Protein AF-A0AAX0B0Z8-F1 (afdb_monomer)

Foldseek 3Di:
DDAQDPVLLVVLLVLLVPLAPDPVSSVLLNVLSVVVSGDPVVCPVDDDPLLNVLLSVLSSVLSVLSRVDDLQPDALQSLLVSLVVLVVQCVPDPDPSSVSSSVNNLVSSLVSLVSCLVVPPDDDPRSVQCNVVNVLSVADWPPDPDPPPLDDPQLNQAFLTLRHHPADPVQKDKDKAAFPPPPDRIHIGIAGQAPDDPARSVLVVVLLVPADRYFDDPPRDDPCNDRLNSVLRNCVQVLQFDDPPVPDPDDPPDDDPDDGPDGDPDLQVQAVVSLVSSLVVQVVVQVVSVVSRPDDQDDDPNDGDDPDDGNNLVSLSSLLVSLVVCVVVVPPHDNYPPALDDNLQSLEPCNVVCVVVPAGEDAQDLVDDQDPDQKHFHFYDPVLDDLQDPPNRDTQIGHLVLQPDPVVSVLLSNVLRNCVVPDHSVLSSVLRVLQSVLRNLLVVVCVVCVVVVVPDDQASDDPVSLVVVLCVLCVVCPVPDPVVLLSSLVSNLVSCVSCCVVRVHDPVSNVSSDDPPPPDPPQFQLADDPVLVVLLLVVLVVLCPPALVSVVLSLLLCCLLAALDDSSFSLQFFLPQWDDDDVVVQKTKGWTQDPVPVRDIDMDIDGNVNVVSQVSLQVSCVVVLVVADPVANGTSAWDQDQDCSVSDRDRHIHTDNLVVSQVVSLVSCVVSVHPSVSDGSNSSLVNNLLVLVVVCVVVVHDQVVSCSRNVHDPVSSCRRRDDDDPLLVVLCVLLVDHLPPPDFLEEEDAPVVFVVADADDVRLTGFQDPDQPDDPPPCPQCRQRNHNRTYHYLVSLVVLSVLSVVLVVQLVPDPDPVVNVSSSVVNSSSSNVNSVSSVDVVVDDDD

Secondary structure (DSSP, 8-state):
-----HHHHHHHHHHHHHH---HHHHHHHHHHHHHHHH--GGGGG---TTHHHHHHHHHHHHHHHHTTS-GGG-SHHHHHHHHHHHHHHHHH--SHHHHHHHHHHHHHHHHHHHHHHHS-SS--HHHHHHHHTGGGGGPPP---S---TTS-HHHIIIIISSS-TT--GGGEEEEEEB--STT-S-EEEEEE-TT--HHHHHHHHHHHHTS-SB--STT---GGGSHHHHHHHHHHHHHTS---GGG-SS-TTS---S-------SGGG--HHHHHHHHHHHHHHHHHHHHHH----EEETTEEE-SS--HHHHHHHHHHHHHHHHHHTT-S--TTTTSS--HHHHH-TTHHHHHHTT-EEE---TTSPPPS-SEEEEE--GGG--TT---TT-EEEEEGGG-S-HHHHHHHHHHHHHHGGGS-HHHHHHHHHHHHHHHHHHHHHHHHTHHHHTTS-S-SS-HHHHHHHHHHHHHHHTTS-HHHHHHHHHHHHHHHHHHTTTTT--GGGGGTTSPP----------PPPHHHHHHHHHHHHHHTTS-HHHHHHHHHHHHHHHSS--HHHHHT-BTT-EEEEETTTTEEEEEEE-TTTTT-EEEEEEEHHHHHHHHHHHHHTHHHHHTS-TTTTTBS-EEEEEEEETTEEEEEEEEPPHHHHHHHHHHHHHHTT--TTT--THHHHHHHHHHHHHHHHHTT--HHHHHHHHTS-HHHHHHHH----HHHHHHHHHHSS--TT----SEE--HHHHTTSEEEGGGTEEESSSS--S-TTS-TTSTTTT-TTEEE-GGGHHHHHHHHHHHHHHHHH---HHHHHHHHHHHHHHHHHHHHHHHHHHH-S--

pLDDT: mean 77.38, std 15.91, range [30.08, 96.81]

Mean predicted aligned error: 17.69 Å

InterPro domains:
  IPR011010 DNA breaking-rejoining enzyme, catalytic core [SSF56349] (457-697)
  IPR013762 Integrase-like, catalytic domain superfamily [G3DSA:1.10.443.10] (534-726)

Nearest PDB structures (foldseek):
  5jk0-assembly1_D  TM=6.126E-01  e=3.099E-05  Helicobacter pylori 26695
  5u91-assembly1_F  TM=6.169E-01  e=1.704E-04  synthetic construct
  1pvp-assembly1_A-2  TM=6.146E-01  e=2.121E-04  Punavirus P1
  3crx-assembly1_A  TM=6.281E-01  e=3.430E-04  Punavirus P1

Solvent-accessible surface area (backbone atoms only — not comparable to full-atom values): 48638 Å² total; per-residue (Å²): 142,85,71,70,56,68,70,59,54,51,51,50,52,53,49,44,65,71,62,39,85,53,70,67,48,40,51,52,51,49,53,51,48,56,52,54,55,72,52,55,71,84,52,75,85,60,95,58,90,66,48,64,59,16,44,50,53,15,54,59,48,42,53,59,52,62,44,72,52,57,72,88,61,48,30,64,47,47,52,18,47,46,55,49,50,47,50,50,52,46,72,72,47,87,51,69,54,55,46,53,11,42,58,44,30,54,53,50,52,42,50,49,54,50,51,41,64,76,57,59,92,69,91,46,72,46,42,51,57,40,55,79,45,50,69,67,64,71,52,69,74,70,75,54,98,61,71,64,95,37,62,57,71,63,49,52,44,53,43,60,30,58,46,30,57,87,53,56,75,91,40,49,43,83,48,73,36,35,33,80,52,98,85,45,82,64,47,64,45,51,44,54,41,47,79,53,56,76,50,47,46,51,53,51,51,54,56,58,67,71,50,76,60,66,53,91,56,101,77,50,68,59,69,72,73,36,61,44,44,26,48,39,45,36,42,44,47,62,32,62,45,90,71,83,70,90,79,63,98,70,71,96,78,64,83,84,87,67,86,76,60,76,71,60,75,54,77,75,62,47,31,48,67,50,50,53,46,30,50,54,45,32,53,52,50,45,52,56,51,53,70,52,41,77,66,84,66,51,69,59,93,85,44,79,48,76,95,63,81,46,40,53,57,51,50,44,49,52,53,35,51,46,54,49,52,32,61,76,68,69,48,98,65,59,44,35,66,98,54,61,62,45,57,58,50,56,69,20,88,58,37,63,63,38,56,76,70,64,34,45,54,35,66,86,53,62,88,52,81,81,70,90,69,54,31,40,29,33,46,74,55,84,86,71,56,55,88,77,62,82,69,90,44,62,69,49,67,47,60,43,76,82,34,81,49,68,67,58,29,53,49,51,49,52,46,57,45,55,51,45,79,81,44,54,69,71,56,48,49,54,38,52,53,47,37,44,50,55,56,38,51,49,55,51,51,51,66,74,42,54,84,63,54,82,79,55,75,97,47,80,72,49,70,68,57,43,50,50,52,43,51,51,55,45,63,77,49,46,92,64,51,73,62,60,59,49,50,45,30,48,41,40,51,56,51,49,62,73,47,21,82,84,45,61,58,58,76,69,63,59,55,61,52,48,79,76,78,67,79,71,84,60,73,42,54,64,48,61,50,73,68,61,46,52,50,48,49,56,58,42,55,61,25,59,78,51,56,67,68,37,30,47,51,31,43,52,49,50,50,24,44,73,34,60,52,49,66,56,37,60,44,57,27,36,68,81,18,69,76,50,75,40,76,92,77,44,27,27,33,34,45,38,56,35,85,89,54,84,67,41,76,44,76,45,80,42,49,38,72,57,50,51,46,51,53,50,40,41,61,71,25,48,76,54,38,77,71,28,48,84,84,43,44,53,38,30,44,55,39,79,40,75,48,71,61,92,78,38,83,44,77,42,42,36,63,58,48,70,66,60,56,44,50,55,51,37,53,46,29,52,76,64,75,39,66,55,86,76,63,56,72,68,25,34,29,30,30,32,43,41,49,49,52,58,51,34,56,76,67,71,53,53,68,68,58,50,25,63,62,41,75,45,58,60,75,62,45,48,66,27,64,56,92,69,59,71,39,50,52,48,32,31,67,72,70,71,47,78,45,92,84,59,83,77,45,41,43,78,51,61,59,85,62,49,76,78,36,56,70,38,80,96,60,53,28,16,35,78,55,98,63,81,91,64,56,90,86,58,54,84,84,52,61,49,76,67,21,65,51,21,31,33,36,52,87,34,48,68,50,39,55,51,49,46,52,52,36,51,53,50,45,75,72,45,88,50,67,69,61,32,53,48,38,51,53,53,40,27,50,46,37,41,55,44,16,54,34,45,46,47,61,75,66,53,96,80,132

Sequence (847 aa):
MNKIPTDRINELKVIIANQLSDSISKDILSQFINYKATDLSILKNYKSNSITSSYYIALTYLIKIVGSHSIRELSWKSYCYDINYISDIYNQSITSTIKQATKFMRILTKEYYKFVLSNPPIITLEIIELMENKELLDLKEKVTNRRPKEYSTFVAKNIFTNFPLNSNIKNIYIYKYQSNSIEEKSVDTTIYFKYANTFIRQALINFIKSFPTVEAGQGGKARAAKIHYRQFFYYFSYSLYAFNFETSTANITKNPKEKISTLPECVQDFTFITFNRQYRFYKMLDKKFCLLSKQKIKKKNGEIHLKYDSTLDILKEFYIFLCRHITYNNIEHNPFAGTSISAESLVSPHFRKHYESGYYFIHMSPFEDVPKRNKWAIILRKEDESADSTTTNEITSFDFIEIHSKDFANDLKKFIWNYSKSTSVKTLKRMFYNIKIFLNLKHEYETIHKKVLLLRNNSEFSEDFMLFYRDTIIGEHGKSTNSTTAHMFSHVRIFLKYIQNKYNILQNIFLYLQLRNTVRDKIGGNPISKDDFNLIKKEFIKLKNGNDLDKLYFIIFNLCATTSLRLGSVVNLKRNCVLSVDENKSEGTIKYTSKTMQHKKAERTLTIDKIRLIEQAIELTSELEKNASNEEKKYIFITKIQKFNRGLEQFMVTRFPNKKINKVFTQILENCNIDKDKYTVNHLRHTYKDAIWKEGIKAGISTLVLEYMTDSSFKNDVLNYRARTDASRYAEMFSGVSISEVDIYGNIINDNEVDKLNPVEEGLGACKQIECIKFPSEDKIFRCLKCDSFVTCASRLPLFKRNIINLKQKIENTINEEEQNFYISELKLNTAFYSELLELSEKGVKR

Organism: Clostridium beijerinckii (NCBI:txid1520)

Radius of gyration: 41.39 Å; Cα contacts (8 Å, |Δi|>4): 997; chains: 1; bounding box: 73×148×63 Å

Structure (mmCIF, N/CA/C/O backbone):
data_AF-A0AAX0B0Z8-F1
#
_entry.id   AF-A0AAX0B0Z8-F1
#
loop_
_atom_site.group_PDB
_atom_site.id
_atom_site.type_symbol
_atom_site.label_atom_id
_atom_site.label_alt_id
_atom_site.label_comp_id
_atom_site.label_asym_id
_atom_site.label_entity_id
_atom_site.label_seq_id
_atom_site.pdbx_PDB_ins_code
_atom_site.Cartn_x
_atom_site.Cartn_y
_atom_site.Cartn_z
_atom_site.occupancy
_atom_site.B_iso_or_equiv
_atom_site.auth_seq_id
_atom_site.auth_comp_id
_atom_site.auth_asym_id
_atom_site.auth_atom_id
_atom_site.pdbx_PDB_model_num
ATOM 1 N N . MET A 1 1 ? -9.465 51.787 35.727 1.00 47.28 1 MET A N 1
ATOM 2 C CA . MET A 1 1 ? -8.443 52.676 35.132 1.00 47.28 1 MET A CA 1
ATOM 3 C C . MET A 1 1 ? -7.964 52.063 33.831 1.00 47.28 1 MET A C 1
ATOM 5 O O . MET A 1 1 ? -7.384 50.997 33.903 1.00 47.28 1 MET A O 1
ATOM 9 N N . ASN A 1 2 ? -8.296 52.659 32.685 1.00 54.28 2 ASN A N 1
ATOM 10 C CA . ASN A 1 2 ? -7.657 52.466 31.374 1.00 54.28 2 ASN A CA 1
ATOM 11 C C . ASN A 1 2 ? -8.383 53.433 30.427 1.00 54.28 2 ASN A C 1
ATOM 13 O O . ASN A 1 2 ? -9.453 53.098 29.940 1.00 54.28 2 ASN A O 1
ATOM 17 N N . LYS A 1 3 ? -7.876 54.658 30.266 1.00 61.75 3 LYS A N 1
ATOM 18 C CA . LYS A 1 3 ? -8.200 55.595 29.175 1.00 61.75 3 LYS A CA 1
ATOM 19 C C . LYS A 1 3 ? -6.860 56.089 28.638 1.00 61.75 3 LYS A C 1
ATOM 21 O O . LYS A 1 3 ? -5.930 56.262 29.427 1.00 61.75 3 LYS A O 1
ATOM 26 N N . ILE A 1 4 ? -6.737 56.267 27.324 1.00 68.38 4 ILE A N 1
ATOM 27 C CA . ILE A 1 4 ? -5.558 56.939 26.766 1.00 68.38 4 ILE A CA 1
ATOM 28 C C . ILE A 1 4 ? -5.597 58.393 27.269 1.00 68.38 4 ILE A C 1
ATOM 30 O O . ILE A 1 4 ? -6.662 59.006 27.174 1.00 68.38 4 ILE A O 1
ATOM 34 N N . PRO A 1 5 ? -4.501 58.942 27.826 1.00 74.75 5 PRO A N 1
ATOM 35 C CA . PRO A 1 5 ? -4.474 60.331 28.278 1.00 74.75 5 PRO A CA 1
ATOM 36 C C . PRO A 1 5 ? -4.868 61.296 27.154 1.00 74.75 5 PRO A C 1
ATOM 38 O O . PRO A 1 5 ? -4.445 61.112 26.012 1.00 74.75 5 PRO A O 1
ATOM 41 N N . THR A 1 6 ? -5.643 62.333 27.473 1.00 74.19 6 THR A N 1
ATOM 42 C CA . THR A 1 6 ? -6.130 63.327 26.499 1.00 74.19 6 THR A CA 1
ATOM 43 C C . THR A 1 6 ? -4.989 63.952 25.689 1.00 74.19 6 THR A C 1
ATOM 45 O O . THR A 1 6 ? -5.113 64.115 24.477 1.00 74.19 6 THR A O 1
ATOM 48 N N . ASP A 1 7 ? -3.833 64.182 26.315 1.00 76.00 7 ASP A N 1
ATOM 49 C CA . ASP A 1 7 ? -2.645 64.743 25.657 1.00 76.00 7 ASP A CA 1
ATOM 50 C C . ASP A 1 7 ? -2.111 63.842 24.536 1.00 76.00 7 ASP A C 1
ATOM 52 O O . ASP A 1 7 ? -1.734 64.316 23.466 1.00 76.00 7 ASP A O 1
ATOM 56 N N . ARG A 1 8 ? -2.168 62.518 24.726 1.00 79.56 8 ARG A N 1
ATOM 57 C CA . ARG A 1 8 ? -1.782 61.528 23.708 1.00 79.56 8 ARG A CA 1
ATOM 58 C C . ARG A 1 8 ? -2.787 61.463 22.557 1.00 79.56 8 ARG A C 1
ATOM 60 O O . ARG A 1 8 ? -2.405 61.182 21.426 1.00 79.56 8 ARG A O 1
ATOM 67 N N . ILE A 1 9 ? -4.068 61.728 22.817 1.00 77.62 9 ILE A N 1
ATOM 68 C CA . ILE A 1 9 ? -5.091 61.820 21.763 1.00 77.62 9 ILE A CA 1
ATOM 69 C C . ILE A 1 9 ? -4.848 63.067 20.904 1.00 77.62 9 ILE A C 1
ATOM 71 O O . ILE A 1 9 ? -4.930 62.995 19.678 1.00 77.62 9 ILE A O 1
ATOM 75 N N . ASN A 1 10 ? -4.497 64.192 21.528 1.00 80.38 10 ASN A N 1
ATOM 76 C CA . ASN A 1 10 ? -4.143 65.418 20.813 1.00 80.38 10 ASN A CA 1
ATOM 77 C C . ASN A 1 10 ? -2.868 65.239 19.971 1.00 80.38 10 ASN A C 1
ATOM 79 O O . ASN A 1 10 ? -2.837 65.679 18.824 1.00 80.38 10 ASN A O 1
ATOM 83 N N . GLU A 1 11 ? -1.871 64.506 20.475 1.00 83.00 11 GLU A N 1
ATOM 84 C CA . GLU A 1 11 ? -0.671 64.123 19.714 1.00 83.00 11 GLU A CA 1
ATOM 85 C C . GLU A 1 11 ? -1.030 63.335 18.436 1.00 83.00 11 GLU A C 1
ATOM 87 O O . GLU A 1 11 ? -0.549 63.657 17.350 1.00 83.00 11 GLU A O 1
ATOM 92 N N . LEU A 1 12 ? -1.947 62.360 18.521 1.00 83.56 12 LEU A N 1
ATOM 93 C CA . LEU A 1 12 ? -2.415 61.606 17.348 1.00 83.56 12 LEU A CA 1
ATOM 94 C C . LEU A 1 12 ? -3.120 62.500 16.318 1.00 83.56 12 LEU A C 1
ATOM 96 O O . LEU A 1 12 ? -2.909 62.314 15.121 1.00 83.56 12 LEU A O 1
ATOM 100 N N . LYS A 1 13 ? -3.913 63.488 16.752 1.00 81.31 13 LYS A N 1
ATOM 101 C CA . LYS A 1 13 ? -4.575 64.444 15.842 1.00 81.31 13 LYS A CA 1
ATOM 102 C C . LYS A 1 13 ? -3.569 65.293 15.067 1.00 81.31 13 LYS A C 1
ATOM 104 O O . LYS A 1 13 ? -3.743 65.495 13.867 1.00 81.31 13 LYS A O 1
ATOM 109 N N . VAL A 1 14 ? -2.494 65.728 15.724 1.00 83.00 14 VAL A N 1
ATOM 110 C CA . VAL A 1 14 ? -1.392 66.444 15.062 1.00 83.00 14 VAL A CA 1
ATOM 111 C C . VAL A 1 14 ? -0.709 65.542 14.028 1.00 83.00 14 VAL A C 1
ATOM 113 O O . VAL A 1 14 ? -0.445 65.975 12.908 1.00 83.00 14 VAL A O 1
ATOM 116 N N . ILE A 1 15 ? -0.488 64.264 14.351 1.00 83.12 15 ILE A N 1
ATOM 117 C CA . ILE A 1 15 ? 0.100 63.296 13.410 1.00 83.12 15 ILE A CA 1
ATOM 118 C C . ILE A 1 15 ? -0.810 63.087 12.187 1.00 83.12 15 ILE A C 1
ATOM 120 O O . ILE A 1 15 ? -0.310 63.095 11.065 1.00 83.12 15 ILE A O 1
ATOM 124 N N . ILE A 1 16 ? -2.129 62.959 12.374 1.00 83.12 16 ILE A N 1
ATOM 125 C CA . ILE A 1 16 ? -3.111 62.848 11.276 1.00 83.12 16 ILE A CA 1
ATOM 126 C C . ILE A 1 16 ? -3.054 64.082 10.369 1.00 83.12 16 ILE A C 1
ATOM 128 O O . ILE A 1 16 ? -2.979 63.944 9.147 1.00 83.12 16 ILE A O 1
ATOM 132 N N . ALA A 1 17 ? -3.055 65.282 10.957 1.00 80.12 17 ALA A N 1
ATOM 133 C CA . ALA A 1 17 ? -3.022 66.536 10.211 1.00 80.12 17 ALA A CA 1
ATOM 134 C C . ALA A 1 17 ? -1.759 66.673 9.344 1.00 80.12 17 ALA A C 1
ATOM 136 O O . ALA A 1 17 ? -1.857 67.182 8.224 1.00 80.12 17 ALA A O 1
ATOM 137 N N . ASN A 1 18 ? -0.623 66.173 9.845 1.00 78.75 18 ASN A N 1
ATOM 138 C CA . ASN A 1 18 ? 0.686 66.253 9.196 1.00 78.75 18 ASN A CA 1
ATOM 139 C C . ASN A 1 18 ? 0.953 65.135 8.173 1.00 78.75 18 ASN A C 1
ATOM 141 O O . ASN A 1 18 ? 1.722 65.352 7.242 1.00 78.75 18 ASN A O 1
ATOM 145 N N . GLN A 1 19 ? 0.388 63.935 8.352 1.00 77.25 19 GLN A N 1
ATOM 146 C CA . GLN A 1 19 ? 0.708 62.772 7.507 1.00 77.25 19 GLN A CA 1
ATOM 147 C C . GLN A 1 19 ? -0.247 62.559 6.336 1.00 77.25 19 GLN A C 1
ATOM 149 O O . GLN A 1 19 ? 0.161 62.004 5.320 1.00 77.25 19 GLN A O 1
ATOM 154 N N . LEU A 1 20 ? -1.503 62.978 6.463 1.00 77.56 20 LEU A N 1
ATOM 155 C CA . LEU A 1 20 ? -2.489 62.850 5.395 1.00 77.56 20 LEU A CA 1
ATOM 156 C C . LEU A 1 20 ? -2.563 64.152 4.594 1.00 77.56 20 LEU A C 1
ATOM 158 O O . LEU A 1 20 ? -2.479 65.242 5.157 1.00 77.56 20 LEU A O 1
ATOM 162 N N . SER A 1 21 ? -2.753 64.061 3.281 1.00 67.56 21 SER A N 1
ATOM 163 C CA . SER A 1 21 ? -3.028 65.220 2.417 1.00 67.56 21 SER A CA 1
ATOM 164 C C . SER A 1 21 ? -4.523 65.376 2.117 1.00 67.56 21 SER A C 1
ATOM 166 O O . SER A 1 21 ? -5.014 66.497 2.037 1.00 67.56 21 SER A O 1
ATOM 168 N N . ASP A 1 22 ? -5.258 64.265 2.031 1.00 79.12 22 ASP A N 1
ATOM 169 C CA . ASP A 1 22 ? -6.686 64.220 1.705 1.00 79.12 22 ASP A CA 1
ATOM 170 C C . ASP A 1 22 ? -7.583 64.589 2.902 1.00 79.12 22 ASP A C 1
ATOM 172 O O . ASP A 1 22 ? -7.506 63.973 3.968 1.00 79.12 22 ASP A O 1
ATOM 176 N N . SER A 1 23 ? -8.453 65.591 2.728 1.00 80.31 23 SER A N 1
ATOM 177 C CA . SER A 1 23 ? -9.328 66.114 3.790 1.00 80.31 23 SER A CA 1
ATOM 178 C C . SER A 1 23 ? -10.373 65.098 4.253 1.00 80.31 23 SER A C 1
ATOM 180 O O . SER A 1 23 ? -10.657 65.018 5.447 1.00 80.31 23 SER A O 1
ATOM 182 N N . ILE A 1 24 ? -10.887 64.275 3.336 1.00 82.19 24 ILE A N 1
ATOM 183 C CA . ILE A 1 24 ? -11.880 63.233 3.629 1.00 82.19 24 ILE A CA 1
ATOM 184 C C . ILE A 1 24 ? -11.239 62.124 4.474 1.00 82.19 24 ILE A C 1
ATOM 186 O O . ILE A 1 24 ? -11.770 61.735 5.514 1.00 82.19 24 ILE A O 1
ATOM 190 N N . SER A 1 25 ? -10.047 61.666 4.084 1.00 82.12 25 SER A N 1
ATOM 191 C CA . SER A 1 25 ? -9.262 60.689 4.848 1.00 82.12 25 SER A CA 1
ATOM 192 C C . SER A 1 25 ? -8.901 61.207 6.247 1.00 82.12 25 SER A C 1
ATOM 194 O O . SER A 1 25 ? -8.956 60.443 7.212 1.00 82.12 25 SER A O 1
ATOM 196 N N . LYS A 1 26 ? -8.572 62.505 6.387 1.00 84.81 26 LYS A N 1
ATOM 197 C CA . LYS A 1 26 ? -8.300 63.141 7.692 1.00 84.81 26 LYS A CA 1
ATOM 198 C C . LYS A 1 26 ? -9.502 63.094 8.620 1.00 84.81 26 LYS A C 1
ATOM 200 O O . LYS A 1 26 ? -9.343 62.723 9.785 1.00 84.81 26 LYS A O 1
ATOM 205 N N . ASP A 1 27 ? -10.671 63.487 8.125 1.00 84.94 27 ASP A N 1
ATOM 206 C CA . ASP A 1 27 ? -11.890 63.555 8.929 1.00 84.94 27 ASP A CA 1
ATOM 207 C C . ASP A 1 27 ? -12.288 62.161 9.433 1.00 84.94 27 ASP A C 1
ATOM 209 O O . ASP A 1 27 ? -12.427 61.928 10.633 1.00 84.94 27 ASP A O 1
ATOM 213 N N . ILE A 1 28 ? -12.316 61.175 8.541 1.00 85.81 28 ILE A N 1
ATOM 214 C CA . ILE A 1 28 ? -12.771 59.815 8.863 1.00 85.81 28 ILE A CA 1
ATOM 215 C C . ILE A 1 28 ? -11.799 59.075 9.768 1.00 85.81 28 ILE A C 1
ATOM 217 O O . ILE A 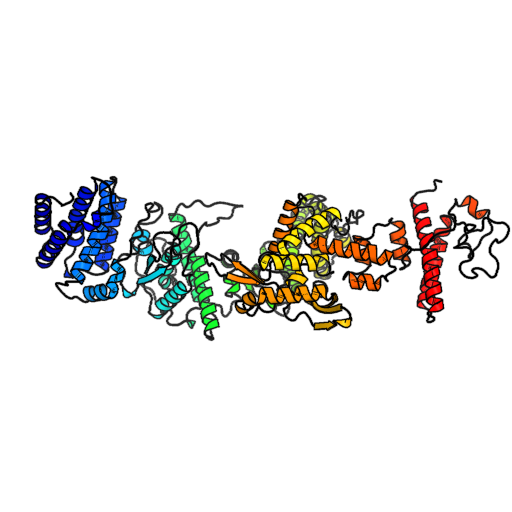1 28 ? -12.222 58.410 10.718 1.00 85.81 28 ILE A O 1
ATOM 221 N N . LEU A 1 29 ? -10.492 59.215 9.536 1.00 86.69 29 LEU A N 1
ATOM 222 C CA . LEU A 1 29 ? -9.506 58.656 10.451 1.00 86.69 29 LEU A CA 1
ATOM 223 C C . LEU A 1 29 ? -9.575 59.341 11.822 1.00 86.69 29 LEU A C 1
ATOM 225 O O . LEU A 1 29 ? -9.474 58.659 12.840 1.00 86.69 29 LEU A O 1
ATOM 229 N N . SER A 1 30 ? -9.812 60.655 11.876 1.00 86.44 30 SER A N 1
ATOM 230 C CA . SER A 1 30 ? -9.997 61.378 13.142 1.00 86.44 30 SER A CA 1
ATOM 231 C C . SER A 1 30 ? -11.230 60.889 13.901 1.00 86.44 30 SER A C 1
ATOM 233 O O . SER A 1 30 ? -11.148 60.643 15.107 1.00 86.44 30 SER A O 1
ATOM 235 N N . GLN A 1 31 ? -12.354 60.684 13.210 1.00 86.44 31 GLN A N 1
ATOM 236 C CA . GLN A 1 31 ? -13.573 60.111 13.785 1.00 86.44 31 GLN A CA 1
ATOM 237 C C . GLN A 1 31 ? -13.326 58.696 14.325 1.00 86.44 31 GLN A C 1
ATOM 239 O O . GLN A 1 31 ? -13.654 58.411 15.480 1.00 86.44 31 GLN A O 1
ATOM 244 N N . PHE A 1 32 ? -12.661 57.834 13.549 1.00 87.88 32 PHE A N 1
ATOM 245 C CA . PHE A 1 32 ? -12.314 56.477 13.973 1.00 87.88 32 PHE A CA 1
ATOM 246 C C . PHE A 1 32 ? -11.386 56.458 15.198 1.00 87.88 32 PHE A C 1
ATOM 248 O O . PHE A 1 32 ? -11.614 55.699 16.143 1.00 87.88 32 PHE A O 1
ATOM 255 N N . ILE A 1 33 ? -10.352 57.305 15.220 1.00 85.50 33 ILE A N 1
ATOM 256 C CA . ILE A 1 33 ? -9.414 57.398 16.347 1.00 85.50 33 ILE A CA 1
ATOM 257 C C . ILE A 1 33 ? -10.121 57.916 17.601 1.00 85.50 33 ILE A C 1
ATOM 259 O O . ILE A 1 33 ? -9.912 57.350 18.671 1.00 85.50 33 ILE A O 1
ATOM 263 N N . ASN A 1 34 ? -11.001 58.917 17.497 1.00 83.00 34 ASN A N 1
ATOM 264 C CA . ASN A 1 34 ? -11.794 59.392 18.638 1.00 83.00 34 ASN A CA 1
ATOM 265 C C . ASN A 1 34 ? -12.701 58.280 19.196 1.00 83.00 34 ASN A C 1
ATOM 267 O O . ASN A 1 34 ? -12.780 58.087 20.413 1.00 83.00 34 ASN A O 1
ATOM 271 N N . TYR A 1 35 ? -13.324 57.498 18.311 1.00 83.00 35 TYR A N 1
ATOM 272 C CA . TYR A 1 35 ? -14.136 56.342 18.687 1.00 83.00 35 TYR A CA 1
ATOM 273 C C . TYR A 1 35 ? -13.307 55.247 19.391 1.00 83.00 35 TYR A C 1
ATOM 275 O O . TYR A 1 35 ? -13.685 54.760 20.454 1.00 83.00 35 TYR A O 1
ATOM 283 N N . LYS A 1 36 ? -12.121 54.895 18.876 1.00 82.81 36 LYS A N 1
ATOM 284 C CA . LYS A 1 36 ? -11.264 53.834 19.455 1.00 82.81 36 LYS A CA 1
ATOM 285 C C . LYS A 1 36 ? -10.366 54.261 20.612 1.00 82.81 36 LYS A C 1
ATOM 287 O O . LYS A 1 36 ? -9.888 53.402 21.355 1.00 82.81 36 LYS A O 1
ATOM 292 N N . ALA A 1 37 ? -10.131 55.556 20.788 1.00 72.25 37 ALA A N 1
ATOM 293 C CA . ALA A 1 37 ? -9.459 56.093 21.968 1.00 72.25 37 ALA A CA 1
ATOM 294 C C . ALA A 1 37 ? -10.379 56.084 23.202 1.00 72.25 37 ALA A C 1
ATOM 296 O O . ALA A 1 37 ? -9.888 56.047 24.333 1.00 72.25 37 ALA A O 1
ATOM 297 N N . THR A 1 38 ? -11.700 56.088 22.986 1.00 67.81 38 THR A N 1
ATOM 298 C CA . THR A 1 38 ? -12.723 56.059 24.041 1.00 67.81 38 THR A CA 1
ATOM 299 C C . THR A 1 38 ? -13.254 54.647 24.324 1.00 67.81 38 THR A C 1
ATOM 301 O O . THR A 1 38 ? -13.530 54.336 25.485 1.00 67.81 38 THR A O 1
ATOM 304 N N . ASP A 1 39 ? -13.302 53.760 23.323 1.00 68.38 39 ASP A N 1
ATOM 305 C CA . ASP A 1 39 ? -13.646 52.339 23.477 1.00 68.38 39 ASP A CA 1
ATOM 306 C C . ASP A 1 39 ? -12.405 51.438 23.655 1.00 68.38 39 ASP A C 1
ATOM 308 O O . ASP A 1 39 ? -11.767 51.001 22.695 1.00 68.38 39 ASP A O 1
ATOM 312 N N . LEU A 1 40 ? -12.084 51.110 24.912 1.00 68.56 40 LEU A N 1
ATOM 313 C CA . LEU A 1 40 ? -10.991 50.195 25.280 1.00 68.56 40 LEU A CA 1
ATOM 314 C C . LEU A 1 40 ? -11.477 48.782 25.630 1.00 68.56 40 LEU A C 1
ATOM 316 O O . LEU A 1 40 ? -10.777 48.029 26.314 1.00 68.56 40 LEU A O 1
ATOM 320 N N . SER A 1 41 ? -12.660 48.387 25.149 1.00 68.69 41 SER A N 1
ATOM 321 C CA . SER A 1 41 ? -13.183 47.019 25.292 1.00 68.69 41 SER A CA 1
ATOM 322 C C . SER A 1 41 ? -12.185 45.952 24.818 1.00 68.69 41 SER A C 1
ATOM 324 O O . SER A 1 41 ? -12.043 44.916 25.467 1.00 68.69 41 SER A O 1
ATOM 326 N N . ILE A 1 42 ? -11.405 46.254 23.773 1.00 66.56 42 ILE A N 1
ATOM 327 C CA . ILE A 1 42 ? -10.342 45.402 23.209 1.00 66.56 42 ILE A CA 1
ATOM 328 C C . ILE A 1 42 ? -9.245 45.075 24.243 1.00 66.56 42 ILE A C 1
ATOM 330 O O . ILE A 1 42 ? -8.613 44.019 24.169 1.00 66.56 42 ILE A O 1
ATOM 334 N N . LEU A 1 43 ? -9.021 45.944 25.236 1.00 67.69 43 LEU A N 1
ATOM 335 C CA . LEU A 1 43 ? -7.986 45.760 26.258 1.00 67.69 43 LEU A CA 1
ATOM 336 C C . LEU A 1 43 ? -8.430 44.871 27.429 1.00 67.69 43 LEU A C 1
ATOM 338 O O . LEU A 1 43 ? -7.571 44.380 28.159 1.00 67.69 43 LEU A O 1
ATOM 342 N N . LYS A 1 44 ? -9.739 44.617 27.598 1.00 64.38 44 LYS A N 1
ATOM 343 C CA . LYS A 1 44 ? -10.298 43.862 28.743 1.00 64.38 44 LYS A CA 1
ATOM 344 C C . LYS A 1 44 ? -9.760 42.428 28.858 1.00 64.38 44 LYS A C 1
ATOM 346 O O . LYS A 1 44 ? -9.734 41.875 29.952 1.00 64.38 44 LYS A O 1
ATOM 351 N N . ASN A 1 45 ? -9.275 41.856 27.756 1.00 59.53 45 ASN A N 1
ATOM 352 C CA . ASN A 1 45 ? -8.766 40.483 27.691 1.00 59.53 45 ASN A CA 1
ATOM 353 C C . ASN A 1 45 ? -7.252 40.352 27.960 1.00 59.53 45 ASN A C 1
ATOM 355 O O . ASN A 1 45 ? -6.699 39.260 27.828 1.00 59.53 45 ASN A O 1
ATOM 359 N N . TYR A 1 46 ? -6.555 41.434 28.326 1.00 63.56 46 TYR A N 1
ATOM 360 C CA . TYR A 1 46 ? -5.097 41.447 28.480 1.00 63.56 46 TYR A CA 1
ATOM 361 C C . TYR A 1 46 ? -4.687 42.016 29.865 1.00 63.56 46 TYR A C 1
ATOM 363 O O . TYR A 1 46 ? -5.168 43.067 30.269 1.00 63.56 46 TYR A O 1
ATOM 371 N N . LYS A 1 47 ? -3.790 41.335 30.609 1.00 52.78 47 LYS A N 1
ATOM 372 C CA . LYS A 1 47 ? -3.506 41.589 32.050 1.00 52.78 47 LYS A CA 1
ATOM 373 C C . LYS A 1 47 ? -2.176 42.328 32.398 1.00 52.78 47 LYS A C 1
ATOM 375 O O . LYS A 1 47 ? -1.622 42.067 33.458 1.00 52.78 47 LYS A O 1
ATOM 380 N N . SER A 1 48 ? -1.610 43.219 31.568 1.00 59.06 48 SER A N 1
ATOM 381 C CA . SER A 1 48 ? -0.312 43.895 31.860 1.00 59.06 48 SER A CA 1
ATOM 382 C C . SER A 1 48 ? -0.260 45.424 31.659 1.00 59.06 48 SER A C 1
ATOM 384 O O . SER A 1 48 ? -0.821 45.978 30.718 1.00 59.06 48 SER A O 1
ATOM 386 N N . ASN A 1 49 ? 0.534 46.124 32.479 1.00 56.28 49 ASN A N 1
ATOM 387 C CA . ASN A 1 49 ? 0.739 47.583 32.381 1.00 56.28 49 ASN A CA 1
ATOM 388 C C . ASN A 1 49 ? 1.397 48.047 31.055 1.00 56.28 49 ASN A C 1
ATOM 390 O O . ASN A 1 49 ? 1.301 49.215 30.694 1.00 56.28 49 ASN A O 1
ATOM 394 N N . SER A 1 50 ? 2.019 47.145 30.283 1.00 65.12 50 SER A N 1
ATOM 395 C CA . SER A 1 50 ? 2.626 47.434 28.967 1.00 65.12 50 SER A CA 1
ATOM 396 C C . SER A 1 50 ? 1.624 47.505 27.800 1.00 65.12 50 SER A C 1
ATOM 398 O O . SER A 1 50 ? 2.001 47.832 26.668 1.00 65.12 50 SER A O 1
ATOM 400 N N . ILE A 1 51 ? 0.350 47.176 28.045 1.00 73.88 51 ILE A N 1
ATOM 401 C CA . ILE A 1 51 ? -0.693 47.088 27.014 1.00 73.88 51 ILE A CA 1
ATOM 402 C C . ILE A 1 51 ? -1.072 48.461 26.477 1.00 73.88 51 ILE A C 1
ATOM 404 O O . ILE A 1 51 ? -1.136 48.626 25.262 1.00 73.88 51 ILE A O 1
ATOM 408 N N . THR A 1 52 ? -1.287 49.443 27.354 1.00 74.44 52 THR A N 1
ATOM 409 C CA . THR A 1 52 ? -1.715 50.793 26.960 1.00 74.44 52 THR A CA 1
ATOM 410 C C . THR A 1 52 ? -0.671 51.455 26.062 1.00 74.44 52 THR A C 1
ATOM 412 O O . THR A 1 52 ? -1.019 52.008 25.021 1.00 74.44 52 THR A O 1
ATOM 415 N N . SER A 1 53 ? 0.618 51.292 26.380 1.00 78.00 53 SER A N 1
ATOM 416 C CA . SER A 1 53 ? 1.721 51.759 25.532 1.00 78.00 53 SER A CA 1
ATOM 417 C C . SER A 1 53 ? 1.772 51.025 24.188 1.00 78.00 53 SER A C 1
ATOM 419 O O . SER A 1 53 ? 1.948 51.655 23.150 1.00 78.00 53 SER A O 1
ATOM 421 N N . SER A 1 54 ? 1.563 49.703 24.172 1.00 82.62 54 SER A N 1
ATOM 422 C CA . SER A 1 54 ? 1.517 48.917 22.926 1.00 82.62 54 SER A CA 1
ATOM 423 C C . SER A 1 54 ? 0.322 49.289 22.039 1.00 82.62 54 SER A C 1
ATOM 425 O O . SER A 1 54 ? 0.440 49.289 20.815 1.00 82.62 54 SER A O 1
ATOM 427 N N . TYR A 1 55 ? -0.824 49.607 22.644 1.00 84.62 55 TYR A N 1
ATOM 428 C CA . TYR A 1 55 ? -2.034 50.046 21.952 1.00 84.62 55 TYR A CA 1
ATOM 429 C C . TYR A 1 55 ? -1.875 51.460 21.382 1.00 84.62 55 TYR A C 1
ATOM 431 O O . TYR A 1 55 ? -2.205 51.685 20.222 1.00 84.62 55 TYR A O 1
ATOM 439 N N . TYR A 1 56 ? -1.275 52.383 22.142 1.00 84.19 56 TYR A N 1
ATOM 440 C CA . TYR A 1 56 ? -0.920 53.714 21.644 1.00 84.19 56 TYR A CA 1
ATOM 441 C C . TYR A 1 56 ? 0.036 53.637 20.444 1.00 84.19 56 TYR A C 1
ATOM 443 O O . TYR A 1 56 ? -0.250 54.206 19.394 1.00 84.19 56 TYR A O 1
ATOM 451 N N . ILE A 1 57 ? 1.109 52.840 20.549 1.00 86.38 57 ILE A N 1
ATOM 452 C CA . ILE A 1 57 ? 2.025 52.576 19.426 1.00 86.38 57 ILE A CA 1
ATOM 453 C C . ILE A 1 57 ? 1.247 52.037 18.217 1.00 86.38 57 ILE A C 1
ATOM 455 O O . ILE A 1 57 ? 1.488 52.459 17.089 1.00 86.38 57 ILE A O 1
ATOM 459 N N . ALA A 1 58 ? 0.296 51.125 18.429 1.00 87.69 58 ALA A N 1
ATOM 460 C CA . ALA A 1 58 ? -0.516 50.584 17.346 1.00 87.69 58 ALA A CA 1
ATOM 461 C C . ALA A 1 58 ? -1.399 51.640 16.660 1.00 87.69 58 ALA A C 1
ATOM 463 O O . ALA A 1 58 ? -1.511 51.596 15.438 1.00 87.69 58 ALA A O 1
ATOM 464 N N . LEU A 1 59 ? -1.965 52.600 17.401 1.00 87.25 59 LEU A N 1
ATOM 465 C CA . LEU A 1 59 ? -2.718 53.729 16.835 1.00 87.25 59 LEU A CA 1
ATOM 466 C C . LEU A 1 59 ? -1.815 54.653 16.005 1.00 87.25 59 LEU A C 1
ATOM 468 O O . LEU A 1 59 ? -2.183 55.025 14.894 1.00 87.25 59 LEU A O 1
ATOM 472 N N . THR A 1 60 ? -0.605 54.962 16.478 1.00 87.00 60 THR A N 1
ATOM 473 C CA . THR A 1 60 ? 0.362 55.763 15.705 1.00 87.00 60 THR A CA 1
ATOM 474 C C . THR A 1 60 ? 0.767 55.073 14.401 1.00 87.00 60 THR A C 1
ATOM 476 O O . THR A 1 60 ? 0.860 55.712 13.355 1.00 87.00 60 THR A O 1
ATOM 479 N N . TYR A 1 61 ? 1.010 53.760 14.441 1.00 88.25 61 TYR A N 1
ATOM 480 C CA . TYR A 1 61 ? 1.331 52.996 13.235 1.00 88.25 61 TYR A CA 1
ATOM 481 C C . TYR A 1 61 ? 0.130 52.831 12.311 1.00 88.25 61 TYR A C 1
ATOM 483 O O . TYR A 1 61 ? 0.332 52.840 11.103 1.00 88.25 61 TYR A O 1
ATOM 491 N N . LEU A 1 62 ? -1.094 52.723 12.840 1.00 89.00 62 LEU A N 1
ATOM 492 C CA . LEU A 1 62 ? -2.299 52.710 12.015 1.00 89.00 62 LEU A CA 1
ATOM 493 C C . LEU A 1 62 ? -2.331 53.945 11.113 1.00 89.00 62 LEU A C 1
ATOM 495 O O . LEU A 1 62 ? -2.480 53.775 9.911 1.00 89.00 62 LEU A O 1
ATOM 499 N N . ILE A 1 63 ? -2.103 55.146 11.663 1.00 87.19 63 ILE A N 1
ATOM 500 C CA . ILE A 1 63 ? -2.093 56.399 10.884 1.00 87.19 63 ILE A CA 1
ATOM 501 C C . ILE A 1 63 ? -1.082 56.326 9.732 1.00 87.19 63 ILE A C 1
ATOM 503 O O . ILE A 1 63 ? -1.415 56.681 8.609 1.00 87.19 63 ILE A O 1
ATOM 507 N N . LYS A 1 64 ? 0.115 55.776 9.973 1.00 85.88 64 LYS A N 1
ATOM 508 C CA . LYS A 1 64 ? 1.125 55.569 8.919 1.00 85.88 64 LYS A CA 1
ATOM 509 C C . LYS A 1 64 ? 0.703 54.539 7.868 1.00 85.88 64 LYS A C 1
ATOM 511 O O . LYS A 1 64 ? 1.038 54.694 6.701 1.00 85.88 64 LYS A O 1
ATOM 516 N N . ILE A 1 65 ? 0.027 53.471 8.291 1.00 86.62 65 ILE A N 1
ATOM 517 C CA . ILE A 1 65 ? -0.411 52.372 7.423 1.00 86.62 65 ILE A CA 1
ATOM 518 C C . ILE A 1 65 ? -1.517 52.862 6.495 1.00 86.62 65 ILE A C 1
ATOM 520 O O . ILE A 1 65 ? -1.347 52.849 5.280 1.00 86.62 65 ILE A O 1
ATOM 524 N N . VAL A 1 66 ? -2.622 53.348 7.062 1.00 82.38 66 VAL A N 1
ATOM 525 C CA . VAL A 1 66 ? -3.773 53.788 6.264 1.00 82.38 66 VAL A CA 1
ATOM 526 C C . VAL A 1 66 ? -3.538 55.141 5.605 1.00 82.38 66 VAL A C 1
ATOM 528 O O . VAL A 1 66 ? -4.174 55.433 4.608 1.00 82.38 66 VAL A O 1
ATOM 531 N N . GLY A 1 67 ? -2.596 55.945 6.108 1.00 77.44 67 GLY A N 1
ATOM 532 C CA . GLY A 1 67 ? -2.191 57.200 5.475 1.00 77.44 67 GLY A CA 1
ATOM 533 C C . GLY A 1 67 ? -1.270 57.042 4.269 1.00 77.44 67 GLY A C 1
ATOM 534 O O . GLY A 1 67 ? -0.899 58.041 3.662 1.00 77.44 67 GLY A O 1
ATOM 535 N N . SER A 1 68 ? -0.897 55.809 3.909 1.00 77.19 68 SER A N 1
ATOM 536 C CA . SER A 1 68 ? -0.095 55.528 2.713 1.00 77.19 68 SER A CA 1
ATOM 537 C C . SER A 1 68 ? -0.904 55.507 1.408 1.00 77.19 68 SER A C 1
ATOM 539 O O . SER A 1 68 ? -0.313 55.453 0.331 1.00 77.19 68 SER A O 1
ATOM 541 N N . HIS A 1 69 ? -2.235 55.561 1.497 1.00 80.19 69 HIS A N 1
ATOM 542 C CA . HIS A 1 69 ? -3.170 55.614 0.373 1.00 80.19 69 HIS A CA 1
ATOM 543 C C . HIS A 1 69 ? -4.359 56.523 0.710 1.00 80.19 69 HIS A C 1
ATOM 545 O O . HIS A 1 69 ? -4.648 56.794 1.875 1.00 80.19 69 HIS A O 1
ATOM 551 N N . SER A 1 70 ? -5.020 57.053 -0.315 1.00 82.12 70 SER A N 1
ATOM 552 C CA . SER A 1 70 ? -6.236 57.856 -0.154 1.00 82.12 70 SER A CA 1
ATOM 553 C C . SER A 1 70 ? -7.459 56.969 0.073 1.00 82.12 70 SER A C 1
ATOM 555 O O . SER A 1 70 ? -7.499 55.815 -0.354 1.00 82.12 70 SER A O 1
ATOM 557 N N . ILE A 1 71 ? -8.527 57.521 0.657 1.00 80.25 71 ILE A N 1
ATOM 558 C CA . ILE A 1 71 ? -9.768 56.764 0.874 1.00 80.25 71 ILE A CA 1
ATOM 559 C C . ILE A 1 71 ? -10.385 56.202 -0.418 1.00 80.25 71 ILE A C 1
ATOM 561 O O . ILE A 1 71 ? -11.077 55.188 -0.382 1.00 80.25 71 ILE A O 1
ATOM 565 N N . ARG A 1 72 ? -10.102 56.833 -1.567 1.00 80.38 72 ARG A N 1
ATOM 566 C CA . ARG A 1 72 ? -10.542 56.387 -2.901 1.00 80.38 72 ARG A CA 1
ATOM 567 C C . ARG A 1 72 ? -9.802 55.141 -3.389 1.00 80.38 72 ARG A C 1
ATOM 569 O O . ARG A 1 72 ? -10.304 54.443 -4.261 1.00 80.38 72 ARG A O 1
ATOM 576 N N . GLU A 1 73 ? -8.624 54.869 -2.840 1.00 83.62 73 GLU A N 1
ATOM 577 C CA . GLU A 1 73 ? -7.779 53.721 -3.182 1.00 83.62 73 GLU A CA 1
ATOM 578 C C . GLU A 1 73 ? -8.039 52.512 -2.266 1.00 83.62 73 GLU A C 1
ATOM 580 O O . GLU A 1 73 ? -7.444 51.441 -2.460 1.00 83.62 73 GLU A O 1
ATOM 585 N N . LEU A 1 74 ? -8.953 52.658 -1.292 1.00 87.00 74 LEU A N 1
ATOM 586 C CA . LEU A 1 74 ? -9.380 51.561 -0.434 1.00 87.00 74 LEU A CA 1
ATOM 587 C C . LEU A 1 74 ? -9.982 50.436 -1.266 1.00 87.00 74 LEU A C 1
ATOM 589 O O . LEU A 1 74 ? -10.994 50.570 -1.947 1.00 87.00 74 LEU A O 1
ATOM 593 N N . SER A 1 75 ? -9.332 49.288 -1.176 1.00 89.69 75 SER A N 1
ATOM 594 C CA . SER A 1 75 ? -9.661 48.093 -1.927 1.00 89.69 75 SER A CA 1
ATOM 595 C C . SER A 1 75 ? -9.175 46.865 -1.167 1.00 89.69 75 SER A C 1
ATOM 597 O O . SER A 1 75 ? -8.400 46.940 -0.210 1.00 89.69 75 SER A O 1
ATOM 599 N N . TRP A 1 76 ? -9.548 45.679 -1.640 1.00 90.88 76 TRP A N 1
ATOM 600 C CA . TRP A 1 76 ? -8.927 44.443 -1.162 1.00 90.88 76 TRP A CA 1
ATOM 601 C C . TRP A 1 76 ? -7.396 44.448 -1.300 1.00 90.88 76 TRP A C 1
ATOM 603 O O . TRP A 1 76 ? -6.675 43.902 -0.459 1.00 90.88 76 TRP A O 1
ATOM 613 N N . LYS A 1 77 ? -6.886 45.080 -2.362 1.00 90.38 77 LYS A N 1
ATOM 614 C CA . LYS A 1 77 ? -5.454 45.159 -2.643 1.00 90.38 77 LYS A CA 1
ATOM 615 C C . LYS A 1 77 ? -4.733 46.039 -1.621 1.00 90.38 77 LYS A C 1
ATOM 617 O O . LYS A 1 77 ? -3.681 45.616 -1.137 1.00 90.38 77 LYS A O 1
ATOM 622 N N . SER A 1 78 ? -5.292 47.204 -1.280 1.00 90.25 78 SER A N 1
ATOM 623 C CA . SER A 1 78 ? -4.738 48.073 -0.231 1.00 90.25 78 SER A CA 1
ATOM 624 C C . SER A 1 78 ? -4.784 47.367 1.128 1.00 90.25 78 SER A C 1
ATOM 626 O O . SER A 1 78 ? -3.767 47.305 1.812 1.00 90.25 78 SER A O 1
ATOM 628 N N . TYR A 1 79 ? -5.887 46.680 1.453 1.00 91.44 79 TYR A N 1
ATOM 629 C CA . TYR A 1 79 ? -6.000 45.909 2.696 1.00 91.44 79 TYR A CA 1
ATOM 630 C C . TYR A 1 79 ? -4.933 44.810 2.799 1.00 91.44 79 TYR A C 1
ATOM 632 O O . TYR A 1 79 ? -4.260 44.664 3.821 1.00 91.44 79 TYR A O 1
ATOM 640 N N . CYS A 1 80 ? -4.717 44.048 1.721 1.00 90.75 80 CYS A N 1
ATOM 641 C CA . CYS A 1 80 ? -3.656 43.045 1.688 1.00 90.75 80 CYS A CA 1
ATOM 642 C C . CYS A 1 80 ? -2.271 43.667 1.879 1.00 90.75 80 CYS A C 1
ATOM 644 O O . CYS A 1 80 ? -1.432 43.075 2.563 1.00 90.75 80 CYS A O 1
ATOM 646 N N . TYR A 1 81 ? -2.012 44.826 1.271 1.00 90.94 81 TYR A N 1
ATOM 647 C CA . TYR A 1 81 ? -0.746 45.539 1.428 1.00 90.94 81 TYR A CA 1
ATOM 648 C C . TYR A 1 81 ? -0.516 45.944 2.887 1.00 90.94 81 TYR A C 1
ATOM 650 O O . TYR A 1 81 ? 0.519 45.588 3.455 1.00 90.94 81 TYR A O 1
ATOM 658 N N . ASP A 1 82 ? -1.519 46.558 3.513 1.00 91.06 82 ASP A N 1
ATOM 659 C CA . ASP A 1 82 ? -1.489 47.009 4.905 1.00 91.06 82 ASP A CA 1
ATOM 660 C C . ASP A 1 82 ? -1.205 45.849 5.870 1.00 91.06 82 ASP A C 1
ATOM 662 O O . ASP A 1 82 ? -0.299 45.918 6.708 1.00 91.06 82 ASP A O 1
ATOM 666 N N . ILE A 1 83 ? -1.907 44.720 5.711 1.00 89.69 83 ILE A N 1
ATOM 667 C CA . ILE A 1 83 ? -1.689 43.533 6.550 1.00 89.69 83 ILE A CA 1
ATOM 668 C C . ILE A 1 83 ? -0.283 42.945 6.347 1.00 89.69 83 ILE A C 1
ATOM 670 O O . ILE A 1 83 ? 0.390 42.602 7.325 1.00 89.69 83 ILE A O 1
ATOM 674 N N . ASN A 1 84 ? 0.211 42.868 5.105 1.00 87.56 84 ASN A N 1
ATOM 675 C CA . ASN A 1 84 ? 1.571 42.383 4.839 1.00 87.56 84 ASN A CA 1
ATOM 676 C C . ASN A 1 84 ? 2.642 43.322 5.415 1.00 87.56 84 ASN A C 1
ATOM 678 O O . ASN A 1 84 ? 3.661 42.836 5.914 1.00 87.56 84 ASN A O 1
ATOM 682 N N . TYR A 1 85 ? 2.414 44.636 5.385 1.00 88.62 85 TYR A N 1
ATOM 683 C CA . TYR A 1 85 ? 3.308 45.632 5.974 1.00 88.62 85 TYR A CA 1
ATOM 684 C C . TYR A 1 85 ? 3.406 45.473 7.498 1.00 88.62 85 TYR A C 1
ATOM 686 O O . TYR A 1 85 ? 4.510 45.391 8.043 1.00 88.62 85 TYR A O 1
ATOM 694 N N . ILE A 1 86 ? 2.274 45.285 8.190 1.00 88.75 86 ILE A N 1
ATOM 695 C CA . ILE A 1 86 ? 2.251 44.960 9.632 1.00 88.75 86 ILE A CA 1
ATOM 696 C C . ILE A 1 86 ? 3.026 43.668 9.912 1.00 88.75 86 ILE A C 1
ATOM 698 O O . ILE A 1 86 ? 3.765 43.553 10.897 1.00 88.75 86 ILE A O 1
ATOM 702 N N . SER A 1 87 ? 2.874 42.679 9.033 1.00 84.25 87 SER A N 1
ATOM 703 C CA . SER A 1 87 ? 3.624 41.432 9.098 1.00 84.25 87 SER A CA 1
ATOM 704 C C . SER A 1 87 ? 5.132 41.656 8.990 1.00 84.25 87 SER A C 1
ATOM 706 O O . SER A 1 87 ? 5.893 41.030 9.726 1.00 84.25 87 SER A O 1
ATOM 708 N N . ASP A 1 88 ? 5.604 42.546 8.125 1.00 84.12 88 ASP A N 1
ATOM 709 C CA . ASP A 1 88 ? 7.033 42.849 8.019 1.00 84.12 88 ASP A CA 1
ATOM 710 C C . ASP A 1 88 ? 7.572 43.563 9.260 1.00 84.12 88 ASP A C 1
ATOM 712 O O . ASP A 1 88 ? 8.608 43.132 9.776 1.00 84.12 88 ASP A O 1
ATOM 716 N N . ILE A 1 89 ? 6.825 44.525 9.817 1.00 84.69 89 ILE A N 1
ATOM 717 C CA . ILE A 1 89 ? 7.155 45.161 11.105 1.00 84.69 89 ILE A CA 1
ATOM 718 C C . ILE A 1 89 ? 7.341 44.091 12.182 1.00 84.69 89 ILE A C 1
ATOM 720 O O . ILE A 1 89 ? 8.368 44.063 12.863 1.00 84.69 89 ILE A O 1
ATOM 724 N N . TYR A 1 90 ? 6.394 43.155 12.308 1.00 83.12 90 TYR A N 1
ATOM 725 C CA . TYR A 1 90 ? 6.472 42.077 13.300 1.00 83.12 90 TYR A CA 1
ATOM 726 C C . TYR A 1 90 ? 7.763 41.259 13.195 1.00 83.12 90 TYR A C 1
ATOM 728 O O . TYR A 1 90 ? 8.356 40.896 14.210 1.00 83.12 90 TYR A O 1
ATOM 736 N N . ASN A 1 91 ? 8.200 40.963 11.971 1.00 75.75 91 ASN A N 1
ATOM 737 C CA . ASN A 1 91 ? 9.361 40.109 11.735 1.00 75.75 91 ASN A CA 1
ATOM 738 C C . ASN A 1 91 ? 10.699 40.840 11.878 1.00 75.75 91 ASN A C 1
ATOM 740 O O . ASN A 1 91 ? 11.698 40.189 12.172 1.00 75.75 91 ASN A O 1
ATOM 744 N N . GLN A 1 92 ? 10.721 42.160 11.699 1.00 79.88 92 GLN A N 1
ATOM 745 C CA . GLN A 1 92 ? 11.900 43.003 11.930 1.00 79.88 92 GLN A CA 1
ATOM 746 C C . GLN A 1 92 ? 12.035 43.438 13.402 1.00 79.88 92 GLN A C 1
ATOM 748 O O . GLN A 1 92 ? 13.105 43.858 13.833 1.00 79.88 92 GLN A O 1
ATOM 753 N N . SER A 1 93 ? 10.966 43.314 14.195 1.00 77.81 93 SER A N 1
ATOM 754 C CA . SER A 1 93 ? 10.918 43.795 15.578 1.00 77.81 93 SER A CA 1
ATOM 755 C C . SER A 1 93 ? 11.720 42.934 16.556 1.00 77.81 93 SER A C 1
ATOM 757 O O . SER A 1 93 ? 11.498 41.725 16.683 1.00 77.81 93 SER A O 1
ATOM 759 N N . ILE A 1 94 ? 12.581 43.583 17.341 1.00 70.94 94 ILE A N 1
ATOM 760 C CA . ILE A 1 94 ? 13.390 42.941 18.390 1.00 70.94 94 ILE A CA 1
ATOM 761 C C . ILE A 1 94 ? 12.664 42.984 19.749 1.00 70.94 94 ILE A C 1
ATOM 763 O O . ILE A 1 94 ? 12.751 42.033 20.525 1.00 70.94 94 ILE A O 1
ATOM 767 N N . THR A 1 95 ? 11.870 44.029 20.013 1.00 79.50 95 THR A N 1
ATOM 768 C CA . THR A 1 95 ? 11.212 44.249 21.313 1.00 79.50 95 THR A CA 1
ATOM 769 C C . THR A 1 95 ? 9.859 43.538 21.435 1.00 79.50 95 THR A C 1
ATOM 771 O O . THR A 1 95 ? 9.092 43.412 20.473 1.00 79.50 95 THR A O 1
ATOM 774 N N . SER A 1 96 ? 9.532 43.081 22.647 1.00 77.81 96 SER A N 1
ATOM 775 C CA . SER A 1 96 ? 8.235 42.467 22.973 1.00 77.81 96 SER A CA 1
ATOM 776 C C . SER A 1 96 ? 7.070 43.451 22.813 1.00 77.81 96 SER A C 1
ATOM 778 O O . SER A 1 96 ? 6.011 43.055 22.329 1.00 77.81 96 SER A O 1
ATOM 780 N N . THR A 1 97 ? 7.286 44.731 23.128 1.00 80.44 97 THR A N 1
ATOM 781 C CA . THR A 1 97 ? 6.292 45.810 23.007 1.00 80.44 97 THR A CA 1
ATOM 782 C C . THR A 1 97 ? 5.844 46.026 21.563 1.00 80.44 97 THR A C 1
ATOM 784 O O . THR A 1 97 ? 4.646 46.069 21.302 1.00 80.44 97 THR A O 1
ATOM 787 N N . ILE A 1 98 ? 6.766 46.085 20.589 1.00 81.25 98 ILE A N 1
ATOM 788 C CA . ILE A 1 98 ? 6.378 46.255 19.175 1.00 81.25 98 ILE A CA 1
ATOM 789 C C . ILE A 1 98 ? 5.688 44.987 18.657 1.00 81.25 98 ILE A C 1
ATOM 791 O O . ILE A 1 98 ? 4.662 45.067 17.981 1.00 81.25 98 ILE A O 1
ATOM 795 N N . LYS A 1 99 ? 6.161 43.795 19.044 1.00 81.81 99 LYS A N 1
ATOM 796 C CA . LYS A 1 99 ? 5.470 42.535 18.719 1.00 81.81 99 LYS A CA 1
ATOM 797 C C . LYS A 1 99 ? 4.040 42.508 19.258 1.00 81.81 99 LYS A C 1
ATOM 799 O O . LYS A 1 99 ? 3.135 42.072 18.548 1.00 81.81 99 LYS A O 1
ATOM 804 N N . GLN A 1 100 ? 3.817 42.995 20.475 1.00 82.12 100 GLN A N 1
ATOM 805 C CA . GLN A 1 100 ? 2.483 43.138 21.056 1.00 82.12 100 GLN A CA 1
ATOM 806 C C . GLN A 1 100 ? 1.655 44.195 20.309 1.00 82.12 100 GLN A C 1
ATOM 808 O O . GLN A 1 100 ? 0.509 43.917 19.960 1.00 82.12 100 GLN A O 1
ATOM 813 N N . ALA A 1 101 ? 2.249 45.341 19.968 1.00 85.25 101 ALA A N 1
ATOM 814 C CA . ALA A 1 101 ? 1.604 46.398 19.193 1.00 85.25 101 ALA A CA 1
ATOM 815 C C . ALA A 1 101 ? 1.108 45.899 17.826 1.00 85.25 101 ALA A C 1
ATOM 817 O O . ALA A 1 101 ? -0.019 46.197 17.453 1.00 85.25 101 ALA A O 1
ATOM 818 N N . THR A 1 102 ? 1.857 45.051 17.109 1.00 86.00 102 THR A N 1
ATOM 819 C CA . THR A 1 102 ? 1.394 44.505 15.810 1.00 86.00 102 THR A CA 1
ATOM 820 C C . THR A 1 102 ? 0.118 43.663 15.908 1.00 86.00 102 THR A C 1
ATOM 822 O O . THR A 1 102 ? -0.615 43.547 14.926 1.00 86.00 102 THR A O 1
ATOM 825 N N . LYS A 1 103 ? -0.191 43.072 17.074 1.00 84.00 103 LYS A N 1
ATOM 826 C CA . LYS A 1 103 ? -1.480 42.391 17.289 1.00 84.00 103 LYS A CA 1
ATOM 827 C C . LYS A 1 103 ? -2.619 43.407 17.280 1.00 84.00 103 LYS A C 1
ATOM 829 O O . LYS A 1 103 ? -3.616 43.185 16.600 1.00 84.00 103 LYS A O 1
ATOM 834 N N . PHE A 1 104 ? -2.434 44.532 17.968 1.00 86.12 104 PHE A N 1
ATOM 835 C CA . PHE A 1 104 ? -3.387 45.638 17.963 1.00 86.12 104 PHE A CA 1
ATOM 836 C C . PHE A 1 104 ? -3.459 46.332 16.600 1.00 86.12 104 PHE A C 1
ATOM 838 O O . PHE A 1 104 ? -4.561 46.613 16.153 1.00 86.12 104 PHE A O 1
ATOM 845 N N . MET A 1 105 ? -2.339 46.514 15.886 1.00 89.50 105 MET A N 1
ATOM 846 C CA . MET A 1 105 ? -2.333 47.100 14.534 1.00 89.50 105 MET A CA 1
ATOM 847 C C . MET A 1 105 ? -3.236 46.313 13.578 1.00 89.50 105 MET A C 1
ATOM 849 O O . MET A 1 105 ? -4.006 46.915 12.839 1.00 89.50 105 MET A O 1
ATOM 853 N N . ARG A 1 106 ? -3.203 44.972 13.621 1.00 87.06 106 ARG A N 1
ATOM 854 C CA . ARG A 1 106 ? -4.091 44.125 12.802 1.00 87.06 106 ARG A CA 1
ATOM 855 C C . ARG A 1 106 ? -5.564 44.334 13.134 1.00 87.06 106 ARG A C 1
ATOM 857 O O . ARG A 1 106 ? -6.375 44.478 12.225 1.00 87.06 106 ARG A O 1
ATOM 864 N N . ILE A 1 107 ? -5.895 44.345 14.428 1.00 86.50 107 ILE A N 1
ATOM 865 C CA . ILE A 1 107 ? -7.268 44.557 14.906 1.00 86.50 107 ILE A CA 1
ATOM 866 C C . ILE A 1 107 ? -7.753 45.939 14.467 1.00 86.50 107 ILE A C 1
ATOM 868 O O . ILE A 1 107 ? -8.801 46.045 13.846 1.00 86.50 107 ILE A O 1
ATOM 872 N N . LEU A 1 108 ? -6.961 46.979 14.722 1.00 88.75 108 LEU A N 1
ATOM 873 C CA . LEU A 1 108 ? -7.298 48.358 14.386 1.00 88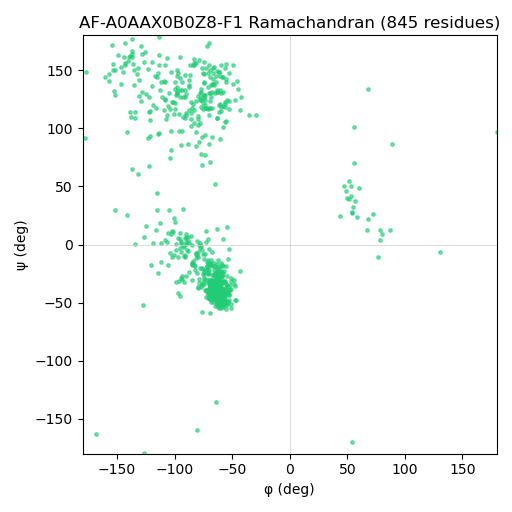.75 108 LEU A CA 1
ATOM 874 C C . LEU A 1 108 ? -7.420 48.582 12.877 1.00 88.75 108 LEU A C 1
ATOM 876 O O . LEU A 1 108 ? -8.348 49.251 12.451 1.00 88.75 108 LEU A O 1
ATOM 880 N N . THR A 1 109 ? -6.542 47.985 12.066 1.00 90.75 109 THR A N 1
ATOM 881 C CA . THR A 1 109 ? -6.623 48.084 10.597 1.00 90.75 109 THR A CA 1
ATOM 882 C C . THR A 1 109 ? -7.909 47.443 10.089 1.00 90.75 109 THR A C 1
ATOM 884 O O . THR A 1 109 ? -8.644 48.047 9.318 1.00 90.75 109 THR A O 1
ATOM 887 N N . LYS A 1 110 ? -8.243 46.245 10.576 1.00 89.94 110 LYS A N 1
ATOM 888 C CA . LYS A 1 110 ? -9.523 45.590 10.281 1.00 89.94 110 LYS A CA 1
ATOM 889 C C . LYS A 1 110 ? -10.722 46.459 10.685 1.00 89.94 110 LYS A C 1
ATOM 891 O O . LYS A 1 110 ? -11.639 46.638 9.890 1.00 89.94 110 LYS A O 1
ATOM 896 N N . GLU A 1 111 ? -10.728 46.962 11.917 1.00 88.88 111 GLU A N 1
ATOM 897 C CA . GLU A 1 111 ? -11.808 47.795 12.462 1.00 88.88 111 GLU A CA 1
ATOM 898 C C . GLU A 1 111 ? -11.963 49.102 11.676 1.00 88.88 111 GLU A C 1
ATOM 900 O O . GLU A 1 111 ? -13.087 49.513 11.414 1.00 88.88 111 GLU A O 1
ATOM 905 N N . TYR A 1 112 ? -10.858 49.714 11.242 1.00 90.19 112 TYR A N 1
ATOM 906 C CA . TYR A 1 112 ? -10.870 50.913 10.405 1.00 90.19 112 TYR A CA 1
ATOM 907 C C . TYR A 1 112 ? -11.523 50.641 9.049 1.00 90.19 112 TYR A C 1
ATOM 909 O O . TYR A 1 112 ? -12.465 51.332 8.678 1.00 90.19 112 TYR A O 1
ATOM 917 N N . TYR A 1 113 ? -11.099 49.588 8.340 1.00 91.19 113 TYR A N 1
ATOM 918 C CA . TYR A 1 113 ? -11.729 49.218 7.069 1.00 91.19 113 TYR A CA 1
ATOM 919 C C . TYR A 1 113 ? -13.228 48.938 7.257 1.00 91.19 113 TYR A C 1
ATOM 921 O O . TYR A 1 113 ? -14.040 49.416 6.475 1.00 91.19 113 TYR A O 1
ATOM 929 N N . LYS A 1 114 ? -13.632 48.246 8.332 1.00 89.25 114 LYS A N 1
ATOM 930 C CA . LYS A 1 114 ? -15.057 48.034 8.648 1.00 89.25 114 LYS A CA 1
ATOM 931 C C . LYS A 1 114 ? -15.810 49.329 8.950 1.00 89.25 114 LYS A C 1
ATOM 933 O O . LYS A 1 114 ? -16.965 49.453 8.548 1.00 89.25 114 LYS A O 1
ATOM 938 N N . PHE A 1 115 ? -15.179 50.268 9.649 1.00 88.94 115 PHE A N 1
ATOM 939 C CA . PHE A 1 115 ? -15.753 51.575 9.955 1.00 88.94 115 PHE A CA 1
ATOM 940 C C . PHE A 1 115 ? -16.026 52.369 8.677 1.00 88.94 115 PHE A C 1
ATOM 942 O O . PHE A 1 115 ? -17.144 52.851 8.499 1.00 88.94 115 PHE A O 1
ATOM 949 N N . VAL A 1 116 ? -15.054 52.409 7.758 1.00 87.88 116 VAL A N 1
ATOM 950 C CA . VAL A 1 116 ? -15.214 53.052 6.447 1.00 87.88 116 VAL A CA 1
ATOM 951 C C . VAL A 1 116 ? -16.289 52.352 5.616 1.00 87.88 116 VAL A C 1
ATOM 953 O O . VAL A 1 116 ? -17.135 53.018 5.044 1.00 87.88 116 VAL A O 1
ATOM 956 N N . LEU A 1 117 ? -16.328 51.018 5.586 1.00 88.25 117 LEU A N 1
ATOM 957 C CA . LEU A 1 117 ? -17.349 50.280 4.825 1.00 88.25 117 LEU A CA 1
ATOM 958 C C . LEU A 1 117 ? -18.767 50.432 5.396 1.00 88.25 117 LEU A C 1
ATOM 960 O O . LEU A 1 117 ? -19.737 50.280 4.660 1.00 88.25 117 LEU A O 1
ATOM 964 N N . SER A 1 118 ? -18.895 50.706 6.697 1.00 86.44 118 SER A N 1
ATOM 965 C CA . SER A 1 118 ? -20.193 50.950 7.344 1.00 86.44 118 SER A CA 1
ATOM 966 C C . SER A 1 118 ? -20.676 52.388 7.153 1.00 86.44 118 SER A C 1
ATOM 968 O O . SER A 1 118 ? -21.870 52.642 7.256 1.00 86.44 118 SER A O 1
ATOM 970 N N . ASN A 1 119 ? -19.755 53.311 6.869 1.00 82.12 119 ASN A N 1
ATOM 971 C CA . ASN A 1 119 ? -20.021 54.728 6.644 1.00 82.12 119 ASN A CA 1
ATOM 972 C C . ASN A 1 119 ? -19.189 55.214 5.442 1.00 82.12 119 ASN A C 1
ATOM 974 O O . ASN A 1 119 ? -18.250 55.994 5.630 1.00 82.12 119 ASN A O 1
ATOM 978 N N . PRO A 1 120 ? -19.451 54.703 4.222 1.00 80.75 120 PRO A N 1
ATOM 979 C CA . PRO A 1 120 ? -18.595 54.974 3.077 1.00 80.75 120 PRO A CA 1
ATOM 980 C C . PRO A 1 120 ? -18.706 56.454 2.702 1.00 80.75 120 PRO A C 1
ATOM 982 O O . PRO A 1 120 ? -19.784 56.905 2.319 1.00 80.75 120 PRO A O 1
ATOM 985 N N . PRO A 1 121 ? -17.614 57.229 2.771 1.00 76.12 121 PRO A N 1
ATOM 986 C CA . PRO A 1 121 ? -17.662 58.647 2.413 1.00 76.12 121 PRO A CA 1
ATOM 987 C C . PRO A 1 121 ? -17.781 58.870 0.907 1.00 76.12 121 PRO A C 1
ATOM 989 O O . PRO A 1 121 ? -18.176 59.941 0.459 1.00 76.12 121 PRO A O 1
ATOM 992 N N . ILE A 1 122 ? -17.375 57.864 0.131 1.00 82.69 122 ILE A N 1
ATOM 993 C CA . ILE A 1 122 ? -17.387 57.804 -1.324 1.00 82.69 122 ILE A CA 1
ATOM 994 C C . ILE A 1 122 ? -17.666 56.344 -1.686 1.00 82.69 122 ILE A C 1
ATOM 996 O O . ILE A 1 122 ? -17.105 55.436 -1.072 1.00 82.69 122 ILE A O 1
ATOM 1000 N N . ILE A 1 123 ? -18.515 56.116 -2.687 1.00 82.31 123 ILE A N 1
ATOM 1001 C CA . ILE A 1 123 ? -18.822 54.780 -3.199 1.00 82.31 123 ILE A CA 1
ATOM 1002 C C . ILE A 1 123 ? -18.017 54.558 -4.483 1.00 82.31 123 ILE A C 1
ATOM 1004 O O . ILE A 1 123 ? -18.260 55.213 -5.495 1.00 82.31 123 ILE A O 1
ATOM 1008 N N . THR A 1 124 ? -17.054 53.638 -4.440 1.00 85.94 124 THR A N 1
ATOM 1009 C CA . THR A 1 124 ? -16.304 53.151 -5.611 1.00 85.94 124 THR A CA 1
ATOM 1010 C C . THR A 1 124 ? -16.623 51.677 -5.867 1.00 85.94 124 THR A C 1
ATOM 1012 O O . THR A 1 124 ? -17.134 50.988 -4.980 1.00 85.94 124 THR A O 1
ATOM 1015 N N . LEU A 1 125 ? -16.318 51.166 -7.065 1.00 85.19 125 LEU A N 1
ATOM 1016 C CA . LEU A 1 125 ? -16.523 49.748 -7.394 1.00 85.19 125 LEU A CA 1
ATOM 1017 C C . LEU A 1 125 ? -15.717 48.829 -6.464 1.00 85.19 125 LEU A C 1
ATOM 1019 O O . LEU A 1 125 ? -16.210 47.786 -6.043 1.00 85.19 125 LEU A O 1
ATOM 1023 N N . GLU A 1 126 ? -14.503 49.235 -6.103 1.00 86.06 126 GLU A N 1
ATOM 1024 C CA . GLU A 1 126 ? -13.620 48.518 -5.185 1.00 86.06 126 GLU A CA 1
ATOM 1025 C C . GLU A 1 126 ? -14.173 48.485 -3.755 1.00 86.06 126 GLU A C 1
ATOM 1027 O O . GLU A 1 126 ? -14.044 47.470 -3.067 1.00 86.06 126 GLU A O 1
ATOM 1032 N N . ILE A 1 127 ? -14.811 49.575 -3.314 1.00 86.56 127 ILE A N 1
ATOM 1033 C CA . ILE A 1 127 ? -15.490 49.649 -2.017 1.00 86.56 127 ILE A CA 1
ATOM 1034 C C . ILE A 1 127 ? -16.724 48.747 -2.022 1.00 86.56 127 ILE A C 1
ATOM 1036 O O . ILE A 1 127 ? -16.883 47.970 -1.085 1.00 86.56 127 ILE A O 1
ATOM 1040 N N . ILE A 1 128 ? -17.546 48.777 -3.078 1.00 87.31 128 ILE A N 1
ATOM 1041 C CA . ILE A 1 128 ? -18.706 47.879 -3.225 1.00 87.31 128 ILE A CA 1
ATOM 1042 C C . ILE A 1 128 ? -18.254 46.412 -3.175 1.00 87.31 128 ILE A C 1
ATOM 1044 O O . ILE A 1 128 ? -18.783 45.638 -2.379 1.00 87.31 128 ILE A O 1
ATOM 1048 N N . GLU A 1 129 ? -17.224 46.039 -3.946 1.00 87.88 129 GLU A N 1
ATOM 1049 C CA . GLU A 1 129 ? -16.682 44.671 -3.956 1.00 87.88 129 GLU A CA 1
ATOM 1050 C C . GLU A 1 129 ? -16.214 44.244 -2.551 1.00 87.88 129 GLU A C 1
ATOM 1052 O O . GLU A 1 129 ? -16.439 43.107 -2.126 1.00 87.88 129 GLU A O 1
ATOM 1057 N N . LEU A 1 130 ? -15.604 45.158 -1.788 1.00 87.94 130 LEU A N 1
ATOM 1058 C CA . LEU A 1 130 ? -15.168 44.892 -0.417 1.00 87.94 130 LEU A CA 1
ATOM 1059 C C . LEU A 1 130 ? -16.336 44.845 0.587 1.00 87.94 130 LEU A C 1
ATOM 1061 O O . LEU A 1 130 ? -16.284 44.048 1.524 1.00 87.94 130 LEU A O 1
ATOM 1065 N N . MET A 1 131 ? -17.393 45.644 0.393 1.00 87.88 131 MET A N 1
ATOM 1066 C CA . MET A 1 131 ? -18.624 45.614 1.199 1.00 87.88 131 MET A CA 1
ATOM 1067 C C . MET A 1 131 ? -19.342 44.268 1.059 1.00 87.88 131 MET A C 1
ATOM 1069 O O . MET A 1 131 ? -19.707 43.656 2.067 1.00 87.88 131 MET A O 1
ATOM 1073 N N . GLU A 1 132 ? -19.487 43.776 -0.174 1.00 88.44 132 GLU A N 1
ATOM 1074 C CA . GLU A 1 132 ? -20.086 42.470 -0.483 1.00 88.44 132 GLU A CA 1
ATOM 1075 C C . GLU A 1 132 ? -19.284 41.308 0.121 1.00 88.44 132 GLU A C 1
ATOM 1077 O O . GLU A 1 132 ? -19.846 40.273 0.471 1.00 88.44 132 GLU A O 1
ATOM 1082 N N . ASN A 1 133 ? -17.975 41.496 0.312 1.00 87.62 133 ASN A N 1
ATOM 1083 C CA . ASN A 1 133 ? -17.052 40.474 0.806 1.00 87.62 133 ASN A CA 1
ATOM 1084 C C . ASN A 1 133 ? -16.446 40.829 2.175 1.00 87.62 133 ASN A C 1
ATOM 1086 O O . ASN A 1 133 ? -15.330 40.412 2.502 1.00 87.62 133 ASN A O 1
ATOM 1090 N N . LYS A 1 134 ? -17.185 41.577 3.008 1.00 85.94 134 LYS A N 1
ATOM 1091 C CA . LYS A 1 134 ? -16.728 42.078 4.322 1.00 85.94 134 LYS A CA 1
ATOM 1092 C C . LYS A 1 134 ? -16.201 40.993 5.268 1.00 85.94 134 LYS A C 1
ATOM 1094 O O . LYS A 1 134 ? -15.346 41.270 6.107 1.00 85.94 134 LYS A O 1
ATOM 1099 N N . GLU A 1 135 ? -16.677 39.758 5.119 1.00 85.62 135 GLU A N 1
ATOM 1100 C CA . GLU A 1 135 ? -16.227 38.592 5.889 1.00 85.62 135 GLU A CA 1
ATOM 1101 C C . GLU A 1 135 ? -14.745 38.245 5.659 1.00 85.62 135 GLU A C 1
ATOM 1103 O O . GLU A 1 135 ? -14.093 37.694 6.546 1.00 85.62 135 GLU A O 1
ATOM 1108 N N . LEU A 1 136 ? -14.152 38.635 4.522 1.00 86.75 136 LEU A N 1
ATOM 1109 C CA . LEU A 1 136 ? -12.716 38.454 4.274 1.00 86.75 136 LEU A CA 1
ATOM 1110 C C . LEU A 1 136 ? -11.846 39.267 5.242 1.00 86.75 136 LEU A C 1
ATOM 1112 O O . LEU A 1 136 ? -10.728 38.855 5.558 1.00 86.75 136 LEU A O 1
ATOM 1116 N N . LEU A 1 137 ? -12.358 40.392 5.748 1.00 86.94 137 LEU A N 1
ATOM 1117 C CA . LEU A 1 137 ? -11.674 41.214 6.750 1.00 86.94 137 LEU A CA 1
ATOM 1118 C C . LEU A 1 137 ? -11.660 40.543 8.132 1.00 86.94 137 LEU A C 1
ATOM 1120 O O . LEU A 1 137 ? -10.875 40.921 9.001 1.00 86.94 137 LEU A O 1
ATOM 1124 N N . ASP A 1 138 ? -12.530 39.556 8.371 1.00 82.31 138 ASP A N 1
ATOM 1125 C CA . ASP A 1 138 ? -12.611 38.835 9.643 1.00 82.31 138 ASP A CA 1
ATOM 1126 C C . ASP A 1 138 ? -11.569 37.725 9.795 1.00 82.31 138 ASP A C 1
ATOM 1128 O O . ASP A 1 138 ? -11.343 37.233 10.905 1.00 82.31 138 ASP A O 1
ATOM 1132 N N . LEU A 1 139 ? -10.879 37.378 8.711 1.00 81.06 139 LEU A N 1
ATOM 1133 C CA . LEU A 1 139 ? -9.894 36.310 8.695 1.00 81.06 139 LEU A CA 1
ATOM 1134 C C . LEU A 1 139 ? -8.664 36.653 9.540 1.00 81.06 139 LEU A C 1
ATOM 1136 O O . LEU A 1 139 ? -8.099 37.743 9.479 1.00 81.06 139 LEU A O 1
ATOM 1140 N N . LYS A 1 140 ? -8.170 35.676 10.302 1.00 75.12 140 LYS A N 1
ATOM 1141 C CA . LYS A 1 140 ? -6.910 35.834 11.040 1.00 75.12 140 LYS A CA 1
ATOM 1142 C C . LYS A 1 140 ? -5.721 35.689 10.092 1.00 75.12 140 LYS A C 1
ATOM 1144 O O . LYS A 1 140 ? -5.647 34.734 9.319 1.00 75.12 140 LYS A O 1
ATOM 1149 N N . GLU A 1 141 ? -4.735 36.580 10.176 1.00 67.62 141 GLU A N 1
ATOM 1150 C CA . GLU A 1 141 ? -3.468 36.387 9.465 1.00 67.62 141 GLU A CA 1
ATOM 1151 C C . GLU A 1 141 ? -2.687 35.215 10.084 1.00 67.62 141 GLU A C 1
ATOM 1153 O O . GLU A 1 141 ? -2.468 35.160 11.296 1.00 67.62 141 GLU A O 1
ATOM 1158 N N . LYS A 1 142 ? -2.218 34.277 9.254 1.00 58.44 142 LYS A N 1
ATOM 1159 C CA . LYS A 1 142 ? -1.371 33.160 9.693 1.00 58.44 142 LYS A CA 1
ATOM 1160 C C . LYS A 1 142 ? 0.067 33.609 9.951 1.00 58.44 142 LYS A C 1
ATOM 1162 O O . LYS A 1 142 ? 0.991 33.190 9.258 1.00 58.44 142 LYS A O 1
ATOM 1167 N N . VAL A 1 143 ? 0.289 34.413 10.982 1.00 47.03 143 VAL A N 1
ATOM 1168 C CA . VAL A 1 143 ? 1.646 34.643 11.488 1.00 47.03 143 VAL A CA 1
ATOM 1169 C C . VAL A 1 143 ? 1.952 33.574 12.516 1.00 47.03 143 VAL A C 1
ATOM 1171 O O . VAL A 1 143 ? 1.738 33.731 13.714 1.00 47.03 143 VAL A O 1
ATOM 1174 N N . THR A 1 144 ? 2.441 32.427 12.051 1.00 44.28 144 THR A N 1
ATOM 1175 C CA . THR A 1 144 ? 3.103 31.512 12.975 1.00 44.28 144 THR A CA 1
ATOM 1176 C C . THR A 1 144 ? 4.326 32.231 13.543 1.00 44.28 144 THR A C 1
ATOM 1178 O O . THR A 1 144 ? 5.146 32.733 12.779 1.00 44.28 144 THR A O 1
ATOM 1181 N N . ASN A 1 145 ? 4.504 32.209 14.873 1.00 38.09 145 ASN A N 1
ATOM 1182 C CA . ASN A 1 145 ? 5.702 32.685 15.604 1.00 38.09 145 ASN A CA 1
ATOM 1183 C C . ASN A 1 145 ? 7.035 32.092 15.108 1.00 38.09 145 ASN A C 1
ATOM 1185 O O . ASN A 1 145 ? 8.113 32.437 15.579 1.00 38.09 145 ASN A O 1
ATOM 1189 N N . ARG A 1 146 ? 6.955 31.182 14.145 1.00 42.72 146 ARG A N 1
ATOM 1190 C CA . ARG A 1 146 ? 8.036 30.718 13.306 1.00 42.72 146 ARG A CA 1
ATOM 1191 C C . ARG A 1 146 ? 7.599 31.019 11.872 1.00 42.72 146 ARG A C 1
ATOM 1193 O O . ARG A 1 146 ? 6.903 30.195 11.282 1.00 42.72 146 ARG A O 1
ATOM 1200 N N . ARG A 1 147 ? 7.974 32.171 11.294 1.00 48.62 147 ARG A N 1
ATOM 1201 C CA . ARG A 1 147 ? 8.330 32.149 9.865 1.00 48.62 147 ARG A CA 1
ATOM 1202 C C . ARG A 1 147 ? 9.430 31.091 9.810 1.00 48.62 147 ARG A C 1
ATOM 1204 O O . ARG A 1 147 ? 10.429 31.265 10.514 1.00 48.62 147 ARG A O 1
ATOM 1211 N N . PRO A 1 148 ? 9.286 29.968 9.094 1.00 49.25 148 PRO A N 1
ATOM 1212 C CA . PRO A 1 148 ? 10.466 29.179 8.808 1.00 49.25 148 PRO A CA 1
ATOM 1213 C C . PRO A 1 148 ? 11.413 30.153 8.113 1.00 49.25 148 PRO A C 1
ATOM 1215 O O . PRO A 1 148 ? 11.027 30.746 7.105 1.00 49.25 148 PRO A O 1
ATOM 1218 N N . LYS A 1 149 ? 12.628 30.356 8.637 1.00 52.19 149 LYS A N 1
ATOM 1219 C CA . LYS A 1 149 ? 13.691 31.159 7.986 1.00 52.19 149 LYS A CA 1
ATOM 1220 C C . LYS A 1 149 ? 14.065 30.626 6.579 1.00 52.19 149 LYS A C 1
ATOM 1222 O O . LYS A 1 149 ? 14.999 31.099 5.953 1.00 52.19 149 LYS A O 1
ATOM 1227 N N . GLU A 1 150 ? 13.332 29.619 6.123 1.00 54.91 150 GLU A N 1
ATOM 1228 C CA . GLU A 1 150 ? 13.521 28.696 5.020 1.00 54.91 150 GLU A CA 1
ATOM 1229 C C . GLU A 1 150 ? 12.660 29.056 3.788 1.00 54.91 150 GLU A C 1
ATOM 1231 O O . GLU A 1 150 ? 12.850 28.481 2.721 1.00 54.91 150 GLU A O 1
ATOM 1236 N N . TYR A 1 151 ? 11.698 29.988 3.890 1.00 64.12 151 TYR A N 1
ATOM 1237 C CA . TYR A 1 151 ? 10.842 30.374 2.755 1.00 64.12 151 TYR A CA 1
ATOM 1238 C C . TYR A 1 151 ? 11.167 31.765 2.204 1.00 64.12 151 TYR A C 1
ATOM 1240 O O . TYR A 1 151 ? 11.360 32.717 2.954 1.00 64.12 151 TYR A O 1
ATOM 1248 N N . SER A 1 152 ? 11.147 31.896 0.872 1.00 72.31 152 SER A N 1
ATOM 1249 C CA . SER A 1 152 ? 11.311 33.191 0.193 1.00 72.31 152 SER A CA 1
ATOM 1250 C C . SER A 1 152 ? 10.202 34.188 0.563 1.00 72.31 152 SER A C 1
ATOM 1252 O O . SER A 1 152 ? 9.042 33.795 0.739 1.00 72.31 152 SER A O 1
ATOM 1254 N N . THR A 1 153 ? 10.531 35.483 0.578 1.00 77.62 153 THR A N 1
ATOM 1255 C CA . THR A 1 153 ? 9.589 36.595 0.816 1.00 77.62 153 THR A CA 1
ATOM 1256 C C . THR A 1 153 ? 8.352 36.510 -0.078 1.00 77.62 153 THR A C 1
ATOM 1258 O O . THR A 1 153 ? 7.234 36.746 0.375 1.00 77.62 153 THR A O 1
ATOM 1261 N N . PHE A 1 154 ? 8.533 36.092 -1.333 1.00 83.19 154 PHE A N 1
ATOM 1262 C CA . PHE A 1 154 ? 7.438 35.893 -2.275 1.00 83.19 154 PHE A CA 1
ATOM 1263 C C . PHE A 1 154 ? 6.400 34.882 -1.765 1.00 83.19 154 PHE A C 1
ATOM 1265 O O . PHE A 1 154 ? 5.211 35.191 -1.736 1.00 83.19 154 PHE A O 1
ATOM 1272 N N . VAL A 1 155 ? 6.835 33.695 -1.324 1.00 81.06 155 VAL A N 1
ATOM 1273 C CA . VAL A 1 155 ? 5.937 32.630 -0.838 1.00 81.06 155 VAL A CA 1
ATOM 1274 C C . VAL A 1 155 ? 5.160 33.085 0.391 1.00 81.06 155 VAL A C 1
ATOM 1276 O O . VAL A 1 155 ? 3.955 32.844 0.479 1.00 81.06 155 VAL A O 1
ATOM 1279 N N . ALA A 1 156 ? 5.833 33.763 1.321 1.00 78.62 156 ALA A N 1
ATOM 1280 C CA . ALA A 1 156 ? 5.198 34.267 2.532 1.00 78.62 156 ALA A CA 1
ATOM 1281 C C . ALA A 1 156 ? 4.073 35.265 2.207 1.00 78.62 156 ALA A C 1
ATOM 1283 O O . ALA A 1 156 ? 2.966 35.113 2.719 1.00 78.62 156 ALA A O 1
ATOM 1284 N N . LYS A 1 157 ? 4.340 36.220 1.306 1.00 85.00 157 LYS A N 1
ATOM 1285 C CA . LYS A 1 157 ? 3.425 37.327 0.982 1.00 85.00 157 LYS A CA 1
ATOM 1286 C C . LYS A 1 157 ? 2.354 37.008 -0.068 1.00 85.00 157 LYS A C 1
ATOM 1288 O O . LYS A 1 157 ? 1.382 37.742 -0.181 1.00 85.00 157 LYS A O 1
ATOM 1293 N N . ASN A 1 158 ? 2.517 35.943 -0.857 1.00 85.81 158 ASN A N 1
ATOM 1294 C CA . ASN A 1 158 ? 1.611 35.639 -1.979 1.00 85.81 158 ASN A CA 1
ATOM 1295 C C . ASN A 1 158 ? 0.916 34.275 -1.886 1.00 85.81 158 ASN A C 1
ATOM 1297 O O . ASN A 1 158 ? -0.045 34.048 -2.614 1.00 85.81 158 ASN A O 1
ATOM 1301 N N . ILE A 1 159 ? 1.404 33.347 -1.054 1.00 86.31 159 ILE A N 1
ATOM 1302 C CA . ILE A 1 159 ? 0.910 31.957 -1.037 1.00 86.31 159 ILE A CA 1
ATOM 1303 C C . ILE A 1 159 ? 0.505 31.529 0.374 1.00 86.31 159 ILE A C 1
ATOM 1305 O O . ILE A 1 159 ? -0.597 31.022 0.589 1.00 86.31 159 ILE A O 1
ATOM 1309 N N . PHE A 1 160 ? 1.390 31.711 1.356 1.00 81.88 160 PHE A N 1
ATOM 1310 C CA . PHE A 1 160 ? 1.166 31.204 2.714 1.00 81.88 160 PHE A CA 1
ATOM 1311 C C . PHE A 1 160 ? 0.194 32.056 3.546 1.00 81.88 160 PHE A C 1
ATOM 1313 O O . PHE A 1 160 ? -0.367 31.570 4.528 1.00 81.88 160 PHE A O 1
ATOM 1320 N N . THR A 1 161 ? -0.005 33.312 3.154 1.00 84.44 161 THR A N 1
ATOM 1321 C CA . THR A 1 161 ? -0.873 34.278 3.836 1.00 84.44 161 THR A CA 1
ATOM 1322 C C . THR A 1 161 ? -2.346 34.134 3.437 1.00 84.44 161 THR A C 1
ATOM 1324 O O . THR A 1 161 ? -2.666 33.669 2.342 1.00 84.44 161 THR A O 1
ATOM 1327 N N . ASN A 1 162 ? -3.256 34.554 4.322 1.00 88.19 162 ASN A N 1
ATOM 1328 C CA . ASN A 1 162 ? -4.669 34.734 3.972 1.00 88.19 162 ASN A CA 1
ATOM 1329 C C . ASN A 1 162 ? -4.909 36.001 3.119 1.00 88.19 162 ASN A C 1
ATOM 1331 O O . ASN A 1 162 ? -5.971 36.139 2.517 1.00 88.19 162 ASN A O 1
ATOM 1335 N N . PHE A 1 163 ? -3.906 36.881 3.032 1.00 90.50 163 PHE A N 1
ATOM 1336 C CA . PHE A 1 163 ? -3.965 38.185 2.369 1.00 90.50 163 PHE A CA 1
ATOM 1337 C C . PHE A 1 163 ? -2.892 38.287 1.276 1.00 90.50 163 PHE A C 1
ATOM 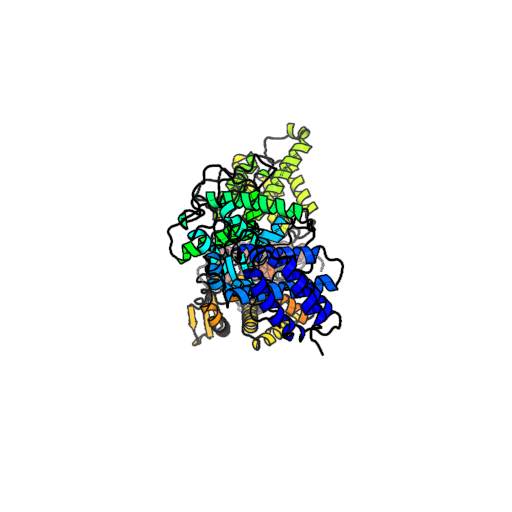1339 O O . PHE A 1 163 ? -1.882 38.972 1.455 1.00 90.50 163 PHE A O 1
ATOM 1346 N N . PRO A 1 164 ? -3.011 37.514 0.182 1.00 89.69 164 PRO A N 1
ATOM 1347 C CA . PRO A 1 164 ? -1.984 37.473 -0.847 1.00 89.69 164 PRO A CA 1
ATOM 1348 C C . PRO A 1 164 ? -1.891 38.806 -1.593 1.00 89.69 164 PRO A C 1
ATOM 1350 O O . PRO A 1 164 ? -2.898 39.339 -2.060 1.00 89.69 164 PRO A O 1
ATOM 1353 N N . LEU A 1 165 ? -0.674 39.332 -1.744 1.00 88.56 165 LEU A N 1
ATOM 1354 C CA . LEU A 1 165 ? -0.448 40.563 -2.504 1.00 88.56 165 LEU A CA 1
ATOM 1355 C C . LEU A 1 165 ? -0.935 40.431 -3.955 1.00 88.56 165 LEU A C 1
ATOM 1357 O O . LEU A 1 165 ? -0.805 39.375 -4.577 1.00 88.56 165 LEU A O 1
ATOM 1361 N N . ASN A 1 166 ? -1.468 41.530 -4.500 1.00 83.81 166 ASN A N 1
ATOM 1362 C CA . ASN A 1 166 ? -2.006 41.610 -5.866 1.00 83.81 166 ASN A CA 1
ATOM 1363 C C . ASN A 1 166 ? -3.070 40.542 -6.187 1.00 83.81 166 ASN A C 1
ATOM 1365 O O . ASN A 1 166 ? -3.210 40.130 -7.340 1.00 83.81 166 ASN A O 1
ATOM 1369 N N . SER A 1 167 ? -3.790 40.053 -5.177 1.00 88.62 167 SER A N 1
ATOM 1370 C CA . SER A 1 167 ? -4.941 39.179 -5.389 1.00 88.62 167 SER A CA 1
ATOM 1371 C C . SER A 1 167 ? -6.201 39.989 -5.688 1.00 88.62 167 SER A C 1
ATOM 1373 O O . SER A 1 167 ? -6.300 41.162 -5.338 1.00 88.62 167 SER A O 1
ATOM 1375 N N . ASN A 1 168 ? -7.152 39.346 -6.361 1.00 86.62 168 ASN A N 1
ATOM 1376 C CA . ASN A 1 168 ? -8.493 39.866 -6.612 1.00 86.62 168 ASN A CA 1
ATOM 1377 C C . ASN A 1 168 ? -9.491 39.010 -5.815 1.00 86.62 168 ASN A C 1
ATOM 1379 O O . ASN A 1 168 ? -9.322 37.785 -5.770 1.00 86.62 168 ASN A O 1
ATOM 1383 N N . ILE A 1 169 ? -10.508 39.637 -5.215 1.00 88.25 169 ILE A N 1
ATOM 1384 C CA . ILE A 1 169 ? -11.536 38.972 -4.398 1.00 88.25 169 ILE A CA 1
ATOM 1385 C C . ILE A 1 169 ? -12.181 37.801 -5.147 1.00 88.25 169 ILE A C 1
ATOM 1387 O O . ILE A 1 169 ? -12.302 36.708 -4.593 1.00 88.25 169 ILE A O 1
ATOM 1391 N N . LYS A 1 170 ? -12.490 37.961 -6.439 1.00 85.75 170 LYS A N 1
ATOM 1392 C CA . LYS A 1 170 ? -13.118 36.924 -7.282 1.00 85.75 170 LYS A CA 1
ATOM 1393 C C . LYS A 1 170 ? -12.295 35.637 -7.376 1.00 85.75 170 LYS A C 1
ATOM 1395 O O . LYS A 1 170 ? -12.838 34.558 -7.606 1.00 85.75 170 LYS A O 1
ATOM 1400 N N . ASN A 1 171 ? -10.984 35.722 -7.153 1.00 88.06 171 ASN A N 1
ATOM 1401 C CA . ASN A 1 171 ? -10.059 34.589 -7.192 1.00 88.06 171 ASN A CA 1
ATOM 1402 C C . ASN A 1 171 ? -9.805 33.956 -5.816 1.00 88.06 171 ASN A C 1
ATOM 1404 O O . ASN A 1 171 ? -9.028 33.003 -5.708 1.00 88.06 171 ASN A O 1
ATOM 1408 N N . ILE A 1 172 ? -10.464 34.449 -4.770 1.00 90.00 172 ILE A N 1
ATOM 1409 C CA . ILE A 1 172 ? -10.333 33.963 -3.399 1.00 90.00 172 ILE A CA 1
ATOM 1410 C C . ILE A 1 172 ? -11.500 33.038 -3.069 1.00 90.00 172 ILE A C 1
ATOM 1412 O O . ILE A 1 172 ? -12.631 33.247 -3.495 1.00 90.00 172 ILE A O 1
ATOM 1416 N N . TYR A 1 173 ? -11.216 31.958 -2.354 1.00 90.06 173 TYR A N 1
ATOM 1417 C CA . TYR A 1 173 ? -12.224 31.062 -1.799 1.00 90.06 173 TYR A CA 1
ATOM 1418 C C . TYR A 1 173 ? -12.010 30.922 -0.296 1.00 90.06 173 TYR A C 1
ATOM 1420 O O . TYR A 1 173 ? -10.888 30.649 0.139 1.00 90.06 173 TYR A O 1
ATOM 1428 N N . ILE A 1 174 ? -13.073 31.104 0.488 1.00 88.31 174 ILE A N 1
ATOM 1429 C CA . ILE A 1 174 ? -13.053 30.912 1.939 1.00 88.31 174 ILE A CA 1
ATOM 1430 C C . ILE A 1 174 ? -13.350 29.443 2.234 1.00 88.31 174 ILE A C 1
ATOM 1432 O O . ILE A 1 174 ? -14.430 28.932 1.947 1.00 88.31 174 ILE A O 1
ATOM 1436 N N . TYR A 1 175 ? -12.372 28.759 2.817 1.00 85.31 175 TYR A N 1
ATOM 1437 C CA . TYR A 1 175 ? -12.506 27.400 3.316 1.00 85.31 175 TYR A CA 1
ATOM 1438 C C . TYR A 1 175 ? -12.725 27.432 4.828 1.00 85.31 175 TYR A C 1
ATOM 1440 O O . TYR A 1 175 ? -11.848 27.875 5.576 1.00 85.31 175 TYR A O 1
ATOM 1448 N N . LYS A 1 176 ? -13.892 26.948 5.256 1.00 83.00 176 LYS A N 1
ATOM 1449 C CA . LYS A 1 176 ? -14.283 26.827 6.663 1.00 83.00 176 LYS A CA 1
ATOM 1450 C C . LYS A 1 176 ? -14.023 25.400 7.135 1.00 83.00 176 LYS A C 1
ATOM 1452 O O . LYS A 1 176 ? -14.402 24.455 6.445 1.00 83.00 176 LYS A O 1
ATOM 1457 N N . TYR A 1 177 ? -13.374 25.235 8.284 1.00 74.62 177 TYR A N 1
ATOM 1458 C CA . TYR A 1 177 ? -13.060 23.917 8.845 1.00 74.62 177 TYR A CA 1
ATOM 1459 C C . TYR A 1 177 ? -13.176 23.895 10.367 1.00 74.62 177 TYR A C 1
ATOM 1461 O O . TYR A 1 177 ? -13.016 24.922 11.026 1.00 74.62 177 TYR A O 1
ATOM 1469 N N . GLN A 1 178 ? -13.426 22.718 10.940 1.00 69.38 178 GLN A N 1
ATOM 1470 C CA . GLN A 1 178 ? -13.466 22.544 12.392 1.00 69.38 178 GLN A CA 1
ATOM 1471 C C . GLN A 1 178 ? -12.078 22.160 12.916 1.00 69.38 178 GLN A C 1
ATOM 1473 O O . GLN A 1 178 ? -11.447 21.223 12.421 1.00 69.38 178 GLN A O 1
ATOM 1478 N N . SER A 1 179 ? -11.583 22.908 13.905 1.00 62.44 179 SER A N 1
ATOM 1479 C CA . SER A 1 179 ? -10.339 22.592 14.611 1.00 62.44 179 SER A CA 1
ATOM 1480 C C . SER A 1 179 ? -10.662 21.821 15.888 1.00 62.44 179 SER A C 1
ATOM 1482 O O . SER A 1 179 ? -11.495 22.260 16.672 1.00 62.44 179 SER A O 1
ATOM 1484 N N . ASN A 1 180 ? -9.951 20.722 16.158 1.00 55.72 180 ASN A N 1
ATOM 1485 C CA . ASN A 1 180 ? -10.090 19.959 17.410 1.00 55.72 180 ASN A CA 1
ATOM 1486 C C . ASN A 1 180 ? -9.515 20.688 18.649 1.00 55.72 180 ASN A C 1
ATOM 1488 O O . ASN A 1 180 ? -9.439 20.110 19.731 1.00 55.72 180 ASN A O 1
ATOM 1492 N N . SER A 1 181 ? -9.054 21.935 18.510 1.00 55.34 181 SER A N 1
ATOM 1493 C CA . SER A 1 181 ? -8.635 22.767 19.642 1.00 55.34 181 SER A CA 1
ATOM 1494 C C . SER A 1 181 ? -9.855 23.267 20.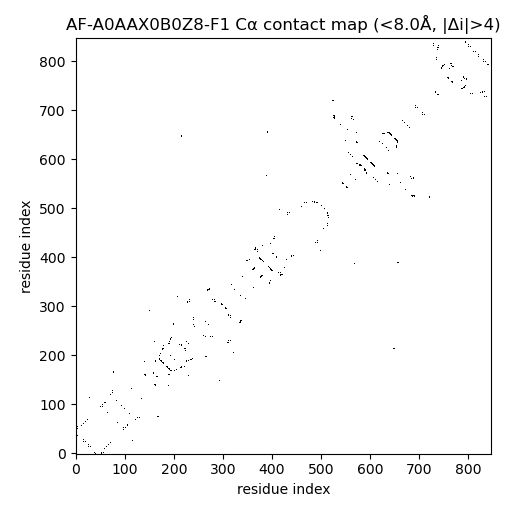418 1.00 55.34 181 SER A C 1
ATOM 1496 O O . SER A 1 181 ? -10.736 23.881 19.826 1.00 55.34 181 SER A O 1
ATOM 1498 N N . ILE A 1 182 ? -9.842 23.064 21.738 1.00 47.69 182 ILE A N 1
ATOM 1499 C CA . ILE A 1 182 ? -10.945 23.227 22.708 1.00 47.69 182 ILE A CA 1
ATOM 1500 C C . ILE A 1 182 ? -11.644 24.613 22.690 1.00 47.69 182 ILE A C 1
ATOM 1502 O O . ILE A 1 182 ? -12.736 24.744 23.232 1.00 47.69 182 ILE A O 1
ATOM 1506 N N . GLU A 1 183 ? -11.089 25.633 22.024 1.00 49.81 183 GLU A N 1
ATOM 1507 C CA . GLU A 1 183 ? -11.567 27.023 22.118 1.00 49.81 183 GLU A CA 1
ATOM 1508 C C . GLU A 1 183 ? -12.220 27.618 20.846 1.00 49.81 183 GLU A C 1
ATOM 1510 O O . GLU A 1 183 ? -12.918 28.621 20.965 1.00 49.81 183 GLU A O 1
ATOM 1515 N N . GLU A 1 184 ? -12.087 27.034 19.641 1.00 52.72 184 GLU A N 1
ATOM 1516 C CA . GLU A 1 184 ? -12.718 27.586 18.413 1.00 52.72 184 GLU A CA 1
ATOM 1517 C C . GLU A 1 184 ? -13.413 26.502 17.569 1.00 52.72 184 GLU A C 1
ATOM 1519 O O . GLU A 1 184 ? -12.759 25.690 16.915 1.00 52.72 184 GLU A O 1
ATOM 1524 N N . LYS A 1 185 ? -14.759 26.522 17.547 1.00 56.69 185 LYS A N 1
ATOM 1525 C CA . LYS A 1 185 ? -15.613 25.548 16.829 1.00 56.69 185 LYS A CA 1
ATOM 1526 C C . LYS A 1 185 ? -15.517 25.628 15.294 1.00 56.69 185 LYS A C 1
ATOM 1528 O O . LYS A 1 185 ? -15.873 24.664 14.623 1.00 56.69 185 LYS A O 1
ATOM 1533 N N . SER A 1 186 ? -15.029 26.731 14.725 1.00 65.62 186 SER A N 1
ATOM 1534 C CA . SER A 1 186 ? -14.841 26.901 13.277 1.00 65.62 186 SER A CA 1
ATOM 1535 C C . SER A 1 186 ? -13.719 27.891 12.981 1.00 65.62 186 SER A C 1
ATOM 1537 O O . SER A 1 186 ? -13.696 28.985 13.544 1.00 65.62 186 SER A O 1
ATOM 1539 N N . VAL A 1 187 ? -12.805 27.522 12.086 1.00 72.12 187 VAL A N 1
ATOM 1540 C CA . VAL A 1 187 ? -11.696 28.361 11.627 1.00 72.12 187 VAL A CA 1
ATOM 1541 C C . VAL A 1 187 ? -11.814 28.570 10.121 1.00 72.12 187 VAL A C 1
ATOM 1543 O O . VAL A 1 187 ? -12.014 27.618 9.365 1.00 72.12 187 VAL A O 1
ATOM 1546 N N . ASP A 1 188 ? -11.603 29.812 9.688 1.00 80.06 188 ASP A N 1
ATOM 1547 C CA . ASP A 1 188 ? -11.697 30.204 8.285 1.00 80.06 188 ASP A CA 1
ATOM 1548 C C . ASP A 1 188 ? -10.308 30.508 7.705 1.00 80.06 188 ASP A C 1
ATOM 1550 O O . ASP A 1 188 ? -9.422 31.087 8.347 1.00 80.06 188 ASP A O 1
ATOM 1554 N N . THR A 1 189 ? -10.082 30.099 6.458 1.00 83.75 189 THR A N 1
ATOM 1555 C CA . THR A 1 189 ? -8.835 30.362 5.732 1.00 83.75 189 THR A CA 1
ATOM 1556 C C . THR A 1 189 ? -9.113 30.599 4.257 1.00 83.75 189 THR A C 1
ATOM 1558 O O . THR A 1 189 ? -10.028 30.008 3.695 1.00 83.75 189 THR A O 1
ATOM 1561 N N . THR A 1 190 ? -8.305 31.429 3.601 1.00 87.75 190 THR A N 1
ATOM 1562 C CA . THR A 1 190 ? -8.466 31.696 2.167 1.00 87.75 190 THR A CA 1
ATOM 1563 C C . THR A 1 190 ? -7.551 30.851 1.312 1.00 87.75 190 THR A C 1
ATOM 1565 O O . THR A 1 190 ? -6.419 30.528 1.679 1.00 87.75 190 THR A O 1
ATOM 1568 N N . ILE A 1 191 ? -8.042 30.525 0.126 1.00 88.88 191 ILE A N 1
ATOM 1569 C CA . ILE A 1 191 ? -7.295 29.857 -0.928 1.00 88.88 191 ILE A CA 1
ATOM 1570 C C . ILE A 1 191 ? -7.346 30.765 -2.149 1.00 88.88 191 ILE A C 1
ATOM 1572 O O . ILE A 1 191 ? -8.422 31.193 -2.561 1.00 88.88 191 ILE A O 1
ATOM 1576 N N . TYR A 1 192 ? -6.176 31.080 -2.698 1.00 90.94 192 TYR A N 1
ATOM 1577 C CA . TYR A 1 192 ? -6.047 31.959 -3.852 1.00 90.94 192 TYR A CA 1
ATOM 1578 C C . TYR A 1 192 ? -5.763 31.142 -5.114 1.00 90.94 192 TYR A C 1
ATOM 1580 O O . TYR A 1 192 ? -4.719 30.492 -5.209 1.00 90.94 192 TYR A O 1
ATOM 1588 N N . PHE A 1 193 ? -6.682 31.192 -6.080 1.00 90.56 193 PHE A N 1
ATOM 1589 C CA . PHE A 1 193 ? -6.521 30.569 -7.395 1.00 90.56 193 PHE A CA 1
ATOM 1590 C C . PHE A 1 193 ? -6.011 31.607 -8.393 1.00 90.56 193 PHE A C 1
ATOM 1592 O O . PHE A 1 193 ? -6.770 32.415 -8.927 1.00 90.56 193 PHE A O 1
ATOM 1599 N N . LYS A 1 194 ? -4.701 31.621 -8.634 1.00 85.62 194 LYS A N 1
ATOM 1600 C CA . LYS A 1 194 ? -4.093 32.615 -9.519 1.00 85.62 194 LYS A CA 1
ATOM 1601 C C . LYS A 1 194 ? -4.345 32.249 -10.992 1.00 85.62 194 LYS A C 1
ATOM 1603 O O . LYS A 1 194 ? -3.879 31.212 -11.453 1.00 85.62 194 LYS A O 1
ATOM 1608 N N . TYR A 1 195 ? -5.049 33.126 -11.717 1.00 78.50 195 TYR A N 1
ATOM 1609 C CA . TYR A 1 195 ? -5.440 32.977 -13.134 1.00 78.50 195 TYR A CA 1
ATOM 1610 C C . TYR A 1 195 ? -6.316 31.749 -13.440 1.00 78.50 195 TYR A C 1
ATOM 1612 O O . TYR A 1 195 ? -6.021 30.984 -14.355 1.00 78.50 195 TYR A O 1
ATOM 1620 N N . ALA A 1 196 ? -7.379 31.516 -12.671 1.00 79.25 196 ALA A N 1
ATOM 1621 C CA . ALA A 1 196 ? -8.362 30.477 -12.984 1.00 79.25 196 ALA A CA 1
ATOM 1622 C C . ALA A 1 196 ? -9.534 31.058 -13.791 1.00 79.25 196 ALA A C 1
ATOM 1624 O O . ALA A 1 196 ? -10.087 32.085 -13.404 1.00 79.25 196 ALA A O 1
ATOM 1625 N N . ASN A 1 197 ? -9.927 30.390 -14.881 1.00 88.38 197 ASN A N 1
ATOM 1626 C CA . ASN A 1 197 ? -11.238 30.625 -15.487 1.00 88.38 197 ASN A CA 1
ATOM 1627 C C . ASN A 1 197 ? -12.342 30.038 -14.580 1.00 88.38 197 ASN A C 1
ATOM 1629 O O . ASN A 1 197 ? -12.058 29.334 -13.602 1.00 88.38 197 ASN A O 1
ATOM 1633 N N . THR A 1 198 ? -13.604 30.326 -14.900 1.00 90.50 198 THR A N 1
ATOM 1634 C CA . THR A 1 198 ? -14.762 29.891 -14.103 1.00 90.50 198 THR A CA 1
ATOM 1635 C C . THR A 1 198 ? -14.778 28.377 -13.887 1.00 90.50 198 THR A C 1
ATOM 1637 O O . THR A 1 198 ? -14.975 27.918 -12.761 1.00 90.50 198 THR A O 1
ATOM 1640 N N . PHE A 1 199 ? -14.490 27.602 -14.936 1.00 91.75 199 PHE A N 1
ATOM 1641 C CA . PHE A 1 199 ? -14.479 26.144 -14.874 1.00 91.75 199 PHE A CA 1
ATOM 1642 C C . PHE A 1 199 ? -13.386 25.598 -13.940 1.00 91.75 199 PHE A C 1
ATOM 1644 O O . PHE A 1 199 ? -13.690 24.860 -13.000 1.00 91.75 199 PHE A O 1
ATOM 1651 N N . ILE A 1 200 ? -12.124 26.004 -14.127 1.00 91.31 200 ILE A N 1
ATOM 1652 C CA . ILE A 1 200 ? -10.998 25.575 -13.279 1.00 91.31 200 ILE A CA 1
ATOM 1653 C C . ILE A 1 200 ? -11.251 25.955 -11.825 1.00 91.31 200 ILE A C 1
ATOM 1655 O O . ILE A 1 200 ? -11.023 25.145 -10.924 1.00 91.31 200 ILE A O 1
ATOM 1659 N N . ARG A 1 201 ? -11.741 27.175 -11.582 1.00 91.75 201 ARG A N 1
ATOM 1660 C CA . ARG A 1 201 ? -12.082 27.630 -10.233 1.00 91.75 201 ARG A CA 1
ATOM 1661 C C . ARG A 1 201 ? -13.107 26.695 -9.595 1.00 91.75 201 ARG A C 1
ATOM 1663 O O . ARG A 1 201 ? -12.888 26.250 -8.469 1.00 91.75 201 ARG A O 1
ATOM 1670 N N . GLN A 1 202 ? -14.178 26.354 -10.308 1.00 91.94 202 GLN A N 1
ATOM 1671 C CA . GLN A 1 202 ? -15.206 25.460 -9.785 1.00 91.94 202 GLN A CA 1
ATOM 1672 C C . GLN A 1 202 ? -14.675 24.040 -9.542 1.00 91.94 202 GLN A C 1
ATOM 1674 O O . GLN A 1 202 ? -14.961 23.451 -8.499 1.00 91.94 202 GLN A O 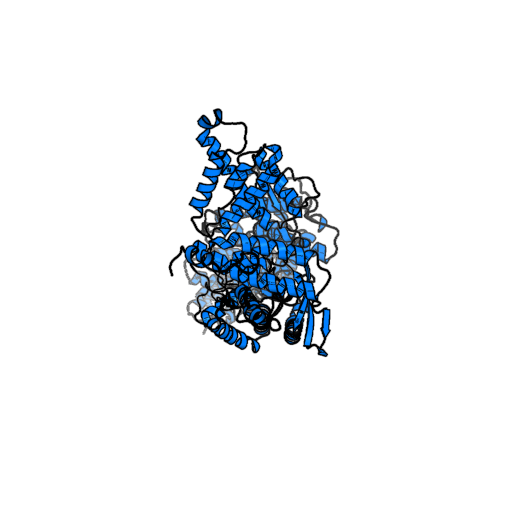1
ATOM 1679 N N . ALA A 1 203 ? -13.848 23.509 -10.446 1.00 90.94 203 ALA A N 1
ATOM 1680 C CA . ALA A 1 203 ? -13.218 22.200 -10.286 1.00 90.94 203 ALA A CA 1
ATOM 1681 C C . ALA A 1 203 ? -12.318 22.144 -9.038 1.00 90.94 203 ALA A C 1
ATOM 1683 O O . ALA A 1 203 ? -12.391 21.190 -8.261 1.00 90.94 203 ALA A O 1
ATOM 1684 N N . LEU A 1 204 ? -11.514 23.185 -8.795 1.00 93.50 204 LEU A N 1
ATOM 1685 C CA . LEU A 1 204 ? -10.667 23.287 -7.602 1.00 93.50 204 LEU A CA 1
ATOM 1686 C C . LEU A 1 204 ? -11.487 23.450 -6.319 1.00 93.50 204 LEU A C 1
ATOM 1688 O O . LEU A 1 204 ? 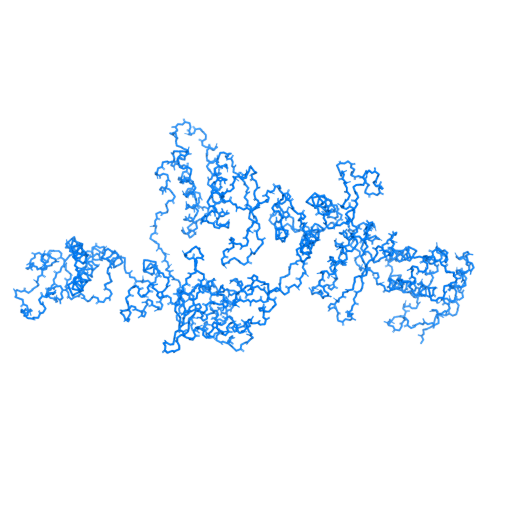-11.157 22.826 -5.312 1.00 93.50 204 LEU A O 1
ATOM 1692 N N . ILE A 1 205 ? -12.569 24.234 -6.347 1.00 91.00 205 ILE A N 1
ATOM 1693 C CA . ILE A 1 205 ? -13.493 24.363 -5.209 1.00 91.00 205 ILE A CA 1
ATOM 1694 C C . ILE A 1 205 ? -14.132 23.011 -4.886 1.00 91.00 205 ILE A C 1
ATOM 1696 O O . ILE A 1 205 ? -14.140 22.611 -3.723 1.00 91.00 205 ILE A O 1
ATOM 1700 N N . ASN A 1 206 ? -14.621 22.281 -5.889 1.00 88.00 206 ASN A N 1
ATOM 1701 C CA . ASN A 1 206 ? -15.203 20.953 -5.691 1.00 88.00 206 ASN A CA 1
ATOM 1702 C C . ASN A 1 206 ? -14.162 19.965 -5.142 1.00 88.00 206 ASN A C 1
ATOM 1704 O O . ASN A 1 206 ? -14.470 19.182 -4.243 1.00 88.00 206 ASN A O 1
ATOM 1708 N N . PHE A 1 207 ? -12.913 20.053 -5.607 1.00 90.75 207 PHE A N 1
ATOM 1709 C CA . PHE A 1 207 ? -11.811 19.273 -5.053 1.00 90.75 207 PHE A CA 1
ATOM 1710 C C . PHE A 1 207 ? -11.555 19.610 -3.575 1.00 90.75 207 PHE A C 1
ATOM 1712 O O . PHE A 1 207 ? -11.451 18.701 -2.756 1.00 90.75 207 PHE A O 1
ATOM 1719 N N . ILE A 1 208 ? -11.538 20.889 -3.192 1.00 87.62 208 ILE A N 1
ATOM 1720 C CA . ILE A 1 208 ? -11.390 21.309 -1.786 1.00 87.62 208 ILE A CA 1
ATOM 1721 C C . ILE A 1 208 ? -12.572 20.846 -0.931 1.00 87.62 208 ILE A C 1
ATOM 1723 O O . ILE A 1 208 ? -12.371 20.393 0.190 1.00 87.62 208 ILE A O 1
ATOM 1727 N N . LYS A 1 209 ? -13.801 20.919 -1.452 1.00 83.81 209 LYS A N 1
ATOM 1728 C CA . LYS A 1 209 ? -15.010 20.438 -0.760 1.00 83.81 209 LYS A CA 1
ATOM 1729 C C . LYS A 1 209 ? -15.007 18.925 -0.533 1.00 83.81 209 LYS A C 1
ATOM 1731 O O . LYS A 1 209 ? -15.729 18.453 0.335 1.00 83.81 209 LYS A O 1
ATOM 1736 N N . SER A 1 210 ? -14.190 18.171 -1.272 1.00 80.50 210 SER A N 1
ATOM 1737 C CA . SER A 1 210 ? -13.982 16.740 -1.017 1.00 80.50 210 SER A CA 1
ATOM 1738 C C . SER A 1 210 ? -13.094 16.458 0.207 1.00 80.50 210 SER A C 1
ATOM 1740 O O . SER A 1 210 ? -12.952 15.301 0.611 1.00 80.50 210 SER A O 1
ATOM 1742 N N . PHE A 1 211 ? -12.476 17.487 0.798 1.00 79.00 211 PHE A N 1
ATOM 1743 C CA . PHE A 1 211 ? -11.682 17.350 2.017 1.00 79.00 211 PHE A CA 1
ATOM 1744 C C . PHE A 1 211 ? -12.594 17.179 3.244 1.00 79.00 211 PHE A C 1
ATOM 1746 O O . PHE A 1 211 ? -13.694 17.729 3.276 1.00 79.00 211 PHE A O 1
ATOM 1753 N N . PRO A 1 212 ? -12.161 16.418 4.265 1.00 63.81 212 PRO A N 1
ATOM 1754 C CA . PRO A 1 212 ? -12.954 16.212 5.470 1.00 63.81 212 PRO A CA 1
ATOM 1755 C C . PRO A 1 212 ? -13.150 17.531 6.226 1.00 63.81 212 PRO A C 1
ATOM 1757 O O . PRO A 1 212 ? -12.226 18.332 6.362 1.00 63.81 212 PRO A O 1
ATOM 1760 N N . THR A 1 213 ? -14.359 17.733 6.747 1.00 57.72 213 THR A N 1
ATOM 1761 C CA . THR A 1 213 ? -14.754 18.928 7.509 1.00 57.72 213 THR A CA 1
ATOM 1762 C C . THR A 1 213 ? -14.191 18.950 8.936 1.00 57.72 213 THR A C 1
ATOM 1764 O O . THR A 1 213 ? -14.060 20.028 9.521 1.00 57.72 213 THR A O 1
ATOM 1767 N N . VAL A 1 214 ? -13.810 17.780 9.467 1.00 56.72 214 VAL A N 1
ATOM 1768 C CA . VAL A 1 214 ? -13.170 17.579 10.777 1.00 56.72 214 VAL A CA 1
ATOM 1769 C C . VAL A 1 214 ? -11.771 17.007 10.556 1.00 56.72 214 VAL A C 1
ATOM 1771 O O . VAL A 1 214 ? -11.621 15.912 10.013 1.00 56.72 214 VAL A O 1
ATOM 1774 N N . GLU A 1 215 ? -10.729 17.735 10.959 1.00 56.19 215 GLU A N 1
ATOM 1775 C CA . GLU A 1 215 ? -9.345 17.285 10.782 1.00 56.19 215 GLU A CA 1
ATOM 1776 C C . GLU A 1 215 ? -8.747 16.762 12.090 1.00 56.19 215 GLU A C 1
ATOM 1778 O O . GLU A 1 215 ? -8.242 17.513 12.928 1.00 56.19 215 GLU A O 1
ATOM 1783 N N . ALA A 1 216 ? -8.768 15.440 12.249 1.00 43.00 216 ALA A N 1
ATOM 1784 C CA . ALA A 1 216 ? -8.110 14.747 13.346 1.00 43.00 216 ALA A CA 1
ATOM 1785 C C . ALA A 1 216 ? -6.599 14.604 13.073 1.00 43.00 216 ALA A C 1
ATOM 1787 O O . ALA A 1 216 ? -6.151 13.837 12.220 1.00 43.00 216 ALA A O 1
ATOM 1788 N N . GLY A 1 217 ? -5.778 15.366 13.798 1.00 43.72 217 GLY A N 1
ATOM 1789 C CA . GLY A 1 217 ? -4.322 15.227 13.765 1.00 43.72 217 GLY A CA 1
ATOM 1790 C C . GLY A 1 217 ? -3.608 16.162 14.740 1.00 43.72 217 GLY A C 1
ATOM 1791 O O . GLY A 1 217 ? -4.073 17.272 15.006 1.00 43.72 217 GLY A O 1
ATOM 1792 N N . GLN A 1 218 ? -2.454 15.727 15.266 1.00 36.94 218 GLN A N 1
ATOM 1793 C CA . GLN A 1 218 ? -1.601 16.538 16.144 1.00 36.94 218 GLN A CA 1
ATOM 1794 C C . GLN A 1 218 ? -1.176 17.834 15.427 1.00 36.94 218 GLN A C 1
ATOM 1796 O O . GLN A 1 218 ? -0.282 17.831 14.581 1.00 36.94 218 GLN A O 1
ATOM 1801 N N . GLY A 1 219 ? -1.840 18.948 15.755 1.00 47.53 219 GLY A N 1
ATOM 1802 C CA . GLY A 1 219 ? -1.513 20.288 15.258 1.00 47.53 219 GLY A CA 1
ATOM 1803 C C . GLY A 1 219 ? -2.675 21.114 14.693 1.00 47.53 219 GLY A C 1
ATOM 1804 O O . GLY A 1 219 ? -2.437 22.280 14.385 1.00 47.53 219 GLY A O 1
ATOM 1805 N N . GLY A 1 220 ? -3.889 20.557 14.552 1.00 48.16 220 GLY A N 1
ATOM 1806 C CA . GLY A 1 220 ? -5.140 21.316 14.328 1.00 48.16 220 GLY A CA 1
ATOM 1807 C C . GLY A 1 220 ? -5.204 22.228 13.086 1.00 48.16 220 GLY A C 1
ATOM 1808 O O . GLY A 1 220 ? -5.938 23.214 13.084 1.00 48.16 220 GLY A O 1
ATOM 1809 N N . LYS A 1 221 ? -4.411 21.977 12.033 1.00 57.25 221 LYS A N 1
ATOM 1810 C CA . LYS A 1 221 ? -4.361 22.841 10.836 1.00 57.25 221 LYS A CA 1
ATOM 1811 C C . LYS A 1 221 ? -5.004 22.183 9.624 1.00 57.25 221 LYS A C 1
ATOM 1813 O O . LYS A 1 221 ? -4.456 21.186 9.161 1.00 57.25 221 LYS A O 1
ATOM 1818 N N . ALA A 1 222 ? -5.988 22.877 9.041 1.00 68.38 222 ALA A N 1
ATOM 1819 C CA . ALA A 1 222 ? -6.617 22.515 7.775 1.00 68.38 222 ALA A CA 1
ATOM 1820 C C . ALA A 1 222 ? -5.621 22.116 6.672 1.00 68.38 222 ALA A C 1
ATOM 1822 O O . ALA A 1 222 ? -4.668 22.854 6.390 1.00 68.38 222 ALA A O 1
ATOM 1823 N N . ARG A 1 223 ? -5.904 21.018 5.970 1.00 72.56 223 ARG A N 1
ATOM 1824 C CA . ARG A 1 223 ? -5.216 20.472 4.796 1.00 72.56 223 ARG A CA 1
ATOM 1825 C C . ARG A 1 223 ? -5.036 21.528 3.724 1.00 72.56 223 ARG A C 1
ATOM 1827 O O . ARG A 1 223 ? -3.903 21.840 3.365 1.00 72.56 223 ARG A O 1
ATOM 1834 N N . ALA A 1 224 ? -6.131 22.161 3.303 1.00 76.44 224 ALA A N 1
ATOM 1835 C CA . ALA A 1 224 ? -6.107 23.238 2.314 1.00 76.44 224 ALA A CA 1
ATOM 1836 C C . ALA A 1 224 ? -5.281 24.455 2.772 1.00 76.44 224 ALA A C 1
ATOM 1838 O O . ALA A 1 224 ? -4.823 25.271 1.977 1.00 76.44 224 ALA A O 1
ATOM 1839 N N . ALA A 1 225 ? -5.055 24.554 4.078 1.00 76.25 225 ALA A N 1
ATOM 1840 C CA . ALA A 1 225 ? -4.362 25.642 4.726 1.00 76.25 225 ALA A CA 1
ATOM 1841 C C . ALA A 1 225 ? -2.865 25.354 4.961 1.00 76.25 225 ALA A C 1
ATOM 1843 O O . ALA A 1 225 ? -2.156 26.238 5.461 1.00 76.25 225 ALA A O 1
ATOM 1844 N N . LYS A 1 226 ? -2.386 24.150 4.611 1.00 79.62 226 LYS A N 1
ATOM 1845 C CA . LYS A 1 226 ? -0.966 23.778 4.556 1.00 79.62 226 LYS A CA 1
ATOM 1846 C C . LYS A 1 226 ? -0.290 24.433 3.346 1.00 79.62 226 LYS A C 1
ATOM 1848 O O . LYS A 1 226 ? -0.913 24.667 2.312 1.00 79.62 226 LYS A O 1
ATOM 1853 N N . ILE A 1 227 ? 1.015 24.692 3.457 1.00 79.88 227 ILE A N 1
ATOM 1854 C CA . ILE A 1 227 ? 1.777 25.402 2.419 1.00 79.88 227 ILE A CA 1
ATOM 1855 C C . ILE A 1 227 ? 1.742 24.696 1.058 1.00 79.88 227 ILE A C 1
ATOM 1857 O O . ILE A 1 227 ? 1.519 25.360 0.053 1.00 79.88 227 ILE A O 1
ATOM 1861 N N . HIS A 1 228 ? 1.892 23.371 1.015 1.00 82.50 228 HIS A N 1
ATOM 1862 C CA . HIS A 1 228 ? 1.925 22.622 -0.244 1.00 82.50 228 HIS A CA 1
ATOM 1863 C C . HIS A 1 228 ? 0.582 22.660 -0.984 1.00 82.50 228 HIS A C 1
ATOM 1865 O O . HIS A 1 228 ? 0.565 22.809 -2.199 1.00 82.50 228 HIS A O 1
ATOM 1871 N N . TYR A 1 229 ? -0.547 22.642 -0.266 1.00 86.69 229 TYR A N 1
ATOM 1872 C CA . TYR A 1 229 ? -1.874 22.824 -0.868 1.00 86.69 229 TYR A CA 1
ATOM 1873 C C . TYR A 1 229 ? -2.036 24.228 -1.431 1.00 86.69 229 TYR A C 1
ATOM 1875 O O . TYR A 1 229 ? -2.440 24.394 -2.576 1.00 86.69 229 TYR A O 1
ATOM 1883 N N . ARG A 1 230 ? -1.627 25.249 -0.678 1.00 87.62 230 ARG A N 1
ATOM 1884 C CA . ARG A 1 230 ? -1.653 26.635 -1.163 1.00 87.62 230 ARG A CA 1
ATOM 1885 C C . ARG A 1 230 ? -0.755 26.840 -2.379 1.00 87.62 230 ARG A C 1
ATOM 1887 O O . ARG A 1 230 ? -1.158 27.520 -3.313 1.00 87.62 230 ARG A O 1
ATOM 1894 N N . GLN A 1 231 ? 0.429 26.229 -2.399 1.00 87.94 231 GLN A N 1
ATOM 1895 C CA . GLN A 1 231 ? 1.314 26.224 -3.566 1.00 87.94 231 GLN A CA 1
ATOM 1896 C C . GLN A 1 231 ? 0.662 25.514 -4.753 1.00 87.94 231 GLN A C 1
ATOM 1898 O O . GLN A 1 231 ? 0.693 26.046 -5.860 1.00 87.94 231 GLN A O 1
ATOM 1903 N N . PHE A 1 232 ? 0.050 24.351 -4.524 1.00 91.94 232 PHE A N 1
ATOM 1904 C CA . PHE A 1 232 ? -0.685 23.618 -5.547 1.00 91.94 232 PHE A CA 1
ATOM 1905 C C . PHE A 1 232 ? -1.772 24.497 -6.174 1.00 91.94 232 PHE A C 1
ATOM 1907 O O . PHE A 1 232 ? -1.720 24.731 -7.378 1.00 91.94 232 PHE A O 1
ATOM 1914 N N . PHE A 1 233 ? -2.671 25.068 -5.367 1.00 92.44 233 PHE A N 1
ATOM 1915 C CA . PHE A 1 233 ? -3.761 25.927 -5.839 1.00 92.44 233 PHE A CA 1
ATOM 1916 C C . PHE A 1 233 ? -3.270 27.203 -6.530 1.00 92.44 233 PHE A C 1
ATOM 1918 O O . PHE A 1 233 ? -3.791 27.565 -7.583 1.00 92.44 233 PHE A O 1
ATOM 1925 N N . TYR A 1 234 ? -2.236 27.853 -5.988 1.00 91.50 234 TYR A N 1
ATOM 1926 C CA . TYR A 1 234 ? -1.661 29.065 -6.573 1.00 91.50 234 TYR A CA 1
ATOM 1927 C C . TYR A 1 234 ? -1.080 28.813 -7.968 1.00 91.50 234 TYR A C 1
ATOM 1929 O O . TYR A 1 234 ? -1.231 29.638 -8.862 1.00 91.50 234 TYR A O 1
ATOM 1937 N N . TYR A 1 235 ? -0.399 27.682 -8.166 1.00 91.25 235 TYR A N 1
ATOM 1938 C CA . TYR A 1 235 ? 0.253 27.362 -9.436 1.00 91.25 235 TYR A CA 1
ATOM 1939 C C . TYR A 1 235 ? -0.574 26.452 -10.354 1.00 91.25 235 TYR A C 1
ATOM 1941 O O . TYR A 1 235 ? -0.074 26.060 -11.405 1.00 91.25 235 TYR A O 1
ATOM 1949 N N . PHE A 1 236 ? -1.823 26.129 -10.007 1.00 93.06 236 PHE A N 1
ATOM 1950 C CA . PHE A 1 236 ? -2.620 25.167 -10.770 1.00 93.06 236 PHE A CA 1
ATOM 1951 C C . PHE A 1 236 ? -2.822 25.597 -12.220 1.00 93.06 236 PHE A C 1
ATOM 1953 O O . PHE A 1 236 ? -2.407 24.880 -13.128 1.00 93.06 236 PHE A O 1
ATOM 1960 N N . SER A 1 237 ? -3.349 26.798 -12.456 1.00 89.88 237 SER A N 1
ATOM 1961 C CA . SER A 1 237 ? -3.511 27.308 -13.820 1.00 89.88 237 SER A CA 1
ATOM 1962 C C . SER A 1 237 ? -2.175 27.449 -14.544 1.00 89.88 237 SER A C 1
ATOM 1964 O O . SER A 1 237 ? -2.077 27.127 -15.719 1.00 89.88 237 SER A O 1
ATOM 1966 N N . TYR A 1 238 ? -1.111 27.841 -13.836 1.00 86.94 238 TYR A N 1
ATOM 1967 C CA . TYR A 1 238 ? 0.236 27.901 -14.411 1.00 86.94 238 TYR A CA 1
ATOM 1968 C C . TYR A 1 238 ? 0.736 26.546 -14.914 1.00 86.94 238 TYR A C 1
ATOM 1970 O O . TYR A 1 238 ? 1.327 26.468 -15.987 1.00 86.94 238 TYR A O 1
ATOM 1978 N N . SER A 1 239 ? 0.465 25.477 -14.164 1.00 89.94 239 SER A N 1
ATOM 1979 C CA . SER A 1 239 ? 0.843 24.112 -14.538 1.00 89.94 239 SER A CA 1
ATOM 1980 C C . SER A 1 239 ? 0.122 23.606 -15.798 1.00 89.94 239 SER A C 1
ATOM 1982 O O . SER A 1 239 ? 0.553 22.623 -16.401 1.00 89.94 239 SER A O 1
ATOM 1984 N N . LEU A 1 240 ? -0.961 24.282 -16.203 1.00 86.75 240 LEU A N 1
ATOM 1985 C CA . LEU A 1 240 ? -1.754 23.994 -17.396 1.00 86.75 240 LEU A CA 1
ATOM 1986 C C . LEU A 1 240 ? -1.295 24.769 -18.640 1.00 86.75 240 LEU A C 1
ATOM 1988 O O . LEU A 1 240 ? -1.848 24.539 -19.707 1.00 86.75 240 LEU A O 1
ATOM 1992 N N . TYR A 1 241 ? -0.294 25.646 -18.561 1.00 76.69 241 TYR A N 1
ATOM 1993 C CA . TYR A 1 241 ? 0.282 26.263 -19.761 1.00 76.69 241 TYR A CA 1
ATOM 1994 C C . TYR A 1 241 ? 1.461 25.440 -20.288 1.00 76.69 241 TYR A C 1
ATOM 1996 O O . TYR A 1 241 ? 2.197 24.819 -19.517 1.00 76.69 241 TYR A O 1
ATOM 2004 N N . ALA A 1 242 ? 1.642 25.412 -21.614 1.00 56.09 242 ALA A N 1
ATOM 2005 C CA . ALA A 1 242 ? 2.829 24.831 -22.233 1.00 56.09 242 ALA A CA 1
ATOM 2006 C C . ALA A 1 242 ? 4.070 25.606 -21.763 1.00 56.09 242 ALA A C 1
ATOM 2008 O O . ALA A 1 242 ? 4.206 26.794 -22.031 1.00 56.09 242 ALA A O 1
ATOM 2009 N N . PHE A 1 243 ? 4.949 24.944 -21.015 1.00 52.19 243 PHE A N 1
ATOM 2010 C CA . PHE A 1 243 ? 6.175 25.542 -20.503 1.00 52.19 243 PHE A CA 1
ATOM 2011 C C . PHE A 1 243 ? 7.359 24.726 -21.026 1.00 52.19 243 PHE A C 1
ATOM 2013 O O . PHE A 1 243 ? 7.602 23.613 -20.553 1.00 52.19 243 PHE A O 1
ATOM 2020 N N . ASN A 1 244 ? 8.105 25.276 -21.986 1.00 42.50 244 ASN A N 1
ATOM 2021 C CA . ASN A 1 244 ? 9.440 24.786 -22.325 1.00 42.50 244 ASN A CA 1
ATOM 2022 C C . ASN A 1 244 ? 10.415 25.330 -21.275 1.00 42.50 244 ASN A C 1
ATOM 2024 O O . ASN A 1 244 ? 10.964 26.418 -21.396 1.00 42.50 244 ASN A O 1
ATOM 2028 N N . PHE A 1 245 ? 10.584 24.588 -20.183 1.00 45.81 245 PHE A N 1
ATOM 2029 C CA . PHE A 1 245 ? 11.472 24.967 -19.078 1.00 45.81 245 PHE A CA 1
ATOM 2030 C C . PHE A 1 245 ? 12.967 24.715 -19.361 1.00 45.81 245 PHE A C 1
ATOM 2032 O O . PHE A 1 245 ? 13.791 24.963 -18.482 1.00 45.81 245 PHE A O 1
ATOM 2039 N N . GLU A 1 246 ? 13.336 24.214 -20.545 1.00 40.09 246 GLU A N 1
ATOM 2040 C CA . GLU A 1 246 ? 14.730 23.867 -20.869 1.00 40.09 246 GLU A CA 1
ATOM 2041 C C . GLU A 1 246 ? 15.638 25.094 -21.064 1.00 40.09 246 GLU A C 1
ATOM 2043 O O . GLU A 1 246 ? 16.854 24.975 -20.944 1.00 40.09 246 GLU A O 1
ATOM 2048 N N . THR A 1 247 ? 15.081 26.297 -21.232 1.00 34.53 247 THR A N 1
ATOM 2049 C CA . THR A 1 247 ? 15.859 27.520 -21.485 1.00 34.53 247 THR A CA 1
ATOM 2050 C C . THR A 1 247 ? 15.438 28.686 -20.589 1.00 34.53 247 THR A C 1
ATOM 2052 O O . THR A 1 247 ? 14.975 29.704 -21.083 1.00 34.53 247 THR A O 1
ATOM 2055 N N . SER A 1 248 ? 15.548 28.562 -19.260 1.00 35.19 248 SER A N 1
ATOM 2056 C CA . SER A 1 248 ? 15.654 29.723 -18.348 1.00 35.19 248 SER A CA 1
ATOM 2057 C C . SER A 1 248 ? 15.766 29.268 -16.888 1.00 35.19 248 SER A C 1
ATOM 2059 O O . SER A 1 248 ? 14.782 29.003 -16.195 1.00 35.19 248 SER A O 1
ATOM 2061 N N . THR A 1 249 ? 16.992 29.200 -16.380 1.00 37.62 249 THR A N 1
ATOM 2062 C CA . THR A 1 249 ? 17.289 29.036 -14.947 1.00 37.62 249 THR A CA 1
ATOM 2063 C C . THR A 1 249 ? 17.203 30.354 -14.166 1.00 37.62 249 THR A C 1
ATOM 2065 O O . THR A 1 249 ? 17.406 30.358 -12.951 1.00 37.62 249 THR A O 1
ATOM 2068 N N . ALA A 1 250 ? 16.824 31.465 -14.805 1.00 36.44 250 ALA A N 1
ATOM 2069 C CA . ALA A 1 250 ? 16.734 32.776 -14.176 1.00 36.44 250 ALA A CA 1
ATOM 2070 C C . ALA A 1 250 ? 15.422 33.478 -14.562 1.00 36.44 250 ALA A C 1
ATOM 2072 O O . ALA A 1 250 ? 15.239 33.896 -15.697 1.00 36.44 250 ALA A O 1
ATOM 2073 N N . ASN A 1 251 ? 14.547 33.681 -13.570 1.00 37.34 251 ASN A N 1
ATOM 2074 C CA . ASN A 1 251 ? 13.308 34.480 -13.617 1.00 37.34 251 ASN A CA 1
ATOM 2075 C C . ASN A 1 251 ? 12.022 33.758 -14.068 1.00 37.34 251 ASN A C 1
ATOM 2077 O O . ASN A 1 251 ? 11.537 33.922 -15.178 1.00 37.34 251 ASN A O 1
ATOM 2081 N N . ILE A 1 252 ? 11.347 33.120 -13.100 1.00 44.72 252 ILE A N 1
ATOM 2082 C CA . ILE A 1 252 ? 9.913 32.740 -13.170 1.00 44.72 252 ILE A CA 1
ATOM 2083 C C . ILE A 1 252 ? 8.992 33.990 -13.028 1.00 44.72 252 ILE A C 1
ATOM 2085 O O . ILE A 1 252 ? 7.790 33.887 -12.817 1.00 44.72 252 ILE A O 1
ATOM 2089 N N . THR A 1 253 ? 9.541 35.206 -13.103 1.00 39.66 253 THR A N 1
ATOM 2090 C CA . THR A 1 253 ? 8.832 36.468 -12.823 1.00 39.66 253 THR A CA 1
ATOM 2091 C C . THR A 1 253 ? 8.452 37.277 -14.062 1.00 39.66 253 THR A C 1
ATOM 2093 O O . THR A 1 253 ? 7.720 38.252 -13.915 1.00 39.66 253 THR A O 1
ATOM 2096 N N . LYS A 1 254 ? 8.891 36.904 -15.272 1.00 38.81 254 LYS A N 1
ATOM 2097 C CA . LYS A 1 254 ? 8.470 37.592 -16.502 1.00 38.81 254 LYS A CA 1
ATOM 2098 C C . LYS A 1 254 ? 7.289 36.864 -17.144 1.00 38.81 254 LYS A C 1
ATOM 2100 O O . LYS A 1 254 ? 7.341 35.655 -17.346 1.00 38.81 254 LYS A O 1
ATOM 2105 N N . ASN A 1 255 ? 6.220 37.621 -17.411 1.00 38.62 255 ASN A N 1
ATOM 2106 C CA . ASN A 1 255 ? 5.008 37.159 -18.088 1.00 38.62 255 ASN A CA 1
ATOM 2107 C C . ASN A 1 255 ? 5.370 36.359 -19.352 1.00 38.62 255 ASN A C 1
ATOM 2109 O O . ASN A 1 255 ? 6.077 36.901 -20.206 1.00 38.62 255 ASN A O 1
ATOM 2113 N N . PRO A 1 256 ? 4.899 35.108 -19.494 1.00 41.66 256 PRO A N 1
ATOM 2114 C CA . PRO A 1 256 ? 5.173 34.313 -20.680 1.00 41.66 256 PRO A CA 1
ATOM 2115 C C . PRO A 1 256 ? 4.407 34.906 -21.868 1.00 41.66 256 PRO A C 1
ATOM 2117 O O . PRO A 1 256 ? 3.180 34.876 -21.907 1.00 41.66 256 PRO A O 1
ATOM 2120 N N . LYS A 1 257 ? 5.137 35.473 -22.832 1.00 40.75 257 LYS A N 1
ATOM 2121 C CA . LYS A 1 257 ? 4.637 35.716 -24.188 1.00 40.75 257 LYS A CA 1
ATOM 2122 C C . LYS A 1 257 ? 5.056 34.527 -25.050 1.00 40.75 257 LYS A C 1
ATOM 2124 O O . LYS A 1 257 ? 6.103 34.583 -25.673 1.00 40.75 257 LYS A O 1
ATOM 2129 N N . GLU A 1 258 ? 4.263 33.461 -25.051 1.00 39.59 258 GLU A N 1
ATOM 2130 C CA . GLU A 1 258 ? 4.265 32.436 -26.104 1.00 39.59 258 GLU A CA 1
ATOM 2131 C C . GLU A 1 258 ? 2.947 31.643 -26.051 1.00 39.59 258 GLU A C 1
ATOM 2133 O O . GLU A 1 258 ? 2.367 31.480 -24.977 1.00 39.59 258 GLU A O 1
ATOM 2138 N N . LYS A 1 259 ? 2.437 31.257 -27.233 1.00 41.81 259 LYS A N 1
ATOM 2139 C CA . LYS A 1 259 ? 1.057 30.814 -27.527 1.00 41.81 259 LYS A CA 1
ATOM 2140 C C . LYS A 1 259 ? 0.393 30.011 -26.398 1.00 41.81 259 LYS A C 1
ATOM 2142 O O . LYS A 1 259 ? 0.721 28.855 -26.143 1.00 41.81 259 LYS A O 1
ATOM 2147 N N . ILE A 1 260 ? -0.614 30.630 -25.784 1.00 43.91 260 ILE A N 1
ATOM 2148 C CA . ILE A 1 260 ? -1.546 29.999 -24.851 1.00 43.91 260 ILE A CA 1
ATOM 2149 C C . ILE A 1 260 ? -2.319 28.913 -25.612 1.00 43.91 260 ILE A C 1
ATOM 2151 O O . ILE A 1 260 ? -3.174 29.226 -26.435 1.00 43.91 260 ILE A O 1
ATOM 2155 N N . SER A 1 261 ? -2.049 27.634 -25.328 1.00 54.94 261 SER A N 1
ATOM 2156 C CA . SER A 1 261 ? -3.121 26.637 -25.412 1.00 54.94 261 SER A CA 1
ATOM 2157 C C . SER A 1 261 ? -4.161 27.070 -24.384 1.00 54.94 261 SER A C 1
ATOM 2159 O O . SER A 1 261 ? -3.792 27.224 -23.216 1.00 54.94 261 SER A O 1
ATOM 2161 N N . THR A 1 262 ? -5.392 27.342 -24.805 1.00 67.75 262 THR A N 1
ATOM 2162 C CA . THR A 1 262 ? -6.481 27.789 -23.928 1.00 67.75 262 THR A CA 1
ATOM 2163 C C . THR A 1 262 ? -6.546 26.945 -22.652 1.00 67.75 262 THR A C 1
ATOM 2165 O O . THR A 1 262 ? -6.267 25.743 -22.653 1.00 67.75 262 THR A O 1
ATOM 2168 N N . LEU A 1 263 ? -6.815 27.605 -21.521 1.00 81.81 263 LEU A N 1
ATOM 2169 C CA . LEU A 1 263 ? -7.039 26.900 -20.262 1.00 81.81 263 LEU A CA 1
ATOM 2170 C C . LEU A 1 263 ? -8.216 25.925 -20.439 1.00 81.81 263 LEU A C 1
ATOM 2172 O O . LEU A 1 263 ? -9.168 26.308 -21.109 1.00 81.81 263 LEU A O 1
ATOM 2176 N N . PRO A 1 264 ? -8.189 24.734 -19.809 1.00 87.62 264 PRO A N 1
ATOM 2177 C CA . PRO A 1 264 ? -9.336 23.832 -19.757 1.00 87.62 264 PRO A CA 1
ATOM 2178 C C . PRO A 1 264 ? -10.649 24.569 -19.481 1.00 87.62 264 PRO A C 1
ATOM 2180 O O . PRO A 1 264 ? -10.745 25.307 -18.496 1.00 87.62 264 PRO A O 1
ATOM 2183 N N . GLU A 1 265 ? -11.645 24.362 -20.330 1.00 89.00 265 GLU A N 1
ATOM 2184 C CA . GLU A 1 265 ? -13.001 24.910 -20.207 1.00 89.00 265 GLU A CA 1
ATOM 2185 C C . GLU A 1 265 ? -14.001 23.832 -19.781 1.00 89.00 265 GLU A C 1
ATOM 2187 O O . GLU A 1 265 ? -15.065 24.150 -19.251 1.00 89.00 265 GLU A O 1
ATOM 2192 N N . CYS A 1 266 ? -13.634 22.558 -19.939 1.00 89.75 266 CYS A N 1
ATOM 2193 C CA . CYS A 1 266 ? -14.433 21.413 -19.532 1.00 89.75 266 CYS A CA 1
ATOM 2194 C C . CYS A 1 266 ? -13.579 20.260 -18.975 1.00 89.75 266 CYS A C 1
ATOM 2196 O O . CYS A 1 266 ? -12.345 20.284 -18.960 1.00 89.75 266 CYS A O 1
ATOM 2198 N N . VAL A 1 267 ? -14.250 19.227 -18.455 1.00 88.81 267 VAL A N 1
ATOM 2199 C CA . VAL A 1 267 ? -13.592 18.063 -17.834 1.00 88.81 267 VAL A CA 1
ATOM 2200 C C . VAL A 1 267 ? -12.801 17.253 -18.869 1.00 88.81 267 VAL A C 1
ATOM 2202 O O . VAL A 1 267 ? -11.758 16.688 -18.538 1.00 88.81 267 VAL A O 1
ATOM 2205 N N . GLN A 1 268 ? -13.263 17.241 -20.117 1.00 90.31 268 GLN A N 1
ATOM 2206 C CA . GLN A 1 268 ? -12.679 16.515 -21.241 1.00 90.31 268 GLN A CA 1
ATOM 2207 C C . GLN A 1 268 ? -11.285 17.042 -21.627 1.00 90.31 268 GLN A C 1
ATOM 2209 O O . GLN A 1 268 ? -10.436 16.271 -22.074 1.00 90.31 268 GLN A O 1
ATOM 2214 N N . ASP A 1 269 ? -10.989 18.314 -21.344 1.00 90.00 269 ASP A N 1
ATOM 2215 C CA . ASP A 1 269 ? -9.676 18.928 -21.603 1.00 90.00 269 ASP A CA 1
ATOM 2216 C C . ASP A 1 269 ? -8.558 18.371 -20.698 1.00 90.00 269 ASP A C 1
ATOM 2218 O O . ASP A 1 269 ? -7.353 18.525 -20.955 1.00 90.00 269 ASP A O 1
ATOM 2222 N N . PHE A 1 270 ? -8.928 17.695 -19.608 1.00 91.81 270 PHE A N 1
ATOM 2223 C CA . PHE A 1 270 ? -7.980 16.974 -18.770 1.00 91.81 270 PHE A CA 1
ATOM 2224 C C . PHE A 1 270 ? -7.662 15.613 -19.383 1.00 91.81 270 PHE A C 1
ATOM 2226 O O . PHE A 1 270 ? -8.369 14.635 -19.164 1.00 91.81 270 PHE A O 1
ATOM 2233 N N . THR A 1 271 ? -6.551 15.548 -20.111 1.00 92.12 271 THR A N 1
ATOM 2234 C CA . THR A 1 271 ? -6.024 14.331 -20.743 1.00 92.12 271 THR A CA 1
ATOM 2235 C C . THR A 1 271 ? -4.698 13.899 -20.113 1.00 92.12 271 THR A C 1
ATOM 2237 O O . THR A 1 271 ? -4.133 14.585 -19.253 1.00 92.12 271 THR A O 1
ATOM 2240 N N . PHE A 1 272 ? -4.134 12.789 -20.594 1.00 91.12 272 PHE A N 1
ATOM 2241 C CA . PHE A 1 272 ? -2.847 12.291 -20.115 1.00 91.12 272 PHE A CA 1
ATOM 2242 C C . PHE A 1 272 ? -1.717 13.274 -20.441 1.00 91.12 272 PHE A C 1
ATOM 2244 O O . PHE A 1 272 ? -0.757 13.406 -19.681 1.00 91.12 272 PHE A O 1
ATOM 2251 N N . ILE A 1 273 ? -1.855 14.021 -21.540 1.00 88.75 273 ILE A N 1
ATOM 2252 C CA . ILE A 1 273 ? -0.938 15.099 -21.921 1.00 88.75 273 ILE A CA 1
ATOM 2253 C C . ILE A 1 273 ? -0.979 16.206 -20.863 1.00 88.75 273 ILE A C 1
ATOM 2255 O O . ILE A 1 273 ? 0.071 16.621 -20.360 1.00 88.75 273 ILE A O 1
ATOM 2259 N N . THR A 1 274 ? -2.184 16.630 -20.469 1.00 90.50 274 THR A N 1
ATOM 2260 C CA . THR A 1 274 ? -2.392 17.621 -19.407 1.00 90.50 274 THR A CA 1
ATOM 2261 C C . THR A 1 274 ? -1.791 17.137 -18.085 1.00 90.50 274 THR A C 1
ATOM 2263 O O . THR A 1 274 ? -1.009 17.870 -17.474 1.00 90.50 274 THR A O 1
ATOM 2266 N N . PHE A 1 275 ? -2.041 15.883 -17.694 1.00 92.81 275 PHE A N 1
ATOM 2267 C CA . PHE A 1 275 ? -1.447 15.274 -16.498 1.00 92.81 275 PHE A CA 1
ATOM 2268 C C . PHE A 1 275 ? 0.083 15.293 -16.540 1.00 92.81 275 PHE A C 1
ATOM 2270 O O . PHE A 1 275 ? 0.715 15.781 -15.605 1.00 92.81 275 PHE A O 1
ATOM 2277 N N . ASN A 1 276 ? 0.691 14.805 -17.624 1.00 89.81 276 ASN A N 1
ATOM 2278 C CA . ASN A 1 276 ? 2.146 14.726 -17.774 1.00 89.81 276 ASN A CA 1
ATOM 2279 C C . ASN A 1 276 ? 2.806 16.104 -17.683 1.00 89.81 276 ASN A C 1
ATOM 2281 O O . ASN A 1 276 ? 3.859 16.256 -17.057 1.00 89.81 276 ASN A O 1
ATOM 2285 N N . ARG A 1 277 ? 2.181 17.118 -18.286 1.00 88.44 277 ARG A N 1
ATOM 2286 C CA . ARG A 1 277 ? 2.638 18.509 -18.225 1.00 88.44 277 ARG A CA 1
ATOM 2287 C C . ARG A 1 277 ? 2.608 19.041 -16.796 1.00 88.44 277 ARG A C 1
ATOM 2289 O O . ARG A 1 277 ? 3.636 19.503 -16.297 1.00 88.44 277 ARG A O 1
ATOM 2296 N N . GLN A 1 278 ? 1.473 18.904 -16.113 1.00 92.81 278 GLN A N 1
ATOM 2297 C CA . GLN A 1 278 ? 1.345 19.322 -14.717 1.00 92.81 278 GLN A CA 1
ATOM 2298 C C . GLN A 1 278 ? 2.317 18.554 -13.815 1.00 92.81 278 GLN A C 1
ATOM 2300 O O . GLN A 1 278 ? 2.948 19.143 -12.939 1.00 92.81 278 GLN A O 1
ATOM 2305 N N . TYR A 1 279 ? 2.507 17.256 -14.060 1.00 91.94 279 TYR A N 1
ATOM 2306 C CA . TYR A 1 279 ? 3.445 16.419 -13.319 1.00 91.94 279 TYR A CA 1
ATOM 2307 C C . TYR A 1 279 ? 4.876 16.951 -13.433 1.00 91.94 279 TYR A C 1
ATOM 2309 O O . TYR A 1 279 ? 5.553 17.140 -12.422 1.00 91.94 279 TYR A O 1
ATOM 2317 N N . ARG A 1 280 ? 5.349 17.248 -14.650 1.00 88.69 280 ARG A N 1
ATOM 2318 C CA . ARG A 1 280 ? 6.683 17.838 -14.864 1.00 88.69 280 ARG A CA 1
ATOM 2319 C C . ARG A 1 280 ? 6.820 19.179 -14.146 1.00 88.69 280 ARG A C 1
ATOM 2321 O O . ARG A 1 280 ? 7.807 19.386 -13.438 1.00 88.69 280 ARG A O 1
ATOM 2328 N N . PHE A 1 281 ? 5.810 20.040 -14.263 1.00 90.56 281 PHE A N 1
ATOM 2329 C CA . PHE A 1 281 ? 5.778 21.340 -13.597 1.00 90.56 281 PHE A CA 1
ATOM 2330 C C . PHE A 1 281 ? 5.905 21.206 -12.071 1.00 90.56 281 PHE A C 1
ATOM 2332 O O . PHE A 1 281 ? 6.810 21.784 -11.467 1.00 90.56 281 PHE A O 1
ATOM 2339 N N . TYR A 1 282 ? 5.054 20.396 -11.437 1.00 89.25 282 TYR A N 1
ATOM 2340 C CA . TYR A 1 282 ? 5.059 20.232 -9.981 1.00 89.25 282 TYR A CA 1
ATOM 2341 C C . TYR A 1 282 ? 6.298 19.487 -9.472 1.00 89.25 282 TYR A C 1
ATOM 2343 O O . TYR A 1 282 ? 6.806 19.817 -8.403 1.00 89.25 282 TYR A O 1
ATOM 2351 N N . LYS A 1 283 ? 6.879 18.573 -10.260 1.00 86.81 283 LYS A N 1
ATOM 2352 C CA . LYS A 1 283 ? 8.180 17.958 -9.942 1.00 86.81 283 LYS A CA 1
ATOM 2353 C C . LYS A 1 283 ? 9.291 19.004 -9.851 1.00 86.81 283 LYS A C 1
ATOM 2355 O O . LYS A 1 283 ? 10.102 18.966 -8.922 1.00 86.81 283 LYS A O 1
ATOM 2360 N N . MET A 1 284 ? 9.333 19.942 -10.795 1.00 84.25 284 MET A N 1
ATOM 2361 C CA . MET A 1 284 ? 10.293 21.049 -10.762 1.00 84.25 284 MET A CA 1
ATOM 2362 C C . MET A 1 284 ? 10.010 22.012 -9.607 1.00 84.25 284 MET A C 1
ATOM 2364 O O . MET A 1 284 ? 10.944 22.433 -8.919 1.00 84.25 284 MET A O 1
ATOM 2368 N N . LEU A 1 285 ? 8.734 22.319 -9.360 1.00 83.88 285 LEU A N 1
ATOM 2369 C CA . LEU A 1 285 ? 8.295 23.177 -8.261 1.00 83.88 285 LEU A CA 1
ATOM 2370 C C . LEU A 1 285 ? 8.731 22.613 -6.901 1.00 83.88 285 LEU A C 1
ATOM 2372 O O . LEU A 1 285 ? 9.359 23.321 -6.111 1.00 83.88 285 LEU A O 1
ATOM 2376 N N . ASP A 1 286 ? 8.466 21.327 -6.663 1.00 81.12 286 ASP A N 1
ATOM 2377 C CA . ASP A 1 286 ? 8.867 20.616 -5.450 1.00 81.12 286 ASP A CA 1
ATOM 2378 C C . ASP A 1 286 ? 10.391 20.630 -5.286 1.00 81.12 286 ASP A C 1
ATOM 2380 O O . ASP A 1 286 ? 10.877 20.934 -4.198 1.00 81.12 286 ASP A O 1
ATOM 2384 N N . LYS A 1 287 ? 11.166 20.378 -6.354 1.00 77.56 287 LYS A N 1
ATOM 2385 C CA . LYS A 1 287 ? 12.641 20.439 -6.307 1.00 77.56 287 LYS A CA 1
ATOM 2386 C C . LYS A 1 287 ? 13.128 21.833 -5.903 1.00 77.56 287 LYS A C 1
ATOM 2388 O O . LYS A 1 287 ? 13.981 21.948 -5.023 1.00 77.56 287 LYS A O 1
ATOM 2393 N N . LYS A 1 288 ? 12.561 22.890 -6.494 1.00 73.94 288 LYS A N 1
ATOM 2394 C CA . LYS A 1 288 ? 12.917 24.284 -6.192 1.00 73.94 288 LYS A CA 1
ATOM 2395 C C . LYS A 1 288 ? 12.625 24.642 -4.734 1.00 73.94 288 LYS A C 1
ATOM 2397 O O . LYS A 1 288 ? 13.478 25.224 -4.071 1.00 73.94 288 LYS A O 1
ATOM 2402 N N . PHE A 1 289 ? 11.457 24.273 -4.208 1.00 70.19 289 PHE A N 1
ATOM 2403 C CA . PHE A 1 289 ? 11.109 24.572 -2.815 1.00 70.19 289 PHE A CA 1
ATOM 2404 C C . PHE A 1 289 ? 11.819 23.673 -1.799 1.00 70.19 289 PHE A C 1
ATOM 2406 O O . PHE A 1 289 ? 12.176 24.159 -0.727 1.00 70.19 289 PHE A O 1
ATOM 2413 N N . CYS A 1 290 ? 12.106 22.412 -2.134 1.00 63.16 290 CYS A N 1
ATOM 2414 C CA . CYS A 1 290 ? 12.914 21.533 -1.286 1.00 63.16 290 CYS A CA 1
ATOM 2415 C C . CYS A 1 290 ? 14.325 22.100 -1.085 1.00 63.16 290 CYS A C 1
ATOM 2417 O O . CYS A 1 290 ? 14.778 22.178 0.057 1.00 63.16 290 CYS A O 1
ATOM 2419 N N . LEU A 1 291 ? 14.975 22.567 -2.161 1.00 49.47 291 LEU A N 1
ATOM 2420 C CA . LEU A 1 291 ? 16.295 23.214 -2.107 1.00 49.47 291 LEU A CA 1
ATOM 2421 C C . LEU A 1 291 ? 16.297 24.478 -1.233 1.00 49.47 291 LEU A C 1
ATOM 2423 O O . LEU A 1 291 ? 17.254 24.718 -0.503 1.00 49.47 291 LEU A O 1
ATOM 2427 N N . LEU A 1 292 ? 15.211 25.255 -1.263 1.00 47.78 292 LEU A N 1
ATOM 2428 C CA . LEU A 1 292 ? 15.059 26.456 -0.435 1.00 47.78 292 LEU A CA 1
ATOM 2429 C C . LEU A 1 292 ? 14.825 26.124 1.048 1.00 47.78 292 LEU A C 1
ATOM 2431 O O . LEU A 1 292 ? 15.250 26.876 1.920 1.00 47.78 292 LEU A O 1
ATOM 2435 N N . SER A 1 293 ? 14.191 24.985 1.342 1.00 49.56 293 SER A N 1
ATOM 2436 C CA . SER A 1 293 ? 13.688 24.698 2.686 1.00 49.56 293 SER A CA 1
ATOM 2437 C C . SER A 1 293 ? 14.725 24.203 3.714 1.00 49.56 293 SER A C 1
ATOM 2439 O O . SER A 1 293 ? 14.391 24.129 4.888 1.00 49.56 293 SER A O 1
ATOM 2441 N N . LYS A 1 294 ? 15.967 23.843 3.335 1.00 43.06 294 LYS A N 1
ATOM 2442 C CA . LYS A 1 294 ? 16.994 23.234 4.234 1.00 43.06 294 LYS A CA 1
ATOM 2443 C C . LYS A 1 294 ? 16.460 22.118 5.171 1.00 43.06 294 LYS A C 1
ATOM 2445 O O . LYS A 1 294 ? 17.037 21.856 6.227 1.00 43.06 294 LYS A O 1
ATOM 2450 N N . GLN A 1 295 ? 15.364 21.438 4.824 1.00 46.19 295 GLN A N 1
ATOM 2451 C CA . GLN A 1 295 ? 14.736 20.467 5.722 1.00 46.19 295 GLN A CA 1
ATOM 2452 C C . GLN A 1 295 ? 15.541 19.164 5.798 1.00 46.19 295 GLN A C 1
ATOM 2454 O O . GLN A 1 295 ? 16.031 18.652 4.792 1.00 46.19 295 GLN A O 1
ATOM 2459 N N . LYS A 1 296 ? 15.662 18.613 7.017 1.00 40.81 296 LYS A N 1
ATOM 2460 C CA . LYS A 1 296 ? 16.383 17.364 7.310 1.00 40.81 296 LYS A CA 1
ATOM 2461 C C . LYS A 1 296 ? 15.840 16.205 6.468 1.00 40.81 296 LYS A C 1
ATOM 2463 O O . LYS A 1 296 ? 14.798 15.629 6.782 1.00 40.81 296 LYS A O 1
ATOM 2468 N N . ILE A 1 297 ? 16.607 15.826 5.453 1.00 45.34 297 ILE A N 1
ATOM 2469 C CA . ILE A 1 297 ? 16.497 14.550 4.753 1.00 45.34 297 ILE A CA 1
ATOM 2470 C C . ILE A 1 297 ? 16.816 13.453 5.773 1.00 45.34 297 ILE A C 1
ATOM 2472 O O . ILE A 1 297 ? 17.966 13.303 6.185 1.00 45.34 297 ILE A O 1
ATOM 2476 N N . LYS A 1 298 ? 15.821 12.672 6.207 1.00 39.53 298 LYS A N 1
ATOM 2477 C CA . LYS A 1 298 ? 16.121 11.390 6.854 1.00 39.53 298 LYS A CA 1
ATOM 2478 C C . LYS A 1 298 ? 16.476 10.407 5.745 1.00 39.53 298 LYS A C 1
ATOM 2480 O O . LYS A 1 298 ? 15.589 9.933 5.041 1.00 39.53 298 LYS A O 1
ATOM 2485 N N . LYS A 1 299 ? 17.768 10.113 5.595 1.00 36.03 299 LYS A N 1
ATOM 2486 C CA . LYS A 1 299 ? 18.211 8.939 4.843 1.00 36.03 299 LYS A CA 1
ATOM 2487 C C . LYS A 1 299 ? 17.857 7.712 5.677 1.00 36.03 299 LYS A C 1
ATOM 2489 O O . LYS A 1 299 ? 18.368 7.552 6.782 1.00 36.03 299 LYS A O 1
ATOM 2494 N N . LYS A 1 300 ? 16.977 6.860 5.164 1.00 36.53 300 LYS A N 1
ATOM 2495 C CA . LYS A 1 300 ? 16.853 5.475 5.622 1.00 36.53 300 LYS A CA 1
ATOM 2496 C C . LYS A 1 300 ? 17.163 4.628 4.392 1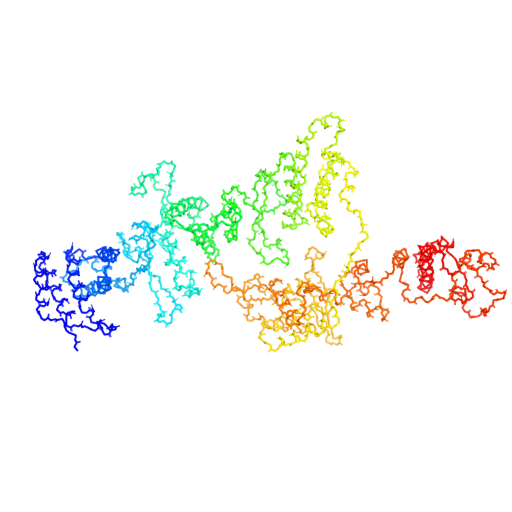.00 36.53 300 LYS A C 1
ATOM 2498 O O . LYS A 1 300 ? 16.529 4.819 3.363 1.00 36.53 300 LYS A O 1
ATOM 2503 N N . ASN A 1 301 ? 18.194 3.789 4.463 1.00 37.38 301 ASN A N 1
ATOM 2504 C CA . ASN A 1 301 ? 18.632 2.921 3.359 1.00 37.38 301 ASN A CA 1
ATOM 2505 C C . ASN A 1 301 ? 18.982 3.665 2.049 1.00 37.38 301 ASN A C 1
ATOM 2507 O O . ASN A 1 301 ? 18.665 3.197 0.963 1.00 37.38 301 ASN A O 1
ATOM 2511 N N . GLY A 1 302 ? 19.594 4.852 2.132 1.00 37.72 302 GLY A N 1
ATOM 2512 C CA . GLY A 1 302 ? 20.017 5.618 0.948 1.00 37.72 302 GLY A CA 1
ATOM 2513 C C . GLY A 1 302 ? 18.902 6.355 0.187 1.00 37.72 302 GLY A C 1
ATOM 2514 O O . GLY A 1 302 ? 19.218 7.223 -0.623 1.00 37.72 302 GLY A O 1
ATOM 2515 N N . GLU A 1 303 ? 17.620 6.108 0.483 1.00 35.59 303 GLU A N 1
ATOM 2516 C CA . GLU A 1 303 ? 16.493 6.824 -0.132 1.00 35.59 303 GLU A CA 1
ATOM 2517 C C . GLU A 1 303 ? 16.151 8.125 0.635 1.00 35.59 303 GLU A C 1
ATOM 2519 O O . GLU A 1 303 ? 16.137 8.184 1.871 1.00 35.59 303 GLU A O 1
ATOM 2524 N N . ILE A 1 304 ? 15.892 9.205 -0.117 1.00 41.66 304 ILE A N 1
ATOM 2525 C CA . ILE A 1 304 ? 15.446 10.508 0.401 1.00 41.66 304 ILE A CA 1
ATOM 2526 C C . ILE A 1 304 ? 13.943 10.416 0.679 1.00 41.66 304 ILE A C 1
ATOM 2528 O O . ILE A 1 304 ? 13.131 10.502 -0.241 1.00 41.66 304 ILE A O 1
ATOM 2532 N N . HIS A 1 305 ? 13.554 10.284 1.946 1.00 37.53 305 HIS A N 1
ATOM 2533 C CA . HIS A 1 305 ? 12.150 10.401 2.338 1.00 37.53 305 HIS A CA 1
ATOM 2534 C C . HIS A 1 305 ? 11.818 11.858 2.680 1.00 37.53 305 HIS A C 1
ATOM 2536 O O . HIS A 1 305 ? 12.279 12.393 3.692 1.00 37.53 305 HIS A O 1
ATOM 2542 N N . LEU A 1 306 ? 10.998 12.506 1.846 1.00 42.50 306 LEU A N 1
ATOM 2543 C CA . LEU A 1 306 ? 10.358 13.772 2.207 1.00 42.50 306 LEU A CA 1
ATOM 2544 C C . LEU A 1 306 ? 9.329 13.494 3.313 1.00 42.50 306 LEU A C 1
ATOM 2546 O O . LEU A 1 306 ? 8.485 12.613 3.183 1.00 42.50 306 LEU A O 1
ATOM 2550 N N . LYS A 1 307 ? 9.418 14.229 4.426 1.00 39.69 307 LYS A N 1
ATOM 2551 C CA . LYS A 1 307 ? 8.561 14.049 5.612 1.00 39.69 307 LYS A CA 1
ATOM 2552 C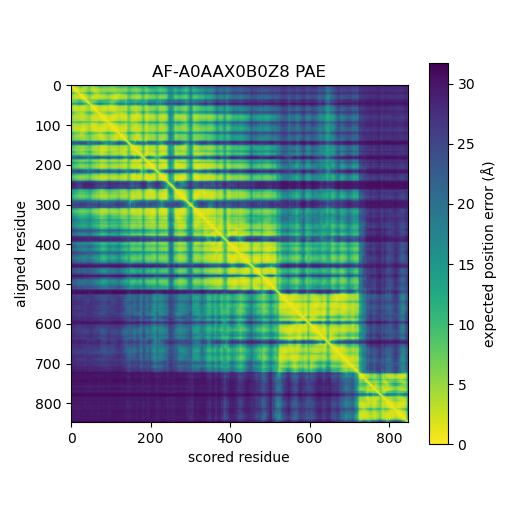 C . LYS A 1 307 ? 7.136 14.617 5.422 1.00 39.69 307 LYS A C 1
ATOM 2554 O O . LYS A 1 307 ? 6.309 14.461 6.314 1.00 39.69 307 LYS A O 1
ATOM 2559 N N . TYR A 1 308 ? 6.848 15.282 4.299 1.00 48.09 308 TYR A N 1
ATOM 2560 C CA . TYR A 1 308 ? 5.629 16.075 4.094 1.00 48.09 308 TYR A CA 1
ATOM 2561 C C . TYR A 1 308 ? 4.987 15.839 2.718 1.00 48.09 308 TYR A C 1
ATOM 2563 O O . TYR A 1 308 ? 5.681 15.470 1.771 1.00 48.09 308 TYR A O 1
ATOM 2571 N N . ASP A 1 309 ? 3.669 16.081 2.639 1.00 59.66 309 ASP A N 1
ATOM 2572 C CA . ASP A 1 309 ? 2.845 16.012 1.421 1.00 59.66 309 ASP A CA 1
ATOM 2573 C C . ASP A 1 309 ? 3.466 16.870 0.300 1.00 59.66 309 ASP A C 1
ATOM 2575 O O . ASP A 1 309 ? 3.571 18.088 0.447 1.00 59.66 309 ASP A O 1
ATOM 2579 N N . SER A 1 310 ? 3.883 16.262 -0.814 1.00 78.31 310 SER A N 1
ATOM 2580 C CA . SER A 1 310 ? 4.460 16.992 -1.956 1.00 78.31 310 SER A CA 1
ATOM 2581 C C . SER A 1 310 ? 3.372 17.598 -2.851 1.00 78.31 310 SER A C 1
ATOM 2583 O O . SER A 1 310 ? 2.247 17.095 -2.872 1.00 78.31 310 SER A O 1
ATOM 2585 N N . THR A 1 311 ? 3.658 18.655 -3.626 1.00 86.31 311 THR A N 1
ATOM 2586 C CA . THR A 1 311 ? 2.641 19.192 -4.561 1.00 86.31 311 THR A CA 1
ATOM 2587 C C . THR A 1 311 ? 2.265 18.172 -5.637 1.00 86.31 311 THR A C 1
ATOM 2589 O O . THR A 1 311 ? 1.115 18.132 -6.076 1.00 86.31 311 THR A O 1
ATOM 2592 N N . LEU A 1 312 ? 3.183 17.263 -5.977 1.00 86.75 312 LEU A N 1
ATOM 2593 C CA . LEU A 1 312 ? 2.902 16.086 -6.801 1.00 86.75 312 LEU A CA 1
ATOM 2594 C C . LEU A 1 312 ? 1.889 15.123 -6.175 1.00 86.75 312 LEU A C 1
ATOM 2596 O O . LEU A 1 312 ? 1.060 14.556 -6.887 1.00 86.75 312 LEU A O 1
ATOM 2600 N N . ASP A 1 313 ? 1.934 14.910 -4.860 1.00 82.88 313 ASP A N 1
ATOM 2601 C CA . ASP A 1 313 ? 0.952 14.051 -4.198 1.00 82.88 313 ASP A CA 1
ATOM 2602 C C . ASP A 1 313 ? -0.453 14.634 -4.311 1.00 82.88 313 ASP A C 1
ATOM 2604 O O . ASP A 1 313 ? -1.389 13.879 -4.576 1.00 82.88 313 ASP A O 1
ATOM 2608 N N . ILE A 1 314 ? -0.565 15.959 -4.202 1.00 89.06 314 ILE A N 1
ATOM 2609 C CA . ILE A 1 314 ? -1.813 16.717 -4.342 1.00 89.06 314 ILE A CA 1
ATOM 2610 C C . ILE A 1 314 ? -2.303 16.691 -5.794 1.00 89.06 314 ILE A C 1
ATOM 2612 O O . ILE A 1 314 ? -3.490 16.487 -6.029 1.00 89.06 314 ILE A O 1
ATOM 2616 N N . LEU A 1 315 ? -1.404 16.784 -6.782 1.00 92.75 315 LEU A N 1
ATOM 2617 C CA . LEU A 1 315 ? -1.759 16.582 -8.191 1.00 92.75 315 LEU A CA 1
ATOM 2618 C C . LEU A 1 315 ? -2.388 15.203 -8.416 1.00 92.75 315 LEU A C 1
ATOM 2620 O O . LEU A 1 315 ? -3.437 15.097 -9.048 1.00 92.75 315 LEU A O 1
ATOM 2624 N N . LYS A 1 316 ? -1.787 14.141 -7.865 1.00 90.19 316 LYS A N 1
ATOM 2625 C CA . LYS A 1 316 ? -2.363 12.790 -7.953 1.00 90.19 316 LYS A CA 1
ATOM 2626 C C . LYS A 1 316 ? -3.761 12.740 -7.327 1.00 90.19 316 LYS A C 1
ATOM 2628 O O . LYS A 1 316 ? -4.640 12.095 -7.882 1.00 90.19 316 LYS A O 1
ATOM 2633 N N . GLU A 1 317 ? -3.978 13.413 -6.196 1.00 87.56 317 GLU A N 1
ATOM 2634 C CA . GLU A 1 317 ? -5.300 13.479 -5.547 1.00 87.56 317 GLU A CA 1
ATOM 2635 C C . GLU A 1 317 ? -6.326 14.194 -6.398 1.00 87.56 317 GLU A C 1
ATOM 2637 O O . GLU A 1 317 ? -7.449 13.713 -6.502 1.00 87.56 317 GLU A O 1
ATOM 2642 N N . PHE A 1 318 ? -5.933 15.302 -7.021 1.00 93.06 318 PHE A N 1
ATOM 2643 C CA . PHE A 1 318 ? -6.797 16.035 -7.929 1.00 93.06 318 PHE A CA 1
ATOM 2644 C C . PHE A 1 318 ? -7.246 15.148 -9.098 1.00 93.06 318 PHE A C 1
ATOM 2646 O O . PHE A 1 318 ? -8.436 15.083 -9.387 1.00 93.06 318 PHE A O 1
ATOM 2653 N N . TYR A 1 319 ? -6.336 14.384 -9.713 1.00 93.81 319 TYR A N 1
ATOM 2654 C CA . TYR A 1 319 ? -6.698 13.460 -10.798 1.00 93.81 319 TYR A CA 1
ATOM 2655 C C . TYR A 1 319 ? -7.507 12.246 -10.324 1.00 93.81 319 TYR A C 1
ATOM 2657 O O . TYR A 1 319 ? -8.390 11.791 -11.046 1.00 93.81 319 TYR A O 1
ATOM 2665 N N . ILE A 1 320 ? -7.273 11.742 -9.107 1.00 88.62 320 ILE A N 1
ATOM 2666 C CA . ILE A 1 320 ? -8.131 10.710 -8.497 1.00 88.62 320 ILE A CA 1
ATOM 2667 C C . ILE A 1 320 ? -9.547 11.258 -8.280 1.00 88.62 320 ILE A C 1
ATOM 2669 O O . ILE A 1 320 ? -10.523 10.584 -8.606 1.00 88.62 320 ILE A O 1
ATOM 2673 N N . PHE A 1 321 ? -9.660 12.472 -7.738 1.00 89.88 321 PHE A N 1
ATOM 2674 C CA . PHE A 1 321 ? -10.927 13.178 -7.577 1.00 89.88 321 PHE A CA 1
ATOM 2675 C C . PHE A 1 321 ? -11.629 13.349 -8.927 1.00 89.88 321 PHE A C 1
ATOM 2677 O O . PHE A 1 321 ? -12.804 13.011 -9.039 1.00 89.88 321 PHE A O 1
ATOM 2684 N N . LEU A 1 322 ? -10.899 13.776 -9.958 1.00 89.75 322 LEU A N 1
ATOM 2685 C CA . LEU A 1 322 ? -11.436 13.974 -11.299 1.00 89.75 322 LEU A CA 1
ATOM 2686 C C . LEU A 1 322 ? -11.968 12.669 -11.906 1.00 89.75 322 LEU A C 1
ATOM 2688 O O . LEU A 1 322 ? -13.100 12.640 -12.374 1.00 89.75 322 LEU A O 1
ATOM 2692 N N . CYS A 1 323 ? -11.206 11.573 -11.831 1.00 86.50 323 CYS A N 1
ATOM 2693 C CA . CYS A 1 323 ? -11.649 10.264 -12.330 1.00 86.50 323 CYS A CA 1
ATOM 2694 C C . CYS A 1 323 ? -12.924 9.784 -11.621 1.00 86.50 323 CYS A C 1
ATOM 2696 O O . CYS A 1 323 ? -13.845 9.272 -12.256 1.00 86.50 323 CYS A O 1
ATOM 2698 N N . ARG A 1 324 ? -13.006 9.982 -10.299 1.00 82.88 324 ARG A N 1
ATOM 2699 C CA . ARG A 1 324 ? -14.204 9.646 -9.517 1.00 82.88 324 ARG A CA 1
ATOM 2700 C C . ARG A 1 324 ? -15.391 10.525 -9.885 1.00 82.88 324 ARG A C 1
ATOM 2702 O O . ARG A 1 324 ? -16.496 10.012 -9.981 1.00 82.88 324 ARG A O 1
ATOM 2709 N N . HIS A 1 325 ? -15.165 11.818 -10.097 1.00 80.88 325 HIS A N 1
ATOM 2710 C CA . HIS A 1 325 ? -16.201 12.753 -10.522 1.00 80.88 325 HIS A CA 1
ATOM 2711 C C . HIS A 1 325 ? -16.757 12.382 -11.901 1.00 80.88 325 HIS A C 1
ATOM 2713 O O . HIS A 1 325 ? -17.970 12.350 -12.073 1.00 80.88 325 HIS A O 1
ATOM 2719 N N . ILE A 1 326 ? -15.887 12.032 -12.849 1.00 82.69 326 ILE A N 1
ATOM 2720 C CA . ILE A 1 326 ? -16.267 11.538 -14.179 1.00 82.69 326 ILE A CA 1
ATOM 2721 C C . ILE A 1 326 ? -17.131 10.279 -14.069 1.00 82.69 326 ILE A C 1
ATOM 2723 O O . ILE A 1 326 ? -18.214 10.228 -14.643 1.00 82.69 326 ILE A O 1
ATOM 2727 N N . THR A 1 327 ? -16.686 9.307 -13.266 1.00 77.75 327 THR A N 1
ATOM 2728 C CA . THR A 1 327 ? -17.407 8.040 -13.061 1.00 77.75 327 THR A CA 1
ATOM 2729 C C . THR A 1 327 ? -18.767 8.266 -12.399 1.00 77.75 327 THR A C 1
ATOM 2731 O O . THR A 1 327 ? -19.769 7.735 -12.853 1.00 77.75 327 THR A O 1
ATOM 2734 N N . TYR A 1 328 ? -18.821 9.071 -11.333 1.00 76.06 328 TYR A N 1
ATOM 2735 C CA . TYR A 1 328 ? -20.052 9.334 -10.582 1.00 76.06 328 TYR A CA 1
ATOM 2736 C C . TYR A 1 328 ? -21.120 10.041 -11.424 1.00 76.06 328 TYR A C 1
ATOM 2738 O O . TYR A 1 328 ? -22.306 9.786 -11.248 1.00 76.06 328 TYR A O 1
ATOM 2746 N N . ASN A 1 329 ? -20.701 10.921 -12.336 1.00 77.88 329 ASN A N 1
ATOM 2747 C CA . ASN A 1 329 ? -21.608 11.667 -13.207 1.00 77.88 329 ASN A CA 1
ATOM 2748 C C . ASN A 1 329 ? -21.803 11.009 -14.583 1.00 77.88 329 ASN A C 1
ATOM 2750 O O . ASN A 1 329 ? -22.372 11.646 -15.462 1.00 77.88 329 ASN A O 1
ATOM 2754 N N . ASN A 1 330 ? -21.333 9.770 -14.786 1.00 81.56 330 ASN A N 1
ATOM 2755 C CA . ASN A 1 330 ? -21.426 9.040 -16.058 1.00 81.56 330 ASN A CA 1
ATOM 2756 C C . ASN A 1 330 ? -20.937 9.849 -17.278 1.00 81.56 330 ASN A C 1
ATOM 2758 O O . ASN A 1 330 ? -21.541 9.806 -18.347 1.00 81.56 330 ASN A O 1
ATOM 2762 N N . ILE A 1 331 ? -19.850 10.610 -17.122 1.00 86.12 331 ILE A N 1
ATOM 2763 C CA . ILE A 1 331 ? -19.268 11.392 -18.220 1.00 86.12 331 ILE A CA 1
ATOM 2764 C C . ILE A 1 331 ? -18.428 10.453 -19.092 1.00 86.12 331 ILE A C 1
ATOM 2766 O O . ILE A 1 331 ? -17.539 9.770 -18.583 1.00 86.12 331 ILE A O 1
ATOM 2770 N N . GLU A 1 332 ? -18.662 10.451 -20.405 1.00 90.75 332 GLU A N 1
ATOM 2771 C CA . GLU A 1 332 ? -17.871 9.680 -21.371 1.00 90.75 332 GLU A CA 1
ATOM 2772 C C . GLU A 1 332 ? -16.493 10.326 -21.586 1.00 90.75 332 GLU A C 1
ATOM 2774 O O . GLU A 1 332 ? -16.237 11.052 -22.544 1.00 90.75 332 GLU A O 1
ATOM 2779 N N . HIS A 1 333 ? -15.598 10.123 -20.622 1.00 90.56 333 HIS A N 1
ATOM 2780 C CA . HIS A 1 333 ? -14.226 10.609 -20.673 1.00 90.56 333 HIS A CA 1
ATOM 2781 C C . HIS A 1 333 ? -13.312 9.732 -19.824 1.00 90.56 333 HIS A C 1
ATOM 2783 O O . HIS A 1 333 ? -13.711 9.196 -18.794 1.00 90.56 333 HIS A O 1
ATOM 2789 N N . ASN A 1 334 ? -12.044 9.633 -20.206 1.00 88.88 334 ASN A N 1
ATOM 2790 C CA . ASN A 1 334 ? -11.008 9.083 -19.343 1.00 88.88 334 ASN A CA 1
ATOM 2791 C C . ASN A 1 334 ? -9.742 9.938 -19.479 1.00 88.88 334 ASN A C 1
ATOM 2793 O O . ASN A 1 334 ? -9.099 9.897 -20.532 1.00 88.88 334 ASN A O 1
ATOM 2797 N N . PRO A 1 335 ? -9.312 10.649 -18.415 1.00 90.19 335 PRO A N 1
ATOM 2798 C CA . PRO A 1 335 ? -8.095 11.452 -18.451 1.00 90.19 335 PRO A CA 1
ATOM 2799 C C . PRO A 1 335 ? -6.841 10.650 -18.794 1.00 90.19 335 PRO A C 1
ATOM 2801 O O . PRO A 1 335 ? -5.838 11.227 -19.188 1.00 90.19 335 PRO A O 1
ATOM 2804 N N . PHE A 1 336 ? -6.874 9.329 -18.652 1.00 91.25 336 PHE A N 1
ATOM 2805 C CA . PHE A 1 336 ? -5.757 8.429 -18.912 1.00 91.25 336 PHE A CA 1
ATOM 2806 C C . PHE A 1 336 ? -5.992 7.512 -20.119 1.00 91.25 336 PHE A C 1
ATOM 2808 O O . PHE A 1 336 ? -5.289 6.507 -20.258 1.00 91.25 336 PHE A O 1
ATOM 2815 N N . ALA A 1 337 ? -6.943 7.852 -20.999 1.00 87.06 337 ALA A N 1
ATOM 2816 C CA . ALA A 1 337 ? -7.190 7.130 -22.246 1.00 87.06 337 ALA A CA 1
ATOM 2817 C C . ALA A 1 337 ? -5.888 6.908 -23.042 1.00 87.06 337 ALA A C 1
ATOM 2819 O O . ALA A 1 337 ? -5.026 7.786 -23.116 1.00 87.06 337 ALA A O 1
ATOM 2820 N N . GLY A 1 338 ? -5.727 5.708 -23.606 1.00 82.44 338 GLY A N 1
ATOM 2821 C CA . GLY A 1 338 ? -4.497 5.297 -24.296 1.00 82.44 338 GLY A CA 1
ATOM 2822 C C . GLY A 1 338 ? -3.344 4.889 -23.367 1.00 82.44 338 GLY A C 1
ATOM 2823 O O . GLY A 1 338 ? -2.251 4.577 -23.838 1.00 82.44 338 GLY A O 1
ATOM 2824 N N . THR A 1 339 ? -3.564 4.861 -22.050 1.00 85.81 339 THR A N 1
ATOM 2825 C CA . THR A 1 339 ? -2.611 4.345 -21.060 1.00 85.81 339 THR A CA 1
ATOM 2826 C C . THR A 1 339 ? -3.288 3.323 -20.151 1.00 85.81 339 THR A C 1
ATOM 2828 O O . THR A 1 339 ? -4.511 3.281 -20.062 1.00 85.81 339 THR A O 1
ATOM 2831 N N . SER A 1 340 ? -2.504 2.528 -19.421 1.00 83.38 340 SER A N 1
ATOM 2832 C CA . SER A 1 340 ? -3.046 1.682 -18.347 1.00 83.38 340 SER A CA 1
ATOM 2833 C C . SER A 1 340 ? -3.104 2.396 -16.993 1.00 83.38 340 SER A C 1
ATOM 2835 O O . SER A 1 340 ? -3.393 1.760 -15.988 1.00 83.38 340 SER A O 1
ATOM 2837 N N . ILE A 1 341 ? -2.799 3.698 -16.918 1.00 87.00 341 ILE A N 1
ATOM 2838 C CA . ILE A 1 341 ? -2.875 4.446 -15.658 1.00 87.00 341 ILE A CA 1
ATOM 2839 C C . ILE A 1 341 ? -4.346 4.616 -15.277 1.00 87.00 341 ILE A C 1
ATOM 2841 O O . ILE A 1 341 ? -5.164 5.060 -16.072 1.00 87.00 341 ILE A O 1
ATOM 2845 N N . SER A 1 342 ? -4.669 4.288 -14.030 1.00 81.25 342 SER A N 1
ATOM 2846 C CA . SER A 1 342 ? -6.005 4.438 -13.453 1.00 81.25 342 SER A CA 1
ATOM 2847 C C . SER A 1 342 ? -5.965 5.176 -12.112 1.00 81.25 342 SER A C 1
ATOM 2849 O O . SER A 1 342 ? -4.893 5.370 -11.521 1.00 81.25 342 SER A O 1
ATOM 2851 N N . ALA A 1 343 ? -7.135 5.540 -11.579 1.00 78.19 343 ALA A N 1
ATOM 2852 C CA . ALA A 1 343 ? -7.249 6.120 -10.242 1.00 78.19 343 ALA A CA 1
ATOM 2853 C C . ALA A 1 343 ? -6.632 5.208 -9.160 1.00 78.19 343 ALA A C 1
ATOM 2855 O O . ALA A 1 343 ? -5.950 5.695 -8.258 1.00 78.19 343 ALA A O 1
ATOM 2856 N N . GLU A 1 344 ? -6.792 3.889 -9.277 1.00 74.00 344 GLU A N 1
ATOM 2857 C CA . GLU A 1 344 ? -6.212 2.879 -8.378 1.00 74.00 344 GLU A CA 1
ATOM 2858 C C . GLU A 1 344 ? -4.682 2.906 -8.437 1.00 74.00 344 GLU A C 1
ATOM 2860 O O . GLU A 1 344 ? -4.009 2.919 -7.401 1.00 74.00 344 GLU A O 1
ATOM 2865 N N . SER A 1 345 ? -4.120 3.005 -9.647 1.00 79.56 345 SER A N 1
ATOM 2866 C CA . SER A 1 345 ? -2.670 3.102 -9.833 1.00 79.56 345 SER A CA 1
ATOM 2867 C C . SER A 1 345 ? -2.094 4.379 -9.205 1.00 79.56 345 SER A C 1
ATOM 2869 O O . SER A 1 345 ? -1.033 4.332 -8.578 1.00 79.56 345 SER A O 1
ATOM 2871 N N . LEU A 1 346 ? -2.818 5.505 -9.272 1.00 82.81 346 LEU A N 1
ATOM 2872 C CA . LEU A 1 346 ? -2.418 6.772 -8.656 1.00 82.81 346 LEU A CA 1
ATOM 2873 C C . LEU A 1 346 ? -2.454 6.709 -7.124 1.00 82.81 346 LEU A C 1
ATOM 2875 O O . LEU A 1 346 ? -1.644 7.365 -6.469 1.00 82.81 346 LEU A O 1
ATOM 2879 N N . VAL A 1 347 ? -3.335 5.911 -6.518 1.00 77.19 347 VAL A N 1
ATOM 2880 C CA . VAL A 1 347 ? -3.354 5.730 -5.053 1.00 77.19 347 VAL A CA 1
ATOM 2881 C C . VAL A 1 347 ? -2.083 5.033 -4.560 1.00 77.19 347 VAL A C 1
ATOM 2883 O O . VAL A 1 347 ? -1.672 5.238 -3.417 1.00 77.19 347 VAL A O 1
ATOM 2886 N N . SER A 1 348 ? -1.420 4.250 -5.413 1.00 76.06 348 SER A N 1
ATOM 2887 C CA . SER A 1 348 ? -0.238 3.492 -5.021 1.00 76.06 348 SER A CA 1
ATOM 2888 C C . SER A 1 348 ? 0.905 4.401 -4.528 1.00 76.06 348 SER A C 1
ATOM 2890 O O . SER A 1 348 ? 1.263 5.381 -5.204 1.00 76.06 348 SER A O 1
ATOM 2892 N N . PRO A 1 349 ? 1.548 4.072 -3.387 1.00 71.44 349 PRO A N 1
ATOM 2893 C CA . PRO A 1 349 ? 2.717 4.808 -2.905 1.00 71.44 349 PRO A CA 1
ATOM 2894 C C . PRO A 1 349 ? 3.915 4.676 -3.859 1.00 71.44 349 PRO A C 1
ATOM 2896 O O . PRO A 1 349 ? 4.747 5.578 -3.936 1.00 71.44 349 PRO A O 1
ATOM 2899 N N . HIS A 1 350 ? 3.982 3.594 -4.641 1.00 79.31 350 HIS A N 1
ATOM 2900 C CA . HIS A 1 350 ? 5.079 3.333 -5.575 1.00 79.31 350 HIS A CA 1
ATOM 2901 C C . HIS A 1 350 ? 4.873 3.942 -6.967 1.00 79.31 350 HIS A C 1
ATOM 2903 O O . HIS A 1 350 ? 5.808 3.929 -7.768 1.00 79.31 350 HIS A O 1
ATOM 2909 N N . PHE A 1 351 ? 3.703 4.536 -7.248 1.00 85.44 351 PHE A N 1
ATOM 2910 C CA . PHE A 1 351 ? 3.405 5.150 -8.548 1.00 85.44 351 PHE A CA 1
ATOM 2911 C C . PHE A 1 351 ? 4.506 6.116 -8.989 1.00 85.44 351 PHE A C 1
ATOM 2913 O O . PHE A 1 351 ? 5.047 5.978 -10.078 1.00 85.44 351 PHE A O 1
ATOM 2920 N N . ARG A 1 352 ? 4.888 7.053 -8.109 1.00 83.88 352 ARG A N 1
ATOM 2921 C CA . ARG A 1 352 ? 5.893 8.083 -8.404 1.00 83.88 352 ARG A CA 1
ATOM 2922 C C . ARG A 1 352 ? 7.238 7.471 -8.787 1.00 83.88 352 ARG A C 1
ATOM 2924 O O . ARG A 1 352 ? 7.822 7.863 -9.790 1.00 83.88 352 ARG A O 1
ATOM 2931 N N . LYS A 1 353 ? 7.707 6.489 -8.009 1.00 84.81 353 LYS A N 1
ATOM 2932 C CA . LYS A 1 353 ? 8.977 5.795 -8.259 1.00 84.81 353 LYS A CA 1
ATOM 2933 C C . LYS A 1 353 ? 8.972 5.138 -9.639 1.00 84.81 353 LYS A C 1
ATOM 2935 O O . LYS A 1 353 ? 9.910 5.335 -10.405 1.00 84.81 353 LYS A O 1
ATOM 2940 N N . HIS A 1 354 ? 7.910 4.404 -9.964 1.00 88.62 354 HIS A N 1
ATOM 2941 C CA . HIS A 1 354 ? 7.789 3.697 -11.239 1.00 88.62 354 HIS A CA 1
ATOM 2942 C C . HIS A 1 354 ? 7.611 4.647 -12.424 1.00 88.62 354 HIS A C 1
ATOM 2944 O O . HIS A 1 354 ? 8.339 4.531 -13.407 1.00 88.62 354 HIS A O 1
ATOM 2950 N N . TYR A 1 355 ? 6.720 5.628 -12.302 1.00 89.25 355 TYR A N 1
ATOM 2951 C CA . TYR A 1 355 ? 6.463 6.616 -13.342 1.00 89.25 355 TYR A CA 1
ATOM 2952 C C . TYR A 1 355 ? 7.721 7.425 -13.685 1.00 89.25 355 TYR A C 1
ATOM 2954 O O . TYR A 1 355 ? 8.095 7.527 -14.850 1.00 89.25 355 TYR A O 1
ATOM 2962 N N . GLU A 1 356 ? 8.453 7.919 -12.681 1.00 87.06 356 GLU A N 1
ATOM 2963 C CA . GLU A 1 356 ? 9.688 8.679 -12.915 1.00 87.06 356 GLU A CA 1
ATOM 2964 C C . GLU A 1 356 ? 10.855 7.823 -13.419 1.00 87.06 356 GLU A C 1
ATOM 2966 O O . GLU A 1 356 ? 11.738 8.344 -14.093 1.00 87.06 356 GLU A O 1
ATOM 2971 N N . SER A 1 357 ? 10.857 6.523 -13.115 1.00 87.00 357 SER A N 1
ATOM 2972 C CA . SER A 1 357 ? 11.886 5.579 -13.572 1.00 87.00 357 SER A CA 1
ATOM 2973 C C . SER A 1 357 ? 11.591 4.992 -14.962 1.00 87.00 357 SER A C 1
ATOM 2975 O O . SER A 1 357 ? 12.290 4.070 -15.393 1.00 87.00 357 SER A O 1
ATOM 2977 N N . GLY A 1 358 ? 10.559 5.499 -15.651 1.00 89.50 358 GLY A N 1
ATOM 2978 C CA . GLY A 1 358 ? 10.192 5.103 -17.012 1.00 89.50 358 GLY A CA 1
ATOM 2979 C C . GLY A 1 358 ? 9.565 3.713 -17.116 1.00 89.50 358 GLY A C 1
ATOM 2980 O O . GLY A 1 358 ? 9.679 3.068 -18.158 1.00 89.50 358 GLY A O 1
ATOM 2981 N N . TYR A 1 359 ? 8.934 3.222 -16.045 1.00 92.69 359 TYR A N 1
ATOM 2982 C CA . TYR A 1 359 ? 8.193 1.964 -16.102 1.00 92.69 359 TYR A CA 1
ATOM 2983 C C . TYR A 1 359 ? 6.949 2.113 -16.976 1.00 92.69 359 TYR A C 1
ATOM 2985 O O . TYR A 1 359 ? 6.209 3.092 -16.881 1.00 92.69 359 TYR A O 1
ATOM 2993 N N . TYR A 1 360 ? 6.706 1.102 -17.801 1.00 91.06 360 TYR A N 1
ATOM 2994 C CA . TYR A 1 360 ? 5.517 1.003 -18.624 1.00 91.06 360 TYR A CA 1
ATOM 2995 C C . TYR A 1 360 ? 4.390 0.367 -17.810 1.00 91.06 360 TYR A C 1
ATOM 2997 O O . TYR A 1 360 ? 4.492 -0.792 -17.402 1.00 91.06 360 TYR A O 1
ATOM 3005 N N . PHE A 1 361 ? 3.354 1.151 -17.521 1.00 89.62 361 PHE A N 1
ATOM 3006 C CA . PHE A 1 361 ? 2.172 0.692 -16.798 1.00 89.62 361 PHE A CA 1
ATOM 3007 C C . PHE A 1 361 ? 1.317 -0.157 -17.722 1.00 89.62 361 PHE A C 1
ATOM 3009 O O . PHE A 1 361 ? 0.977 0.307 -18.807 1.00 89.62 361 PHE A O 1
ATOM 3016 N N . ILE A 1 362 ? 0.991 -1.372 -17.286 1.00 87.38 362 ILE A N 1
ATOM 3017 C CA . ILE A 1 362 ? 0.239 -2.345 -18.078 1.00 87.38 362 ILE A CA 1
ATOM 3018 C C . ILE A 1 362 ? -0.656 -3.203 -17.191 1.00 87.38 362 ILE A C 1
ATOM 3020 O O . ILE A 1 362 ? -0.339 -3.465 -16.027 1.00 87.38 362 ILE A O 1
ATOM 3024 N N . HIS A 1 363 ? -1.745 -3.690 -17.772 1.00 81.81 363 HIS A N 1
ATOM 3025 C CA . HIS A 1 363 ? -2.452 -4.852 -17.249 1.00 81.81 363 HIS A CA 1
ATOM 3026 C C . HIS A 1 363 ? -1.824 -6.102 -17.854 1.00 81.81 363 HIS A C 1
ATOM 3028 O O . HIS A 1 363 ? -1.512 -6.129 -19.040 1.00 81.81 363 HIS A O 1
ATOM 3034 N N . MET A 1 364 ? -1.585 -7.121 -17.036 1.00 78.69 364 MET A N 1
ATOM 3035 C CA . MET A 1 364 ? -0.989 -8.352 -17.538 1.00 78.69 364 MET A CA 1
ATOM 3036 C C . MET A 1 364 ? -2.081 -9.214 -18.174 1.00 78.69 364 MET A C 1
ATOM 3038 O O . MET A 1 364 ? -3.066 -9.532 -17.514 1.00 78.69 364 MET A O 1
ATOM 3042 N N . SER A 1 365 ? -1.900 -9.576 -19.443 1.00 81.31 365 SER A N 1
ATOM 3043 C CA . SER A 1 365 ? -2.811 -10.442 -20.191 1.00 81.31 365 SER A CA 1
ATOM 3044 C C . SER A 1 365 ? -1.984 -11.431 -21.015 1.00 81.31 365 SER A C 1
ATOM 3046 O O . SER A 1 365 ? -1.351 -11.018 -21.983 1.00 81.31 365 SER A O 1
ATOM 3048 N N . PRO A 1 366 ? -1.964 -12.735 -20.678 1.00 77.25 366 PRO A N 1
ATOM 3049 C CA . PRO A 1 366 ? -1.175 -13.724 -21.419 1.00 77.25 366 PRO A CA 1
ATOM 3050 C C . PRO A 1 366 ? -1.695 -13.974 -22.846 1.00 77.25 366 PRO A C 1
ATOM 3052 O O . PRO A 1 366 ? -1.070 -14.720 -23.591 1.00 77.25 366 PRO A O 1
ATOM 3055 N N . PHE A 1 367 ? -2.845 -13.397 -23.209 1.00 80.88 367 PHE A N 1
ATOM 3056 C CA . PHE A 1 367 ? -3.439 -13.484 -24.546 1.00 80.88 367 PHE A CA 1
ATOM 3057 C C . PHE A 1 367 ? -2.997 -12.346 -25.474 1.00 80.88 367 PHE A C 1
ATOM 3059 O O . PHE A 1 367 ? -3.273 -12.394 -26.667 1.00 80.88 367 PHE A O 1
ATOM 3066 N N . GLU A 1 368 ? -2.338 -11.324 -24.929 1.00 85.12 368 GLU A N 1
ATOM 3067 C CA . GLU A 1 368 ? -1.758 -10.224 -25.695 1.00 85.12 368 GLU A CA 1
ATOM 3068 C C . GLU A 1 368 ? -0.275 -10.489 -25.979 1.00 85.12 368 GLU A C 1
ATOM 3070 O O . GLU A 1 368 ? 0.383 -11.277 -25.291 1.00 85.12 368 GLU A O 1
ATOM 3075 N N . ASP A 1 369 ? 0.273 -9.787 -26.969 1.00 89.50 369 ASP A N 1
ATOM 3076 C CA . ASP A 1 369 ? 1.698 -9.845 -27.274 1.00 89.50 369 ASP A CA 1
ATOM 3077 C C . ASP A 1 369 ? 2.562 -9.390 -26.091 1.00 89.50 369 ASP A C 1
ATOM 3079 O O . ASP A 1 369 ? 2.247 -8.441 -25.369 1.00 89.50 369 ASP A O 1
ATOM 3083 N N . VAL A 1 370 ? 3.727 -10.028 -25.939 1.00 91.56 370 VAL A N 1
ATOM 3084 C CA . VAL A 1 370 ? 4.693 -9.683 -24.889 1.00 91.56 370 VAL A CA 1
ATOM 3085 C C . VAL A 1 370 ? 5.153 -8.221 -25.062 1.00 91.56 370 VAL A C 1
ATOM 3087 O O . VAL A 1 370 ? 5.768 -7.887 -26.082 1.00 91.56 370 VAL A O 1
ATOM 3090 N N . PRO A 1 371 ? 4.958 -7.335 -24.064 1.00 90.88 371 PRO A N 1
ATOM 3091 C CA . PRO A 1 371 ? 5.245 -5.910 -24.215 1.00 90.88 371 PRO A CA 1
ATOM 3092 C C . PRO A 1 371 ? 6.710 -5.636 -24.554 1.00 90.88 371 PRO A C 1
ATOM 3094 O O . PRO A 1 371 ? 7.605 -6.067 -23.837 1.00 90.88 371 PRO A O 1
ATOM 3097 N N . LYS A 1 372 ? 7.009 -4.832 -25.581 1.00 90.75 372 LYS A N 1
ATOM 3098 C CA . LYS A 1 372 ? 8.402 -4.580 -26.022 1.00 90.75 372 LYS A CA 1
ATOM 3099 C C . LYS A 1 372 ? 9.282 -3.862 -24.986 1.00 90.75 372 LYS A C 1
ATOM 3101 O O . LYS A 1 372 ? 10.492 -4.054 -24.986 1.00 90.75 372 LYS A O 1
ATOM 3106 N N . ARG A 1 373 ? 8.709 -3.098 -24.051 1.00 92.00 373 ARG A N 1
ATOM 3107 C CA . ARG A 1 373 ? 9.454 -2.372 -22.996 1.00 92.00 373 ARG A CA 1
ATOM 3108 C C . ARG A 1 373 ? 10.130 -3.328 -21.997 1.00 92.00 373 ARG A C 1
ATOM 3110 O O . ARG A 1 373 ? 9.623 -4.418 -21.770 1.00 92.00 373 ARG A O 1
ATOM 3117 N N . ASN A 1 374 ? 11.239 -2.908 -21.377 1.00 93.88 374 ASN A N 1
ATOM 3118 C CA . ASN A 1 374 ? 12.000 -3.716 -20.399 1.00 93.88 374 ASN A CA 1
ATOM 3119 C C . ASN A 1 374 ? 11.688 -3.386 -18.933 1.00 93.88 374 ASN A C 1
ATOM 3121 O O . ASN A 1 374 ? 12.190 -4.050 -18.034 1.00 93.88 374 ASN A O 1
ATOM 3125 N N . LYS A 1 375 ? 10.864 -2.368 -18.683 1.00 94.75 375 LYS A N 1
ATOM 3126 C CA . LYS A 1 375 ? 10.408 -1.996 -17.344 1.00 94.75 375 LYS A CA 1
ATOM 3127 C C . LYS A 1 375 ? 8.896 -2.046 -17.314 1.00 94.75 375 LYS A C 1
ATOM 3129 O O . LYS A 1 375 ? 8.260 -1.260 -18.012 1.00 94.75 375 LYS A O 1
ATOM 3134 N N . TRP A 1 376 ? 8.325 -2.961 -16.545 1.00 93.38 376 TRP A N 1
ATOM 3135 C CA . TRP A 1 376 ? 6.879 -3.159 -16.443 1.00 93.38 376 TRP A CA 1
ATOM 3136 C C . TRP A 1 376 ? 6.384 -2.785 -15.058 1.00 93.38 376 TRP A C 1
ATOM 3138 O O . TRP A 1 376 ? 6.973 -3.199 -14.062 1.00 93.38 376 TRP A O 1
ATOM 3148 N N . ALA A 1 377 ? 5.303 -2.022 -14.992 1.00 91.44 377 ALA A N 1
ATOM 3149 C CA . ALA A 1 377 ? 4.545 -1.744 -13.783 1.00 91.44 377 ALA A CA 1
ATOM 3150 C C . ALA A 1 377 ? 3.162 -2.384 -13.945 1.00 91.44 377 ALA A C 1
ATOM 3152 O O . ALA A 1 377 ? 2.275 -1.811 -14.572 1.00 91.44 377 ALA A O 1
ATOM 3153 N N . ILE A 1 378 ? 3.001 -3.595 -13.411 1.00 87.75 378 ILE A N 1
ATOM 3154 C CA . ILE A 1 378 ? 1.749 -4.341 -13.505 1.00 87.75 378 ILE A CA 1
ATOM 3155 C C . ILE A 1 378 ? 0.735 -3.740 -12.539 1.00 87.75 378 ILE A C 1
ATOM 3157 O O . ILE A 1 378 ? 0.968 -3.702 -11.324 1.00 87.75 378 ILE A O 1
ATOM 3161 N N . ILE A 1 379 ? -0.392 -3.302 -13.092 1.00 78.56 379 ILE A N 1
ATOM 3162 C CA . ILE A 1 379 ? -1.575 -2.891 -12.342 1.00 78.56 379 ILE A CA 1
ATOM 3163 C C . ILE A 1 379 ? -2.513 -4.095 -12.291 1.00 78.56 379 ILE A C 1
ATOM 3165 O O . ILE A 1 379 ? -3.030 -4.538 -13.319 1.00 78.56 379 ILE A O 1
ATOM 3169 N N . LEU A 1 380 ? -2.693 -4.640 -11.089 1.00 69.94 380 LEU A N 1
ATOM 3170 C CA . LEU A 1 380 ? -3.571 -5.783 -10.854 1.00 69.94 380 LEU A CA 1
ATOM 3171 C C . LEU A 1 380 ? -5.015 -5.407 -11.190 1.00 69.94 380 LEU A C 1
ATOM 3173 O O . LEU A 1 380 ? -5.501 -4.370 -10.734 1.00 69.94 380 LEU A O 1
ATOM 3177 N N . ARG A 1 381 ? -5.699 -6.250 -11.971 1.00 59.25 381 ARG A N 1
ATOM 3178 C CA . ARG A 1 381 ? -7.156 -6.170 -12.091 1.00 59.25 381 ARG A CA 1
ATOM 3179 C C . ARG A 1 381 ? -7.764 -6.727 -10.806 1.00 59.25 381 ARG A C 1
ATOM 3181 O O . ARG A 1 381 ? -7.220 -7.653 -10.207 1.00 59.25 381 ARG A O 1
ATOM 3188 N N . LYS A 1 382 ? -8.905 -6.181 -10.384 1.00 51.91 382 LYS A N 1
ATOM 3189 C CA . LYS A 1 382 ? -9.587 -6.610 -9.149 1.00 51.91 382 LYS A CA 1
ATOM 3190 C C . LYS A 1 382 ? -10.039 -8.078 -9.190 1.00 51.91 382 LYS A C 1
ATOM 3192 O O . LYS A 1 382 ? -10.218 -8.695 -8.146 1.00 51.91 382 LYS A O 1
ATOM 3197 N N . GLU A 1 383 ? -10.203 -8.640 -10.386 1.00 46.91 383 GLU A N 1
ATOM 3198 C CA . GLU A 1 383 ? -10.551 -10.049 -10.626 1.00 46.91 383 GLU A CA 1
ATOM 3199 C C . GLU A 1 383 ? -9.377 -11.014 -10.383 1.00 46.91 383 GLU A C 1
ATOM 3201 O O . GLU A 1 383 ? -9.605 -12.168 -10.027 1.00 46.91 383 GLU A O 1
ATOM 3206 N N . ASP A 1 384 ? -8.133 -10.531 -10.492 1.00 45.38 384 ASP A N 1
ATOM 3207 C CA . ASP A 1 384 ? -6.901 -11.307 -10.273 1.00 45.38 384 ASP A CA 1
ATOM 3208 C C . ASP A 1 384 ? -6.456 -11.310 -8.796 1.00 45.38 384 ASP A C 1
ATOM 3210 O O . ASP A 1 384 ? -5.414 -11.871 -8.428 1.00 45.38 384 ASP A O 1
ATOM 3214 N N . GLU A 1 385 ? -7.219 -10.652 -7.918 1.00 48.62 385 GLU A N 1
ATOM 3215 C CA . GLU A 1 385 ? -6.933 -10.596 -6.491 1.00 48.62 385 GLU A CA 1
ATOM 3216 C C . GLU A 1 385 ? -7.256 -11.934 -5.820 1.00 48.62 385 GLU A C 1
ATOM 3218 O O . GLU A 1 385 ? -8.400 -12.382 -5.733 1.00 48.62 385 GLU A O 1
ATOM 3223 N N . SER A 1 386 ? -6.224 -12.575 -5.268 1.00 43.50 386 SER A N 1
ATOM 3224 C CA . SER A 1 386 ? -6.409 -13.744 -4.413 1.00 43.50 386 SER A CA 1
ATOM 3225 C C . SER A 1 386 ? -7.353 -13.412 -3.250 1.00 43.50 386 SER A C 1
ATOM 3227 O O . SER A 1 386 ? -7.239 -12.344 -2.653 1.00 43.50 386 SER A O 1
ATOM 3229 N N . ALA A 1 387 ? -8.211 -14.355 -2.845 1.00 37.66 387 ALA A N 1
ATOM 3230 C CA . ALA A 1 387 ? -9.082 -14.193 -1.674 1.00 37.66 387 ALA A CA 1
ATOM 3231 C C . ALA A 1 387 ? -8.322 -13.683 -0.418 1.00 37.66 387 ALA A C 1
ATOM 3233 O O . ALA A 1 387 ? -8.867 -12.916 0.367 1.00 37.66 387 ALA A O 1
ATOM 3234 N N . ASP A 1 388 ? -7.037 -14.027 -0.272 1.00 36.00 388 ASP A N 1
ATOM 3235 C CA . ASP A 1 388 ? -6.173 -13.638 0.852 1.00 36.00 388 ASP A CA 1
ATOM 3236 C C . ASP A 1 388 ? -5.555 -12.214 0.759 1.00 36.00 388 ASP A C 1
ATOM 3238 O O . ASP A 1 388 ? -4.915 -11.773 1.721 1.00 36.00 388 ASP A O 1
ATOM 3242 N N . SER A 1 389 ? -5.674 -11.477 -0.358 1.00 41.16 389 SER A N 1
ATOM 3243 C CA . SER A 1 389 ? -4.999 -10.177 -0.521 1.00 41.16 389 SER A CA 1
ATOM 3244 C C . SER A 1 389 ? -5.858 -8.998 -0.068 1.00 41.16 389 SER A C 1
ATOM 3246 O O . SER A 1 389 ? -6.794 -8.593 -0.742 1.00 41.16 389 SER A O 1
ATOM 3248 N N . THR A 1 390 ? -5.476 -8.387 1.053 1.00 37.88 390 THR A N 1
ATOM 3249 C CA . THR A 1 390 ? -6.050 -7.129 1.569 1.00 37.88 390 THR A CA 1
ATOM 3250 C C . THR A 1 390 ? -5.368 -5.863 1.028 1.00 37.88 390 THR A C 1
ATOM 3252 O O . THR A 1 390 ? -5.707 -4.751 1.436 1.00 37.88 390 THR A O 1
ATOM 3255 N N . THR A 1 391 ? -4.390 -5.999 0.123 1.00 42.75 391 THR A N 1
ATOM 3256 C CA . THR A 1 391 ? -3.665 -4.876 -0.492 1.00 42.75 391 THR A CA 1
ATOM 3257 C C . THR A 1 391 ? -4.146 -4.621 -1.918 1.00 42.75 391 THR A C 1
ATOM 3259 O O . THR A 1 391 ? -3.516 -5.023 -2.887 1.00 42.75 391 THR A O 1
ATOM 3262 N N . THR A 1 392 ? -5.266 -3.911 -2.027 1.00 47.22 392 THR A N 1
ATOM 3263 C CA . THR A 1 392 ? -6.024 -3.683 -3.270 1.00 47.22 392 THR A CA 1
ATOM 3264 C C . THR A 1 392 ? -5.380 -2.707 -4.277 1.00 47.22 392 THR A C 1
ATOM 3266 O O . THR A 1 392 ? -5.985 -2.413 -5.293 1.00 47.22 392 THR A O 1
ATOM 3269 N N . ASN A 1 393 ? -4.181 -2.152 -4.017 1.00 52.44 393 ASN A N 1
ATOM 3270 C CA . ASN A 1 393 ? -3.576 -1.075 -4.839 1.00 52.44 393 ASN A CA 1
ATOM 3271 C C . ASN A 1 393 ? -2.041 -1.216 -5.042 1.00 52.44 393 ASN A C 1
ATOM 3273 O O . ASN A 1 393 ? -1.321 -0.218 -5.189 1.00 52.44 393 ASN A O 1
ATOM 3277 N N . GLU A 1 394 ? -1.489 -2.432 -4.969 1.00 65.44 394 GLU A N 1
ATOM 3278 C CA . GLU A 1 394 ? -0.043 -2.657 -5.144 1.00 65.44 394 GLU A CA 1
ATOM 3279 C C . GLU A 1 394 ? 0.338 -2.754 -6.629 1.00 65.44 394 GLU A C 1
ATOM 3281 O O . GLU A 1 394 ? -0.046 -3.693 -7.322 1.00 65.44 394 GLU A O 1
ATOM 3286 N N . ILE A 1 395 ? 1.148 -1.801 -7.106 1.00 79.19 395 ILE A N 1
ATOM 3287 C CA . ILE A 1 395 ? 1.838 -1.918 -8.395 1.00 79.19 395 ILE A CA 1
ATOM 3288 C C . ILE A 1 395 ? 2.974 -2.925 -8.218 1.00 79.19 395 ILE A C 1
ATOM 3290 O O . ILE A 1 395 ? 3.841 -2.734 -7.362 1.00 79.19 395 ILE A O 1
ATOM 3294 N N . THR A 1 396 ? 2.995 -3.973 -9.040 1.00 86.00 396 THR A N 1
ATOM 3295 C CA . THR A 1 396 ? 4.098 -4.942 -9.052 1.00 86.00 396 THR A CA 1
ATOM 3296 C C . THR A 1 396 ? 5.017 -4.663 -10.229 1.00 86.00 396 THR A C 1
ATOM 3298 O O . THR A 1 396 ? 4.572 -4.668 -11.372 1.00 86.00 396 THR A O 1
ATOM 3301 N N . SER A 1 397 ? 6.303 -4.420 -9.971 1.00 90.12 397 SER A N 1
ATOM 3302 C CA . SER A 1 397 ? 7.242 -4.035 -11.025 1.00 90.12 397 SER A CA 1
ATOM 3303 C C . SER A 1 397 ? 8.168 -5.162 -11.479 1.00 90.12 397 SER A C 1
ATOM 3305 O O . SER A 1 397 ? 8.586 -5.987 -10.669 1.00 90.12 397 SER A O 1
ATOM 3307 N N . PHE A 1 398 ? 8.569 -5.157 -12.747 1.00 93.75 398 PHE A N 1
ATOM 3308 C CA . PHE A 1 398 ? 9.599 -6.033 -13.315 1.00 93.75 398 PHE A CA 1
ATOM 3309 C C . PHE A 1 398 ? 10.591 -5.173 -14.100 1.00 93.75 398 PHE A C 1
ATOM 3311 O O . PHE A 1 398 ? 10.167 -4.359 -14.919 1.00 93.75 398 PHE A O 1
ATOM 3318 N N . ASP A 1 399 ? 11.888 -5.310 -13.826 1.00 95.25 399 ASP A N 1
ATOM 3319 C CA . ASP A 1 399 ? 12.947 -4.535 -14.485 1.00 95.25 399 ASP A CA 1
ATOM 3320 C C . ASP A 1 399 ? 13.946 -5.489 -15.133 1.00 95.25 399 ASP A C 1
ATOM 3322 O O . ASP A 1 399 ? 14.882 -5.974 -14.502 1.00 95.25 399 ASP A O 1
ATOM 3326 N N . PHE A 1 400 ? 13.708 -5.808 -16.401 1.00 96.06 400 PHE A N 1
ATOM 3327 C CA . PHE A 1 400 ? 14.529 -6.747 -17.161 1.00 96.06 400 PHE A CA 1
ATOM 3328 C C . PHE A 1 400 ? 15.892 -6.155 -17.549 1.00 96.06 400 PHE A C 1
ATOM 3330 O O . PHE A 1 400 ? 16.742 -6.893 -18.031 1.00 96.06 400 PHE A O 1
ATOM 3337 N N . ILE A 1 401 ? 16.123 -4.851 -17.325 1.00 94.81 401 ILE A N 1
ATOM 3338 C CA . ILE A 1 401 ? 17.445 -4.228 -17.514 1.00 94.81 401 ILE A CA 1
ATOM 3339 C C . ILE A 1 401 ? 18.429 -4.713 -16.443 1.00 94.81 401 ILE A C 1
ATOM 3341 O O . ILE A 1 401 ? 19.631 -4.731 -16.676 1.00 94.81 401 ILE A O 1
ATOM 3345 N N . GLU A 1 402 ? 17.932 -5.155 -15.285 1.00 92.88 402 GLU A N 1
ATOM 3346 C CA . GLU A 1 402 ? 18.768 -5.691 -14.206 1.00 92.88 402 GLU A CA 1
ATOM 3347 C C . GLU A 1 402 ? 19.389 -7.064 -14.533 1.00 92.88 402 GLU A C 1
ATOM 3349 O O . GLU A 1 402 ? 20.129 -7.595 -13.709 1.00 92.88 402 GLU A O 1
ATOM 3354 N N . ILE A 1 403 ? 19.072 -7.664 -15.686 1.00 95.75 403 ILE A N 1
ATOM 3355 C CA . ILE A 1 403 ? 19.598 -8.962 -16.121 1.00 95.75 403 ILE A CA 1
ATOM 3356 C C . ILE A 1 403 ? 20.740 -8.716 -17.104 1.00 95.75 403 ILE A C 1
ATOM 3358 O O . ILE A 1 403 ? 20.537 -8.086 -18.141 1.00 95.75 403 ILE A O 1
ATOM 3362 N N . HIS A 1 404 ? 21.933 -9.229 -16.798 1.00 93.94 404 HIS A N 1
ATOM 3363 C CA . HIS A 1 404 ? 23.136 -8.928 -17.585 1.00 93.94 404 HIS A CA 1
ATOM 3364 C C . HIS A 1 404 ? 23.076 -9.480 -19.023 1.00 93.94 404 HIS A C 1
ATOM 3366 O O . HIS A 1 404 ? 23.495 -8.812 -19.968 1.00 93.94 404 HIS A O 1
ATOM 3372 N N . SER A 1 405 ? 22.516 -10.680 -19.213 1.00 91.69 405 SER A N 1
ATOM 3373 C CA . SER A 1 405 ? 22.336 -11.283 -20.541 1.00 91.69 405 SER A CA 1
ATOM 3374 C C . SER A 1 405 ? 21.033 -10.824 -21.199 1.00 91.69 405 SER A C 1
ATOM 3376 O O . SER A 1 405 ? 19.942 -11.059 -20.673 1.00 91.69 405 SER A O 1
ATOM 3378 N N . LYS A 1 406 ? 21.136 -10.224 -22.393 1.00 92.44 406 LYS A N 1
ATOM 3379 C CA . LYS A 1 406 ? 19.976 -9.765 -23.178 1.00 92.44 406 LYS A CA 1
ATOM 3380 C C . LYS A 1 406 ? 19.063 -10.917 -23.606 1.00 92.44 406 LYS A C 1
ATOM 3382 O O . LYS A 1 406 ? 17.842 -10.754 -23.589 1.00 92.44 406 LYS A O 1
ATOM 3387 N N . ASP A 1 407 ? 19.630 -12.069 -23.954 1.00 92.81 407 ASP A N 1
ATOM 3388 C CA . ASP A 1 407 ? 18.845 -13.224 -24.394 1.00 92.81 407 ASP A CA 1
ATOM 3389 C C . ASP A 1 407 ? 18.041 -13.812 -23.239 1.00 92.81 407 ASP A C 1
ATOM 3391 O O . ASP A 1 407 ? 16.824 -13.973 -23.355 1.00 92.81 407 ASP A O 1
ATOM 3395 N N . PHE A 1 408 ? 18.675 -13.994 -22.076 1.00 95.06 408 PHE A N 1
ATOM 3396 C CA . PHE A 1 408 ? 17.961 -14.447 -20.884 1.00 95.06 408 PHE A CA 1
ATOM 3397 C C . PHE A 1 408 ? 16.956 -13.418 -20.368 1.00 95.06 408 PHE A C 1
ATOM 3399 O O . PHE A 1 408 ? 15.899 -13.804 -19.868 1.00 95.06 408 PHE A O 1
ATOM 3406 N N . ALA A 1 409 ? 17.227 -12.119 -20.520 1.00 95.88 409 ALA A N 1
ATOM 3407 C CA . ALA A 1 409 ? 16.251 -11.080 -20.207 1.00 95.88 409 ALA A CA 1
ATOM 3408 C C . ALA A 1 409 ? 14.984 -11.233 -21.063 1.00 95.88 409 ALA A C 1
ATOM 3410 O O . ALA A 1 409 ? 13.871 -11.190 -20.533 1.00 95.88 409 ALA A O 1
ATOM 3411 N N . ASN A 1 410 ? 15.141 -11.472 -22.369 1.00 95.50 410 ASN A N 1
ATOM 3412 C CA . ASN A 1 410 ? 14.028 -11.704 -23.291 1.00 95.50 410 ASN A CA 1
ATOM 3413 C C . ASN A 1 410 ? 13.276 -13.008 -22.991 1.00 95.50 410 ASN A C 1
ATOM 3415 O O . ASN A 1 410 ? 12.045 -13.032 -23.060 1.00 95.50 410 ASN A O 1
ATOM 3419 N N . ASP A 1 411 ? 13.976 -14.078 -22.622 1.00 95.94 411 ASP A N 1
ATOM 3420 C CA . ASP A 1 411 ? 13.323 -15.342 -22.276 1.00 95.94 411 ASP A CA 1
ATOM 3421 C C . ASP A 1 411 ? 12.581 -15.266 -20.948 1.00 95.94 411 ASP A C 1
ATOM 3423 O O . ASP A 1 411 ? 11.442 -15.727 -20.862 1.00 95.94 411 ASP A O 1
ATOM 3427 N N . LEU A 1 412 ? 13.167 -14.625 -19.931 1.00 96.50 412 LEU A N 1
ATOM 3428 C CA . LEU A 1 412 ? 12.493 -14.402 -18.653 1.00 96.50 412 LEU A CA 1
ATOM 3429 C C . LEU A 1 412 ? 11.252 -13.529 -18.834 1.00 96.50 412 LEU A C 1
ATOM 3431 O O . LEU A 1 412 ? 10.224 -13.763 -18.205 1.00 96.50 412 LEU A O 1
ATOM 3435 N N . LYS A 1 413 ? 11.315 -12.550 -19.731 1.00 95.19 413 LYS A N 1
ATOM 3436 C CA . LYS A 1 413 ? 10.184 -11.697 -20.083 1.00 95.19 413 LYS A CA 1
ATOM 3437 C C . LYS A 1 413 ? 9.028 -12.484 -20.698 1.00 95.19 413 LYS A C 1
ATOM 3439 O O . LYS A 1 413 ? 7.897 -12.356 -20.230 1.00 95.19 413 LYS A O 1
ATOM 3444 N N . LYS A 1 414 ? 9.310 -13.346 -21.682 1.00 94.50 414 LYS A N 1
ATOM 3445 C CA . LYS A 1 414 ? 8.314 -14.260 -22.274 1.00 94.50 414 LYS A CA 1
ATOM 3446 C C . LYS A 1 414 ? 7.765 -15.238 -21.234 1.00 94.50 414 LYS A C 1
ATOM 3448 O O . LYS A 1 414 ? 6.558 -15.443 -21.160 1.00 94.50 414 LYS A O 1
ATOM 3453 N N . PHE A 1 415 ? 8.640 -15.790 -20.394 1.00 94.62 415 PHE A N 1
ATOM 3454 C CA . PHE A 1 415 ? 8.259 -16.697 -19.317 1.00 94.62 415 PHE A CA 1
ATOM 3455 C C . PHE A 1 415 ? 7.285 -16.041 -18.334 1.00 94.62 415 PHE A C 1
ATOM 3457 O O . PHE A 1 415 ? 6.212 -16.583 -18.096 1.00 94.62 415 PHE A O 1
ATOM 3464 N N . ILE A 1 416 ? 7.621 -14.865 -17.789 1.00 93.25 416 ILE A N 1
ATOM 3465 C CA . ILE A 1 416 ? 6.766 -14.155 -16.826 1.00 93.25 416 ILE A CA 1
ATOM 3466 C C . ILE A 1 416 ? 5.416 -13.793 -17.453 1.00 93.25 416 ILE A C 1
ATOM 3468 O O . ILE A 1 416 ? 4.389 -13.966 -16.798 1.00 93.25 416 ILE A O 1
ATOM 3472 N N . TRP A 1 417 ? 5.408 -13.338 -18.710 1.00 91.12 417 TRP A N 1
ATOM 3473 C CA . TRP A 1 417 ? 4.176 -12.997 -19.423 1.00 91.12 417 TRP A CA 1
ATOM 3474 C C . TRP A 1 417 ? 3.254 -14.209 -19.589 1.00 91.12 417 TRP A C 1
ATOM 3476 O O . TRP A 1 417 ? 2.091 -14.153 -19.199 1.00 91.12 417 TRP A O 1
ATOM 3486 N N . ASN A 1 418 ? 3.784 -15.338 -20.064 1.00 87.62 418 ASN A N 1
ATOM 3487 C CA . ASN A 1 418 ? 2.989 -16.531 -20.370 1.00 87.62 418 ASN A CA 1
ATOM 3488 C C . ASN A 1 418 ? 2.590 -17.324 -19.115 1.00 87.62 418 ASN A C 1
ATOM 3490 O O . ASN A 1 418 ? 1.480 -17.850 -19.025 1.00 87.62 418 ASN A O 1
ATOM 3494 N N . TYR A 1 419 ? 3.472 -17.392 -18.114 1.00 85.00 419 TYR A N 1
ATOM 3495 C CA . TYR A 1 419 ? 3.222 -18.135 -16.874 1.00 85.00 419 TYR A CA 1
ATOM 3496 C C . TYR A 1 419 ? 2.167 -17.464 -15.979 1.00 85.00 419 TYR A C 1
ATOM 3498 O O . TYR A 1 419 ? 1.626 -18.089 -15.063 1.00 85.00 419 TYR A O 1
ATOM 3506 N N . SER A 1 420 ? 1.824 -16.207 -16.267 1.00 73.69 420 SER A N 1
ATOM 3507 C CA . SER A 1 420 ? 0.787 -15.465 -15.553 1.00 73.69 420 SER A CA 1
ATOM 3508 C C . SER A 1 420 ? -0.597 -16.103 -15.581 1.00 73.69 420 SER A C 1
ATOM 3510 O O . SER A 1 420 ? -1.340 -15.963 -14.613 1.00 73.69 420 SER A O 1
ATOM 3512 N N . LYS A 1 421 ? -0.911 -16.889 -16.617 1.00 72.00 421 LYS A N 1
ATOM 3513 C CA . LYS A 1 421 ? -2.169 -17.644 -16.715 1.00 72.00 421 LYS A CA 1
ATOM 3514 C C . LYS A 1 421 ? -2.403 -18.570 -15.517 1.00 72.00 421 LYS A C 1
ATOM 3516 O O . LYS A 1 421 ? -3.539 -18.816 -15.128 1.00 72.00 421 LYS A O 1
ATOM 3521 N N . SER A 1 422 ? -1.325 -19.099 -14.947 1.00 66.75 422 SER A N 1
ATOM 3522 C CA . SER A 1 422 ? -1.383 -20.174 -13.956 1.00 66.75 422 SER A CA 1
ATOM 3523 C C . SER A 1 422 ? -0.957 -19.719 -12.563 1.00 66.75 422 SER A C 1
ATOM 3525 O O . SER A 1 422 ? -0.847 -20.546 -11.656 1.00 66.75 422 SER A O 1
ATOM 3527 N N . THR A 1 423 ? -0.611 -18.442 -12.366 1.00 72.31 423 THR A N 1
ATOM 3528 C CA . THR A 1 423 ? 0.056 -17.987 -11.138 1.00 72.31 423 THR A CA 1
ATOM 3529 C C . THR A 1 423 ? -0.142 -16.496 -10.872 1.00 72.31 423 THR A C 1
ATOM 3531 O O . THR A 1 423 ? -0.036 -15.664 -11.763 1.00 72.31 423 THR A O 1
ATOM 3534 N N . SER A 1 424 ? -0.346 -16.146 -9.596 1.00 76.81 424 SER A N 1
ATOM 3535 C CA . SER A 1 424 ? -0.501 -14.749 -9.173 1.00 76.81 424 SER A CA 1
ATOM 3536 C C . SER A 1 424 ? 0.749 -13.897 -9.430 1.00 76.81 424 SER A C 1
ATOM 3538 O O . SER A 1 424 ? 1.885 -14.355 -9.275 1.00 76.81 424 SER A O 1
ATOM 3540 N N . VAL A 1 425 ? 0.549 -12.606 -9.694 1.00 80.31 425 VAL A N 1
ATOM 3541 C CA . VAL A 1 425 ? 1.630 -11.641 -9.974 1.00 80.31 425 VAL A CA 1
ATOM 3542 C C . VAL A 1 425 ? 2.626 -11.508 -8.817 1.00 80.31 425 VAL A C 1
ATOM 3544 O O . VAL A 1 425 ? 3.822 -11.328 -9.038 1.00 80.31 425 VAL A O 1
ATOM 3547 N N . LYS A 1 426 ? 2.170 -11.663 -7.567 1.00 78.62 426 LYS A N 1
ATOM 3548 C CA . LYS A 1 426 ? 3.050 -11.654 -6.385 1.00 78.62 426 LYS A CA 1
ATOM 3549 C C . LYS A 1 426 ? 4.022 -12.831 -6.398 1.00 78.62 426 LYS A C 1
ATOM 3551 O O . LYS A 1 426 ? 5.210 -12.660 -6.121 1.00 78.62 426 LYS A O 1
ATOM 3556 N N . THR A 1 427 ? 3.534 -14.017 -6.757 1.00 82.19 427 THR A N 1
ATOM 3557 C CA . THR A 1 427 ? 4.386 -15.196 -6.938 1.00 82.19 427 THR A CA 1
ATOM 3558 C C . THR A 1 427 ? 5.341 -14.987 -8.110 1.00 82.19 427 THR A C 1
ATOM 3560 O O . THR A 1 427 ? 6.536 -15.220 -7.944 1.00 82.19 427 THR A O 1
ATOM 3563 N N . LEU A 1 428 ? 4.865 -14.453 -9.243 1.00 87.56 428 LEU A N 1
ATOM 3564 C CA . LEU A 1 428 ? 5.723 -14.119 -10.389 1.00 87.56 428 LEU A CA 1
ATOM 3565 C C . LEU A 1 428 ? 6.840 -13.146 -10.011 1.00 87.56 428 LEU A C 1
ATOM 3567 O O . LEU A 1 428 ? 7.975 -13.334 -10.432 1.00 87.56 428 LEU A O 1
ATOM 3571 N N . LYS A 1 429 ? 6.566 -12.135 -9.179 1.00 90.12 429 LYS A N 1
ATOM 3572 C CA . LYS A 1 429 ? 7.594 -11.197 -8.704 1.00 90.12 429 LYS A CA 1
ATOM 3573 C C . LYS A 1 429 ? 8.693 -11.901 -7.912 1.00 90.12 429 LYS A C 1
ATOM 3575 O O . LYS A 1 429 ? 9.871 -11.593 -8.097 1.00 90.12 429 LYS A O 1
ATOM 3580 N N . ARG A 1 430 ? 8.325 -12.856 -7.053 1.00 89.00 430 ARG A N 1
ATOM 3581 C CA . ARG A 1 430 ? 9.293 -13.676 -6.311 1.00 89.00 430 ARG A CA 1
ATOM 3582 C C . ARG A 1 430 ? 10.062 -14.619 -7.241 1.00 89.00 430 ARG A C 1
ATOM 3584 O O . ARG A 1 430 ? 11.267 -14.770 -7.071 1.00 89.00 430 ARG A O 1
ATOM 3591 N N . MET A 1 431 ? 9.398 -15.217 -8.231 1.00 92.25 431 MET A N 1
ATOM 3592 C CA . MET A 1 431 ? 10.058 -16.032 -9.259 1.00 92.25 431 MET A CA 1
ATOM 3593 C C . MET A 1 431 ? 11.071 -15.206 -10.050 1.00 92.25 431 MET A C 1
ATOM 3595 O O . MET A 1 431 ? 12.229 -15.596 -10.130 1.00 92.25 431 MET A O 1
ATOM 3599 N N . PHE A 1 432 ? 10.664 -14.037 -10.549 1.00 95.12 432 PHE A N 1
ATOM 3600 C CA . PHE A 1 432 ? 11.525 -13.097 -11.262 1.00 95.12 432 PHE A CA 1
ATOM 3601 C C . PHE A 1 432 ? 12.778 -12.753 -10.457 1.00 95.12 432 PHE A C 1
ATOM 3603 O O . PHE A 1 432 ? 13.876 -12.821 -10.993 1.00 95.12 432 PHE A O 1
ATOM 3610 N N . TYR A 1 433 ? 12.632 -12.428 -9.168 1.00 94.06 433 TYR A N 1
ATOM 3611 C CA . TYR A 1 433 ? 13.775 -12.106 -8.314 1.00 94.06 433 TYR A CA 1
ATOM 3612 C C . TYR A 1 433 ? 14.755 -13.283 -8.183 1.00 94.06 433 TYR A C 1
ATOM 3614 O O . TYR A 1 433 ? 15.950 -13.103 -8.403 1.00 94.06 433 TYR A O 1
ATOM 3622 N N . ASN A 1 434 ? 14.251 -14.487 -7.899 1.00 93.88 434 ASN A N 1
ATOM 3623 C CA . ASN A 1 434 ? 15.094 -15.675 -7.735 1.00 93.88 434 ASN A CA 1
ATOM 3624 C C . ASN A 1 434 ? 15.793 -16.075 -9.045 1.00 93.88 434 ASN A C 1
ATOM 3626 O O . ASN A 1 434 ? 16.967 -16.431 -9.034 1.00 93.88 434 ASN A O 1
ATOM 3630 N N . ILE A 1 435 ? 15.083 -15.995 -10.175 1.00 96.81 435 ILE A N 1
ATOM 3631 C CA . ILE A 1 435 ? 15.644 -16.311 -11.494 1.00 96.81 435 ILE A CA 1
ATOM 3632 C C . ILE A 1 435 ? 16.668 -15.249 -11.908 1.00 96.81 435 ILE A C 1
ATOM 3634 O O . ILE A 1 435 ? 17.721 -15.602 -12.423 1.00 96.81 435 ILE A O 1
ATOM 3638 N N . LYS A 1 436 ? 16.412 -13.964 -11.634 1.00 96.38 436 LYS A N 1
ATOM 3639 C CA . LYS A 1 436 ? 17.379 -12.885 -11.876 1.00 96.38 436 LYS A CA 1
ATOM 3640 C C . LYS A 1 436 ? 18.699 -13.143 -11.148 1.00 96.38 436 LYS A C 1
ATOM 3642 O O . LYS A 1 436 ? 19.746 -13.015 -11.768 1.00 96.38 436 LYS A O 1
ATOM 3647 N N . ILE A 1 437 ? 18.649 -13.520 -9.864 1.00 94.62 437 ILE A N 1
ATOM 3648 C CA . ILE A 1 437 ? 19.855 -13.871 -9.093 1.00 94.62 437 ILE A CA 1
ATOM 3649 C C . ILE A 1 437 ? 20.626 -14.986 -9.802 1.00 94.62 437 ILE A C 1
ATOM 3651 O O . ILE A 1 437 ? 21.806 -14.824 -10.082 1.00 94.62 437 ILE A O 1
ATOM 3655 N N . PHE A 1 438 ? 19.949 -16.080 -10.155 1.00 95.94 438 PHE A N 1
ATOM 3656 C CA . PHE A 1 438 ? 20.568 -17.206 -10.855 1.00 95.94 438 PHE A CA 1
ATOM 3657 C C . PHE A 1 438 ? 21.218 -16.799 -12.191 1.00 95.94 438 PHE A C 1
ATOM 3659 O O . PHE A 1 438 ? 22.365 -17.149 -12.454 1.00 95.94 438 PHE A O 1
ATOM 3666 N N . LEU A 1 439 ? 20.513 -16.021 -13.018 1.00 96.31 439 LEU A N 1
ATOM 3667 C CA . LEU A 1 439 ? 21.008 -15.566 -14.321 1.00 96.31 439 LEU A CA 1
ATOM 3668 C C . LEU A 1 439 ? 22.197 -14.603 -14.206 1.00 96.31 439 LEU A C 1
ATOM 3670 O O . LEU A 1 439 ? 23.123 -14.673 -15.013 1.00 96.31 439 LEU A O 1
ATOM 3674 N N . ASN A 1 440 ? 22.187 -13.707 -13.218 1.00 95.44 440 ASN A N 1
ATOM 3675 C CA . ASN A 1 440 ? 23.293 -12.777 -13.006 1.00 95.44 440 ASN A CA 1
ATOM 3676 C C . ASN A 1 440 ? 24.515 -13.484 -12.412 1.00 95.44 440 ASN A C 1
ATOM 3678 O O . ASN A 1 440 ? 25.619 -13.232 -12.884 1.00 95.44 440 ASN A O 1
ATOM 3682 N N . LEU A 1 441 ? 24.317 -14.432 -11.487 1.00 93.88 441 LEU A N 1
ATOM 3683 C CA . LEU A 1 441 ? 25.394 -15.291 -10.982 1.00 93.88 441 LEU A CA 1
ATOM 3684 C C . LEU A 1 441 ? 26.039 -16.108 -12.103 1.00 93.88 441 LEU A C 1
ATOM 3686 O O . LEU A 1 441 ? 27.256 -16.254 -12.116 1.00 93.88 441 LEU A O 1
ATOM 3690 N N . LYS A 1 442 ? 25.256 -16.593 -13.079 1.00 92.06 442 LYS A N 1
ATOM 3691 C CA . LYS A 1 442 ? 25.812 -17.234 -14.283 1.00 92.06 442 LYS A CA 1
ATOM 3692 C C . LYS A 1 442 ? 26.745 -16.293 -15.027 1.00 92.06 442 LYS A C 1
ATOM 3694 O O . LYS A 1 442 ? 27.878 -16.654 -15.317 1.00 92.06 442 LYS A O 1
ATOM 3699 N N . HIS A 1 443 ? 26.278 -15.082 -15.314 1.00 90.56 443 HIS A N 1
ATOM 3700 C CA . HIS A 1 443 ? 27.073 -14.102 -16.045 1.00 90.56 443 HIS A CA 1
ATOM 3701 C C . HIS A 1 443 ? 28.367 -13.726 -15.306 1.00 90.56 443 HIS A C 1
ATOM 3703 O O . HIS A 1 443 ? 29.424 -13.586 -15.923 1.00 90.56 443 HIS A O 1
ATOM 3709 N N . GLU A 1 444 ? 28.293 -13.571 -13.985 1.00 90.38 444 GLU A N 1
ATOM 3710 C CA . GLU A 1 444 ? 29.448 -13.296 -13.127 1.00 90.38 444 GLU A CA 1
ATOM 3711 C C . GLU A 1 444 ? 30.438 -14.465 -13.138 1.00 90.38 444 GLU A C 1
ATOM 3713 O O . GLU A 1 444 ? 31.623 -14.257 -13.404 1.00 90.38 444 GLU A O 1
ATOM 3718 N N . TYR A 1 445 ? 29.946 -15.694 -12.957 1.00 89.00 445 TYR A N 1
ATOM 3719 C CA . TYR A 1 445 ? 30.745 -16.915 -13.043 1.00 89.00 445 TYR A CA 1
ATOM 3720 C C . TYR A 1 445 ? 31.459 -17.021 -14.396 1.00 89.00 445 TYR A C 1
ATOM 3722 O O . TYR A 1 445 ? 32.674 -17.204 -14.456 1.00 89.00 445 TYR A O 1
ATOM 3730 N N . GLU A 1 446 ? 30.739 -16.824 -15.500 1.00 86.50 446 GLU A N 1
ATOM 3731 C CA . GLU A 1 446 ? 31.320 -16.876 -16.844 1.00 86.50 446 GLU A CA 1
ATOM 3732 C C . GLU A 1 446 ? 32.366 -15.791 -17.071 1.00 86.50 446 GLU A C 1
ATOM 3734 O O . GLU A 1 446 ? 33.376 -16.037 -17.726 1.00 86.50 446 GLU A O 1
ATOM 3739 N N . THR A 1 447 ? 32.160 -14.604 -16.497 1.00 85.06 447 THR A N 1
ATOM 3740 C CA . THR A 1 447 ? 33.109 -13.491 -16.595 1.00 85.06 447 THR A CA 1
ATOM 3741 C C . THR A 1 447 ? 34.405 -13.776 -15.840 1.00 85.06 447 THR A C 1
ATOM 3743 O O . THR A 1 447 ? 35.482 -13.466 -16.354 1.00 85.06 447 THR A O 1
ATOM 3746 N N . ILE A 1 448 ? 34.318 -14.399 -14.664 1.00 83.31 448 ILE A N 1
ATOM 3747 C CA . ILE A 1 448 ? 35.473 -14.779 -13.839 1.00 83.31 448 ILE A CA 1
ATOM 3748 C C . ILE A 1 448 ? 36.225 -15.963 -14.466 1.00 83.31 448 ILE A C 1
ATOM 3750 O O . ILE A 1 448 ? 37.455 -15.971 -14.509 1.00 83.31 448 ILE A O 1
ATOM 3754 N N . HIS A 1 449 ? 35.501 -16.937 -15.020 1.00 77.81 449 HIS A N 1
ATOM 3755 C CA . HIS A 1 449 ? 36.059 -18.195 -15.525 1.00 77.81 449 HIS A CA 1
ATOM 3756 C C . HIS A 1 449 ? 36.263 -18.232 -17.053 1.00 77.81 449 HIS A C 1
ATOM 3758 O O . HIS A 1 449 ? 36.449 -19.312 -17.621 1.00 77.81 449 HIS A O 1
ATOM 3764 N N . LYS A 1 450 ? 36.311 -17.069 -17.728 1.00 67.75 450 LYS A N 1
ATOM 3765 C CA . LYS A 1 450 ? 36.450 -16.942 -19.201 1.00 67.75 450 LYS A CA 1
ATOM 3766 C C . LYS A 1 450 ? 37.555 -17.806 -19.821 1.00 67.75 450 LYS A C 1
ATOM 3768 O O . LYS A 1 450 ? 37.373 -18.311 -20.923 1.00 67.75 450 LYS A O 1
ATOM 3773 N N . LYS A 1 451 ? 38.691 -17.990 -19.135 1.00 59.50 451 LYS A N 1
ATOM 3774 C CA . LYS A 1 451 ? 39.823 -18.798 -19.635 1.00 59.50 451 LYS A CA 1
ATOM 3775 C C . LYS A 1 451 ? 39.592 -20.315 -19.551 1.00 59.50 451 LYS A C 1
ATOM 3777 O O . LYS A 1 451 ? 40.182 -21.048 -20.332 1.00 59.50 451 LYS A O 1
ATOM 3782 N N . VAL A 1 452 ? 38.743 -20.783 -18.632 1.00 55.69 452 VAL A N 1
ATOM 3783 C CA . VAL A 1 452 ? 38.462 -22.215 -18.393 1.00 55.69 452 VAL A CA 1
ATOM 3784 C C . VAL A 1 452 ? 37.298 -22.714 -19.263 1.00 55.69 452 VAL A C 1
ATOM 3786 O O . VAL A 1 452 ? 37.246 -23.886 -19.625 1.00 55.69 452 VAL A O 1
ATOM 3789 N N . LEU A 1 453 ? 36.382 -21.819 -19.651 1.00 54.81 453 LEU A N 1
ATOM 3790 C CA . LEU A 1 453 ? 35.201 -22.142 -20.464 1.00 54.81 453 LEU A CA 1
ATOM 3791 C C . LEU A 1 453 ? 35.512 -22.460 -21.934 1.00 54.81 453 LEU A C 1
ATOM 3793 O O . LEU A 1 453 ? 34.764 -23.213 -22.545 1.00 54.81 453 LEU A O 1
ATOM 3797 N N . LEU A 1 454 ? 36.632 -21.970 -22.480 1.00 54.00 454 LEU A N 1
ATOM 3798 C CA . LEU A 1 454 ? 37.069 -22.265 -23.857 1.00 54.00 454 LEU A CA 1
ATOM 3799 C C . LEU A 1 454 ? 37.370 -23.758 -24.106 1.00 54.00 454 LEU A C 1
ATOM 3801 O O . LEU A 1 454 ? 37.495 -24.167 -25.255 1.00 54.00 454 LEU A O 1
ATOM 3805 N N . LEU A 1 455 ? 37.481 -24.566 -23.043 1.00 52.66 455 LEU A N 1
ATOM 3806 C CA . LEU A 1 455 ? 37.827 -25.991 -23.093 1.00 52.66 455 LEU A CA 1
ATOM 3807 C C . LEU A 1 455 ? 36.644 -26.924 -22.763 1.00 52.66 455 LEU A C 1
ATOM 3809 O O . LEU A 1 455 ? 36.843 -28.134 -22.663 1.00 52.66 455 LEU A O 1
ATOM 3813 N N . ARG A 1 456 ? 35.427 -26.401 -22.543 1.00 55.09 456 ARG A N 1
ATOM 3814 C CA . ARG A 1 456 ? 34.274 -27.191 -22.068 1.00 55.09 456 ARG A CA 1
ATOM 3815 C C . ARG A 1 456 ? 33.114 -27.236 -23.063 1.00 55.09 456 ARG A C 1
ATOM 3817 O O . ARG A 1 456 ? 32.841 -26.274 -23.765 1.00 55.09 456 ARG A O 1
ATOM 3824 N N . ASN A 1 457 ? 32.448 -28.393 -23.078 1.00 55.34 457 ASN A N 1
ATOM 3825 C CA . ASN A 1 457 ? 31.353 -28.785 -23.970 1.00 55.34 457 ASN A CA 1
ATOM 3826 C C . ASN A 1 457 ? 30.200 -27.766 -24.099 1.00 55.34 457 ASN A C 1
ATOM 3828 O O . ASN A 1 457 ? 29.879 -27.043 -23.160 1.00 55.34 457 ASN A O 1
ATOM 3832 N N . ASN A 1 458 ? 29.517 -27.848 -25.251 1.00 59.19 458 ASN A N 1
ATOM 3833 C CA . ASN A 1 458 ? 28.435 -27.012 -25.812 1.00 59.19 458 ASN A CA 1
ATOM 3834 C C . ASN A 1 458 ? 27.153 -26.778 -24.963 1.00 59.19 458 ASN A C 1
ATOM 3836 O O . ASN A 1 458 ? 26.134 -26.368 -25.520 1.00 59.19 458 ASN A O 1
ATOM 3840 N N . SER A 1 459 ? 27.123 -27.058 -23.657 1.00 69.38 459 SER A N 1
ATOM 3841 C CA . SER A 1 459 ? 25.922 -26.848 -22.829 1.00 69.38 459 SER A CA 1
ATOM 3842 C C . SER A 1 459 ? 25.891 -25.448 -22.215 1.00 69.38 459 SER A C 1
ATOM 3844 O O . SER A 1 459 ? 26.832 -25.066 -21.523 1.00 69.38 459 SER A O 1
ATOM 3846 N N . GLU A 1 460 ? 24.773 -24.731 -22.362 1.00 82.38 460 GLU A N 1
ATOM 3847 C CA . GLU A 1 460 ? 24.596 -23.372 -21.817 1.00 82.38 460 GLU A CA 1
ATOM 3848 C C . GLU A 1 460 ? 24.778 -23.298 -20.287 1.00 82.38 460 GLU A C 1
ATOM 3850 O O . GLU A 1 460 ? 25.228 -22.285 -19.759 1.00 82.38 460 GLU A O 1
ATOM 3855 N N . PHE A 1 461 ? 24.441 -24.366 -19.558 1.00 85.75 461 PHE A N 1
ATOM 3856 C CA . PHE A 1 461 ? 24.619 -24.467 -18.108 1.00 85.75 461 PHE A CA 1
ATOM 3857 C C . PHE A 1 461 ? 25.518 -25.660 -17.788 1.00 85.75 461 PHE A C 1
ATOM 3859 O O . PHE A 1 461 ? 25.130 -26.798 -18.039 1.00 85.75 461 PHE A O 1
ATOM 3866 N N . SER A 1 462 ? 26.703 -25.402 -17.231 1.00 82.62 462 SER A N 1
ATOM 3867 C CA . SER A 1 462 ? 27.666 -26.439 -16.844 1.00 82.62 462 SER A CA 1
ATOM 3868 C C . SER A 1 462 ? 27.402 -26.974 -15.435 1.00 82.62 462 SER A C 1
ATOM 3870 O O . SER A 1 462 ? 26.863 -26.269 -14.581 1.00 82.62 462 SER A O 1
ATOM 3872 N N . GLU A 1 463 ? 27.822 -28.211 -15.167 1.00 82.88 463 GLU A N 1
ATOM 3873 C CA . GLU A 1 463 ? 27.730 -28.811 -13.829 1.00 82.88 463 GLU A CA 1
ATOM 3874 C C . GLU A 1 463 ? 28.459 -27.976 -12.766 1.00 82.88 463 GLU A C 1
ATOM 3876 O O . GLU A 1 463 ? 27.909 -27.734 -11.693 1.00 82.88 463 GLU A O 1
ATOM 3881 N N . ASP A 1 464 ? 29.643 -27.452 -13.085 1.00 83.19 464 ASP A N 1
ATOM 3882 C CA . ASP A 1 464 ? 30.413 -26.605 -12.170 1.00 83.19 464 ASP A CA 1
ATOM 3883 C C . ASP A 1 464 ? 29.697 -25.304 -11.820 1.00 83.19 464 ASP A C 1
ATOM 3885 O O . ASP A 1 464 ? 29.698 -24.901 -10.657 1.00 83.19 464 ASP A O 1
ATOM 3889 N N . PHE A 1 465 ? 29.052 -24.654 -12.794 1.00 88.44 465 PHE A N 1
ATOM 3890 C CA . PHE A 1 465 ? 28.237 -23.482 -12.492 1.00 88.44 465 PHE A CA 1
ATOM 3891 C C . PHE A 1 465 ? 27.056 -23.859 -11.588 1.00 88.44 465 PHE A C 1
ATOM 3893 O O . PHE A 1 465 ? 26.727 -23.126 -10.657 1.00 88.44 465 PHE A O 1
ATOM 3900 N N . MET A 1 466 ? 26.421 -25.008 -11.824 1.00 88.44 466 MET A N 1
ATOM 3901 C CA . MET A 1 466 ? 25.302 -25.459 -10.997 1.00 88.44 466 MET A CA 1
ATOM 3902 C C . MET A 1 466 ? 25.723 -25.784 -9.561 1.00 88.44 466 MET A C 1
ATOM 3904 O O . MET A 1 466 ? 24.968 -25.487 -8.632 1.00 88.44 466 MET A O 1
ATOM 3908 N N . LEU A 1 467 ? 26.914 -26.359 -9.370 1.00 84.75 467 LEU A N 1
ATOM 3909 C CA . LEU A 1 467 ? 27.530 -26.555 -8.056 1.00 84.75 467 LEU A CA 1
ATOM 3910 C C . LEU A 1 467 ? 27.827 -25.216 -7.386 1.00 84.75 467 LEU A C 1
ATOM 3912 O O . LEU A 1 467 ? 27.373 -24.992 -6.268 1.00 84.75 467 LEU A O 1
ATOM 3916 N N . PHE A 1 468 ? 28.478 -24.303 -8.108 1.00 87.31 468 PHE A N 1
ATOM 3917 C CA . PHE A 1 468 ? 28.761 -22.954 -7.627 1.00 87.31 468 PHE A CA 1
ATOM 3918 C C . PHE A 1 468 ? 27.483 -22.246 -7.167 1.00 87.31 468 PHE A C 1
ATOM 3920 O O . PHE A 1 468 ? 27.396 -21.815 -6.022 1.00 87.31 468 PHE A O 1
ATOM 3927 N N . TYR A 1 469 ? 26.448 -22.207 -8.011 1.00 90.38 469 TYR A N 1
ATOM 3928 C CA . TYR A 1 469 ? 25.159 -21.606 -7.671 1.00 90.38 469 TYR A CA 1
ATOM 3929 C C . TYR A 1 469 ? 24.546 -22.237 -6.418 1.00 90.38 469 TYR A C 1
ATOM 3931 O O . TYR A 1 469 ? 24.061 -21.531 -5.531 1.00 90.38 469 TYR A O 1
ATOM 3939 N N . ARG A 1 470 ? 24.555 -23.570 -6.335 1.00 85.38 470 ARG A N 1
ATOM 3940 C CA . ARG A 1 470 ? 24.018 -24.295 -5.184 1.00 85.38 470 ARG A CA 1
ATOM 3941 C C . ARG A 1 470 ? 24.747 -23.907 -3.899 1.00 85.38 470 ARG A C 1
ATOM 3943 O O . ARG A 1 470 ? 24.076 -23.617 -2.907 1.00 85.38 470 ARG A O 1
ATOM 3950 N N . ASP A 1 471 ? 26.073 -23.877 -3.927 1.00 84.00 471 ASP A N 1
ATOM 3951 C CA . ASP A 1 471 ? 26.901 -23.537 -2.772 1.00 84.00 471 ASP A CA 1
ATOM 3952 C C . ASP A 1 471 ? 26.730 -22.070 -2.369 1.00 84.00 471 ASP A C 1
ATOM 3954 O O . ASP A 1 471 ? 26.593 -21.786 -1.181 1.00 84.00 471 ASP A O 1
ATOM 3958 N N . THR A 1 472 ? 26.616 -21.147 -3.332 1.00 88.19 472 THR A N 1
ATOM 3959 C CA . THR A 1 472 ? 26.311 -19.732 -3.064 1.00 88.19 472 THR A CA 1
ATOM 3960 C C . THR A 1 472 ? 24.983 -19.580 -2.326 1.00 88.19 472 THR A C 1
ATOM 3962 O O . THR A 1 472 ? 24.936 -18.965 -1.264 1.00 88.19 472 THR A O 1
ATOM 3965 N N . ILE A 1 473 ? 23.901 -20.186 -2.829 1.00 85.69 473 ILE A N 1
ATOM 3966 C CA . ILE A 1 473 ? 22.574 -20.059 -2.204 1.00 85.69 473 ILE A CA 1
ATOM 3967 C C . ILE A 1 473 ? 22.536 -20.716 -0.817 1.00 85.69 473 ILE A C 1
ATOM 3969 O O . ILE A 1 473 ? 21.909 -20.180 0.099 1.00 85.69 473 ILE A O 1
ATOM 3973 N N . ILE A 1 474 ? 23.194 -21.866 -0.638 1.00 79.94 474 ILE A N 1
ATOM 3974 C CA . ILE A 1 474 ? 23.279 -22.536 0.669 1.00 79.94 474 ILE A CA 1
ATOM 3975 C C . ILE A 1 474 ? 24.137 -21.722 1.649 1.00 79.94 474 ILE A C 1
ATOM 3977 O O . ILE A 1 474 ? 23.780 -21.624 2.823 1.00 79.94 474 ILE A O 1
ATOM 3981 N N . GLY A 1 475 ? 25.233 -21.123 1.184 1.00 78.44 475 GLY A N 1
ATOM 3982 C CA . GLY A 1 475 ? 26.118 -20.281 1.987 1.00 78.44 475 GLY A CA 1
ATOM 3983 C C . GLY A 1 475 ? 25.449 -18.986 2.451 1.00 78.44 475 GLY A C 1
ATOM 3984 O O . GLY A 1 475 ? 25.495 -18.669 3.637 1.00 78.44 475 GLY A O 1
ATOM 3985 N N . GLU A 1 476 ? 24.766 -18.271 1.552 1.00 78.31 476 GLU A N 1
ATOM 3986 C CA . GLU A 1 476 ? 24.111 -16.986 1.854 1.00 78.31 476 GLU A CA 1
ATOM 3987 C C . GLU A 1 476 ? 22.900 -17.122 2.781 1.00 78.31 476 GLU A C 1
ATOM 3989 O O . GLU A 1 476 ? 22.652 -16.260 3.626 1.00 78.31 476 GLU A O 1
ATOM 3994 N N . HIS A 1 477 ? 22.130 -18.200 2.639 1.00 68.75 477 HIS A N 1
ATOM 3995 C CA . HIS A 1 477 ? 20.929 -18.424 3.442 1.00 68.75 477 HIS A CA 1
ATOM 3996 C C . HIS A 1 477 ? 21.165 -19.377 4.624 1.00 68.75 477 HIS A C 1
ATOM 3998 O O . HIS A 1 477 ? 20.240 -19.619 5.401 1.00 68.75 477 HIS A O 1
ATOM 4004 N N . GLY A 1 478 ? 22.387 -19.890 4.810 1.00 57.53 478 GLY A N 1
ATOM 4005 C CA . GLY A 1 478 ? 22.735 -20.890 5.824 1.00 57.53 478 GLY A CA 1
ATOM 4006 C C . GLY A 1 478 ? 21.856 -22.150 5.763 1.00 57.53 478 GLY A C 1
ATOM 4007 O O . GLY A 1 478 ? 20.999 -22.313 4.896 1.00 57.53 478 GLY A O 1
ATOM 4008 N N . LYS A 1 479 ? 21.952 -23.029 6.770 1.00 53.38 479 LYS A N 1
ATOM 4009 C CA . LYS A 1 479 ? 20.945 -24.091 7.011 1.00 53.38 479 LYS A CA 1
ATOM 4010 C C . LYS A 1 479 ? 19.546 -23.524 7.363 1.00 53.38 479 LYS A C 1
ATOM 4012 O O . LYS A 1 479 ? 18.705 -24.255 7.886 1.00 53.38 479 LYS A O 1
ATOM 4017 N N . SER A 1 480 ? 19.281 -22.225 7.160 1.00 45.50 480 SER A N 1
ATOM 4018 C CA . SER A 1 480 ? 18.042 -21.576 7.586 1.00 45.50 480 SER A CA 1
ATOM 4019 C C . SER A 1 480 ? 16.878 -22.003 6.683 1.00 45.50 480 SER A C 1
ATOM 4021 O O . SER A 1 480 ? 16.603 -21.483 5.607 1.00 45.50 480 SER A O 1
ATOM 4023 N N . THR A 1 481 ? 16.173 -23.028 7.155 1.00 52.59 481 THR A N 1
ATOM 4024 C CA . THR A 1 481 ? 14.974 -23.638 6.571 1.00 52.59 481 THR A CA 1
ATOM 4025 C C . THR A 1 481 ? 15.146 -24.132 5.130 1.00 52.59 481 THR A C 1
ATOM 4027 O O . THR A 1 481 ? 14.965 -23.395 4.162 1.00 52.59 481 THR A O 1
ATOM 4030 N N . ASN A 1 482 ? 15.335 -25.445 4.973 1.00 61.19 482 ASN A N 1
ATOM 4031 C CA . ASN A 1 482 ? 15.310 -26.151 3.682 1.00 61.19 482 ASN A CA 1
ATOM 4032 C C . ASN A 1 482 ? 14.159 -25.716 2.741 1.00 61.19 482 ASN A C 1
ATOM 4034 O O . ASN A 1 482 ? 14.272 -25.869 1.529 1.00 61.19 482 ASN A O 1
ATOM 4038 N N . SER A 1 483 ? 13.057 -25.151 3.263 1.00 66.50 483 SER A N 1
ATOM 4039 C CA . SER A 1 483 ? 11.936 -24.647 2.461 1.00 66.50 483 SER A CA 1
ATOM 4040 C C . SER A 1 483 ? 12.266 -23.423 1.594 1.00 66.50 483 SER A C 1
ATOM 4042 O O . SER A 1 483 ? 11.850 -23.392 0.437 1.00 66.50 483 SER A O 1
ATOM 4044 N N . THR A 1 484 ? 13.015 -22.431 2.093 1.00 73.06 484 THR A N 1
ATOM 4045 C CA . THR A 1 484 ? 13.285 -21.194 1.332 1.00 73.06 484 THR A CA 1
ATOM 4046 C C . THR A 1 484 ? 14.208 -21.497 0.157 1.00 73.06 484 THR A C 1
ATOM 4048 O O . THR A 1 484 ? 13.884 -21.166 -0.985 1.00 73.06 484 THR A O 1
ATOM 4051 N N . THR A 1 485 ? 15.280 -22.246 0.418 1.00 76.12 485 THR A N 1
ATOM 4052 C CA . THR A 1 485 ? 16.195 -22.771 -0.602 1.00 76.12 485 THR A CA 1
ATOM 4053 C C . THR A 1 485 ? 15.467 -23.678 -1.597 1.00 76.12 485 THR A C 1
ATOM 4055 O O . THR A 1 485 ? 15.615 -23.503 -2.806 1.00 76.12 485 THR A O 1
ATOM 4058 N N . ALA A 1 486 ? 14.588 -24.578 -1.128 1.00 76.62 486 ALA A N 1
ATOM 4059 C CA . ALA A 1 486 ? 13.765 -25.407 -2.015 1.00 76.62 486 ALA A CA 1
ATOM 4060 C C . ALA A 1 486 ? 12.868 -24.564 -2.933 1.00 76.62 486 ALA A C 1
ATOM 4062 O O . ALA A 1 486 ? 12.729 -24.872 -4.117 1.00 76.62 486 ALA A O 1
ATOM 4063 N N . HIS A 1 487 ? 12.268 -23.489 -2.415 1.00 79.38 487 HIS A N 1
ATOM 4064 C CA . HIS A 1 487 ? 11.460 -22.573 -3.216 1.00 79.38 487 HIS A CA 1
ATOM 4065 C C . HIS A 1 487 ? 12.299 -21.837 -4.267 1.00 79.38 487 HIS A C 1
ATOM 4067 O O . HIS A 1 487 ? 11.857 -21.715 -5.411 1.00 79.38 487 HIS A O 1
ATOM 4073 N N . MET A 1 488 ? 13.507 -21.381 -3.922 1.00 86.19 488 MET A N 1
ATOM 4074 C CA . MET A 1 488 ? 14.427 -20.757 -4.882 1.00 86.19 488 MET A CA 1
ATOM 4075 C C . MET A 1 488 ? 14.792 -21.720 -6.011 1.00 86.19 488 MET A C 1
ATOM 4077 O O . MET A 1 488 ? 14.564 -21.397 -7.179 1.00 86.19 488 MET A O 1
ATOM 4081 N N . PHE A 1 489 ? 15.241 -22.929 -5.670 1.00 86.62 489 PHE A N 1
ATOM 4082 C CA . PHE A 1 489 ? 15.579 -23.958 -6.654 1.00 86.62 489 PHE A CA 1
ATOM 4083 C C . PHE A 1 489 ? 14.379 -24.373 -7.505 1.00 86.62 489 PHE A C 1
ATOM 4085 O O . PHE A 1 489 ? 14.517 -24.551 -8.712 1.00 86.62 489 PHE A O 1
ATOM 4092 N N . SER A 1 490 ? 13.178 -24.458 -6.924 1.00 86.56 490 SER A N 1
ATOM 4093 C CA . SER A 1 490 ? 11.953 -24.737 -7.680 1.00 86.56 490 SER A CA 1
ATOM 4094 C C . SER A 1 490 ? 11.652 -23.649 -8.711 1.00 86.56 490 SER A C 1
ATOM 4096 O O . SER A 1 490 ? 11.241 -23.978 -9.821 1.00 86.56 490 SER A O 1
ATOM 4098 N N . HIS A 1 491 ? 11.836 -22.366 -8.380 1.00 91.00 491 HIS A N 1
ATOM 4099 C CA . HIS A 1 491 ? 11.591 -21.271 -9.326 1.00 91.00 491 HIS A CA 1
ATOM 4100 C C . HIS A 1 491 ? 12.568 -21.323 -10.504 1.00 91.00 491 HIS A C 1
ATOM 4102 O O . HIS A 1 491 ? 12.135 -21.244 -11.654 1.00 91.00 491 HIS A O 1
ATOM 4108 N N . VAL A 1 492 ? 13.859 -21.530 -10.222 1.00 93.12 492 VAL A N 1
ATOM 4109 C CA . VAL A 1 492 ? 14.891 -21.703 -11.255 1.00 93.12 492 VAL A CA 1
ATOM 4110 C C . VAL A 1 492 ? 14.596 -22.934 -12.107 1.00 93.12 492 VAL A C 1
ATOM 4112 O O . VAL A 1 492 ? 14.589 -22.843 -13.328 1.00 93.12 492 VAL A O 1
ATOM 4115 N N . ARG A 1 493 ? 14.247 -24.067 -11.490 1.00 90.94 493 ARG A N 1
ATOM 4116 C CA . ARG A 1 493 ? 13.912 -25.310 -12.198 1.00 90.94 493 ARG A CA 1
ATOM 4117 C C . ARG A 1 493 ? 12.757 -25.135 -13.181 1.00 90.94 493 ARG A C 1
ATOM 4119 O O . ARG A 1 493 ? 12.836 -25.654 -14.290 1.00 90.94 493 ARG A O 1
ATOM 4126 N N . ILE A 1 494 ? 11.688 -24.442 -12.785 1.00 91.25 494 ILE A N 1
ATOM 4127 C CA . ILE A 1 494 ? 10.534 -24.186 -13.665 1.00 91.25 494 ILE A CA 1
ATOM 4128 C C . ILE A 1 494 ? 10.962 -23.340 -14.871 1.00 91.25 494 ILE A C 1
ATOM 4130 O O . ILE A 1 494 ? 10.572 -23.645 -15.995 1.00 91.25 494 ILE A O 1
ATOM 4134 N N . PHE A 1 495 ? 11.795 -22.321 -14.654 1.00 95.06 495 PHE A N 1
ATOM 4135 C CA . PHE A 1 495 ? 12.309 -21.485 -15.735 1.00 95.06 495 PHE A CA 1
ATOM 4136 C C . PHE A 1 495 ? 13.266 -22.237 -16.668 1.00 95.06 495 PHE A C 1
ATOM 4138 O O . PHE A 1 495 ? 13.099 -22.172 -17.881 1.00 95.06 495 PHE A O 1
ATOM 4145 N N . LEU A 1 496 ? 14.211 -23.013 -16.128 1.00 92.94 496 LEU A N 1
ATOM 4146 C CA . LEU A 1 496 ? 15.121 -23.831 -16.936 1.00 92.94 496 LEU A CA 1
ATOM 4147 C C . LEU A 1 496 ? 14.361 -24.845 -17.794 1.00 92.94 496 LEU A C 1
ATOM 4149 O O . LEU A 1 496 ? 14.696 -25.016 -18.958 1.00 92.94 496 LEU A O 1
ATOM 4153 N N . LYS A 1 497 ? 13.292 -25.458 -17.267 1.00 91.19 497 LYS A N 1
ATOM 4154 C CA . LYS A 1 497 ? 12.398 -26.312 -18.067 1.00 91.19 497 LYS A CA 1
ATOM 4155 C C . LYS A 1 497 ? 11.736 -25.553 -19.217 1.00 91.19 497 LYS A C 1
ATOM 4157 O O . LYS A 1 497 ? 11.609 -26.098 -20.305 1.00 91.19 497 LYS A O 1
ATOM 4162 N N . TYR A 1 498 ? 11.323 -24.307 -18.989 1.00 93.56 498 TYR A N 1
ATOM 4163 C CA . TYR A 1 498 ? 10.711 -23.476 -20.027 1.00 93.56 498 TYR A CA 1
ATOM 4164 C C . TYR A 1 498 ? 11.683 -23.165 -21.176 1.00 93.56 498 TYR A C 1
ATOM 4166 O O . TYR A 1 498 ? 11.278 -23.178 -22.335 1.00 93.56 498 TYR A O 1
ATOM 4174 N N . ILE A 1 499 ? 12.965 -22.929 -20.876 1.00 94.25 499 ILE A N 1
ATOM 4175 C CA . ILE A 1 499 ? 13.996 -22.634 -21.887 1.00 94.25 499 ILE A CA 1
ATOM 4176 C C . ILE A 1 499 ? 14.804 -23.867 -22.330 1.00 94.25 499 ILE A C 1
ATOM 4178 O O . ILE A 1 499 ? 15.743 -23.728 -23.112 1.00 94.25 499 ILE A O 1
ATOM 4182 N N . GLN A 1 500 ? 14.453 -25.065 -21.849 1.00 91.38 500 GLN A N 1
ATOM 4183 C CA . GLN A 1 500 ? 15.260 -26.282 -21.982 1.00 91.38 500 GLN A CA 1
ATOM 4184 C C . GLN A 1 500 ? 15.619 -26.591 -23.435 1.00 91.38 500 GLN A C 1
ATOM 4186 O O . GLN A 1 500 ? 16.794 -26.774 -23.744 1.00 91.38 500 GLN A O 1
ATOM 4191 N N . ASN A 1 501 ? 14.620 -26.587 -24.320 1.00 89.94 501 ASN A N 1
ATOM 4192 C CA . ASN A 1 501 ? 14.806 -26.903 -25.737 1.00 89.94 501 ASN A CA 1
ATOM 4193 C C . ASN A 1 501 ? 15.614 -25.828 -26.473 1.00 89.94 501 ASN A C 1
ATOM 4195 O O . ASN A 1 501 ? 16.339 -26.141 -27.406 1.00 89.94 501 ASN A O 1
ATOM 4199 N N . LYS A 1 502 ? 15.504 -24.558 -26.058 1.00 92.25 502 LYS A N 1
ATOM 4200 C CA . LYS A 1 502 ? 16.209 -23.442 -26.704 1.00 92.25 502 LYS A CA 1
ATOM 4201 C C . LYS A 1 502 ? 17.722 -23.503 -26.462 1.00 92.25 502 LYS A C 1
ATOM 4203 O O . LYS A 1 502 ? 18.483 -23.109 -27.336 1.00 92.25 502 LYS A O 1
ATOM 4208 N N . TYR A 1 503 ? 18.138 -23.985 -25.290 1.00 89.56 503 TYR A N 1
ATOM 4209 C CA . TYR A 1 503 ? 19.539 -23.995 -24.846 1.00 89.56 503 TYR A CA 1
ATOM 4210 C C . TYR A 1 503 ? 20.121 -25.398 -24.639 1.00 89.56 503 TYR A C 1
ATOM 4212 O O . TYR A 1 503 ? 21.176 -25.535 -24.024 1.00 89.56 503 TYR A O 1
ATOM 4220 N N . ASN A 1 504 ? 19.434 -26.443 -25.112 1.00 85.88 504 ASN A N 1
ATOM 4221 C CA . ASN A 1 504 ? 19.855 -27.841 -24.970 1.00 85.88 504 ASN A CA 1
ATOM 4222 C C . ASN A 1 504 ? 20.263 -28.211 -23.530 1.00 85.88 504 ASN A C 1
ATOM 4224 O O . ASN A 1 504 ? 21.306 -28.818 -23.290 1.00 85.88 504 ASN A O 1
ATOM 4228 N N . ILE A 1 505 ? 19.445 -27.814 -22.549 1.00 86.69 505 ILE A N 1
ATOM 4229 C CA . ILE A 1 505 ? 19.758 -28.042 -21.132 1.00 86.69 505 ILE A CA 1
ATOM 4230 C C . ILE A 1 505 ? 19.646 -29.536 -20.814 1.00 86.69 505 ILE A C 1
ATOM 4232 O O . ILE A 1 505 ? 18.564 -30.126 -20.904 1.00 86.69 505 ILE A O 1
ATOM 4236 N N . LEU A 1 506 ? 20.769 -30.129 -20.408 1.00 82.75 506 LEU A N 1
ATOM 4237 C CA . LEU A 1 506 ? 20.873 -31.546 -20.073 1.00 82.75 506 LEU A CA 1
ATOM 4238 C C . LEU A 1 506 ? 20.060 -31.901 -18.816 1.00 82.75 506 LEU A C 1
ATOM 4240 O O . LEU A 1 506 ? 19.929 -31.113 -17.880 1.00 82.75 506 LEU A O 1
ATOM 4244 N N . GLN A 1 507 ? 19.520 -33.120 -18.765 1.00 80.25 507 GLN A N 1
ATOM 4245 C CA . GLN A 1 507 ? 18.610 -33.535 -17.692 1.00 80.25 507 GLN A CA 1
ATOM 4246 C C . GLN A 1 507 ? 19.290 -33.633 -16.309 1.00 80.25 507 GLN A C 1
ATOM 4248 O O . GLN A 1 507 ? 18.656 -33.375 -15.281 1.00 80.25 507 GLN A O 1
ATOM 4253 N N . ASN A 1 508 ? 20.580 -33.974 -16.272 1.00 77.69 508 ASN A N 1
ATOM 4254 C CA . ASN A 1 508 ? 21.416 -34.023 -15.064 1.00 77.69 508 ASN A CA 1
ATOM 4255 C C . ASN A 1 508 ? 21.538 -32.655 -14.366 1.00 77.69 508 ASN A C 1
ATOM 4257 O O . ASN A 1 508 ? 21.584 -32.615 -13.138 1.00 77.69 508 ASN A O 1
ATOM 4261 N N . ILE A 1 509 ? 21.470 -31.536 -15.099 1.00 80.94 509 ILE A N 1
ATOM 4262 C CA . ILE A 1 509 ? 21.485 -30.171 -14.536 1.00 80.94 509 ILE A CA 1
ATOM 4263 C C . ILE A 1 509 ? 20.379 -29.978 -13.491 1.00 80.94 509 ILE A C 1
ATOM 4265 O O . ILE A 1 509 ? 20.571 -29.321 -12.465 1.00 80.94 509 ILE A O 1
ATOM 4269 N N . PHE A 1 510 ? 19.222 -30.616 -13.678 1.00 81.50 510 PHE A N 1
ATOM 4270 C CA . PHE A 1 510 ? 18.115 -30.513 -12.729 1.00 81.50 510 PHE A CA 1
ATOM 4271 C C . PHE A 1 510 ? 18.362 -31.229 -11.397 1.00 81.50 510 PHE A C 1
ATOM 4273 O O . PHE A 1 510 ? 17.630 -30.954 -10.443 1.00 81.50 510 PHE A O 1
ATOM 4280 N N . LEU A 1 511 ? 19.345 -32.131 -11.304 1.00 74.19 511 LEU A N 1
ATOM 4281 C CA . LEU A 1 511 ? 19.698 -32.823 -10.058 1.00 74.19 511 LEU A CA 1
ATOM 4282 C C . LEU A 1 511 ? 20.330 -31.862 -9.042 1.00 74.19 511 LEU A C 1
ATOM 4284 O O . LEU A 1 511 ? 20.074 -31.985 -7.848 1.00 74.19 511 LEU A O 1
ATOM 4288 N N . TYR A 1 512 ? 21.065 -30.847 -9.503 1.00 77.12 512 TYR A N 1
ATOM 4289 C CA . TYR A 1 512 ? 21.685 -29.832 -8.640 1.00 77.12 512 TYR A CA 1
ATOM 4290 C C . TYR A 1 512 ? 20.665 -28.891 -7.988 1.00 77.12 512 TYR A C 1
ATOM 4292 O O . TYR A 1 512 ? 20.929 -28.316 -6.936 1.00 77.12 512 TYR A O 1
ATOM 4300 N N . LEU A 1 513 ? 19.470 -28.784 -8.574 1.00 78.38 513 LEU A N 1
ATOM 4301 C CA . LEU A 1 513 ? 18.334 -28.031 -8.032 1.00 78.38 513 LEU A CA 1
ATOM 4302 C C . LEU A 1 513 ? 17.437 -28.889 -7.124 1.00 78.38 513 LEU A C 1
ATOM 4304 O O . LEU A 1 513 ? 16.340 -28.469 -6.746 1.00 78.38 513 LEU A O 1
ATOM 4308 N N . GLN A 1 514 ? 17.867 -30.106 -6.788 1.00 68.94 514 GLN A N 1
ATOM 4309 C CA . GLN A 1 514 ? 17.207 -30.954 -5.805 1.00 68.94 514 GLN A CA 1
ATOM 4310 C C . GLN A 1 514 ? 17.987 -30.903 -4.497 1.00 68.94 514 GLN A C 1
ATOM 4312 O O . GLN A 1 514 ? 19.162 -31.261 -4.424 1.00 68.94 514 GLN A O 1
ATOM 4317 N N . LEU A 1 515 ? 17.310 -30.503 -3.424 1.00 62.94 515 LEU A N 1
ATOM 4318 C CA . LEU A 1 515 ? 17.825 -30.770 -2.091 1.00 62.94 515 LEU A CA 1
ATOM 4319 C C . LEU A 1 515 ? 17.646 -32.269 -1.842 1.00 62.94 515 LEU A C 1
ATOM 4321 O O . LEU A 1 515 ? 16.513 -32.756 -1.836 1.00 62.94 515 LEU A O 1
ATOM 4325 N N . ARG A 1 516 ? 18.753 -33.005 -1.648 1.00 49.59 516 ARG A N 1
ATOM 4326 C CA . ARG A 1 516 ? 18.679 -34.330 -1.018 1.00 49.59 516 ARG A CA 1
ATOM 4327 C C . ARG A 1 516 ? 17.919 -34.108 0.282 1.00 49.59 516 ARG A C 1
ATOM 4329 O O . ARG A 1 516 ? 18.300 -33.229 1.052 1.00 49.59 516 ARG A O 1
ATOM 4336 N N . ASN A 1 517 ? 16.813 -34.822 0.478 1.00 42.28 517 ASN A N 1
ATOM 4337 C CA . ASN A 1 517 ? 16.108 -34.797 1.748 1.00 42.28 517 ASN A CA 1
ATOM 4338 C C . ASN A 1 517 ? 17.101 -35.318 2.797 1.00 42.28 517 ASN A C 1
ATOM 4340 O O . ASN A 1 517 ? 17.177 -36.522 3.012 1.00 42.28 517 ASN A O 1
ATOM 4344 N N . THR A 1 518 ? 17.879 -34.444 3.443 1.00 37.53 518 THR A N 1
ATOM 4345 C CA . THR A 1 518 ? 18.288 -34.747 4.809 1.00 37.53 518 THR A CA 1
ATOM 4346 C C . THR A 1 518 ? 16.972 -34.948 5.525 1.00 37.53 518 THR A C 1
ATOM 4348 O O . THR A 1 518 ? 16.083 -34.093 5.397 1.00 37.53 518 THR A O 1
ATOM 4351 N N . VAL A 1 519 ? 16.816 -36.144 6.096 1.00 38.56 519 VAL A N 1
ATOM 4352 C CA . VAL A 1 519 ? 15.654 -36.598 6.854 1.00 38.56 519 VAL A CA 1
ATOM 4353 C C . VAL A 1 519 ? 15.026 -35.380 7.489 1.00 38.56 519 VAL A C 1
ATOM 4355 O O . VAL A 1 519 ? 15.669 -34.632 8.225 1.00 38.56 519 VAL A O 1
ATOM 4358 N N . ARG A 1 520 ? 13.834 -35.057 6.999 1.00 42.50 520 ARG A N 1
ATOM 4359 C CA . ARG A 1 520 ? 13.160 -33.855 7.428 1.00 42.50 520 ARG A CA 1
ATOM 4360 C C . ARG A 1 520 ? 12.981 -34.014 8.931 1.00 42.50 520 ARG A C 1
ATOM 4362 O O . ARG A 1 520 ? 12.096 -34.760 9.332 1.00 42.50 520 ARG A O 1
ATOM 4369 N N . ASP A 1 521 ? 13.634 -33.163 9.707 1.00 39.34 521 ASP A N 1
ATOM 4370 C CA . ASP A 1 521 ? 13.021 -32.589 10.902 1.00 39.34 521 ASP A CA 1
ATOM 4371 C C . ASP A 1 521 ? 11.836 -31.715 10.451 1.00 39.34 521 ASP A C 1
ATOM 4373 O O . ASP A 1 521 ? 11.730 -30.525 10.748 1.00 39.34 521 ASP A O 1
ATOM 4377 N N . LYS A 1 522 ? 10.926 -32.276 9.642 1.00 43.31 522 LYS A N 1
ATOM 4378 C CA . LYS A 1 522 ? 9.576 -31.765 9.533 1.00 43.31 522 LYS A CA 1
ATOM 4379 C C . LYS A 1 522 ? 8.977 -32.135 10.872 1.00 43.31 522 LYS A C 1
ATOM 4381 O O . LYS A 1 522 ? 8.330 -33.166 11.015 1.00 43.31 522 LYS A O 1
ATOM 4386 N N . ILE A 1 523 ? 9.194 -31.248 11.834 1.00 46.47 523 ILE A N 1
ATOM 4387 C CA . ILE A 1 523 ? 8.172 -30.936 12.818 1.00 46.47 523 ILE A CA 1
ATOM 4388 C C . ILE A 1 523 ? 6.891 -30.833 11.985 1.00 46.47 523 ILE A C 1
ATOM 4390 O O . ILE A 1 523 ? 6.867 -30.074 11.012 1.00 46.47 523 ILE A O 1
ATOM 4394 N N . GLY A 1 524 ? 5.939 -31.730 12.227 1.00 55.53 524 GLY A N 1
ATOM 4395 C CA . GLY A 1 524 ? 4.740 -31.880 11.415 1.00 55.53 524 GLY A CA 1
ATOM 4396 C C . GLY A 1 524 ? 3.852 -30.632 11.460 1.00 55.53 524 GLY A C 1
ATOM 4397 O O . GLY A 1 524 ? 4.300 -29.490 11.376 1.00 55.53 524 GLY A O 1
ATOM 4398 N N . GLY A 1 525 ? 2.545 -30.803 11.613 1.00 62.97 525 GLY A N 1
ATOM 4399 C CA . GLY A 1 525 ? 1.757 -29.702 12.147 1.00 62.97 525 GLY A CA 1
ATOM 4400 C C . GLY A 1 525 ? 2.317 -29.281 13.506 1.00 62.97 525 GLY A C 1
ATOM 4401 O O . GLY A 1 525 ? 2.883 -30.101 14.222 1.00 62.97 525 GLY A O 1
ATOM 4402 N N . ASN A 1 526 ? 2.134 -28.013 13.869 1.00 80.44 526 ASN A N 1
ATOM 4403 C CA . ASN A 1 526 ? 2.423 -27.524 15.216 1.00 80.44 526 ASN A CA 1
ATOM 4404 C C . ASN A 1 526 ? 1.093 -27.339 15.974 1.00 80.44 526 ASN A C 1
ATOM 4406 O O . ASN A 1 526 ? 0.592 -26.211 16.035 1.00 80.44 526 ASN A O 1
ATOM 4410 N N . PRO A 1 527 ? 0.428 -28.427 16.423 1.00 85.31 527 PRO A N 1
ATOM 4411 C CA . PRO A 1 527 ? -0.792 -28.317 17.209 1.00 85.31 527 PRO A CA 1
ATOM 4412 C C . PRO A 1 527 ? -0.484 -27.677 18.567 1.00 85.31 527 PRO A C 1
ATOM 4414 O O . PRO A 1 527 ? 0.500 -28.000 19.226 1.00 85.31 527 PRO A O 1
ATOM 4417 N N . ILE A 1 528 ? -1.353 -26.762 18.984 1.00 89.81 528 ILE A N 1
ATOM 4418 C CA . ILE A 1 528 ? -1.324 -26.136 20.308 1.00 89.81 528 ILE A CA 1
ATOM 4419 C C . ILE A 1 528 ? -1.542 -27.213 21.375 1.00 89.81 528 ILE A C 1
ATOM 4421 O O . ILE A 1 528 ? -2.465 -28.024 21.242 1.00 89.81 528 ILE A O 1
ATOM 4425 N N . SER A 1 529 ? -0.717 -27.206 22.427 1.00 89.38 529 SER A N 1
ATOM 4426 C CA . SER A 1 529 ? -0.877 -28.116 23.566 1.00 89.38 529 SER A CA 1
ATOM 4427 C C . SER A 1 529 ? -2.239 -27.928 24.246 1.00 89.38 529 SER A C 1
ATOM 4429 O O . SER A 1 529 ? -2.846 -26.858 24.175 1.00 89.38 529 SER A O 1
ATOM 4431 N N . LYS A 1 530 ? -2.738 -28.968 24.924 1.00 88.50 530 LYS A N 1
ATOM 4432 C CA . LYS A 1 530 ? -4.048 -28.925 25.595 1.00 88.50 530 LYS A CA 1
ATOM 4433 C C . LYS A 1 530 ? -4.122 -27.804 26.642 1.00 88.50 530 LYS A C 1
ATOM 4435 O O . LYS A 1 530 ? -5.126 -27.097 26.699 1.00 88.50 530 LYS A O 1
ATOM 4440 N N . ASP A 1 531 ? -3.054 -27.620 27.414 1.00 91.75 531 ASP A N 1
ATOM 4441 C CA . ASP A 1 531 ? -2.982 -26.605 28.470 1.00 91.75 531 ASP A CA 1
ATOM 4442 C C . ASP A 1 531 ? -2.963 -25.190 27.887 1.00 91.75 531 ASP A C 1
ATOM 4444 O O . ASP A 1 531 ? -3.804 -24.362 28.246 1.00 91.75 531 ASP A O 1
ATOM 4448 N N . ASP A 1 532 ? -2.095 -24.942 26.899 1.00 93.88 532 ASP A N 1
ATOM 4449 C CA . ASP A 1 532 ? -2.024 -23.651 26.208 1.00 93.88 532 ASP A CA 1
ATOM 4450 C C . ASP A 1 532 ? -3.354 -23.335 25.505 1.00 93.88 532 ASP A C 1
ATOM 4452 O O . ASP A 1 532 ? -3.850 -22.209 25.561 1.00 93.88 532 ASP A O 1
ATOM 4456 N N . PHE A 1 533 ? -3.979 -24.332 24.871 1.00 94.31 533 PHE A N 1
ATOM 4457 C CA . PHE A 1 533 ? -5.261 -24.163 24.191 1.00 94.31 533 PHE A CA 1
ATOM 4458 C C . PHE A 1 533 ? -6.377 -23.771 25.164 1.00 94.31 533 PHE A C 1
ATOM 4460 O O . PHE A 1 533 ? -7.194 -22.907 24.840 1.00 94.31 533 PHE A O 1
ATOM 4467 N N . ASN A 1 534 ? -6.411 -24.361 26.361 1.00 94.12 534 ASN A N 1
ATOM 4468 C CA . ASN A 1 534 ? -7.393 -24.019 27.389 1.00 94.12 534 ASN A CA 1
ATOM 4469 C C . ASN A 1 534 ? -7.222 -22.581 27.897 1.00 94.12 534 ASN A C 1
ATOM 4471 O O . ASN A 1 534 ? -8.224 -21.876 28.054 1.00 94.12 534 ASN A O 1
ATOM 4475 N N . LEU A 1 535 ? -5.981 -22.125 28.095 1.00 94.81 535 LEU A N 1
ATOM 4476 C CA . LEU A 1 535 ? -5.682 -20.736 28.463 1.00 94.81 535 LEU A CA 1
ATOM 4477 C C . LEU A 1 535 ? -6.152 -19.763 27.375 1.00 94.81 535 LEU A C 1
ATOM 4479 O O . LEU A 1 535 ? -6.943 -18.857 27.647 1.00 94.81 535 LEU A O 1
ATOM 4483 N N . ILE A 1 536 ? -5.765 -20.019 26.123 1.00 95.06 536 ILE A N 1
ATOM 4484 C CA . ILE A 1 536 ? -6.161 -19.207 24.964 1.00 95.06 536 ILE A CA 1
ATOM 4485 C C . ILE A 1 536 ? -7.688 -19.160 24.835 1.00 95.06 536 ILE A C 1
ATOM 4487 O O . ILE A 1 536 ? -8.275 -18.089 24.666 1.00 95.06 536 ILE A O 1
ATOM 4491 N N . LYS A 1 537 ? -8.358 -20.313 24.947 1.00 94.50 537 LYS A N 1
ATOM 4492 C CA . LYS A 1 537 ? -9.822 -20.417 24.880 1.00 94.50 537 LYS A CA 1
ATOM 4493 C C . LYS A 1 537 ? -10.491 -19.577 25.967 1.00 94.50 537 LYS A C 1
ATOM 4495 O O . LYS A 1 537 ? -11.476 -18.901 25.672 1.00 94.50 537 LYS A O 1
ATOM 4500 N N . LYS A 1 538 ? -9.973 -19.595 27.200 1.00 94.31 538 LYS A N 1
ATOM 4501 C CA . LYS A 1 538 ? -10.513 -18.811 28.321 1.00 94.31 538 LYS A CA 1
ATOM 4502 C C . LYS A 1 538 ? -10.457 -17.309 28.039 1.00 94.31 538 LYS A C 1
ATOM 4504 O O . LYS A 1 538 ? -11.447 -16.625 28.286 1.00 94.31 538 LYS A O 1
ATOM 4509 N N . GLU A 1 539 ? -9.361 -16.806 27.475 1.00 93.94 539 GLU A N 1
ATOM 4510 C CA . GLU A 1 539 ? -9.251 -15.392 27.090 1.00 93.94 539 GLU A CA 1
ATOM 4511 C C . GLU A 1 539 ? -10.206 -15.022 25.949 1.00 93.94 539 GLU A C 1
ATOM 4513 O O . GLU A 1 539 ? -10.907 -14.015 26.038 1.00 93.94 539 GLU A O 1
ATOM 4518 N N . PHE A 1 540 ? -10.325 -15.859 24.913 1.00 93.19 540 PHE A N 1
ATOM 4519 C CA . PHE A 1 540 ? -11.282 -15.609 23.828 1.00 93.19 540 PHE A CA 1
ATOM 4520 C C . PHE A 1 540 ? -12.741 -15.629 24.303 1.00 93.19 540 PHE A C 1
ATOM 4522 O O . PHE A 1 540 ? -13.550 -14.855 23.797 1.00 93.19 540 PHE A O 1
ATOM 4529 N N . ILE A 1 541 ? -13.098 -16.461 25.289 1.00 92.50 541 ILE A N 1
ATOM 4530 C CA . ILE A 1 541 ? -14.454 -16.479 25.867 1.00 92.50 541 ILE A CA 1
ATOM 4531 C C . ILE A 1 541 ? -14.817 -15.126 26.490 1.00 92.50 541 ILE A C 1
ATOM 4533 O O . ILE A 1 541 ? -15.972 -14.716 26.386 1.00 92.50 541 ILE A O 1
ATOM 4537 N N . LYS A 1 542 ? -13.858 -14.389 27.067 1.00 91.88 542 LYS A N 1
ATOM 4538 C CA . LYS A 1 542 ? -14.119 -13.045 27.618 1.00 91.88 542 LYS A CA 1
ATOM 4539 C C . LYS A 1 542 ? -14.608 -12.066 26.545 1.00 91.88 542 LYS A C 1
ATOM 4541 O O . LYS A 1 542 ? -15.429 -11.203 26.837 1.00 91.88 542 LYS A O 1
ATOM 4546 N N . LEU A 1 543 ? -14.168 -12.242 25.295 1.00 89.50 543 LEU A N 1
ATOM 4547 C CA . LEU A 1 543 ? -14.576 -11.410 24.157 1.00 89.50 543 LEU A CA 1
ATOM 4548 C C . LEU A 1 543 ? -16.025 -11.661 23.712 1.00 89.50 543 LEU A C 1
ATOM 4550 O O . LEU A 1 543 ? -16.618 -10.805 23.059 1.00 89.50 543 LEU A O 1
ATOM 4554 N N . LYS A 1 544 ? -16.632 -12.795 24.096 1.00 87.19 544 LYS A N 1
ATOM 4555 C CA . LYS A 1 544 ? -18.026 -13.138 23.753 1.00 87.19 544 LYS A CA 1
ATOM 4556 C C . LYS A 1 544 ? -19.030 -12.089 24.250 1.00 87.19 544 LYS A C 1
ATOM 4558 O O . LYS A 1 544 ? -20.050 -11.870 23.605 1.00 87.19 544 LYS A O 1
ATOM 4563 N N . ASN A 1 545 ? -18.727 -11.438 25.371 1.00 85.31 545 ASN A N 1
ATOM 4564 C CA . ASN A 1 545 ? -19.590 -10.431 25.994 1.00 85.31 545 ASN A CA 1
ATOM 4565 C C . ASN A 1 545 ? -19.107 -8.991 25.734 1.00 85.31 545 ASN A C 1
ATOM 4567 O O . ASN A 1 545 ? -19.608 -8.060 26.359 1.00 85.31 545 ASN A O 1
ATOM 4571 N N . GLY A 1 546 ? -18.118 -8.808 24.853 1.00 87.75 546 GLY A N 1
ATOM 4572 C CA . GLY A 1 546 ? -17.571 -7.499 24.505 1.00 87.75 546 GLY A CA 1
ATOM 4573 C C . GLY A 1 546 ? -18.423 -6.736 23.488 1.00 87.75 546 GLY A C 1
ATOM 4574 O O . GLY A 1 546 ? -19.607 -7.014 23.282 1.00 87.75 546 GLY A O 1
ATOM 4575 N N . ASN A 1 547 ? -17.797 -5.767 22.819 1.00 89.38 547 ASN A N 1
ATOM 4576 C CA . ASN A 1 547 ? -18.422 -5.067 21.694 1.00 89.38 547 ASN A CA 1
ATOM 4577 C C . ASN A 1 547 ? -18.556 -5.995 20.464 1.00 89.38 547 ASN A C 1
ATOM 4579 O O . ASN A 1 547 ? -18.033 -7.111 20.441 1.00 89.38 547 ASN A O 1
ATOM 4583 N N . ASP A 1 548 ? -19.230 -5.537 19.410 1.00 89.25 548 ASP A N 1
ATOM 4584 C CA . ASP A 1 548 ? -19.473 -6.366 18.219 1.00 89.25 548 ASP A CA 1
ATOM 4585 C C . ASP A 1 548 ? -18.184 -6.842 17.536 1.00 89.25 548 ASP A C 1
ATOM 4587 O O . ASP A 1 548 ? -18.126 -7.956 17.017 1.00 89.25 548 ASP A O 1
ATOM 4591 N N . LEU A 1 549 ? -17.113 -6.044 17.584 1.00 89.12 549 LEU A N 1
ATOM 4592 C CA . LEU A 1 549 ? -15.808 -6.431 17.052 1.00 89.12 549 LEU A CA 1
ATOM 4593 C C . LEU A 1 549 ? -15.176 -7.572 17.871 1.00 89.12 549 LEU A C 1
ATOM 4595 O O . LEU A 1 549 ? -14.628 -8.508 17.286 1.00 89.12 549 LEU A O 1
ATOM 4599 N N . ASP A 1 550 ? -15.288 -7.527 19.197 1.00 90.81 550 ASP A N 1
ATOM 4600 C CA . ASP A 1 550 ? -14.810 -8.579 20.102 1.00 90.81 550 ASP A CA 1
ATOM 4601 C C . ASP A 1 550 ? -15.578 -9.890 19.885 1.00 90.81 550 ASP A C 1
ATOM 4603 O O . ASP A 1 550 ? -14.971 -10.959 19.745 1.00 90.81 550 ASP A O 1
ATOM 4607 N N . LYS A 1 551 ? -16.904 -9.802 19.730 1.00 93.75 551 LYS A N 1
ATOM 4608 C CA . LYS A 1 551 ? -17.758 -10.946 19.374 1.00 93.75 551 LYS A CA 1
ATOM 4609 C C . LYS A 1 551 ? -17.345 -11.568 18.040 1.00 93.75 551 LYS A C 1
ATOM 4611 O O . LYS A 1 551 ? -17.250 -12.790 17.935 1.00 93.75 551 LYS A O 1
ATOM 4616 N N . LEU A 1 552 ? -17.033 -10.750 17.031 1.00 93.88 552 LEU A N 1
ATOM 4617 C CA . LEU A 1 552 ? -16.538 -11.239 15.740 1.00 93.88 552 LEU A CA 1
ATOM 4618 C C . LEU A 1 552 ? -15.189 -11.957 15.875 1.00 93.88 552 LEU A C 1
ATOM 4620 O O . LEU A 1 552 ? -15.001 -13.004 15.253 1.00 93.88 552 LEU A O 1
ATOM 4624 N N . TYR A 1 553 ? -14.260 -11.458 16.699 1.00 93.62 553 TYR A N 1
ATOM 4625 C CA . TYR A 1 553 ? -13.001 -12.167 16.964 1.00 93.62 553 TYR A CA 1
ATOM 4626 C C . TYR A 1 553 ? -13.232 -13.521 17.640 1.00 93.62 553 TYR A C 1
ATOM 4628 O O . TYR A 1 553 ? -12.594 -14.502 17.252 1.00 93.62 553 TYR A O 1
ATOM 4636 N N . PHE A 1 554 ? -14.166 -13.599 18.591 1.00 94.94 554 PHE A N 1
ATOM 4637 C CA . PHE A 1 554 ? -14.567 -14.863 19.210 1.00 94.94 554 PHE A CA 1
ATOM 4638 C C . PHE A 1 554 ? -15.144 -15.850 18.184 1.00 94.94 554 PHE A C 1
ATOM 4640 O O . PHE A 1 554 ? -14.735 -17.013 18.159 1.00 94.94 554 PHE A O 1
ATOM 4647 N N . ILE A 1 555 ? -16.037 -15.396 17.297 1.00 95.56 555 ILE A N 1
ATOM 4648 C CA . ILE A 1 555 ? -16.615 -16.231 16.232 1.00 95.56 555 ILE A CA 1
ATOM 4649 C C . ILE A 1 555 ? -15.516 -16.761 15.300 1.00 95.56 555 ILE A C 1
ATOM 4651 O O . ILE A 1 555 ? -15.458 -17.964 15.039 1.00 95.56 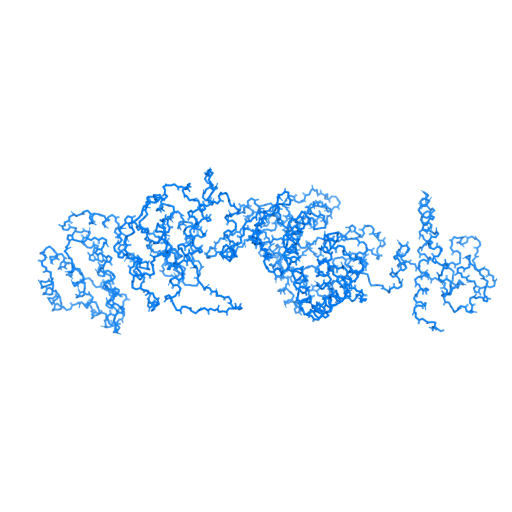555 ILE A O 1
ATOM 4655 N N . ILE A 1 556 ? -14.602 -15.897 14.843 1.00 94.62 556 ILE A N 1
ATOM 4656 C CA . ILE A 1 556 ? -13.480 -16.290 13.973 1.00 94.62 556 ILE A CA 1
ATOM 4657 C C . ILE A 1 556 ? -12.601 -17.341 14.656 1.00 94.62 556 ILE A C 1
ATOM 4659 O O . ILE A 1 556 ? -12.257 -18.348 14.032 1.00 94.62 556 ILE A O 1
ATOM 4663 N N . PHE A 1 557 ? -12.243 -17.123 15.925 1.00 94.56 557 PHE A N 1
ATOM 4664 C CA . PHE A 1 557 ? -11.481 -18.084 16.721 1.00 94.56 557 PHE A CA 1
ATOM 4665 C C . PHE A 1 557 ? -12.196 -19.434 16.786 1.00 94.56 557 PHE A C 1
ATOM 4667 O O . PHE A 1 557 ? -11.588 -20.463 16.493 1.00 94.56 557 PHE A O 1
ATOM 4674 N N . ASN A 1 558 ? -13.492 -19.429 17.107 1.00 94.19 558 ASN A N 1
ATOM 4675 C CA . ASN A 1 558 ? -14.274 -20.648 17.259 1.00 94.19 558 ASN A CA 1
ATOM 4676 C C . ASN A 1 558 ? -14.328 -21.440 15.948 1.00 94.19 558 ASN A C 1
ATOM 4678 O O . ASN A 1 558 ? -14.023 -22.632 15.943 1.00 94.19 558 ASN A O 1
ATOM 4682 N N . LEU A 1 559 ? -14.617 -20.772 14.828 1.00 94.31 559 LEU A N 1
ATOM 4683 C CA . LEU A 1 559 ? -14.625 -21.397 13.505 1.00 94.31 559 LEU A CA 1
ATOM 4684 C C . LEU A 1 559 ? -13.247 -21.973 13.144 1.00 94.31 559 LEU A C 1
ATOM 4686 O O . LEU A 1 559 ? -13.171 -23.105 12.675 1.00 94.31 559 LEU A O 1
ATOM 4690 N N . CYS A 1 560 ? -12.150 -21.258 13.409 1.00 92.69 560 CYS A N 1
ATOM 4691 C CA . CYS A 1 560 ? -10.796 -21.750 13.113 1.00 92.69 560 CYS A CA 1
ATOM 4692 C C . CYS A 1 560 ? -10.360 -22.924 14.007 1.00 92.69 560 CYS A C 1
ATOM 4694 O O . CYS A 1 560 ? -9.593 -23.773 13.562 1.00 92.69 560 CYS A O 1
ATOM 4696 N N . ALA A 1 561 ? -10.809 -22.963 15.263 1.00 92.00 561 ALA A N 1
ATOM 4697 C CA . ALA A 1 561 ? -10.422 -23.981 16.241 1.00 92.00 561 ALA A CA 1
ATOM 4698 C C . ALA A 1 561 ? -11.253 -25.268 16.160 1.00 92.00 561 ALA A C 1
ATOM 4700 O O . ALA A 1 561 ? -10.861 -26.285 16.722 1.00 92.00 561 ALA A O 1
ATOM 4701 N N . THR A 1 562 ? -12.413 -25.222 15.503 1.00 90.44 562 THR A N 1
ATOM 4702 C CA . THR A 1 562 ? -13.386 -26.328 15.511 1.00 90.44 562 THR A CA 1
ATOM 4703 C C . THR A 1 562 ? -13.802 -26.794 14.119 1.00 90.44 562 THR A C 1
ATOM 4705 O O . THR A 1 562 ? -14.693 -27.629 13.992 1.00 90.44 562 THR A O 1
ATOM 4708 N N . THR A 1 563 ? -13.167 -26.272 13.070 1.00 90.19 563 THR A N 1
ATOM 4709 C CA . THR A 1 563 ? -13.410 -26.688 11.686 1.00 90.19 563 THR A CA 1
ATOM 4710 C C . THR A 1 563 ? -12.092 -26.841 10.930 1.00 90.19 563 THR A C 1
ATOM 4712 O O . THR A 1 563 ? -11.041 -26.352 11.348 1.00 90.19 563 THR A O 1
ATOM 4715 N N . SER A 1 564 ? -12.146 -27.474 9.759 1.00 85.50 564 SER A N 1
ATOM 4716 C CA . SER A 1 564 ? -11.004 -27.580 8.848 1.00 85.50 564 SER A CA 1
ATOM 4717 C C . SER A 1 564 ? -10.748 -26.308 8.026 1.00 85.50 564 SER A C 1
ATOM 4719 O O . SER A 1 564 ? -9.796 -26.280 7.232 1.00 85.50 564 SER A O 1
ATOM 4721 N N . LEU A 1 565 ? -11.551 -25.247 8.195 1.00 87.38 565 LEU A N 1
ATOM 4722 C CA . LEU A 1 565 ? -11.433 -24.009 7.427 1.00 87.38 565 LEU A CA 1
ATOM 4723 C C . LEU A 1 565 ? -10.121 -23.281 7.751 1.00 87.38 565 LEU A C 1
ATOM 4725 O O . LEU A 1 565 ? -9.687 -23.173 8.896 1.00 87.38 565 LEU A O 1
ATOM 4729 N N . ARG A 1 566 ? -9.463 -22.744 6.719 1.00 84.56 566 ARG A N 1
ATOM 4730 C CA . ARG A 1 566 ? -8.315 -21.839 6.904 1.00 84.56 566 ARG A CA 1
ATOM 4731 C C . ARG A 1 566 ? -8.822 -20.460 7.322 1.00 84.56 566 ARG A C 1
ATOM 4733 O O . ARG A 1 566 ? -9.878 -20.047 6.851 1.00 84.56 566 ARG A O 1
ATOM 4740 N N . LEU A 1 567 ? -8.017 -19.701 8.072 1.00 87.62 567 LEU A N 1
ATOM 4741 C CA . LEU A 1 567 ? -8.337 -18.317 8.455 1.00 87.62 567 LEU A CA 1
ATOM 4742 C C . LEU A 1 567 ? -8.808 -17.474 7.257 1.00 87.62 567 LEU A C 1
ATOM 4744 O O . LEU A 1 567 ? -9.851 -16.834 7.321 1.00 87.62 567 LEU A O 1
ATOM 4748 N N . GLY A 1 568 ? -8.074 -17.547 6.141 1.00 83.06 568 GLY A N 1
ATOM 4749 C CA . GLY A 1 568 ? -8.422 -16.864 4.894 1.00 83.06 568 GLY A CA 1
ATOM 4750 C C . GLY A 1 568 ? -9.784 -17.271 4.322 1.00 83.06 568 GLY A C 1
ATOM 4751 O O . GLY A 1 568 ? -10.499 -16.432 3.788 1.00 83.06 568 GLY A O 1
ATOM 4752 N N . SER A 1 569 ? -10.189 -18.535 4.463 1.00 86.19 569 SER A N 1
ATOM 4753 C CA . SER A 1 569 ? -11.515 -18.996 4.039 1.00 86.19 569 SER A CA 1
ATOM 4754 C C . SER A 1 569 ? -12.617 -18.482 4.968 1.00 86.19 569 SER A C 1
ATOM 4756 O O . SER A 1 569 ? -13.655 -18.069 4.464 1.00 86.19 569 SER A O 1
ATOM 4758 N N . VAL A 1 570 ? -12.375 -18.440 6.286 1.00 91.00 570 VAL A N 1
ATOM 4759 C CA . VAL A 1 570 ? -13.327 -17.911 7.282 1.00 91.00 570 VAL A CA 1
ATOM 4760 C C . VAL A 1 570 ? -13.605 -16.428 7.035 1.00 91.00 570 VAL A C 1
ATOM 4762 O O . VAL A 1 570 ? -14.755 -16.044 6.846 1.00 91.00 570 VAL A O 1
ATOM 4765 N N . VAL A 1 571 ? -12.566 -15.589 6.947 1.00 89.88 571 VAL A N 1
ATOM 4766 C CA . VAL A 1 571 ? -12.739 -14.130 6.779 1.00 89.88 571 VAL A CA 1
ATOM 4767 C C . VAL A 1 571 ? -13.322 -13.729 5.420 1.00 89.88 571 VAL A C 1
ATOM 4769 O O . VAL A 1 571 ? -13.812 -12.615 5.270 1.00 89.88 571 VAL A O 1
ATOM 4772 N N . ASN A 1 572 ? -13.282 -14.626 4.429 1.00 86.88 572 ASN A N 1
ATOM 4773 C CA . ASN A 1 572 ? -13.854 -14.416 3.097 1.00 86.88 572 ASN A CA 1
ATOM 4774 C C . ASN A 1 572 ? -15.206 -15.114 2.893 1.00 86.88 572 ASN A C 1
ATOM 4776 O O . ASN A 1 572 ? -15.681 -15.183 1.754 1.00 86.88 572 ASN A O 1
ATOM 4780 N N . LEU A 1 573 ? -15.835 -15.631 3.954 1.00 90.94 573 LEU A N 1
ATOM 4781 C CA . LEU A 1 573 ? -17.203 -16.130 3.860 1.00 90.94 573 LEU A CA 1
ATOM 4782 C C . LEU A 1 573 ? -18.131 -15.013 3.369 1.00 90.94 573 LEU A C 1
ATOM 4784 O O . LEU A 1 573 ? -18.092 -13.874 3.847 1.00 90.94 573 LEU A O 1
ATOM 4788 N N . LYS A 1 574 ? -18.941 -15.351 2.365 1.00 91.06 574 LYS A N 1
ATOM 4789 C CA . LYS A 1 574 ? -19.956 -14.455 1.810 1.00 91.06 574 LYS A CA 1
ATOM 4790 C C . LYS A 1 574 ? -21.230 -14.530 2.635 1.00 91.06 574 LYS A C 1
ATOM 4792 O O . LYS A 1 574 ? -21.489 -15.559 3.239 1.00 91.06 574 LYS A O 1
ATOM 4797 N N . ARG A 1 575 ? -22.043 -13.474 2.629 1.00 91.06 575 ARG A N 1
ATOM 4798 C CA . ARG A 1 575 ? -23.298 -13.434 3.407 1.00 91.06 575 ARG A CA 1
ATOM 4799 C C . ARG A 1 575 ? -24.289 -14.525 2.990 1.00 91.06 575 ARG A C 1
ATOM 4801 O O . ARG A 1 575 ? -25.004 -15.042 3.829 1.00 91.06 575 ARG A O 1
ATOM 4808 N N . ASN A 1 576 ? -24.260 -14.935 1.723 1.00 90.06 576 ASN A N 1
ATOM 4809 C CA . ASN A 1 576 ? -25.047 -16.050 1.192 1.00 90.06 576 ASN A CA 1
ATOM 4810 C C . ASN A 1 576 ? -24.296 -17.397 1.219 1.00 90.06 576 ASN A C 1
ATOM 4812 O O . ASN A 1 576 ? -24.453 -18.207 0.306 1.00 90.06 576 ASN A O 1
ATOM 4816 N N . CYS A 1 577 ? -23.395 -17.611 2.184 1.00 92.69 577 CYS A N 1
ATOM 4817 C CA . CYS A 1 577 ? -22.619 -18.849 2.243 1.00 92.69 577 CYS A CA 1
ATOM 4818 C C . CYS A 1 577 ? -23.432 -20.047 2.738 1.00 92.69 577 CYS A C 1
ATOM 4820 O O . CYS A 1 577 ? -23.109 -21.155 2.330 1.00 92.69 577 CYS A O 1
ATOM 4822 N N . VAL A 1 578 ? -24.445 -19.857 3.585 1.00 93.50 578 VAL A N 1
ATOM 4823 C CA . VAL A 1 578 ? -25.299 -20.947 4.078 1.00 93.50 578 VAL A CA 1
ATOM 4824 C C . VAL A 1 578 ? -26.236 -21.383 2.949 1.00 93.50 578 VAL A C 1
ATOM 4826 O O . VAL A 1 578 ? -26.970 -20.561 2.407 1.00 93.50 578 VAL A O 1
ATOM 4829 N N . LEU A 1 579 ? -26.152 -22.654 2.549 1.00 91.56 579 LEU A N 1
ATOM 4830 C CA . LEU A 1 579 ? -26.942 -23.240 1.460 1.00 91.56 579 LEU A CA 1
ATOM 4831 C C . LEU A 1 579 ? -28.181 -23.970 1.978 1.00 91.56 579 LEU A C 1
ATOM 4833 O O . LEU A 1 579 ? -29.245 -23.873 1.376 1.00 91.56 579 LEU A O 1
ATOM 4837 N N . SER A 1 580 ? -28.027 -24.713 3.071 1.00 90.00 580 SER A N 1
ATOM 4838 C CA . SER A 1 580 ? -29.097 -25.482 3.697 1.00 90.00 580 SER A CA 1
ATOM 4839 C C . SER A 1 580 ? -28.848 -25.623 5.193 1.00 90.00 580 SER A C 1
ATOM 4841 O O . SER A 1 580 ? -27.697 -25.646 5.643 1.00 90.00 580 SER A O 1
ATOM 4843 N N . VAL A 1 581 ? -29.937 -25.728 5.948 1.00 90.69 581 VAL A N 1
ATOM 4844 C CA . VAL A 1 581 ? -29.945 -26.005 7.384 1.00 90.69 581 VAL A CA 1
ATOM 4845 C C . VAL A 1 581 ? -30.917 -27.156 7.608 1.00 90.69 581 VAL A C 1
ATOM 4847 O O . VAL A 1 581 ? -32.067 -27.073 7.183 1.00 90.69 581 VAL A O 1
ATOM 4850 N N . ASP A 1 582 ? -30.441 -28.233 8.223 1.00 88.06 582 ASP A N 1
ATOM 4851 C CA . ASP A 1 582 ? -31.248 -29.380 8.630 1.00 88.06 582 ASP A CA 1
ATOM 4852 C C . ASP A 1 582 ? -31.242 -29.434 10.163 1.00 88.06 582 ASP A C 1
ATOM 4854 O O . ASP A 1 582 ? -30.308 -29.939 10.793 1.00 88.06 582 ASP A O 1
ATOM 4858 N N . GLU A 1 583 ? -32.274 -28.849 10.777 1.00 86.00 583 GLU A N 1
ATOM 4859 C CA . GLU A 1 583 ? -32.388 -28.803 12.238 1.00 86.00 583 GLU A CA 1
ATOM 4860 C C . GLU A 1 583 ? -32.544 -30.200 12.851 1.00 86.00 583 GLU A C 1
ATOM 4862 O O . GLU A 1 583 ? -32.014 -30.449 13.935 1.00 86.00 583 GLU A O 1
ATOM 4867 N N . ASN A 1 584 ? -33.175 -31.138 12.134 1.00 83.75 584 ASN A N 1
ATOM 4868 C CA . ASN A 1 584 ? -33.386 -32.506 12.612 1.00 83.75 584 ASN A CA 1
ATOM 4869 C C . ASN A 1 584 ? -32.059 -33.254 12.758 1.00 83.75 584 ASN A C 1
ATOM 4871 O O . ASN A 1 584 ? -31.860 -34.001 13.714 1.00 83.75 584 ASN A O 1
ATOM 4875 N N . LYS A 1 585 ? -31.126 -33.023 11.832 1.00 80.31 585 LYS A N 1
ATOM 4876 C CA . LYS A 1 585 ? -29.773 -33.595 11.880 1.00 80.31 585 LYS A CA 1
ATOM 4877 C C . LYS A 1 585 ? -28.766 -32.723 12.626 1.00 80.31 585 LYS A C 1
ATOM 4879 O O . LYS A 1 585 ? -27.603 -33.101 12.746 1.00 80.31 585 LYS A O 1
ATOM 4884 N N . SER A 1 586 ? -29.195 -31.571 13.149 1.00 88.44 586 SER A N 1
ATOM 4885 C CA . SER A 1 586 ? -28.324 -30.597 13.818 1.00 88.44 586 SER A CA 1
ATOM 4886 C C . SER A 1 586 ? -27.096 -30.215 12.973 1.00 88.44 586 SER A C 1
ATOM 4888 O O . SER A 1 586 ? -25.992 -30.015 13.496 1.00 88.44 586 SER A O 1
ATOM 4890 N N . GLU A 1 587 ? -27.288 -30.065 11.661 1.00 91.12 587 GLU A N 1
ATOM 4891 C CA . GLU A 1 587 ? -26.230 -29.749 10.700 1.00 91.12 587 GLU A CA 1
ATOM 4892 C C . GLU A 1 587 ? -26.677 -28.722 9.650 1.00 91.12 587 GLU A C 1
ATOM 4894 O O . GLU A 1 587 ? -27.860 -28.472 9.435 1.00 91.12 587 GLU A O 1
ATOM 4899 N N . GLY A 1 588 ? -25.717 -28.095 8.976 1.00 90.94 588 GLY A N 1
ATOM 4900 C CA . GLY A 1 588 ? -25.989 -27.226 7.836 1.00 90.94 588 GLY A CA 1
ATOM 4901 C C . GLY A 1 588 ? -24.810 -27.157 6.880 1.00 90.94 588 GLY A C 1
ATOM 4902 O O . GLY A 1 588 ? -23.661 -27.391 7.259 1.00 90.94 588 GLY A O 1
ATOM 4903 N N . THR A 1 589 ? -25.091 -26.842 5.620 1.00 92.31 589 THR A N 1
ATOM 4904 C CA . THR A 1 589 ? -24.087 -26.820 4.552 1.00 92.31 589 THR A CA 1
ATOM 4905 C C . THR A 1 589 ? -23.722 -25.392 4.189 1.00 92.31 589 THR A C 1
ATOM 4907 O O . THR A 1 589 ? -24.590 -24.568 3.905 1.00 92.31 589 THR A O 1
ATOM 4910 N N . ILE A 1 590 ? -22.422 -25.098 4.144 1.00 93.31 590 ILE A N 1
ATOM 4911 C CA . ILE A 1 590 ? -21.888 -23.808 3.707 1.00 93.31 590 ILE A CA 1
ATOM 4912 C C . ILE A 1 590 ? -21.098 -23.923 2.405 1.00 93.31 590 ILE A C 1
ATOM 4914 O O . ILE A 1 590 ? -20.475 -24.943 2.118 1.00 93.31 590 ILE A O 1
ATOM 4918 N N . LYS A 1 591 ? -21.035 -22.822 1.660 1.00 91.31 591 LYS A N 1
ATOM 4919 C CA . LYS A 1 591 ? -20.212 -22.636 0.467 1.00 91.31 591 LYS A CA 1
ATOM 4920 C C . LYS A 1 591 ? -19.096 -21.635 0.731 1.00 91.31 591 LYS A C 1
ATOM 4922 O O . LYS A 1 591 ? -19.349 -20.499 1.133 1.00 91.31 591 LYS A O 1
ATOM 4927 N N . TYR A 1 592 ? -17.855 -22.014 0.443 1.00 86.00 592 TYR A N 1
ATOM 4928 C CA . TYR A 1 592 ? -16.683 -21.162 0.663 1.00 86.00 592 TYR A CA 1
ATOM 4929 C C . TYR A 1 592 ? -15.675 -21.252 -0.486 1.00 86.00 592 TYR A C 1
ATOM 4931 O O . TYR A 1 592 ? -15.684 -22.180 -1.292 1.00 86.00 592 TYR A O 1
ATOM 4939 N N . THR A 1 593 ? -14.787 -20.261 -0.585 1.00 76.62 593 THR A N 1
ATOM 4940 C CA . THR A 1 593 ? -13.711 -20.263 -1.584 1.00 76.62 593 THR A CA 1
ATOM 4941 C C . THR A 1 593 ? -12.520 -21.057 -1.054 1.00 76.62 593 THR A C 1
ATOM 4943 O O . THR A 1 593 ? -11.908 -20.674 -0.048 1.00 76.62 593 THR A O 1
ATOM 4946 N N . SER A 1 594 ? -12.163 -22.148 -1.735 1.00 67.31 594 SER A N 1
ATOM 4947 C CA . SER A 1 594 ? -11.000 -22.957 -1.367 1.00 67.31 594 SER A CA 1
ATOM 4948 C C . SER A 1 594 ? -9.714 -22.448 -2.027 1.00 67.31 594 SER A C 1
ATOM 4950 O O . SER A 1 594 ? -9.690 -22.058 -3.196 1.00 67.31 594 SER A O 1
ATOM 4952 N N . LYS A 1 595 ? -8.608 -22.492 -1.274 1.00 59.66 595 LYS A N 1
ATOM 4953 C CA . LYS A 1 595 ? -7.259 -22.162 -1.761 1.00 59.66 595 LYS A CA 1
ATOM 4954 C C . LYS A 1 595 ? -6.664 -23.261 -2.648 1.00 59.66 595 LYS A C 1
ATOM 4956 O O . LYS A 1 595 ? -5.822 -22.966 -3.488 1.00 59.66 595 LYS A O 1
ATOM 4961 N N . THR A 1 596 ? -7.064 -24.518 -2.451 1.00 46.12 596 THR A N 1
ATOM 4962 C CA . THR A 1 596 ? -6.465 -25.686 -3.121 1.00 46.12 596 THR A CA 1
ATOM 4963 C C . THR A 1 596 ? -7.011 -25.928 -4.526 1.00 46.12 596 THR A C 1
ATOM 4965 O O . THR A 1 596 ? -6.337 -26.572 -5.320 1.00 46.12 596 THR A O 1
ATOM 4968 N N . MET A 1 597 ? -8.172 -25.366 -4.872 1.00 40.94 597 MET A N 1
ATOM 4969 C CA . MET A 1 597 ? -8.825 -25.590 -6.167 1.00 40.94 597 MET A CA 1
ATOM 4970 C C . MET A 1 597 ? -8.912 -24.327 -7.034 1.00 40.94 597 MET A C 1
ATOM 4972 O O . MET A 1 597 ? -9.968 -24.059 -7.592 1.00 40.94 597 MET A O 1
ATOM 4976 N N . GLN A 1 598 ? -7.842 -23.526 -7.135 1.00 47.31 598 GLN A N 1
ATOM 4977 C CA . GLN A 1 598 ? -7.796 -22.350 -8.031 1.00 47.31 598 GLN A CA 1
ATOM 4978 C C . GLN A 1 598 ? -9.058 -21.459 -7.934 1.00 47.31 598 GLN A C 1
ATOM 4980 O O . GLN A 1 598 ? -9.694 -21.153 -8.935 1.00 47.31 598 GLN A O 1
ATOM 4985 N N . HIS A 1 599 ? -9.463 -21.083 -6.715 1.00 52.22 599 HIS A N 1
ATOM 4986 C CA . HIS A 1 599 ? -10.657 -20.259 -6.459 1.00 52.22 599 HIS A CA 1
ATOM 4987 C C . HIS A 1 599 ? -12.023 -20.899 -6.785 1.00 52.22 599 HIS A C 1
ATOM 4989 O O . HIS A 1 599 ? -13.041 -20.204 -6.736 1.00 52.22 599 HIS A O 1
ATOM 4995 N N . LYS A 1 600 ? -12.100 -22.214 -7.032 1.00 58.94 600 LYS A N 1
ATOM 4996 C CA . LYS A 1 600 ? -13.386 -22.927 -7.095 1.00 58.94 600 LYS A CA 1
ATOM 4997 C C . LYS A 1 600 ? -14.093 -22.909 -5.734 1.00 58.94 600 LYS A C 1
ATOM 4999 O O . LYS A 1 600 ? -13.463 -22.933 -4.669 1.00 58.94 600 LYS A O 1
ATOM 5004 N N . LYS A 1 601 ? -15.424 -22.834 -5.785 1.00 68.38 601 LYS A N 1
ATOM 5005 C CA . LYS A 1 601 ? -16.289 -22.884 -4.602 1.00 68.38 601 LYS A CA 1
ATOM 5006 C C . LYS A 1 601 ? -16.366 -24.334 -4.110 1.00 68.38 601 LYS A C 1
ATOM 5008 O O . LYS A 1 601 ? -16.664 -25.213 -4.910 1.00 68.38 601 LYS A O 1
ATOM 5013 N N . ALA A 1 602 ? -16.093 -24.553 -2.830 1.00 76.06 602 ALA A N 1
ATOM 5014 C CA . ALA A 1 602 ? -16.242 -25.833 -2.145 1.00 76.06 602 ALA A CA 1
ATOM 5015 C C . ALA A 1 602 ? -17.437 -25.772 -1.185 1.00 76.06 602 ALA A C 1
ATOM 5017 O O . ALA A 1 602 ? -17.809 -24.684 -0.732 1.00 76.06 602 ALA A O 1
ATOM 5018 N N . GLU A 1 603 ? -18.022 -26.929 -0.890 1.00 86.75 603 GLU A N 1
ATOM 5019 C CA . GLU A 1 603 ? -19.161 -27.073 0.019 1.00 86.75 603 GLU A CA 1
ATOM 5020 C C . GLU A 1 603 ? -18.750 -27.867 1.249 1.00 86.75 603 GLU A C 1
ATOM 5022 O O . GLU A 1 603 ? -17.840 -28.700 1.191 1.00 86.75 603 GLU A O 1
ATOM 5027 N N . ARG A 1 604 ? -19.361 -27.545 2.389 1.00 85.50 604 ARG A N 1
ATOM 5028 C CA . ARG A 1 604 ? -19.018 -28.185 3.649 1.00 85.50 604 ARG A CA 1
ATOM 5029 C C . ARG A 1 604 ? -20.173 -28.222 4.626 1.00 85.50 604 ARG A C 1
ATOM 5031 O O . ARG A 1 604 ? -20.709 -27.175 4.975 1.00 85.50 604 ARG A O 1
ATOM 5038 N N . THR A 1 605 ? -20.437 -29.410 5.148 1.00 88.62 605 THR A N 1
ATOM 5039 C CA . THR A 1 605 ? -21.332 -29.614 6.283 1.00 88.62 605 THR A CA 1
ATOM 5040 C C . THR A 1 605 ? -20.636 -29.244 7.591 1.00 88.62 605 THR A C 1
ATOM 5042 O O . THR A 1 605 ? -19.497 -29.657 7.846 1.00 88.62 605 THR A O 1
ATOM 5045 N N . LEU A 1 606 ? -21.309 -28.436 8.404 1.00 90.12 606 LEU A N 1
ATOM 5046 C CA . LEU A 1 606 ? -20.906 -28.012 9.740 1.00 90.12 606 LEU A CA 1
ATOM 5047 C C . LEU A 1 606 ? -22.037 -28.311 10.728 1.00 90.12 606 LEU A C 1
ATOM 5049 O O . LEU A 1 606 ? -23.200 -28.375 10.340 1.00 90.12 606 LEU A O 1
ATOM 5053 N N . THR A 1 607 ? -21.705 -28.436 12.013 1.00 90.62 607 THR A N 1
ATOM 5054 C CA . THR A 1 607 ? -22.733 -28.566 13.053 1.00 90.62 607 THR A CA 1
ATOM 5055 C C . THR A 1 607 ? -23.561 -27.286 13.166 1.00 90.62 607 THR A C 1
ATOM 5057 O O . THR A 1 607 ? -23.065 -26.185 12.890 1.00 90.62 607 THR A O 1
ATOM 5060 N N . ILE A 1 608 ? -24.807 -27.419 13.620 1.00 91.50 608 ILE A N 1
ATOM 5061 C CA . ILE A 1 608 ? -25.761 -26.308 13.731 1.00 91.50 608 ILE A CA 1
ATOM 5062 C C . ILE A 1 608 ? -25.219 -25.145 14.570 1.00 91.50 608 ILE A C 1
ATOM 5064 O O . ILE A 1 608 ? -25.386 -23.985 14.206 1.00 91.50 608 ILE A O 1
ATOM 5068 N N . ASP A 1 609 ? -24.455 -25.430 15.627 1.00 92.00 609 ASP A N 1
ATOM 5069 C CA . ASP A 1 609 ? -23.817 -24.398 16.451 1.00 92.00 609 ASP A CA 1
ATOM 5070 C C . ASP A 1 609 ? -22.856 -23.509 15.651 1.00 92.00 609 ASP A C 1
ATOM 5072 O O . ASP A 1 609 ? -22.720 -22.319 15.935 1.00 92.00 609 ASP A O 1
ATOM 5076 N N . LYS A 1 610 ? -22.173 -24.056 14.636 1.00 94.06 610 LYS A N 1
ATOM 5077 C CA . LYS A 1 610 ? -21.284 -23.267 13.767 1.00 94.06 610 LYS A CA 1
ATOM 5078 C C . LYS A 1 610 ? -22.069 -22.440 12.766 1.00 94.06 610 LYS A C 1
ATOM 5080 O O . LYS A 1 610 ? -21.649 -21.322 12.478 1.00 94.06 610 LYS A O 1
ATOM 5085 N N . ILE A 1 611 ? -23.190 -22.960 12.270 1.00 94.69 611 ILE A N 1
ATOM 5086 C CA . ILE A 1 611 ? -24.109 -22.208 11.410 1.00 94.69 611 ILE A CA 1
ATOM 5087 C C . ILE A 1 611 ? -24.665 -21.005 12.173 1.00 94.69 611 ILE A C 1
ATOM 5089 O O . ILE A 1 611 ? -24.525 -19.879 11.702 1.00 94.69 611 ILE A O 1
ATOM 5093 N N . ARG A 1 612 ? -25.124 -21.208 13.412 1.00 94.31 612 ARG A N 1
ATOM 5094 C CA . ARG A 1 612 ? -25.598 -20.129 14.294 1.00 94.31 612 ARG A CA 1
ATOM 5095 C C . ARG A 1 612 ? -24.536 -19.057 14.548 1.00 94.31 612 ARG A C 1
ATOM 5097 O O . ARG A 1 612 ? -24.849 -17.873 14.557 1.00 94.31 612 ARG A O 1
ATOM 5104 N N . LEU A 1 613 ? -23.260 -19.434 14.702 1.00 95.81 613 LEU A N 1
ATOM 5105 C CA . LEU A 1 613 ? -22.162 -18.457 14.809 1.00 95.81 613 LEU A CA 1
ATOM 5106 C C . LEU A 1 613 ? -21.963 -17.648 13.515 1.00 95.81 613 LEU A C 1
ATOM 5108 O O . LEU A 1 613 ? -21.612 -16.469 13.576 1.00 95.81 613 LEU A O 1
ATOM 5112 N N . ILE A 1 614 ? -22.159 -18.262 12.345 1.00 96.31 614 ILE A N 1
ATOM 5113 C CA . ILE A 1 614 ? -22.081 -17.575 11.047 1.00 96.31 614 ILE A CA 1
ATOM 5114 C C . ILE A 1 614 ? -23.249 -16.594 10.899 1.00 96.31 614 ILE A C 1
ATOM 5116 O O . ILE A 1 614 ? -23.025 -15.443 10.526 1.00 96.31 614 ILE A O 1
ATOM 5120 N N . GLU A 1 615 ? -24.467 -17.012 11.235 1.00 95.19 615 GLU A N 1
ATOM 5121 C CA . GLU A 1 615 ? -25.663 -16.160 11.230 1.00 95.19 615 GLU A CA 1
ATOM 5122 C C . GLU A 1 615 ? -25.520 -14.989 12.206 1.00 95.19 615 GLU A C 1
ATOM 5124 O O . GLU A 1 615 ? -25.740 -13.837 11.832 1.00 95.19 615 GLU A O 1
ATOM 5129 N N . GLN A 1 616 ? -25.007 -15.247 13.411 1.00 95.50 616 GLN A N 1
ATOM 5130 C CA . GLN A 1 616 ? -24.682 -14.200 14.377 1.00 95.50 616 GLN A CA 1
ATOM 5131 C C . GLN A 1 616 ? -23.663 -13.198 13.806 1.00 95.50 616 GLN A C 1
ATOM 5133 O O . GLN A 1 616 ? -23.802 -11.989 13.988 1.00 95.50 616 GLN A O 1
ATOM 5138 N N . ALA A 1 617 ? -22.640 -13.658 13.080 1.00 95.81 617 ALA A N 1
ATOM 5139 C CA . ALA A 1 617 ? -21.685 -12.758 12.431 1.00 95.81 617 ALA A CA 1
ATOM 5140 C C . ALA A 1 617 ? -22.324 -11.920 11.307 1.00 95.81 617 ALA A C 1
ATOM 5142 O O . ALA A 1 617 ? -21.928 -10.766 11.109 1.00 95.81 617 ALA A O 1
ATOM 5143 N N . ILE A 1 618 ? -23.305 -12.466 10.577 1.00 95.38 618 ILE A N 1
ATOM 5144 C CA . ILE A 1 618 ? -24.098 -11.726 9.581 1.00 95.38 618 ILE A CA 1
ATOM 5145 C C . ILE A 1 618 ? -24.865 -10.602 10.280 1.00 95.38 618 ILE A C 1
ATOM 5147 O O . ILE A 1 618 ? -24.795 -9.453 9.835 1.00 95.38 618 ILE A O 1
ATOM 5151 N N . GLU A 1 619 ? -25.532 -10.898 11.391 1.00 94.75 619 GLU A N 1
ATOM 5152 C CA . GLU A 1 619 ? -26.303 -9.918 12.159 1.00 94.75 619 GLU A CA 1
ATOM 5153 C C . GLU A 1 619 ? -25.419 -8.782 12.695 1.00 94.75 619 GLU A C 1
ATOM 5155 O O . GLU A 1 619 ? -25.665 -7.612 12.386 1.00 94.75 619 GLU A O 1
ATOM 5160 N N . LEU A 1 620 ? -24.319 -9.125 13.380 1.00 93.62 620 LEU A N 1
ATOM 5161 C CA . LEU A 1 620 ? -23.356 -8.173 13.959 1.00 93.62 620 LEU A CA 1
ATOM 5162 C C . LEU A 1 620 ? -22.745 -7.212 12.927 1.00 93.62 620 LEU A C 1
ATOM 5164 O O . LEU A 1 620 ? -22.245 -6.145 13.272 1.00 93.62 620 LEU A O 1
ATOM 5168 N N . THR A 1 621 ? -22.743 -7.588 11.648 1.00 93.62 621 THR A N 1
ATOM 5169 C CA . THR A 1 621 ? -22.136 -6.797 10.566 1.00 93.62 621 THR A CA 1
ATOM 5170 C C . THR A 1 621 ? -23.153 -6.112 9.658 1.00 93.62 621 THR A C 1
ATOM 5172 O O . THR A 1 621 ? -22.757 -5.423 8.716 1.00 93.62 621 THR A O 1
ATOM 5175 N N . SER A 1 622 ? -24.451 -6.250 9.937 1.00 90.75 622 SER A N 1
ATOM 5176 C CA . SER A 1 622 ? -25.545 -5.704 9.121 1.00 90.75 622 SER A CA 1
ATOM 5177 C C . SER A 1 622 ? -25.500 -4.174 8.987 1.00 90.75 622 SER A C 1
ATOM 5179 O O . SER A 1 622 ? -25.657 -3.634 7.894 1.00 90.75 622 SER A O 1
ATOM 5181 N N . GLU A 1 623 ? -25.203 -3.447 10.066 1.00 86.75 623 GLU A N 1
ATOM 5182 C CA . GLU A 1 623 ? -25.088 -1.981 10.025 1.00 86.75 623 GLU A CA 1
ATOM 5183 C C . GLU A 1 623 ? -23.854 -1.513 9.229 1.00 86.75 623 GLU A C 1
ATOM 5185 O O . GLU A 1 623 ? -23.885 -0.500 8.522 1.00 86.75 623 GLU A O 1
ATOM 5190 N N . LEU A 1 624 ? -22.755 -2.271 9.302 1.00 85.94 624 LEU A N 1
ATOM 5191 C CA . LEU A 1 624 ? -21.544 -1.996 8.526 1.00 85.94 624 LEU A CA 1
ATOM 5192 C C . LEU A 1 624 ? -21.765 -2.249 7.034 1.00 85.94 624 LEU A C 1
ATOM 5194 O O . LEU A 1 624 ? -21.241 -1.508 6.205 1.00 85.94 624 LEU A O 1
ATOM 5198 N N . GLU A 1 625 ? -22.553 -3.265 6.696 1.00 87.62 625 GLU A N 1
ATOM 5199 C CA . GLU A 1 625 ? -22.862 -3.654 5.321 1.00 87.62 625 GLU A CA 1
ATOM 5200 C C . GLU A 1 625 ? -23.636 -2.557 4.585 1.00 87.62 625 GLU A C 1
ATOM 5202 O O . GLU A 1 625 ? -23.263 -2.201 3.466 1.00 87.62 625 GLU A O 1
ATOM 5207 N N . LYS A 1 626 ? -24.599 -1.899 5.245 1.00 84.00 626 LYS A N 1
ATOM 5208 C CA . LYS A 1 626 ? -25.318 -0.739 4.677 1.00 84.00 626 LYS A CA 1
ATOM 5209 C C . LYS A 1 626 ? -24.364 0.338 4.143 1.00 84.00 626 LYS A C 1
ATOM 5211 O O . LYS A 1 626 ? -24.591 0.872 3.057 1.00 84.00 626 LYS A O 1
ATOM 5216 N N . ASN A 1 627 ? -23.267 0.576 4.865 1.00 76.31 627 ASN A N 1
ATOM 5217 C CA . ASN A 1 627 ? -22.253 1.597 4.581 1.00 76.31 627 ASN A CA 1
ATOM 5218 C C . ASN A 1 627 ? -21.040 1.085 3.773 1.00 76.31 627 ASN A C 1
ATOM 5220 O O . ASN A 1 627 ? -20.097 1.841 3.531 1.00 76.31 627 ASN A O 1
ATOM 5224 N N . ALA A 1 628 ? -21.015 -0.192 3.384 1.00 75.25 628 ALA A N 1
ATOM 5225 C CA . ALA A 1 628 ? -19.909 -0.773 2.627 1.00 75.25 628 ALA A CA 1
ATOM 5226 C C . ALA A 1 628 ? -20.022 -0.493 1.119 1.00 75.25 628 ALA A C 1
ATOM 5228 O O . ALA A 1 628 ? -21.096 -0.214 0.594 1.00 75.25 628 ALA A O 1
ATOM 5229 N N . SER A 1 629 ? -18.908 -0.590 0.389 1.00 70.12 629 SER A N 1
ATOM 5230 C CA . SER A 1 629 ? -18.948 -0.572 -1.078 1.00 70.12 629 SER A CA 1
ATOM 5231 C C . SER A 1 629 ? -19.575 -1.864 -1.611 1.00 70.12 629 SER A C 1
ATOM 5233 O O . SER A 1 629 ? -19.467 -2.910 -0.970 1.00 70.12 629 SER A O 1
ATOM 5235 N N . ASN A 1 630 ? -20.155 -1.835 -2.817 1.00 71.00 630 ASN A N 1
ATOM 5236 C CA . ASN A 1 630 ? -20.715 -3.032 -3.472 1.00 71.00 630 ASN A CA 1
ATOM 5237 C C . ASN A 1 630 ? -19.728 -4.219 -3.505 1.00 71.00 630 ASN A C 1
ATOM 5239 O O . ASN A 1 630 ? -20.132 -5.379 -3.462 1.00 71.00 630 ASN A O 1
ATOM 5243 N N . GLU A 1 631 ? -18.424 -3.934 -3.538 1.00 69.19 631 GLU A N 1
ATOM 5244 C CA . GLU A 1 631 ? -17.355 -4.935 -3.525 1.00 69.19 631 GLU A CA 1
ATOM 5245 C C . GLU A 1 631 ? -17.240 -5.675 -2.186 1.00 69.19 631 GLU A C 1
ATOM 5247 O O . GLU A 1 631 ? -17.015 -6.889 -2.181 1.00 69.19 631 GLU A O 1
ATOM 5252 N N . GLU A 1 632 ? -17.398 -4.959 -1.072 1.00 78.81 632 GLU A N 1
ATOM 5253 C CA . GLU A 1 632 ? -17.202 -5.482 0.284 1.00 78.81 632 GLU A CA 1
ATOM 5254 C C . GLU A 1 632 ? -18.513 -5.982 0.910 1.00 78.81 632 GLU A C 1
ATOM 5256 O O . GLU A 1 632 ? -18.479 -6.927 1.697 1.00 78.81 632 GLU A O 1
ATOM 5261 N N . LYS A 1 633 ? -19.670 -5.435 0.497 1.00 84.25 633 LYS A N 1
ATOM 5262 C CA . LYS A 1 633 ? -21.018 -5.811 0.980 1.00 84.25 633 LYS A CA 1
ATOM 5263 C C . LYS A 1 633 ? -21.305 -7.311 0.938 1.00 84.25 633 LYS A C 1
ATOM 5265 O O . LYS A 1 633 ? -22.038 -7.836 1.767 1.00 84.25 633 LYS A O 1
ATOM 5270 N N . LYS A 1 634 ? -20.713 -8.026 -0.022 1.00 85.94 634 LYS A N 1
ATOM 5271 C CA . LYS A 1 634 ? -20.924 -9.470 -0.196 1.00 85.94 634 LYS A CA 1
ATOM 5272 C C . LYS A 1 634 ? -20.316 -10.331 0.915 1.00 85.94 634 LYS A C 1
ATOM 5274 O O . LYS A 1 634 ? -20.655 -11.511 0.986 1.00 85.94 634 LYS A O 1
ATOM 5279 N N . TYR A 1 635 ? -19.412 -9.798 1.737 1.00 90.75 635 TYR A N 1
ATOM 5280 C CA . TYR A 1 635 ? -18.702 -10.548 2.776 1.00 90.75 635 TYR A CA 1
ATOM 5281 C C . TYR A 1 635 ? -19.340 -10.382 4.159 1.00 90.75 635 TYR A C 1
ATOM 5283 O O . TYR A 1 635 ? -19.931 -9.349 4.466 1.00 90.75 635 TYR A O 1
ATOM 5291 N N . ILE A 1 636 ? -19.212 -11.413 4.998 1.00 93.12 636 ILE A N 1
ATOM 5292 C CA . ILE A 1 636 ? -19.686 -11.382 6.390 1.00 93.12 636 ILE A CA 1
ATOM 5293 C C . ILE A 1 636 ? -18.721 -10.556 7.238 1.00 93.12 636 ILE A C 1
ATOM 5295 O O . ILE A 1 636 ? -19.100 -9.551 7.822 1.00 93.12 636 ILE A O 1
ATOM 5299 N N . PHE A 1 637 ? -17.447 -10.952 7.274 1.00 91.50 637 PHE A N 1
ATOM 5300 C CA . PHE A 1 637 ? -16.452 -10.345 8.155 1.00 91.50 637 PHE A CA 1
ATOM 5301 C C . PHE A 1 637 ? -15.894 -9.049 7.560 1.00 91.50 637 PHE A C 1
ATOM 5303 O O . PHE A 1 637 ? -14.823 -9.020 6.943 1.00 91.50 637 PHE A O 1
ATOM 5310 N N . ILE A 1 638 ? -16.614 -7.957 7.799 1.00 87.88 638 ILE A N 1
ATOM 5311 C CA . ILE A 1 638 ? -16.243 -6.587 7.432 1.00 87.88 638 ILE A CA 1
ATOM 5312 C C . ILE A 1 638 ? -16.034 -5.724 8.680 1.00 87.88 638 ILE A C 1
ATOM 5314 O O . ILE A 1 638 ? -16.713 -5.878 9.689 1.00 87.88 638 ILE A O 1
ATOM 5318 N N . THR A 1 639 ? -15.070 -4.809 8.630 1.00 84.69 639 THR A N 1
ATOM 5319 C CA . THR A 1 639 ? -14.714 -3.919 9.740 1.00 84.69 639 THR A CA 1
ATOM 5320 C C . THR A 1 639 ? -14.519 -2.493 9.246 1.00 84.69 639 THR A C 1
ATOM 5322 O O . THR A 1 639 ? -14.087 -2.261 8.114 1.00 84.69 639 THR A O 1
ATOM 5325 N N . LYS A 1 640 ? -14.794 -1.521 10.119 1.00 77.50 640 LYS A N 1
ATOM 5326 C CA . LYS A 1 640 ? -14.407 -0.127 9.901 1.00 77.50 640 LYS A CA 1
ATOM 5327 C C . LYS A 1 640 ? -12.885 -0.037 10.017 1.00 77.50 640 LYS A C 1
ATOM 5329 O O . LYS A 1 640 ? -12.298 -0.319 11.064 1.00 77.50 640 LYS A O 1
ATOM 5334 N N . ILE A 1 641 ? -12.218 0.345 8.934 1.00 66.06 641 ILE A N 1
ATOM 5335 C CA . ILE A 1 641 ? -10.814 0.745 8.986 1.00 66.06 641 ILE A CA 1
ATOM 5336 C C . ILE A 1 641 ? -10.748 2.242 8.778 1.00 66.06 641 ILE A C 1
ATOM 5338 O O . ILE A 1 641 ? -11.192 2.775 7.764 1.00 66.06 641 ILE A O 1
ATOM 5342 N N . GLN A 1 642 ? -10.110 2.899 9.734 1.00 53.81 642 GLN A N 1
ATOM 5343 C CA . GLN A 1 642 ? -9.625 4.248 9.562 1.00 53.81 642 GLN A CA 1
ATOM 5344 C C . GLN A 1 642 ? -8.356 4.169 8.707 1.00 53.81 642 GLN A C 1
ATOM 5346 O O . GLN A 1 642 ? -7.257 3.899 9.198 1.00 53.81 642 GLN A O 1
ATOM 5351 N N . LYS A 1 643 ? -8.501 4.291 7.386 1.00 45.34 643 LYS A N 1
ATOM 5352 C CA . LYS A 1 643 ? -7.334 4.417 6.508 1.00 45.34 643 LYS A CA 1
ATOM 5353 C C . LYS A 1 643 ? -6.921 5.876 6.503 1.00 45.34 643 LYS A C 1
ATOM 5355 O O . LYS A 1 643 ? -7.526 6.656 5.788 1.00 45.34 643 LYS A O 1
ATOM 5360 N N . PHE A 1 644 ? -5.836 6.204 7.202 1.00 39.62 644 PHE A N 1
ATOM 5361 C CA . PHE A 1 644 ? -5.121 7.470 7.028 1.00 39.62 644 PHE A CA 1
ATOM 5362 C C . PHE A 1 644 ? -4.414 7.489 5.667 1.00 39.62 644 PHE A C 1
ATOM 5364 O O . PHE A 1 644 ? -3.193 7.394 5.565 1.00 39.62 644 PHE A O 1
ATOM 5371 N N . ASN A 1 645 ? -5.178 7.586 4.584 1.00 38.66 645 ASN A N 1
ATOM 5372 C CA . ASN A 1 645 ? -4.596 7.865 3.283 1.00 38.66 645 ASN A CA 1
ATOM 5373 C C . ASN A 1 645 ? -4.464 9.377 3.162 1.00 38.66 645 ASN A C 1
ATOM 5375 O O . ASN A 1 645 ? -5.450 10.081 2.948 1.00 38.66 645 ASN A O 1
ATOM 5379 N N . ARG A 1 646 ? -3.237 9.875 3.360 1.00 40.53 646 ARG A N 1
ATOM 5380 C CA . ARG A 1 646 ? -2.903 11.299 3.202 1.00 40.53 646 ARG A CA 1
ATOM 5381 C C . ARG A 1 646 ? -3.825 12.221 4.026 1.00 40.53 646 ARG A C 1
ATOM 5383 O O . ARG A 1 646 ? -4.290 13.248 3.545 1.00 40.53 646 ARG A O 1
ATOM 5390 N N . GLY A 1 647 ? -4.131 11.816 5.264 1.00 38.56 647 GLY A N 1
ATOM 5391 C CA . GLY A 1 647 ? -4.958 12.593 6.200 1.00 38.56 647 GLY A CA 1
ATOM 5392 C C . GLY A 1 647 ? -6.473 12.546 5.967 1.00 38.56 647 GLY A C 1
ATOM 5393 O O . GLY A 1 647 ? -7.187 13.352 6.548 1.00 38.56 647 GLY A O 1
ATOM 5394 N N . LEU A 1 648 ? -6.980 11.644 5.122 1.00 36.56 648 LEU A N 1
ATOM 5395 C CA . LEU A 1 648 ? -8.409 11.331 5.051 1.00 36.56 648 LEU A CA 1
ATOM 5396 C C . LEU A 1 648 ? -8.758 10.379 6.201 1.00 36.56 648 LEU A C 1
ATOM 5398 O O . LEU A 1 648 ? -8.362 9.220 6.145 1.00 36.56 648 LEU A O 1
ATOM 5402 N N . GLU A 1 649 ? -9.511 10.807 7.213 1.00 35.41 649 GLU A N 1
ATOM 5403 C CA . GLU A 1 649 ? -10.268 9.849 8.028 1.00 35.41 649 GLU A CA 1
ATOM 5404 C C . GLU A 1 649 ? -11.498 9.423 7.230 1.00 35.41 649 GLU A C 1
ATOM 5406 O O . GLU A 1 649 ? -12.606 9.909 7.416 1.00 35.41 649 GLU A O 1
ATOM 5411 N N . GLN A 1 650 ? -11.286 8.534 6.265 1.00 42.72 650 GLN A N 1
ATOM 5412 C CA . GLN A 1 650 ? -12.392 7.798 5.680 1.00 42.72 650 GLN A CA 1
ATOM 5413 C C . GLN A 1 650 ? -12.556 6.527 6.495 1.00 42.72 650 GLN A C 1
ATOM 5415 O O . GLN A 1 650 ? -11.685 5.649 6.488 1.00 42.72 650 GLN A O 1
ATOM 5420 N N . PHE A 1 651 ? -13.678 6.443 7.206 1.00 53.19 651 PHE A N 1
ATOM 5421 C CA . PHE A 1 651 ? -14.186 5.168 7.678 1.00 53.19 651 PHE A CA 1
ATOM 5422 C C . PHE A 1 651 ? -14.610 4.384 6.445 1.00 53.19 651 PHE A C 1
ATOM 5424 O O . PHE A 1 651 ? -15.707 4.541 5.923 1.00 53.19 651 PHE A O 1
ATOM 5431 N N . MET A 1 652 ? -13.686 3.578 5.937 1.00 62.91 652 MET A N 1
ATOM 5432 C CA . MET A 1 652 ? -13.995 2.614 4.902 1.00 62.91 652 MET A CA 1
ATOM 5433 C C . MET A 1 652 ? -14.333 1.306 5.595 1.00 62.91 652 MET A C 1
ATOM 5435 O O . MET A 1 652 ? -13.560 0.800 6.415 1.00 62.91 652 MET A O 1
ATOM 5439 N N . VAL A 1 653 ? -15.489 0.758 5.254 1.00 68.62 653 VAL A N 1
ATOM 5440 C CA . VAL A 1 653 ? -15.799 -0.623 5.589 1.00 68.62 653 VAL A CA 1
ATOM 5441 C C . VAL A 1 653 ? -15.047 -1.507 4.602 1.00 68.62 653 VAL A C 1
ATOM 5443 O O . VAL A 1 653 ? -15.147 -1.327 3.391 1.00 68.62 653 VAL A O 1
ATOM 5446 N N . THR A 1 654 ? -14.237 -2.418 5.122 1.00 74.88 654 THR A N 1
ATOM 5447 C CA . THR A 1 654 ? -13.454 -3.361 4.318 1.00 74.88 654 THR A CA 1
ATOM 5448 C C . THR A 1 654 ? -13.382 -4.703 5.024 1.00 74.88 654 THR A C 1
ATOM 5450 O O . THR A 1 654 ? -13.625 -4.791 6.231 1.00 74.88 654 THR A O 1
ATOM 5453 N N . ARG A 1 655 ? -13.049 -5.760 4.286 1.00 78.75 655 ARG A N 1
ATOM 5454 C CA . ARG A 1 655 ? -12.827 -7.095 4.848 1.00 78.75 655 ARG A CA 1
ATOM 5455 C C . ARG A 1 655 ? -11.822 -7.092 5.997 1.00 78.75 655 ARG A C 1
ATOM 5457 O O . ARG A 1 655 ? -10.843 -6.339 5.997 1.00 78.75 655 ARG A O 1
ATOM 5464 N N . PHE A 1 656 ? -12.024 -7.992 6.958 1.00 80.56 656 PHE A N 1
ATOM 5465 C CA . PHE A 1 656 ? -11.067 -8.206 8.041 1.00 80.56 656 PHE A CA 1
ATOM 5466 C C . PHE A 1 656 ? -9.688 -8.599 7.486 1.00 80.56 656 PHE A C 1
ATOM 5468 O O . PHE A 1 656 ? -9.542 -9.643 6.850 1.00 80.56 656 PHE A O 1
ATOM 5475 N N . PRO A 1 657 ? -8.631 -7.812 7.750 1.00 74.31 657 PRO A N 1
ATOM 5476 C CA . PRO A 1 657 ? -7.295 -8.190 7.333 1.00 74.31 657 PRO A CA 1
ATOM 5477 C C . PRO A 1 657 ? -6.729 -9.267 8.263 1.00 74.31 657 PRO A C 1
ATOM 5479 O O . PRO A 1 657 ? -6.666 -9.067 9.477 1.00 74.31 657 PRO A O 1
ATOM 5482 N N . ASN A 1 658 ? -6.191 -10.350 7.689 1.00 76.94 658 ASN A N 1
ATOM 5483 C CA . ASN A 1 658 ? -5.528 -11.441 8.429 1.00 76.94 658 ASN A CA 1
ATOM 5484 C C . ASN A 1 658 ? -4.503 -10.939 9.465 1.00 76.94 658 ASN A C 1
ATOM 5486 O O . ASN A 1 658 ? -4.343 -11.528 10.530 1.00 76.94 658 ASN A O 1
ATOM 5490 N N . LYS A 1 659 ? -3.815 -9.824 9.178 1.00 77.94 659 LYS A N 1
ATOM 5491 C CA . LYS A 1 659 ? -2.859 -9.195 10.103 1.00 77.94 659 LYS A CA 1
ATOM 5492 C C . LYS A 1 659 ? -3.505 -8.710 11.407 1.00 77.94 659 LYS A C 1
ATOM 5494 O O . LYS A 1 659 ? -2.875 -8.833 12.449 1.00 77.94 659 LYS A O 1
ATOM 5499 N N . LYS A 1 660 ? -4.732 -8.170 11.368 1.00 81.81 660 LYS A N 1
ATOM 5500 C CA . LYS A 1 660 ? -5.436 -7.727 12.586 1.00 81.81 660 LYS A CA 1
ATOM 5501 C C . LYS A 1 660 ? -5.764 -8.916 13.484 1.00 81.81 660 LYS A C 1
ATOM 5503 O O . LYS A 1 660 ? -5.514 -8.845 14.677 1.00 81.81 660 LYS A O 1
ATOM 5508 N N . ILE A 1 661 ? -6.241 -10.014 12.900 1.00 85.81 661 ILE A N 1
ATOM 5509 C CA . ILE A 1 661 ? -6.601 -11.221 13.656 1.00 85.81 661 ILE A CA 1
ATOM 5510 C C . ILE A 1 661 ? -5.355 -11.857 14.277 1.00 85.81 661 ILE A C 1
ATOM 5512 O O . ILE A 1 661 ? -5.364 -12.171 15.460 1.00 85.81 661 ILE A O 1
ATOM 5516 N N . ASN A 1 662 ? -4.254 -11.962 13.521 1.00 86.12 662 ASN A N 1
ATOM 5517 C CA . ASN A 1 662 ? -2.984 -12.428 14.085 1.00 86.12 662 ASN A CA 1
ATOM 5518 C C . ASN A 1 662 ? -2.495 -11.527 15.226 1.00 86.12 662 ASN A C 1
ATOM 5520 O O . ASN A 1 662 ? -2.022 -12.047 16.224 1.00 86.12 662 ASN A O 1
ATOM 5524 N N . LYS A 1 663 ? -2.657 -10.200 15.126 1.00 88.19 663 LYS A N 1
ATOM 5525 C CA . LYS A 1 663 ? -2.284 -9.280 16.210 1.00 88.19 663 LYS A CA 1
ATOM 5526 C C . LYS A 1 663 ? -3.098 -9.526 17.486 1.00 88.19 663 LYS A C 1
ATOM 5528 O O . LYS A 1 663 ? -2.515 -9.556 18.562 1.00 88.19 663 LYS A O 1
ATOM 5533 N N . VAL A 1 664 ? -4.415 -9.711 17.366 1.00 89.94 664 VAL A N 1
ATOM 5534 C CA . VAL A 1 664 ? -5.280 -10.044 18.514 1.00 89.94 664 VAL A CA 1
ATOM 5535 C C . VAL A 1 664 ? -4.881 -11.390 19.116 1.00 89.94 664 VAL A C 1
ATOM 5537 O O . VAL A 1 664 ? -4.776 -11.509 20.330 1.00 89.94 664 VAL A O 1
ATOM 5540 N N . PHE A 1 665 ? -4.590 -12.386 18.278 1.00 92.88 665 PHE A N 1
ATOM 5541 C CA . PHE A 1 665 ? -4.120 -13.688 18.745 1.00 92.88 665 PHE A CA 1
ATOM 5542 C C . PHE A 1 665 ? -2.787 -13.580 19.497 1.00 92.88 665 PHE A C 1
ATOM 5544 O O . PHE A 1 665 ? -2.678 -14.111 20.594 1.00 92.88 665 PHE A O 1
ATOM 5551 N N . THR A 1 666 ? -1.810 -12.834 18.968 1.00 92.00 666 THR A N 1
ATOM 5552 C CA . THR A 1 666 ? -0.541 -12.552 19.657 1.00 92.00 666 THR A CA 1
ATOM 5553 C C . THR A 1 666 ? -0.763 -11.872 21.006 1.00 92.00 666 THR A C 1
ATOM 5555 O O . THR A 1 666 ? -0.170 -12.291 21.990 1.00 92.00 666 THR A O 1
ATOM 5558 N N . GLN A 1 667 ? -1.659 -10.885 21.079 1.00 91.75 667 GLN A N 1
ATOM 5559 C CA . GLN A 1 667 ? -1.988 -10.222 22.343 1.00 91.75 667 GLN A CA 1
ATOM 5560 C C . GLN A 1 667 ? -2.608 -11.193 23.361 1.00 91.75 667 GLN A C 1
ATOM 5562 O O . GLN A 1 667 ? -2.332 -11.107 24.551 1.00 91.75 667 GLN A O 1
ATOM 5567 N N . ILE A 1 668 ? -3.423 -12.148 22.907 1.00 93.00 668 ILE A N 1
ATOM 5568 C CA . ILE A 1 668 ? -3.971 -13.198 23.775 1.00 93.00 668 ILE A CA 1
ATOM 5569 C C . ILE A 1 668 ? -2.880 -14.161 24.254 1.00 93.00 668 ILE A C 1
ATOM 5571 O O . ILE A 1 668 ? -2.905 -14.538 25.422 1.00 93.00 668 ILE A O 1
ATOM 5575 N N . LEU A 1 669 ? -1.913 -14.528 23.404 1.00 93.88 669 LEU A N 1
ATOM 5576 C CA . LEU A 1 669 ? -0.756 -15.327 23.831 1.00 93.88 669 LEU A CA 1
ATOM 5577 C C . LEU A 1 669 ? 0.033 -14.607 24.929 1.00 93.88 669 LEU A C 1
ATOM 5579 O O . LEU A 1 669 ? 0.317 -15.209 25.961 1.00 93.88 669 LEU A O 1
ATOM 5583 N N . GLU A 1 670 ? 0.298 -13.311 24.745 1.00 92.56 670 GLU A N 1
ATOM 5584 C CA . GLU A 1 670 ? 0.969 -12.467 25.741 1.00 92.56 670 GLU A CA 1
ATOM 5585 C C . GLU A 1 670 ? 0.179 -12.421 27.059 1.00 92.56 670 GLU A C 1
ATOM 5587 O O . GLU A 1 670 ? 0.755 -12.646 28.120 1.00 92.56 670 GLU A O 1
ATOM 5592 N N . ASN A 1 671 ? -1.147 -12.243 27.007 1.00 91.75 671 ASN A N 1
ATOM 5593 C CA . ASN A 1 671 ? -2.010 -12.284 28.196 1.00 91.75 671 ASN A CA 1
ATOM 5594 C C . ASN A 1 671 ? -1.992 -13.648 28.914 1.00 91.75 671 ASN A C 1
ATOM 5596 O O . ASN A 1 671 ? -2.265 -13.714 30.111 1.00 91.75 671 ASN A O 1
ATOM 5600 N N . CYS A 1 672 ? -1.696 -14.732 28.193 1.00 92.31 672 CYS A N 1
ATOM 5601 C CA . CYS A 1 672 ? -1.574 -16.082 28.743 1.00 92.31 672 CYS A CA 1
ATOM 5602 C C . CYS A 1 672 ? -0.144 -16.423 29.202 1.00 92.31 672 CYS A C 1
ATOM 5604 O O . CYS A 1 672 ? 0.081 -17.557 29.618 1.00 92.31 672 CYS A O 1
ATOM 5606 N N . ASN A 1 673 ? 0.819 -15.494 29.109 1.00 92.50 673 ASN A N 1
ATOM 5607 C CA . ASN A 1 673 ? 2.255 -15.749 29.301 1.00 92.50 673 ASN A CA 1
ATOM 5608 C C . ASN A 1 673 ? 2.814 -16.860 28.389 1.00 92.50 673 ASN A C 1
ATOM 5610 O O . ASN A 1 673 ? 3.731 -17.591 28.762 1.00 92.50 673 ASN A O 1
ATOM 5614 N N . ILE A 1 674 ? 2.266 -16.988 27.180 1.00 92.25 674 ILE A N 1
ATOM 5615 C CA . ILE A 1 674 ? 2.762 -17.900 26.149 1.00 92.25 674 ILE A CA 1
ATOM 5616 C C . ILE A 1 674 ? 3.649 -17.097 25.197 1.00 92.25 674 ILE A C 1
ATOM 5618 O O . ILE A 1 674 ? 3.274 -16.007 24.765 1.00 92.25 674 ILE A O 1
ATOM 5622 N N . ASP A 1 675 ? 4.812 -17.645 24.837 1.00 87.06 675 ASP A N 1
ATOM 5623 C CA . ASP A 1 675 ? 5.699 -17.019 23.856 1.00 87.06 675 ASP A CA 1
ATOM 5624 C C . ASP A 1 675 ? 4.947 -16.734 22.540 1.00 87.06 675 ASP A C 1
ATOM 5626 O O . ASP A 1 675 ? 4.356 -17.624 21.917 1.00 87.06 675 ASP A O 1
ATOM 5630 N N . LYS A 1 676 ? 4.975 -15.468 22.117 1.00 84.56 676 LYS A N 1
ATOM 5631 C CA . LYS A 1 676 ? 4.306 -14.954 20.917 1.00 84.56 676 LYS A CA 1
ATOM 5632 C C . LYS A 1 676 ? 4.745 -15.648 19.630 1.00 84.56 676 LYS A C 1
ATOM 5634 O O . LYS A 1 676 ? 3.969 -15.679 18.676 1.00 84.56 676 LYS A O 1
ATOM 5639 N N . ASP A 1 677 ? 5.965 -16.183 19.598 1.00 82.75 677 ASP A N 1
ATOM 5640 C CA . ASP A 1 677 ? 6.528 -16.850 18.423 1.00 82.75 677 ASP A CA 1
ATOM 5641 C C . ASP A 1 677 ? 6.226 -18.361 18.423 1.00 82.75 677 ASP A C 1
ATOM 5643 O O . ASP A 1 677 ? 6.402 -19.036 17.405 1.00 82.75 677 ASP A O 1
ATOM 5647 N N . LYS A 1 678 ? 5.678 -18.894 19.527 1.00 86.25 678 LYS A N 1
ATOM 5648 C CA . LYS A 1 678 ? 5.294 -20.307 19.663 1.00 86.25 678 LYS A CA 1
ATOM 5649 C C . LYS A 1 678 ? 4.103 -20.665 18.780 1.00 86.25 678 LYS A C 1
ATOM 5651 O O . LYS A 1 678 ? 4.111 -21.717 18.132 1.00 86.25 678 LYS A O 1
ATOM 5656 N N . TYR A 1 679 ? 3.075 -19.804 18.732 1.00 90.38 679 TYR A N 1
ATOM 5657 C CA . TYR A 1 679 ? 1.847 -20.090 17.990 1.00 90.38 679 TYR A CA 1
ATOM 5658 C C . TYR A 1 679 ? 1.344 -18.981 17.060 1.00 90.38 679 TYR A C 1
ATOM 5660 O O . TYR A 1 679 ? 1.502 -17.792 17.294 1.00 90.38 679 TYR A O 1
ATOM 5668 N N . THR A 1 680 ? 0.634 -19.400 16.009 1.00 88.25 680 THR A N 1
ATOM 5669 C CA . THR A 1 680 ? -0.122 -18.529 15.102 1.00 88.25 680 THR A CA 1
ATOM 5670 C C . THR A 1 680 ? -1.569 -19.007 15.015 1.00 88.25 680 THR A C 1
ATOM 5672 O O . THR A 1 680 ? -1.867 -20.152 15.353 1.00 88.25 680 THR A O 1
ATOM 5675 N N . VAL A 1 681 ? -2.473 -18.181 14.480 1.00 87.94 681 VAL A N 1
ATOM 5676 C CA . VAL A 1 681 ? -3.895 -18.548 14.306 1.00 87.94 681 VAL A CA 1
ATOM 5677 C C . VAL A 1 681 ? -4.064 -19.832 13.482 1.00 87.94 681 VAL A C 1
ATOM 5679 O O . VAL A 1 681 ? -4.977 -20.614 13.727 1.00 87.94 681 VAL A O 1
ATOM 5682 N N . ASN A 1 682 ? -3.162 -20.100 12.528 1.00 87.31 682 ASN A N 1
ATOM 5683 C CA . ASN A 1 682 ? -3.214 -21.329 11.734 1.00 87.31 682 ASN A CA 1
ATOM 5684 C C . ASN A 1 682 ? -2.993 -22.589 12.583 1.00 87.31 682 ASN A C 1
ATOM 5686 O O . ASN A 1 682 ? -3.491 -23.649 12.208 1.00 87.31 682 ASN A O 1
ATOM 5690 N N . HIS A 1 683 ? -2.299 -22.492 13.720 1.00 90.31 683 HIS A N 1
ATOM 5691 C CA . HIS A 1 683 ? -2.095 -23.622 14.626 1.00 90.31 683 HIS A CA 1
ATOM 5692 C C . HIS A 1 683 ? -3.394 -24.103 15.278 1.00 90.31 683 HIS A C 1
ATOM 5694 O O . HIS A 1 683 ? -3.485 -25.283 15.581 1.00 90.31 683 HIS A O 1
ATOM 5700 N N . LEU A 1 684 ? -4.445 -23.274 15.353 1.00 91.06 684 LEU A N 1
ATOM 5701 C CA . LEU A 1 684 ? -5.787 -23.727 15.754 1.00 91.06 684 LEU A CA 1
ATOM 5702 C C . LEU A 1 684 ? -6.323 -24.816 14.814 1.00 91.06 684 LEU A C 1
ATOM 5704 O O . LEU A 1 684 ? -6.842 -25.835 15.263 1.00 91.06 684 LEU A O 1
ATOM 5708 N N . ARG A 1 685 ? -6.115 -24.642 13.503 1.00 87.88 685 ARG A N 1
ATOM 5709 C CA . ARG A 1 685 ? -6.473 -25.649 12.496 1.00 87.88 685 ARG A CA 1
ATOM 5710 C C . ARG A 1 685 ? -5.608 -26.903 12.631 1.00 87.88 685 ARG A C 1
ATOM 5712 O O . ARG A 1 685 ? -6.107 -28.003 12.420 1.00 87.88 685 ARG A O 1
ATOM 5719 N N . HIS A 1 686 ? -4.320 -26.750 12.950 1.00 87.25 686 HIS A N 1
ATOM 5720 C CA . HIS A 1 686 ? -3.439 -27.892 13.216 1.00 87.25 686 HIS A CA 1
ATOM 5721 C C . HIS A 1 686 ? -3.913 -28.680 14.446 1.00 87.25 686 HIS A C 1
ATOM 5723 O O . HIS A 1 686 ? -3.996 -29.900 14.360 1.00 87.25 686 HIS A O 1
ATOM 5729 N N . THR A 1 687 ? -4.310 -28.001 15.528 1.00 89.12 687 THR A N 1
ATOM 5730 C CA . THR A 1 687 ? -4.916 -28.615 16.722 1.00 89.12 687 THR A CA 1
ATOM 5731 C C . THR A 1 687 ? -6.207 -29.357 16.390 1.00 89.12 687 THR A C 1
ATOM 5733 O O . THR A 1 687 ? -6.365 -30.498 16.807 1.00 89.12 687 THR A O 1
ATOM 5736 N N . TYR A 1 688 ? -7.105 -28.760 15.596 1.00 89.56 688 TYR A N 1
ATOM 5737 C CA . TYR A 1 688 ? -8.329 -29.433 15.147 1.00 89.56 688 TYR A CA 1
ATOM 5738 C C . TYR A 1 688 ? -8.020 -30.725 14.379 1.00 89.56 688 TYR A C 1
ATOM 5740 O O . TYR A 1 688 ? -8.575 -31.776 14.686 1.00 89.56 688 TYR A O 1
ATOM 5748 N N . LYS A 1 689 ? -7.108 -30.665 13.401 1.00 86.12 689 LYS A N 1
ATOM 5749 C CA . LYS A 1 689 ? -6.729 -31.839 12.600 1.00 86.12 689 LYS A CA 1
ATOM 5750 C C . LYS A 1 689 ? -6.098 -32.935 13.448 1.00 86.12 689 LYS A C 1
ATOM 5752 O O . LYS A 1 689 ? -6.468 -34.091 13.294 1.00 86.12 689 LYS A O 1
ATOM 5757 N N . ASP A 1 690 ? -5.173 -32.570 14.329 1.00 83.06 690 ASP A N 1
ATOM 5758 C CA . ASP A 1 690 ? -4.525 -33.507 15.247 1.00 83.06 690 ASP A CA 1
ATOM 5759 C C . ASP A 1 690 ? -5.553 -34.202 16.154 1.00 83.06 690 ASP A C 1
ATOM 5761 O O . ASP A 1 690 ? -5.526 -35.422 16.284 1.00 83.06 690 ASP A O 1
ATOM 5765 N N . ALA A 1 691 ? -6.523 -33.455 16.693 1.00 83.12 691 ALA A N 1
ATOM 5766 C CA . ALA A 1 691 ? -7.603 -34.014 17.505 1.00 83.12 691 ALA A CA 1
ATOM 5767 C C . ALA A 1 691 ? -8.506 -34.973 16.710 1.00 83.12 691 ALA A C 1
ATOM 5769 O O . ALA A 1 691 ? -8.776 -36.073 17.183 1.00 83.12 691 ALA A O 1
ATOM 5770 N N . ILE A 1 692 ? -8.926 -34.603 15.492 1.00 82.75 692 ILE A N 1
ATOM 5771 C CA . ILE A 1 692 ? -9.732 -35.479 14.622 1.00 82.75 692 ILE A CA 1
ATOM 5772 C C . ILE A 1 692 ? -8.981 -36.766 14.285 1.00 82.75 692 ILE A C 1
ATOM 5774 O O . ILE A 1 692 ? -9.572 -37.838 14.329 1.00 82.75 692 ILE A O 1
ATOM 5778 N N . TRP A 1 693 ? -7.683 -36.690 13.984 1.00 76.31 693 TRP A N 1
ATOM 5779 C CA . TRP A 1 693 ? -6.895 -37.891 13.714 1.00 76.31 693 TRP A CA 1
ATOM 5780 C C . TRP A 1 693 ? -6.731 -38.760 14.960 1.00 76.31 693 TRP A C 1
ATOM 5782 O O . TRP A 1 693 ? -6.928 -39.966 14.870 1.00 76.31 693 TRP A O 1
ATOM 5792 N N . LYS A 1 694 ? -6.412 -38.178 16.119 1.00 73.12 694 LYS A N 1
ATOM 5793 C CA . LYS A 1 694 ? -6.247 -38.935 17.370 1.00 73.12 694 LYS A CA 1
ATOM 5794 C C . LYS A 1 694 ? -7.538 -39.616 17.810 1.00 73.12 694 LYS A C 1
ATOM 5796 O O . LYS A 1 694 ? -7.511 -40.800 18.121 1.00 73.12 694 LYS A O 1
ATOM 5801 N N . GLU A 1 695 ? -8.650 -38.891 17.830 1.00 75.31 695 GLU A N 1
ATOM 5802 C CA . GLU A 1 695 ? -9.934 -39.425 18.297 1.00 75.31 695 GLU A CA 1
ATOM 5803 C C . GLU A 1 695 ? -10.619 -40.285 17.231 1.00 75.31 695 GLU A C 1
ATOM 5805 O O . GLU A 1 695 ? -11.179 -41.327 17.548 1.00 75.31 695 GLU A O 1
ATOM 5810 N N . GLY A 1 696 ? -10.514 -39.911 15.956 1.00 66.25 696 GLY A N 1
ATOM 5811 C CA . GLY A 1 696 ? -11.090 -40.673 14.853 1.00 66.25 696 GLY A CA 1
ATOM 5812 C C . GLY A 1 696 ? -10.424 -42.030 14.639 1.00 66.25 696 GLY A C 1
ATOM 5813 O O . GLY A 1 696 ? -11.120 -42.995 14.347 1.00 66.25 696 GLY A O 1
ATOM 5814 N N . ILE A 1 697 ? -9.103 -42.129 14.852 1.00 61.91 697 ILE A N 1
ATOM 5815 C CA . ILE A 1 697 ? -8.408 -43.426 14.881 1.00 61.91 697 ILE A CA 1
ATOM 5816 C C . ILE A 1 697 ? -8.900 -44.262 16.067 1.00 61.91 697 ILE A C 1
ATOM 5818 O O . ILE A 1 697 ? -9.246 -45.417 15.871 1.00 61.91 697 ILE A O 1
ATOM 5822 N N . LYS A 1 698 ? -8.987 -43.689 17.278 1.00 61.56 698 LYS A N 1
ATOM 5823 C CA . LYS A 1 698 ? -9.506 -44.414 18.456 1.00 61.56 698 LYS A CA 1
ATOM 5824 C C . LYS A 1 698 ? -10.938 -44.920 18.259 1.00 61.56 698 LYS A C 1
ATOM 5826 O O . LYS A 1 698 ? -11.294 -45.948 18.816 1.00 61.56 698 LYS A O 1
ATOM 5831 N N . ALA A 1 699 ? -11.748 -44.186 17.500 1.00 60.72 699 ALA A N 1
ATOM 5832 C CA . ALA A 1 699 ? -13.140 -44.514 17.215 1.00 60.72 699 ALA A CA 1
ATOM 5833 C C . ALA A 1 699 ? -13.334 -45.388 15.956 1.00 60.72 699 ALA A C 1
ATOM 5835 O O . ALA A 1 699 ? -14.473 -45.585 15.540 1.00 60.72 699 ALA A O 1
ATOM 5836 N N . GLY A 1 700 ? -12.259 -45.876 15.320 1.00 52.62 700 GLY A N 1
ATOM 5837 C CA . GLY A 1 700 ? -12.344 -46.760 14.148 1.00 52.62 700 GLY A CA 1
ATOM 5838 C C . GLY A 1 700 ? -12.898 -46.097 12.876 1.00 52.62 700 GLY A C 1
ATOM 5839 O O . GLY A 1 700 ? -13.400 -46.778 11.983 1.00 52.62 700 GLY A O 1
ATOM 5840 N N . ILE A 1 701 ? -12.842 -44.765 12.767 1.00 67.06 701 ILE A N 1
ATOM 5841 C CA . ILE A 1 701 ? -13.374 -44.029 11.610 1.00 67.06 701 ILE A CA 1
ATOM 5842 C C . ILE A 1 701 ? -12.491 -44.275 10.377 1.00 67.06 701 ILE A C 1
ATOM 5844 O O . ILE A 1 701 ? -11.262 -44.181 10.438 1.00 67.06 701 ILE A O 1
ATOM 5848 N N . SER A 1 702 ? -13.117 -44.536 9.224 1.00 69.12 702 SER A N 1
ATOM 5849 C CA . SER A 1 702 ? -12.389 -44.810 7.982 1.00 69.12 702 SER A CA 1
ATOM 5850 C C . SER A 1 702 ? -11.519 -43.627 7.534 1.00 69.12 702 SER A C 1
ATOM 5852 O O . SER A 1 702 ? -11.846 -42.452 7.718 1.00 69.12 702 SER A O 1
ATOM 5854 N N . THR A 1 703 ? -10.399 -43.938 6.877 1.00 64.75 703 THR A N 1
ATOM 5855 C CA . THR A 1 703 ? -9.436 -42.925 6.414 1.00 64.75 703 THR A CA 1
ATOM 5856 C C . THR A 1 703 ? -10.069 -41.909 5.461 1.00 64.75 703 THR A C 1
ATOM 5858 O O . THR A 1 703 ? -9.781 -40.722 5.576 1.00 64.75 703 THR A O 1
ATOM 5861 N N . LEU A 1 704 ? -10.970 -42.348 4.577 1.00 67.62 704 LEU A N 1
ATOM 5862 C CA . LEU A 1 704 ? -11.679 -41.471 3.638 1.00 67.62 704 LEU A CA 1
ATOM 5863 C C . LEU A 1 704 ? -12.566 -40.452 4.365 1.00 67.62 704 LEU A C 1
ATOM 5865 O O . LEU A 1 704 ? -12.606 -39.277 3.999 1.00 67.62 704 LEU A O 1
ATOM 5869 N N . VAL A 1 705 ? -13.241 -40.880 5.437 1.00 70.31 705 VAL A N 1
ATOM 5870 C CA . VAL A 1 705 ? -14.049 -39.981 6.270 1.00 70.31 705 VAL A CA 1
ATOM 5871 C C . VAL A 1 705 ? -13.146 -38.997 7.011 1.00 70.31 705 VAL A C 1
ATOM 5873 O O . VAL A 1 705 ? -13.458 -37.811 7.061 1.00 70.31 705 VAL A O 1
ATOM 5876 N N . LEU A 1 706 ? -11.987 -39.433 7.510 1.00 70.25 706 LEU A N 1
ATOM 5877 C CA . LEU A 1 706 ? -11.021 -38.540 8.159 1.00 70.25 706 LEU A CA 1
ATOM 5878 C C . LEU A 1 706 ? -10.426 -37.512 7.186 1.00 70.25 706 LEU A C 1
ATOM 5880 O O . LEU A 1 706 ? -10.351 -36.337 7.540 1.00 70.25 706 LEU A O 1
ATOM 5884 N N . GLU A 1 707 ? -10.084 -37.902 5.955 1.00 72.25 707 GLU A N 1
ATOM 5885 C CA . GLU A 1 707 ? -9.646 -36.981 4.891 1.00 72.25 707 GLU A CA 1
ATOM 5886 C C . GLU A 1 707 ? -10.722 -35.943 4.557 1.00 72.25 707 GLU A C 1
ATOM 5888 O O . GLU A 1 707 ? -10.434 -34.743 4.437 1.00 72.25 707 GLU A O 1
ATOM 5893 N N . TYR A 1 708 ? -11.978 -36.394 4.451 1.00 75.88 708 TYR A N 1
ATOM 5894 C CA . TYR A 1 708 ? -13.118 -35.503 4.294 1.00 75.88 708 TYR A CA 1
ATOM 5895 C C . TYR A 1 708 ? -13.201 -34.552 5.490 1.00 75.88 708 TYR A C 1
ATOM 5897 O O . TYR A 1 708 ? -13.243 -33.340 5.297 1.00 75.88 708 TYR A O 1
ATOM 5905 N N . MET A 1 709 ? -13.120 -35.039 6.730 1.00 75.69 709 MET A N 1
ATOM 5906 C CA . MET A 1 709 ? -13.186 -34.212 7.939 1.00 75.69 709 MET A CA 1
ATOM 5907 C C . MET A 1 709 ? -12.039 -33.192 8.040 1.00 75.69 709 MET A C 1
ATOM 5909 O O . MET A 1 709 ? -12.276 -32.047 8.435 1.00 75.69 709 MET A O 1
ATOM 5913 N N . THR A 1 710 ? -10.818 -33.522 7.627 1.00 75.50 710 THR A N 1
ATOM 5914 C CA . THR A 1 710 ? -9.656 -32.628 7.762 1.00 75.50 710 THR A CA 1
ATOM 5915 C C . THR A 1 710 ? -9.407 -31.721 6.553 1.00 75.50 710 THR A C 1
ATOM 5917 O O . THR A 1 710 ? -8.629 -30.766 6.677 1.00 75.50 710 THR A O 1
ATOM 5920 N N . ASP A 1 711 ? -10.084 -31.921 5.416 1.00 73.94 711 ASP A N 1
ATOM 5921 C CA . ASP A 1 711 ? -9.810 -31.203 4.152 1.00 73.94 711 ASP A CA 1
ATOM 5922 C C . ASP A 1 711 ? -8.318 -31.321 3.771 1.00 73.94 711 ASP A C 1
ATOM 5924 O O . ASP A 1 711 ? -7.582 -30.334 3.586 1.00 73.94 711 ASP A O 1
ATOM 5928 N N . SER A 1 712 ? -7.828 -32.561 3.790 1.00 68.69 712 SER A N 1
ATOM 5929 C CA . SER A 1 712 ? -6.463 -32.936 3.420 1.00 68.69 712 SER A CA 1
ATOM 5930 C C . SER A 1 712 ? -6.371 -34.397 3.014 1.00 68.69 712 SER A C 1
ATOM 5932 O O . SER A 1 712 ? -7.031 -35.256 3.574 1.00 68.69 712 SER A O 1
ATOM 5934 N N . SER A 1 713 ? -5.474 -34.675 2.069 1.00 65.56 713 SER A N 1
ATOM 5935 C CA . SER A 1 713 ? -5.106 -36.043 1.708 1.00 65.56 713 SER A CA 1
ATOM 5936 C C . SER A 1 713 ? -4.384 -36.741 2.863 1.00 65.56 713 SER A C 1
ATOM 5938 O O . SER A 1 713 ? -3.476 -36.147 3.460 1.00 65.56 713 SER A O 1
ATOM 5940 N N . PHE A 1 714 ? -4.649 -38.025 3.040 1.00 63.81 714 PHE A N 1
ATOM 5941 C CA . PHE A 1 714 ? -4.046 -38.958 3.981 1.00 63.81 714 PHE A CA 1
ATOM 5942 C C . PHE A 1 714 ? -2.529 -38.852 3.966 1.00 63.81 714 PHE A C 1
ATOM 5944 O O . PHE A 1 714 ? -1.915 -38.622 5.001 1.00 63.81 714 PHE A O 1
ATOM 5951 N N . LYS A 1 715 ? -1.912 -38.857 2.777 1.00 59.44 715 LYS A N 1
ATOM 5952 C CA . LYS A 1 715 ? -0.457 -38.699 2.624 1.00 59.44 715 LYS A CA 1
ATOM 5953 C C . LYS A 1 715 ? 0.092 -37.444 3.312 1.00 59.44 715 LYS A C 1
ATOM 5955 O O . LYS A 1 715 ? 1.160 -37.487 3.911 1.00 59.44 715 LYS A O 1
ATOM 5960 N N . ASN A 1 716 ? -0.609 -36.315 3.219 1.00 62.12 716 ASN A N 1
ATOM 5961 C CA . ASN A 1 716 ? -0.181 -35.072 3.862 1.00 62.12 716 ASN A CA 1
ATOM 5962 C C . ASN A 1 716 ? -0.439 -35.094 5.369 1.00 62.12 716 ASN A C 1
ATOM 5964 O O . ASN A 1 716 ? 0.340 -34.507 6.113 1.00 62.12 716 ASN A O 1
ATOM 5968 N N . ASP A 1 717 ? -1.506 -35.740 5.820 1.00 65.50 717 ASP A N 1
ATOM 5969 C CA . ASP A 1 717 ? -1.856 -35.768 7.235 1.00 65.50 717 ASP A CA 1
ATOM 5970 C C . ASP A 1 717 ? -1.028 -36.777 8.031 1.00 65.50 717 ASP A C 1
ATOM 5972 O O . ASP A 1 717 ? -0.567 -36.447 9.119 1.00 65.50 717 ASP A O 1
ATOM 5976 N N . VAL A 1 718 ? -0.720 -37.942 7.458 1.00 58.97 718 VAL A N 1
ATOM 5977 C CA . VAL A 1 718 ? 0.237 -38.908 8.019 1.00 58.97 718 VAL A CA 1
ATOM 5978 C C . VAL A 1 718 ? 1.600 -38.247 8.228 1.00 58.97 718 VAL A C 1
ATOM 5980 O O . VAL A 1 718 ? 2.175 -38.349 9.306 1.00 58.97 718 VAL A O 1
ATOM 5983 N N . LEU A 1 719 ? 2.082 -37.490 7.234 1.00 58.59 719 LEU A N 1
ATOM 5984 C CA . LEU A 1 719 ? 3.363 -36.777 7.312 1.00 58.59 719 LEU A CA 1
ATOM 5985 C C . LEU A 1 719 ? 3.407 -35.683 8.388 1.00 58.59 719 LEU A C 1
ATOM 5987 O O . LEU A 1 719 ? 4.499 -35.284 8.781 1.00 58.59 719 LEU A O 1
ATOM 5991 N N . ASN A 1 720 ? 2.258 -35.146 8.801 1.00 63.09 720 ASN A N 1
ATOM 5992 C CA . ASN A 1 720 ? 2.200 -33.961 9.654 1.00 63.09 720 ASN A CA 1
ATOM 5993 C C . ASN A 1 720 ? 1.617 -34.235 11.052 1.00 63.09 720 ASN A C 1
ATOM 5995 O O . ASN A 1 720 ? 1.914 -33.472 11.961 1.00 63.09 720 ASN A O 1
ATOM 5999 N N . TYR A 1 721 ? 0.796 -35.267 11.249 1.00 63.38 721 TYR A N 1
ATOM 6000 C CA . TYR A 1 721 ? 0.042 -35.462 12.499 1.00 63.38 721 TYR A CA 1
ATOM 6001 C C . TYR A 1 721 ? 0.090 -36.897 13.043 1.00 63.38 721 TYR A C 1
ATOM 6003 O O . TYR A 1 721 ? -0.485 -37.158 14.095 1.00 63.38 721 TYR A O 1
ATOM 6011 N N . ARG A 1 722 ? 0.784 -37.838 12.377 1.00 57.66 722 ARG A N 1
ATOM 6012 C CA . ARG A 1 722 ? 0.992 -39.201 12.899 1.00 57.66 722 ARG A CA 1
ATOM 6013 C C . ARG A 1 722 ? 2.451 -39.428 13.314 1.00 57.66 722 ARG A C 1
ATOM 6015 O O . ARG A 1 722 ? 3.369 -39.440 12.488 1.00 57.66 722 ARG A O 1
ATOM 6022 N N . ALA A 1 723 ? 2.664 -39.648 14.609 1.00 48.03 723 ALA A N 1
ATOM 6023 C CA . ALA A 1 723 ? 3.928 -40.144 15.144 1.00 48.03 723 ALA A CA 1
ATOM 6024 C C . ALA A 1 723 ? 3.927 -41.682 15.081 1.00 48.03 723 ALA A C 1
ATOM 6026 O O . ALA A 1 723 ? 3.200 -42.325 15.829 1.00 48.03 723 ALA A O 1
ATOM 6027 N N . ARG A 1 724 ? 4.710 -42.261 14.166 1.00 52.88 724 ARG A N 1
ATOM 6028 C CA . ARG A 1 724 ? 5.079 -43.687 14.147 1.00 52.88 724 ARG A CA 1
ATOM 6029 C C . ARG A 1 724 ? 6.550 -43.811 13.741 1.00 52.88 724 ARG A C 1
ATOM 6031 O O . ARG A 1 724 ? 7.073 -42.878 13.124 1.00 52.88 724 ARG A O 1
ATOM 6038 N N . THR A 1 725 ? 7.187 -44.927 14.092 1.00 57.97 725 THR A N 1
ATOM 6039 C CA . THR A 1 725 ? 8.530 -45.313 13.625 1.00 57.97 725 THR A CA 1
ATOM 6040 C C . THR A 1 725 ? 8.587 -45.346 12.090 1.00 57.97 725 THR A C 1
ATOM 6042 O O . THR A 1 725 ? 7.560 -45.494 11.417 1.00 57.97 725 THR A O 1
ATOM 6045 N N . ASP A 1 726 ? 9.775 -45.171 11.507 1.00 57.12 726 ASP A N 1
ATOM 6046 C CA . ASP A 1 726 ? 9.931 -45.091 10.046 1.00 57.12 726 ASP A CA 1
ATOM 6047 C C . ASP A 1 726 ? 9.614 -46.420 9.330 1.00 57.12 726 ASP A C 1
ATOM 6049 O O . ASP A 1 726 ? 9.062 -46.397 8.227 1.00 57.12 726 ASP A O 1
ATOM 6053 N N . ALA A 1 727 ? 9.827 -47.564 9.989 1.00 58.53 727 ALA A N 1
ATOM 6054 C CA . ALA A 1 727 ? 9.460 -48.890 9.488 1.00 58.53 727 ALA A CA 1
ATOM 6055 C C . ALA A 1 727 ? 7.936 -49.090 9.384 1.00 58.53 727 ALA A C 1
ATOM 6057 O O . ALA A 1 727 ? 7.437 -49.511 8.338 1.00 58.53 727 ALA A O 1
ATOM 6058 N N . SER A 1 728 ? 7.179 -48.689 10.412 1.00 62.28 728 SER A N 1
ATOM 6059 C CA . SER A 1 728 ? 5.709 -48.737 10.391 1.00 62.28 728 SER A CA 1
ATOM 6060 C C . SER A 1 728 ? 5.136 -47.830 9.302 1.00 62.28 728 SER A C 1
ATOM 6062 O O . SER A 1 728 ? 4.256 -48.232 8.539 1.00 62.28 728 SER A O 1
ATOM 6064 N N . ARG A 1 729 ? 5.712 -46.632 9.131 1.00 57.50 729 ARG A N 1
ATOM 6065 C CA . ARG A 1 729 ? 5.352 -45.726 8.027 1.00 57.50 729 ARG A CA 1
ATOM 6066 C C . ARG A 1 729 ? 5.603 -46.356 6.660 1.00 57.50 729 ARG A C 1
ATOM 6068 O O . ARG A 1 729 ? 4.759 -46.229 5.774 1.00 57.50 729 ARG A O 1
ATOM 6075 N N . TYR A 1 730 ? 6.748 -47.007 6.471 1.00 57.78 730 TYR A N 1
ATOM 6076 C CA . TYR A 1 730 ? 7.080 -47.667 5.212 1.00 57.78 730 TYR A CA 1
ATOM 6077 C C . TYR A 1 730 ? 6.136 -48.841 4.917 1.00 57.78 730 TYR A C 1
ATOM 6079 O O . TYR A 1 730 ? 5.610 -48.927 3.806 1.00 57.78 730 TYR A O 1
ATOM 6087 N N . ALA A 1 731 ? 5.865 -49.695 5.907 1.00 68.50 731 ALA A N 1
ATOM 6088 C CA . ALA A 1 731 ? 4.986 -50.854 5.768 1.00 68.50 731 ALA A CA 1
ATOM 6089 C C . ALA A 1 731 ? 3.540 -50.457 5.408 1.00 68.50 731 ALA A C 1
ATOM 6091 O O . ALA A 1 731 ? 2.961 -51.019 4.475 1.00 68.50 731 ALA A O 1
ATOM 6092 N N . GLU A 1 732 ? 2.976 -49.439 6.069 1.00 59.34 732 GLU A N 1
ATOM 6093 C CA . GLU A 1 732 ? 1.635 -48.913 5.754 1.00 59.34 732 GLU A CA 1
ATOM 6094 C C . GLU A 1 732 ? 1.583 -48.253 4.369 1.00 59.34 732 GLU A C 1
ATOM 6096 O O . GLU A 1 732 ? 0.617 -48.422 3.625 1.00 59.34 732 GLU A O 1
ATOM 6101 N N . MET A 1 733 ? 2.636 -47.528 3.973 1.00 56.62 733 MET A N 1
ATOM 6102 C CA . MET A 1 733 ? 2.718 -46.937 2.631 1.00 56.62 733 MET A CA 1
ATOM 6103 C C . MET A 1 733 ? 2.849 -47.991 1.527 1.00 56.62 733 MET A C 1
ATOM 6105 O O . MET A 1 733 ? 2.308 -47.803 0.438 1.00 56.62 733 MET A O 1
ATOM 6109 N N . PHE A 1 734 ? 3.583 -49.072 1.781 1.00 65.94 734 PHE A N 1
ATOM 6110 C CA . PHE A 1 734 ? 3.798 -50.156 0.824 1.00 65.94 734 PHE A CA 1
ATOM 6111 C C . PHE A 1 734 ? 2.521 -50.984 0.605 1.00 65.94 734 PHE A C 1
ATOM 6113 O O . PHE A 1 734 ? 2.121 -51.259 -0.535 1.00 65.94 734 PHE A O 1
ATOM 6120 N N . SER A 1 735 ? 1.850 -51.343 1.697 1.00 65.44 735 SER A N 1
ATOM 6121 C CA . SER A 1 735 ? 0.635 -52.161 1.679 1.00 65.44 735 SER A CA 1
ATOM 6122 C C . SER A 1 735 ? -0.617 -51.369 1.294 1.00 65.44 735 SER A C 1
ATOM 6124 O O . SER A 1 735 ? -1.487 -51.906 0.614 1.00 65.44 735 SER A O 1
ATOM 6126 N N . GLY A 1 736 ? -0.690 -50.085 1.659 1.00 57.00 736 GLY A N 1
ATOM 6127 C CA . GLY A 1 736 ? -1.890 -49.262 1.508 1.00 57.00 736 GLY A CA 1
ATOM 6128 C C . GLY A 1 736 ? -2.936 -49.482 2.609 1.00 57.00 736 GLY A C 1
ATOM 6129 O O . GLY A 1 736 ? -4.040 -48.957 2.483 1.00 57.00 736 GLY A O 1
ATOM 6130 N N . VAL A 1 737 ? -2.610 -50.222 3.679 1.00 61.81 737 VAL A N 1
ATOM 6131 C CA . VAL A 1 737 ? -3.504 -50.480 4.825 1.00 61.81 737 VAL A CA 1
ATOM 6132 C C . VAL A 1 737 ? -2.925 -49.955 6.141 1.00 61.81 737 VAL A C 1
ATOM 6134 O O . VAL A 1 737 ? -1.719 -49.775 6.279 1.00 61.81 737 VAL A O 1
ATOM 6137 N N . SER A 1 738 ? -3.802 -49.706 7.121 1.00 63.75 738 SER A N 1
ATOM 6138 C CA . SER A 1 738 ? -3.422 -49.308 8.486 1.00 63.75 738 SER A CA 1
ATOM 6139 C C . SER A 1 738 ? -3.268 -50.530 9.391 1.00 63.75 738 SER A C 1
ATOM 6141 O O . SER A 1 738 ? -4.178 -51.359 9.438 1.00 63.75 738 SER A O 1
ATOM 6143 N N . ILE A 1 739 ? -2.176 -50.588 10.159 1.00 64.62 739 ILE A N 1
ATOM 6144 C CA . ILE A 1 739 ? -1.849 -51.685 11.098 1.00 64.62 739 ILE A CA 1
ATOM 6145 C C . ILE A 1 739 ? -2.046 -51.315 12.576 1.00 64.62 739 ILE A C 1
ATOM 6147 O O . ILE A 1 739 ? -1.653 -52.059 13.460 1.00 64.62 739 ILE A O 1
ATOM 6151 N N . SER A 1 740 ? -2.665 -50.163 12.862 1.00 47.94 740 SER A N 1
ATOM 6152 C CA . SER A 1 740 ? -2.842 -49.618 14.228 1.00 47.94 740 SER A CA 1
ATOM 6153 C C . SER A 1 740 ? -3.629 -50.496 15.212 1.00 47.94 740 SER A C 1
ATOM 6155 O O . SER A 1 740 ? -3.610 -50.200 16.399 1.00 47.94 740 SER A O 1
ATOM 6157 N N . GLU A 1 741 ? -4.360 -51.490 14.712 1.00 51.47 741 GLU A N 1
ATOM 6158 C CA . GLU A 1 741 ? -5.350 -52.300 15.445 1.00 51.47 741 GLU A CA 1
ATOM 6159 C C . GLU A 1 741 ? -5.042 -53.803 15.329 1.00 51.47 741 GLU A C 1
ATOM 6161 O O . GLU A 1 741 ? -5.917 -54.643 15.513 1.00 51.47 741 GLU A O 1
ATOM 6166 N N . VAL A 1 742 ? -3.823 -54.150 14.913 1.00 65.00 742 VAL A N 1
ATOM 6167 C CA . VAL A 1 742 ? -3.426 -55.535 14.664 1.00 65.00 742 VAL A CA 1
ATOM 6168 C C . VAL A 1 742 ? -2.488 -55.984 15.772 1.00 65.00 742 VAL A C 1
ATOM 6170 O O . VAL A 1 742 ? -1.329 -55.571 15.799 1.00 65.00 742 VAL A O 1
ATOM 6173 N N . ASP A 1 743 ? -2.980 -56.859 16.644 1.00 65.56 743 ASP A N 1
ATOM 6174 C CA . ASP A 1 743 ? -2.144 -57.530 17.632 1.00 65.56 743 ASP A CA 1
ATOM 6175 C C . ASP A 1 743 ? -1.369 -58.676 16.973 1.00 65.56 743 ASP A C 1
ATOM 6177 O O . ASP A 1 743 ? -1.932 -59.549 16.302 1.00 65.56 743 ASP A O 1
ATOM 6181 N N . ILE A 1 744 ? -0.051 -58.653 17.153 1.00 72.19 744 ILE A N 1
ATOM 6182 C CA . ILE A 1 744 ? 0.844 -59.723 16.723 1.00 72.19 744 ILE A CA 1
ATOM 6183 C C . ILE A 1 744 ? 1.011 -60.680 17.901 1.00 72.19 744 ILE A C 1
ATOM 6185 O O . ILE A 1 744 ? 1.650 -60.347 18.894 1.00 72.19 744 ILE A O 1
ATOM 6189 N N . TYR A 1 745 ? 0.437 -61.872 17.772 1.00 70.00 745 TYR A N 1
ATOM 6190 C CA . TYR A 1 745 ? 0.511 -62.930 18.786 1.00 70.00 745 TYR A CA 1
ATOM 6191 C C . TYR A 1 745 ? 1.758 -63.819 18.613 1.00 70.00 745 TYR A C 1
ATOM 6193 O O . TYR A 1 745 ? 2.251 -64.421 19.561 1.00 70.00 745 TYR A O 1
ATOM 6201 N N . GLY A 1 746 ? 2.313 -63.876 17.398 1.00 69.88 746 GLY A N 1
ATOM 6202 C CA . GLY A 1 746 ? 3.496 -64.677 17.081 1.00 69.88 746 GLY A CA 1
ATOM 6203 C C . GLY A 1 746 ? 4.811 -64.095 17.610 1.00 69.88 746 GLY A C 1
ATOM 6204 O O . GLY A 1 746 ? 4.963 -62.891 17.804 1.00 69.88 746 GLY A O 1
ATOM 6205 N N . ASN A 1 747 ? 5.809 -64.959 17.785 1.00 77.44 747 ASN A N 1
ATOM 6206 C CA . ASN A 1 747 ? 7.144 -64.577 18.243 1.00 77.44 747 ASN A CA 1
ATOM 6207 C C . ASN A 1 747 ? 8.099 -64.324 17.070 1.00 77.44 747 ASN A C 1
ATOM 6209 O O . ASN A 1 747 ? 8.144 -65.104 16.124 1.00 77.44 747 ASN A O 1
ATOM 6213 N N . ILE A 1 748 ? 8.942 -63.296 17.160 1.00 77.94 748 ILE A N 1
ATOM 6214 C CA . ILE A 1 748 ? 10.029 -63.084 16.196 1.00 77.94 748 ILE A CA 1
ATOM 6215 C C . ILE A 1 748 ? 11.355 -63.449 16.865 1.00 77.94 748 ILE A C 1
ATOM 6217 O O . ILE A 1 748 ? 11.700 -62.864 17.892 1.00 77.94 748 ILE A O 1
ATOM 6221 N N . ILE A 1 749 ? 12.070 -64.433 16.314 1.00 78.69 749 ILE A N 1
ATOM 6222 C CA . ILE A 1 749 ? 13.337 -64.952 16.862 1.00 78.69 749 ILE A CA 1
ATOM 6223 C C . ILE A 1 749 ? 14.456 -64.927 15.809 1.00 78.69 749 ILE A C 1
ATOM 6225 O O . ILE A 1 749 ? 14.256 -64.483 14.676 1.00 78.69 749 ILE A O 1
ATOM 6229 N N . ASN A 1 750 ? 15.647 -65.391 16.190 1.00 71.06 750 ASN A N 1
ATOM 6230 C CA . ASN A 1 750 ? 16.826 -65.414 15.326 1.00 71.06 750 ASN A CA 1
ATOM 6231 C C . ASN A 1 750 ? 16.708 -66.463 14.209 1.00 71.06 750 ASN A C 1
ATOM 6233 O O . ASN A 1 750 ? 16.150 -67.540 14.414 1.00 71.06 750 ASN A O 1
ATOM 6237 N N . ASP A 1 751 ? 17.297 -66.171 13.043 1.00 71.81 751 ASP A N 1
ATOM 6238 C CA . ASP A 1 751 ? 17.171 -67.000 11.833 1.00 71.81 751 ASP A CA 1
ATOM 6239 C C . ASP A 1 751 ? 17.535 -68.484 12.077 1.00 71.81 751 ASP A C 1
ATOM 6241 O O . ASP A 1 751 ? 16.774 -69.375 11.706 1.00 71.81 751 ASP A O 1
ATOM 6245 N N . ASN A 1 752 ? 18.621 -68.753 12.815 1.00 67.44 752 ASN A N 1
ATOM 6246 C CA . ASN A 1 752 ? 19.120 -70.109 13.105 1.00 67.44 752 ASN A CA 1
ATOM 6247 C C . ASN A 1 752 ? 18.178 -70.981 13.960 1.00 67.44 752 ASN A C 1
ATOM 6249 O O . ASN A 1 752 ? 18.364 -72.199 14.037 1.00 67.44 752 ASN A O 1
ATOM 6253 N N . GLU A 1 753 ? 17.229 -70.371 14.671 1.00 69.69 753 GLU A N 1
ATOM 6254 C CA . GLU A 1 753 ? 16.286 -71.079 15.541 1.00 69.69 753 GLU A CA 1
ATOM 6255 C C . GLU A 1 753 ? 14.982 -71.416 14.813 1.00 69.69 753 GLU A C 1
ATOM 6257 O O . GLU A 1 753 ? 14.373 -72.442 15.108 1.00 69.69 753 GLU A O 1
ATOM 6262 N N . VAL A 1 754 ? 14.580 -70.601 13.829 1.00 77.00 754 VAL A N 1
ATOM 6263 C CA . VAL A 1 754 ? 13.373 -70.843 13.020 1.00 77.00 754 VAL A CA 1
ATOM 6264 C C . VAL A 1 754 ? 13.564 -72.026 12.077 1.00 77.00 754 VAL A C 1
ATOM 6266 O O . VAL A 1 754 ? 12.652 -72.832 11.925 1.00 77.00 754 VAL A O 1
ATOM 6269 N N . ASP A 1 755 ? 14.756 -72.183 11.499 1.00 74.88 755 ASP A N 1
ATOM 6270 C CA . ASP A 1 755 ? 15.044 -73.247 10.526 1.00 74.88 755 ASP A CA 1
ATOM 6271 C C . ASP A 1 755 ? 15.048 -74.663 11.136 1.00 74.88 755 ASP A C 1
ATOM 6273 O O . ASP A 1 755 ? 15.007 -75.654 10.408 1.00 74.88 755 ASP A O 1
ATOM 6277 N N . LYS A 1 756 ? 15.073 -74.774 12.472 1.00 75.56 756 LYS A N 1
ATOM 6278 C CA . LYS A 1 756 ? 14.984 -76.048 13.210 1.00 75.56 756 LYS A CA 1
ATOM 6279 C C . LYS A 1 756 ? 13.545 -76.465 13.531 1.00 75.56 756 LYS A C 1
ATOM 6281 O O . LYS A 1 756 ? 13.342 -77.527 14.116 1.00 75.56 756 LYS A O 1
ATOM 6286 N N . LEU A 1 757 ? 12.564 -75.623 13.209 1.00 82.06 757 LEU A N 1
ATOM 6287 C CA . LEU A 1 757 ? 11.150 -75.821 13.517 1.00 82.06 757 LEU A CA 1
ATOM 6288 C C . LEU A 1 757 ? 10.354 -76.189 12.257 1.00 82.06 757 LEU A C 1
ATOM 6290 O O . LEU A 1 757 ? 10.768 -75.919 11.131 1.00 82.06 757 LEU A O 1
ATOM 6294 N N . ASN A 1 758 ? 9.175 -76.785 12.448 1.00 81.50 758 ASN A N 1
ATOM 6295 C CA . ASN A 1 758 ? 8.308 -77.185 11.338 1.00 81.50 758 ASN A CA 1
ATOM 6296 C C . ASN A 1 758 ? 7.723 -75.946 10.628 1.00 81.50 758 ASN A C 1
ATOM 6298 O O . ASN A 1 758 ? 7.064 -75.142 11.298 1.00 81.50 758 ASN A O 1
ATOM 6302 N N . PRO A 1 759 ? 7.911 -75.777 9.304 1.00 83.06 759 PRO A N 1
ATOM 6303 C CA . PRO A 1 759 ? 7.426 -74.607 8.576 1.00 83.06 759 PRO A CA 1
ATOM 6304 C C . PRO A 1 759 ? 5.894 -74.593 8.469 1.00 83.06 759 PRO A C 1
ATOM 6306 O O . PRO A 1 759 ? 5.260 -75.633 8.297 1.00 83.06 759 PRO A O 1
ATOM 6309 N N . VAL A 1 760 ? 5.301 -73.400 8.532 1.00 82.44 760 VAL A N 1
ATOM 6310 C CA . VAL A 1 760 ? 3.851 -73.161 8.405 1.00 82.44 760 VAL A CA 1
ATOM 6311 C C . VAL A 1 760 ? 3.574 -71.938 7.519 1.00 82.44 760 VAL A C 1
ATOM 6313 O O . VAL A 1 760 ? 4.484 -71.149 7.258 1.00 82.44 760 VAL A O 1
ATOM 6316 N N . GLU A 1 761 ? 2.329 -71.783 7.047 1.00 79.31 761 GLU A N 1
ATOM 6317 C CA . GLU A 1 761 ? 1.877 -70.639 6.220 1.00 79.31 761 GLU A CA 1
ATOM 6318 C C . GLU A 1 761 ? 2.796 -70.387 5.014 1.00 79.31 761 GLU A C 1
ATOM 6320 O O . GLU A 1 761 ? 3.387 -69.318 4.867 1.00 79.31 761 GLU A O 1
ATOM 6325 N N . GLU A 1 762 ? 3.004 -71.426 4.198 1.00 78.31 762 GLU A N 1
ATOM 6326 C CA . GLU A 1 762 ? 3.849 -71.378 2.991 1.00 78.31 762 GLU A CA 1
ATOM 6327 C C . GLU A 1 762 ? 5.289 -70.872 3.242 1.00 78.31 762 GLU A C 1
ATOM 6329 O O . GLU A 1 762 ? 5.947 -70.322 2.358 1.00 78.31 762 GLU A O 1
ATOM 6334 N N . GLY A 1 763 ? 5.808 -71.074 4.458 1.00 79.31 763 GLY A N 1
ATOM 6335 C CA . GLY A 1 763 ? 7.171 -70.697 4.833 1.00 79.31 763 GLY A CA 1
ATOM 6336 C C . GLY A 1 763 ? 7.323 -69.258 5.332 1.00 79.31 763 GLY A C 1
ATOM 6337 O O . GLY A 1 763 ? 8.456 -68.793 5.475 1.00 79.31 763 GLY A O 1
ATOM 6338 N N . LEU A 1 764 ? 6.220 -68.555 5.628 1.00 84.38 764 LEU A N 1
ATOM 6339 C CA . LEU A 1 764 ? 6.240 -67.259 6.328 1.00 84.38 764 LEU A CA 1
ATOM 6340 C C . LEU A 1 764 ? 6.783 -67.376 7.762 1.00 84.38 764 LEU A C 1
ATOM 6342 O O . LEU A 1 764 ? 7.309 -66.406 8.313 1.00 84.38 764 LEU A O 1
ATOM 6346 N N . GLY A 1 765 ? 6.692 -68.562 8.360 1.00 86.12 765 GLY A N 1
ATOM 6347 C CA . GLY A 1 765 ? 7.255 -68.860 9.669 1.00 86.12 765 GLY A CA 1
ATOM 6348 C C . GLY A 1 765 ? 7.244 -70.353 9.979 1.00 86.12 765 GLY A C 1
ATOM 6349 O O . GLY A 1 765 ? 7.093 -71.188 9.087 1.00 86.12 765 GLY A O 1
ATOM 6350 N N . ALA A 1 766 ? 7.403 -70.683 11.254 1.00 86.50 766 ALA A N 1
ATOM 6351 C CA . ALA A 1 766 ? 7.434 -72.041 11.772 1.00 86.50 766 ALA A CA 1
ATOM 6352 C C . ALA A 1 766 ? 6.615 -72.171 13.067 1.00 86.50 766 ALA A C 1
ATOM 6354 O O . ALA A 1 766 ? 6.304 -71.177 13.728 1.00 86.50 766 ALA A O 1
ATOM 6355 N N . CYS A 1 767 ? 6.252 -73.399 13.432 1.00 86.56 767 CYS A N 1
ATOM 6356 C CA . CYS A 1 767 ? 5.540 -73.705 14.672 1.00 86.56 767 CYS A CA 1
ATOM 6357 C C . CYS A 1 767 ? 6.511 -74.188 15.758 1.00 86.56 767 CYS A C 1
ATOM 6359 O O . CYS A 1 767 ? 7.288 -75.113 15.529 1.00 86.56 767 CYS A O 1
ATOM 6361 N N . LYS A 1 768 ? 6.428 -73.604 16.960 1.00 84.19 768 LYS A N 1
ATOM 6362 C CA . LYS A 1 768 ? 7.189 -74.043 18.150 1.00 84.19 768 LYS A CA 1
ATOM 6363 C C . LYS A 1 768 ? 6.717 -75.373 18.743 1.00 84.19 768 LYS A C 1
ATOM 6365 O O . LYS A 1 768 ? 7.457 -75.974 19.512 1.00 84.19 768 LYS A O 1
ATOM 6370 N N . GLN A 1 769 ? 5.493 -75.801 18.441 1.00 81.81 769 GLN A N 1
ATOM 6371 C CA . GLN A 1 769 ? 4.887 -77.005 19.017 1.00 81.81 769 GLN A CA 1
ATOM 6372 C C . GLN A 1 769 ? 5.028 -78.202 18.074 1.00 81.81 769 GLN A C 1
ATOM 6374 O O . GLN A 1 769 ? 4.928 -78.050 16.855 1.00 81.81 769 GLN A O 1
ATOM 6379 N N . ILE A 1 770 ? 5.220 -79.389 18.657 1.00 76.69 770 ILE A N 1
ATOM 6380 C CA . ILE A 1 770 ? 5.307 -80.667 17.928 1.00 76.69 770 ILE A CA 1
ATOM 6381 C C . ILE A 1 770 ? 3.939 -81.039 17.334 1.00 76.69 770 ILE A C 1
ATOM 6383 O O . ILE A 1 770 ? 3.867 -81.531 16.212 1.00 76.69 770 ILE A O 1
ATOM 6387 N N . GLU A 1 771 ? 2.857 -80.730 18.052 1.00 77.00 771 GLU A N 1
ATOM 6388 C CA . GLU A 1 771 ? 1.477 -80.974 17.628 1.00 77.00 771 GLU A CA 1
ATOM 6389 C C . GLU A 1 771 ? 0.662 -79.673 17.618 1.00 77.00 771 GLU A C 1
ATOM 6391 O O . GLU A 1 771 ? 0.938 -78.726 18.359 1.00 77.00 771 GLU A O 1
ATOM 6396 N N . CYS A 1 772 ? -0.348 -79.596 16.745 1.00 79.62 772 CYS A N 1
ATOM 6397 C CA . CYS A 1 772 ? -1.152 -78.385 16.601 1.00 79.62 772 CYS A CA 1
ATOM 6398 C C . CYS A 1 772 ? -2.129 -78.226 17.773 1.00 79.62 772 CYS A C 1
ATOM 6400 O O . CYS A 1 772 ? -3.075 -78.994 17.910 1.00 79.62 772 CYS A O 1
ATOM 6402 N N . ILE A 1 773 ? -1.950 -77.162 18.556 1.00 73.88 773 ILE A N 1
ATOM 6403 C CA . ILE A 1 773 ? -2.799 -76.829 19.714 1.00 73.88 773 ILE A CA 1
ATOM 6404 C C . ILE A 1 773 ? -4.152 -76.193 19.345 1.00 73.88 773 ILE A C 1
ATOM 6406 O O . ILE A 1 773 ? -4.952 -75.886 20.223 1.00 73.88 773 ILE A O 1
ATOM 6410 N N . LYS A 1 774 ? -4.405 -75.939 18.056 1.00 69.00 774 LYS A N 1
ATOM 6411 C CA . LYS A 1 774 ? -5.667 -75.367 17.561 1.00 69.00 774 LYS A CA 1
ATOM 6412 C C . LYS A 1 774 ? -6.556 -76.485 17.025 1.00 69.00 774 LYS A C 1
ATOM 6414 O O . LYS A 1 774 ? -6.102 -77.251 16.177 1.00 69.00 774 LYS A O 1
ATOM 6419 N N . PHE A 1 775 ? -7.815 -76.561 17.453 1.00 59.72 775 PHE A N 1
ATOM 6420 C CA . PHE A 1 775 ? -8.770 -77.542 16.927 1.00 59.72 775 PHE A CA 1
ATOM 6421 C C . PHE A 1 775 ? -9.156 -77.229 15.467 1.00 59.72 775 PHE A C 1
ATOM 6423 O O . PHE A 1 775 ? -9.190 -76.060 15.088 1.00 59.72 775 PHE A O 1
ATOM 6430 N N . PRO A 1 776 ? -9.488 -78.229 14.625 1.00 56.44 776 PRO A N 1
ATOM 6431 C CA . PRO A 1 776 ? -9.862 -78.012 13.217 1.00 56.44 776 PRO A CA 1
ATOM 6432 C C . PRO A 1 776 ? -11.079 -77.090 12.995 1.00 56.44 776 PRO A C 1
ATOM 6434 O O . PRO A 1 776 ? -11.294 -76.621 11.875 1.00 56.44 776 PRO A O 1
ATOM 6437 N N . SER A 1 777 ? -11.887 -76.867 14.036 1.00 54.12 777 SER A N 1
ATOM 6438 C CA . SER A 1 777 ? -13.104 -76.047 14.037 1.00 54.12 777 SER A CA 1
ATOM 6439 C C . SER A 1 777 ? -12.906 -74.614 14.547 1.00 54.12 777 SER A C 1
ATOM 6441 O O . SER A 1 777 ? -13.807 -73.801 14.365 1.00 54.12 777 SER A O 1
ATOM 6443 N N . GLU A 1 778 ? -11.758 -74.283 15.147 1.00 49.62 778 GLU A N 1
ATOM 6444 C CA . GLU A 1 778 ? -11.442 -72.934 15.636 1.00 49.62 778 GLU A CA 1
ATOM 6445 C C . GLU A 1 778 ? -10.414 -72.279 14.703 1.00 49.62 778 GLU A C 1
ATOM 6447 O O . GLU A 1 778 ? -9.264 -72.706 14.622 1.00 49.62 778 GLU A O 1
ATOM 6452 N N . ASP A 1 779 ? -10.847 -71.250 13.971 1.00 52.56 779 ASP A N 1
ATOM 6453 C CA . ASP A 1 779 ? -10.030 -70.445 13.055 1.00 52.56 779 ASP A CA 1
ATOM 6454 C C . ASP A 1 779 ? -9.299 -71.230 11.955 1.00 52.56 779 ASP A C 1
ATOM 6456 O O . ASP A 1 779 ? -8.069 -71.256 11.868 1.00 52.56 779 ASP A O 1
ATOM 6460 N N . LYS A 1 780 ? -10.065 -71.762 10.993 1.00 51.81 780 LYS A N 1
ATOM 6461 C CA . LYS A 1 780 ? -9.509 -72.232 9.708 1.00 51.81 780 LYS A CA 1
ATOM 6462 C C . LYS A 1 780 ? -8.712 -71.158 8.955 1.00 51.81 780 LYS A C 1
ATOM 6464 O O . LYS A 1 780 ? -7.971 -71.506 8.045 1.00 51.81 780 LYS A O 1
ATOM 6469 N N . ILE A 1 781 ? -8.892 -69.878 9.292 1.00 55.28 781 ILE A N 1
ATOM 6470 C CA . ILE A 1 781 ? -8.677 -68.790 8.334 1.00 55.28 781 ILE A CA 1
ATOM 6471 C C . ILE A 1 781 ? -7.567 -67.791 8.739 1.00 55.28 781 ILE A C 1
ATOM 6473 O O . ILE A 1 781 ? -7.261 -66.891 7.974 1.00 55.28 781 ILE A O 1
ATOM 6477 N N . PHE A 1 782 ? -6.886 -67.983 9.881 1.00 58.56 782 PHE A N 1
ATOM 6478 C CA . PHE A 1 782 ? -5.616 -67.300 10.242 1.00 58.56 782 PHE A CA 1
ATOM 6479 C C . PHE A 1 782 ? -4.744 -68.161 11.176 1.00 58.56 782 PHE A C 1
ATOM 6481 O O . PHE A 1 782 ? -4.053 -67.642 12.061 1.00 58.56 782 PHE A O 1
ATOM 6488 N N . ARG A 1 783 ? -4.864 -69.490 11.047 1.00 67.44 783 ARG A N 1
ATOM 6489 C CA . ARG A 1 783 ? -4.604 -70.459 12.124 1.00 67.44 783 ARG A CA 1
ATOM 6490 C C . ARG A 1 783 ? -3.234 -70.293 12.773 1.00 67.44 783 ARG A C 1
ATOM 6492 O O . ARG A 1 783 ? -3.135 -70.415 13.992 1.00 67.44 783 ARG A O 1
ATOM 6499 N N . CYS A 1 784 ? -2.200 -69.998 11.986 1.00 77.56 784 CYS A N 1
ATOM 6500 C CA . CYS A 1 784 ? -0.854 -69.811 12.512 1.00 77.56 784 CYS A CA 1
ATOM 6501 C C . CYS A 1 784 ? -0.518 -68.338 12.784 1.00 77.56 784 CYS A C 1
ATOM 6503 O O . CYS A 1 784 ? -0.014 -68.049 13.860 1.00 77.56 784 CYS A O 1
ATOM 6505 N N . LEU A 1 785 ? -0.836 -67.382 11.902 1.00 78.19 785 LEU A N 1
ATOM 6506 C CA . LEU A 1 785 ? -0.439 -65.970 12.091 1.00 78.19 785 LEU A CA 1
ATOM 6507 C C . LEU A 1 785 ? -1.041 -65.297 13.345 1.00 78.19 785 LEU A C 1
ATOM 6509 O O . LEU A 1 785 ? -0.492 -64.307 13.828 1.00 78.19 785 LEU A O 1
ATOM 6513 N N . LYS A 1 786 ? -2.140 -65.832 13.892 1.00 77.31 786 LYS A N 1
ATOM 6514 C CA . LYS A 1 786 ? -2.742 -65.405 15.173 1.00 77.31 786 LYS A CA 1
ATOM 6515 C C . LYS A 1 786 ? -2.441 -66.348 16.349 1.00 77.31 786 LYS A C 1
ATOM 6517 O O . LYS A 1 786 ? -3.087 -66.267 17.389 1.00 77.31 786 LYS A O 1
ATOM 6522 N N . CYS A 1 787 ? -1.513 -67.287 16.188 1.00 79.62 787 CYS A N 1
ATOM 6523 C CA . CYS A 1 787 ? -1.157 -68.263 17.213 1.00 79.62 787 CYS A CA 1
ATOM 6524 C C . CYS A 1 787 ? 0.118 -67.843 17.952 1.00 79.62 787 CYS A C 1
ATOM 6526 O O . CYS A 1 787 ? 1.135 -67.581 17.316 1.00 79.62 787 CYS A O 1
ATOM 6528 N N . ASP A 1 788 ? 0.118 -67.915 19.284 1.00 79.62 788 ASP A N 1
ATOM 6529 C CA . ASP A 1 788 ? 1.314 -67.643 20.103 1.00 79.62 788 ASP A CA 1
ATOM 6530 C C . ASP A 1 788 ? 2.486 -68.600 19.807 1.00 79.62 788 ASP A C 1
ATOM 6532 O O . ASP A 1 788 ? 3.661 -68.291 20.033 1.00 79.62 788 ASP A O 1
ATOM 6536 N N . SER A 1 789 ? 2.168 -69.787 19.277 1.00 82.44 789 SER A N 1
ATOM 6537 C CA . SER A 1 789 ? 3.155 -70.794 18.872 1.00 82.44 789 SER A CA 1
ATOM 6538 C C . SER A 1 789 ? 3.762 -70.535 17.491 1.00 82.44 789 SER A C 1
ATOM 6540 O O . SER A 1 789 ? 4.698 -71.243 17.113 1.00 82.44 789 SER A O 1
ATOM 6542 N N . PHE A 1 790 ? 3.262 -69.548 16.741 1.00 87.44 790 PHE A N 1
ATOM 6543 C CA . PHE A 1 790 ? 3.863 -69.132 15.479 1.00 87.44 790 PHE A CA 1
ATOM 6544 C C . PHE A 1 790 ? 5.129 -68.330 15.720 1.00 87.44 790 PHE A C 1
ATOM 6546 O O . PHE A 1 790 ? 5.217 -67.496 16.626 1.00 87.44 790 PHE A O 1
ATOM 6553 N N . VAL A 1 791 ? 6.118 -68.594 14.880 1.00 85.94 791 VAL A N 1
ATOM 6554 C CA . VAL A 1 791 ? 7.429 -67.981 14.956 1.00 85.94 791 VAL A CA 1
ATOM 6555 C C . VAL A 1 791 ? 7.886 -67.546 13.584 1.00 85.94 791 VAL A C 1
ATOM 6557 O O . VAL A 1 791 ? 7.783 -68.307 12.630 1.00 85.94 791 VAL A O 1
ATOM 6560 N N . THR A 1 792 ? 8.467 -66.360 13.481 1.00 88.00 792 THR A N 1
ATOM 6561 C CA . THR A 1 792 ? 9.122 -65.908 12.251 1.00 88.00 792 THR A CA 1
ATOM 6562 C C . THR A 1 792 ? 10.457 -65.218 12.552 1.00 88.00 792 THR A C 1
ATOM 6564 O O . THR A 1 792 ? 10.851 -65.094 13.712 1.00 88.00 792 THR A O 1
ATOM 6567 N N . CYS A 1 793 ? 11.194 -64.820 11.519 1.00 84.19 793 CYS A N 1
ATOM 6568 C CA . CYS A 1 793 ? 12.519 -64.207 11.627 1.00 84.19 793 CYS A CA 1
ATOM 6569 C C . CYS A 1 793 ? 12.787 -63.219 10.482 1.00 84.19 793 CYS A C 1
ATOM 6571 O O . CYS A 1 793 ? 12.098 -63.219 9.456 1.00 84.19 793 CYS A O 1
ATOM 6573 N N . ALA A 1 794 ? 13.789 -62.352 10.661 1.00 80.00 794 ALA A N 1
ATOM 6574 C CA . ALA A 1 794 ? 14.096 -61.252 9.742 1.00 80.00 794 ALA A CA 1
ATOM 6575 C C . ALA A 1 794 ? 14.402 -61.724 8.309 1.00 80.00 794 ALA A C 1
ATOM 6577 O O . ALA A 1 794 ? 14.012 -61.055 7.349 1.00 80.00 794 ALA A O 1
ATOM 6578 N N . SER A 1 795 ? 15.016 -62.899 8.133 1.00 80.75 795 SER A N 1
ATOM 6579 C CA . SER A 1 795 ? 15.279 -63.478 6.805 1.00 80.75 795 SER A CA 1
ATOM 6580 C C . SER A 1 795 ? 14.013 -63.780 5.986 1.00 80.75 795 SER A C 1
ATOM 6582 O O . SER A 1 795 ? 14.080 -63.858 4.758 1.00 80.75 795 SER A O 1
ATOM 6584 N N . ARG A 1 796 ? 12.835 -63.879 6.622 1.00 84.62 796 ARG A N 1
ATOM 6585 C CA . ARG A 1 796 ? 11.537 -64.135 5.962 1.00 84.62 796 ARG A CA 1
ATOM 6586 C C . ARG A 1 796 ? 10.862 -62.864 5.429 1.00 84.62 796 ARG A C 1
ATOM 6588 O O . ARG A 1 796 ? 9.822 -62.941 4.776 1.00 84.62 796 ARG A O 1
ATOM 6595 N N . LEU A 1 797 ? 11.471 -61.690 5.612 1.00 81.56 797 LEU A N 1
ATOM 6596 C CA . LEU A 1 797 ? 10.967 -60.390 5.146 1.00 81.56 797 LEU A CA 1
ATOM 6597 C C . LEU A 1 797 ? 10.629 -60.332 3.635 1.00 81.56 797 LEU A C 1
ATOM 6599 O O . LEU A 1 797 ? 9.589 -59.760 3.286 1.00 81.56 797 LEU A O 1
ATOM 6603 N N . PRO A 1 798 ? 11.408 -60.943 2.714 1.00 83.62 798 PRO A N 1
ATOM 6604 C CA . PRO A 1 798 ? 11.032 -61.021 1.300 1.00 83.62 798 PRO A CA 1
ATOM 6605 C C . PRO A 1 798 ? 9.740 -61.810 1.048 1.00 83.62 798 PRO A C 1
ATOM 6607 O O . PRO A 1 798 ? 9.003 -61.482 0.118 1.00 83.62 798 PRO A O 1
ATOM 6610 N N . LEU A 1 799 ? 9.446 -62.819 1.875 1.00 86.44 799 LEU A N 1
ATOM 6611 C CA . LEU A 1 799 ? 8.245 -63.648 1.750 1.00 86.44 799 LEU A CA 1
ATOM 6612 C C . LEU A 1 799 ? 7.002 -62.865 2.176 1.00 86.44 799 LEU A C 1
ATOM 6614 O O . LEU A 1 799 ? 6.043 -62.806 1.409 1.00 86.44 799 LEU A O 1
ATOM 6618 N N . PHE A 1 800 ? 7.061 -62.145 3.302 1.00 87.56 800 PHE A N 1
ATOM 6619 C CA . PHE A 1 800 ? 5.993 -61.220 3.709 1.00 87.56 800 PHE A CA 1
ATOM 6620 C C . PHE A 1 800 ? 5.733 -60.143 2.651 1.00 87.56 800 PHE A C 1
ATOM 6622 O O . PHE A 1 800 ? 4.585 -59.865 2.308 1.00 87.56 800 PHE A O 1
ATOM 6629 N N . LYS A 1 801 ? 6.793 -59.578 2.056 1.00 83.06 801 LYS A N 1
ATOM 6630 C CA . LYS A 1 801 ? 6.662 -58.599 0.967 1.00 83.06 801 LYS A CA 1
ATOM 6631 C C . LYS A 1 801 ? 5.929 -59.180 -0.245 1.00 83.06 801 LYS A C 1
ATOM 6633 O O . LYS A 1 801 ? 5.084 -58.505 -0.833 1.00 83.06 801 LYS A O 1
ATOM 6638 N N . ARG A 1 802 ? 6.261 -60.415 -0.630 1.00 86.75 802 ARG A N 1
ATOM 6639 C CA . ARG A 1 802 ? 5.627 -61.117 -1.754 1.00 86.75 802 ARG A CA 1
ATOM 6640 C C . ARG A 1 802 ? 4.163 -61.430 -1.448 1.00 86.75 802 ARG A C 1
ATOM 6642 O O . ARG A 1 802 ? 3.314 -61.180 -2.298 1.00 86.75 802 ARG A O 1
ATOM 6649 N N . ASN A 1 803 ? 3.865 -61.869 -0.224 1.00 88.25 803 ASN A N 1
ATOM 6650 C CA . ASN A 1 803 ? 2.499 -62.166 0.196 1.00 88.25 803 ASN A CA 1
ATOM 6651 C C . ASN A 1 803 ? 1.616 -60.907 0.216 1.00 88.25 803 ASN A C 1
ATOM 6653 O O . ASN A 1 803 ? 0.510 -60.919 -0.313 1.00 88.25 803 ASN A O 1
ATOM 6657 N N . ILE A 1 804 ? 2.139 -59.775 0.700 1.00 85.88 804 ILE A N 1
ATOM 6658 C CA . ILE A 1 804 ? 1.452 -58.472 0.647 1.00 85.88 804 ILE A CA 1
ATOM 6659 C C . ILE A 1 804 ? 1.086 -58.083 -0.794 1.00 85.88 804 ILE A C 1
ATOM 6661 O O . ILE A 1 804 ? -0.024 -57.619 -1.041 1.00 85.88 804 ILE A O 1
ATOM 6665 N N . ILE A 1 805 ? 1.990 -58.275 -1.762 1.00 85.94 805 ILE A N 1
ATOM 6666 C CA . ILE A 1 805 ? 1.708 -57.982 -3.179 1.00 85.94 805 ILE A CA 1
ATOM 6667 C C . ILE A 1 805 ? 0.602 -58.898 -3.714 1.00 85.94 805 ILE A C 1
ATOM 6669 O O . ILE A 1 805 ? -0.329 -58.410 -4.355 1.00 85.94 805 ILE A O 1
ATOM 6673 N N . ASN A 1 806 ? 0.676 -60.196 -3.416 1.00 87.12 806 ASN A N 1
ATOM 6674 C CA . ASN A 1 806 ? -0.328 -61.170 -3.843 1.00 87.12 806 ASN A CA 1
ATOM 6675 C C . ASN A 1 806 ? -1.713 -60.842 -3.265 1.00 87.12 806 ASN A C 1
ATOM 6677 O O . ASN A 1 806 ? -2.708 -60.881 -3.986 1.00 87.12 806 ASN A O 1
ATOM 6681 N N . LEU A 1 807 ? -1.785 -60.465 -1.987 1.00 85.44 807 LEU A N 1
ATOM 6682 C CA . LEU A 1 807 ? -3.036 -60.081 -1.329 1.00 85.44 807 LEU A CA 1
ATOM 6683 C C . LEU A 1 807 ? -3.644 -58.822 -1.946 1.00 85.44 807 LEU A C 1
ATOM 6685 O O . LEU A 1 807 ? -4.848 -58.780 -2.178 1.00 85.44 807 LEU A O 1
ATOM 6689 N N . LYS A 1 808 ? -2.826 -57.824 -2.298 1.00 83.44 808 LYS A N 1
ATOM 6690 C CA . LYS A 1 808 ? -3.309 -56.629 -3.010 1.00 83.44 808 LYS A CA 1
ATOM 6691 C C . LYS A 1 808 ? -3.919 -56.978 -4.368 1.00 83.44 808 LYS A C 1
ATOM 6693 O O . LYS A 1 808 ? -4.989 -56.476 -4.687 1.00 83.44 808 LYS A O 1
ATOM 6698 N N . GLN A 1 809 ? -3.291 -57.880 -5.124 1.00 86.00 809 GLN A N 1
ATOM 6699 C CA . GLN A 1 809 ? -3.846 -58.357 -6.395 1.00 86.00 809 GLN A CA 1
ATOM 6700 C C . GLN A 1 809 ? -5.159 -59.126 -6.199 1.00 86.00 809 GLN A C 1
ATOM 6702 O O . GLN A 1 809 ? -6.097 -58.936 -6.969 1.00 86.00 809 GLN A O 1
ATOM 6707 N N . LYS A 1 810 ? -5.266 -59.961 -5.157 1.00 84.81 810 LYS A N 1
ATOM 6708 C CA . LYS A 1 810 ? -6.521 -60.657 -4.823 1.00 84.81 810 LYS A CA 1
ATOM 6709 C C . LYS A 1 810 ? -7.639 -59.672 -4.461 1.00 84.81 810 LYS A C 1
ATOM 6711 O O . LYS A 1 810 ? -8.748 -59.831 -4.956 1.00 84.81 810 LYS A O 1
ATOM 6716 N N . ILE A 1 811 ? -7.345 -58.626 -3.683 1.00 80.81 811 ILE A N 1
ATOM 6717 C CA . ILE A 1 811 ? -8.310 -57.565 -3.330 1.00 80.81 811 ILE A CA 1
ATOM 6718 C C . ILE A 1 811 ? -8.799 -56.809 -4.570 1.00 80.81 811 ILE A C 1
ATOM 6720 O O . ILE A 1 811 ? -9.984 -56.501 -4.658 1.00 80.81 811 ILE A O 1
ATOM 6724 N N . GLU A 1 812 ? -7.907 -56.506 -5.517 1.00 83.62 812 GLU A N 1
ATOM 6725 C CA . GLU A 1 812 ? -8.257 -55.799 -6.759 1.00 83.62 812 GLU A CA 1
ATOM 6726 C C . GLU A 1 812 ? -9.110 -56.654 -7.710 1.00 83.62 812 GLU A C 1
ATOM 6728 O O . GLU A 1 812 ? -9.947 -56.115 -8.430 1.00 83.62 812 GLU A O 1
ATOM 6733 N N . ASN A 1 813 ? -8.929 -57.978 -7.693 1.00 82.69 813 ASN A N 1
ATOM 6734 C CA . ASN A 1 813 ? -9.605 -58.906 -8.606 1.00 82.69 813 ASN A CA 1
ATOM 6735 C C . ASN A 1 813 ? -10.902 -59.516 -8.045 1.00 82.69 813 ASN A C 1
ATOM 6737 O O . ASN A 1 813 ? -11.603 -60.222 -8.771 1.00 82.69 813 ASN A O 1
ATOM 6741 N N . THR A 1 814 ? -11.223 -59.276 -6.773 1.00 82.31 814 THR A N 1
ATOM 6742 C CA . THR A 1 814 ? -12.384 -59.876 -6.100 1.00 82.31 814 THR A CA 1
ATOM 6743 C C . THR A 1 814 ? -13.566 -58.910 -6.090 1.00 82.31 814 THR A C 1
ATOM 6745 O O . THR A 1 814 ? -13.431 -57.762 -5.679 1.00 82.31 814 THR A O 1
ATOM 6748 N N . ILE A 1 815 ? -14.740 -59.388 -6.511 1.00 74.75 815 ILE A N 1
ATOM 6749 C CA . ILE A 1 815 ? -16.012 -58.638 -6.469 1.00 74.75 815 ILE A CA 1
ATOM 6750 C C . ILE A 1 815 ? -16.908 -59.026 -5.280 1.00 74.75 815 ILE A C 1
ATOM 6752 O O . ILE A 1 815 ? -17.925 -58.380 -5.045 1.00 74.75 815 ILE A O 1
ATOM 6756 N N . ASN A 1 816 ? -16.548 -60.081 -4.542 1.00 87.44 816 ASN A N 1
ATOM 6757 C CA . ASN A 1 816 ? -17.249 -60.528 -3.343 1.00 87.44 816 ASN A CA 1
ATOM 6758 C C . ASN A 1 816 ? -16.767 -59.726 -2.121 1.00 87.44 816 ASN A C 1
ATOM 6760 O O . ASN A 1 816 ? -15.586 -59.753 -1.779 1.00 87.44 816 ASN A O 1
ATOM 6764 N N . GLU A 1 817 ? -17.686 -59.027 -1.456 1.00 74.62 817 GLU A N 1
ATOM 6765 C CA . GLU A 1 817 ? -17.391 -58.159 -0.312 1.00 74.62 817 GLU A CA 1
ATOM 6766 C C . GLU A 1 817 ? -16.871 -58.933 0.916 1.00 74.62 817 GLU A C 1
ATOM 6768 O O . GLU A 1 817 ? -15.990 -58.445 1.626 1.00 74.62 817 GLU A O 1
ATOM 6773 N N . GLU A 1 818 ? -17.340 -60.162 1.151 1.00 74.31 818 GLU A N 1
ATOM 6774 C CA . GLU A 1 818 ? -16.869 -61.007 2.258 1.00 74.31 818 GLU A CA 1
ATOM 6775 C C . GLU A 1 818 ? -15.430 -61.482 2.022 1.00 74.31 818 GLU A C 1
ATOM 6777 O O . GLU A 1 818 ? -14.582 -61.372 2.911 1.00 74.31 818 GLU A O 1
ATOM 6782 N N . GLU A 1 819 ? -15.118 -61.929 0.803 1.00 76.38 819 GLU A N 1
ATOM 6783 C CA . GLU A 1 819 ? -13.755 -62.317 0.411 1.00 76.38 819 GLU A CA 1
ATOM 6784 C C . GLU A 1 819 ? -12.806 -61.111 0.376 1.00 76.38 819 GLU A C 1
ATOM 6786 O O . GLU A 1 819 ? -11.647 -61.203 0.784 1.00 76.38 819 GLU A O 1
ATOM 6791 N N . GLN A 1 820 ? -13.294 -59.945 -0.050 1.00 74.88 820 GLN A N 1
ATOM 6792 C CA . GLN A 1 820 ? -12.513 -58.714 -0.045 1.00 74.88 820 GLN A CA 1
ATOM 6793 C C . GLN A 1 820 ? -12.164 -58.275 1.386 1.00 74.88 820 GLN A C 1
ATOM 6795 O O . GLN A 1 820 ? -11.001 -57.975 1.675 1.00 74.88 820 GLN A O 1
ATOM 6800 N N . ASN A 1 821 ? -13.136 -58.288 2.303 1.00 75.44 821 ASN A N 1
ATOM 6801 C CA . ASN A 1 821 ? -12.920 -57.994 3.725 1.00 75.44 821 ASN A CA 1
ATOM 6802 C C . ASN A 1 821 ? -11.980 -59.011 4.386 1.00 75.44 821 ASN A C 1
ATOM 6804 O O . ASN A 1 821 ? -11.152 -58.645 5.234 1.00 75.44 821 ASN A O 1
ATOM 6808 N N . PHE A 1 822 ? -12.064 -60.270 3.958 1.00 80.75 822 PHE A N 1
ATOM 6809 C CA . PHE A 1 822 ? -11.144 -61.320 4.365 1.00 80.75 822 PHE A CA 1
ATOM 6810 C C . PHE A 1 822 ? -9.699 -60.993 3.948 1.00 80.75 822 PHE A C 1
ATOM 6812 O O . PHE A 1 822 ? -8.824 -60.880 4.814 1.00 80.75 822 PHE A O 1
ATOM 6819 N N . TYR A 1 823 ? -9.449 -60.722 2.663 1.00 81.38 823 TYR A N 1
ATOM 6820 C CA . TYR A 1 823 ? -8.102 -60.403 2.176 1.00 81.38 823 TYR A CA 1
ATOM 6821 C C . TYR A 1 823 ? -7.544 -59.102 2.760 1.00 81.38 823 TYR A C 1
ATOM 6823 O O . TYR A 1 823 ? -6.343 -59.009 3.012 1.00 81.38 823 TYR A O 1
ATOM 6831 N N . ILE A 1 824 ? -8.387 -58.100 3.033 1.00 76.88 824 ILE A N 1
ATOM 6832 C CA . ILE A 1 824 ? -7.970 -56.870 3.727 1.00 76.88 824 ILE A CA 1
ATOM 6833 C C . ILE A 1 824 ? -7.491 -57.180 5.152 1.00 76.88 824 ILE A C 1
ATOM 6835 O O . ILE A 1 824 ? -6.487 -56.618 5.600 1.00 76.88 824 ILE A O 1
ATOM 6839 N N . SER A 1 825 ? -8.177 -58.073 5.867 1.00 77.25 825 SER A N 1
ATOM 6840 C CA . SER A 1 825 ? -7.781 -58.488 7.220 1.00 77.25 825 SER A CA 1
ATOM 6841 C C . SER A 1 825 ? -6.454 -59.251 7.211 1.00 77.25 825 SER A C 1
ATOM 6843 O O . SER A 1 825 ? -5.575 -58.980 8.033 1.00 77.25 825 SER A O 1
ATOM 6845 N N . GLU A 1 826 ? -6.257 -60.130 6.231 1.00 82.94 826 GLU A N 1
ATOM 6846 C CA . GLU A 1 826 ? -4.994 -60.845 6.028 1.00 82.94 826 GLU A CA 1
ATOM 6847 C C . GLU A 1 826 ? -3.843 -59.902 5.650 1.00 82.94 826 GLU A C 1
ATOM 6849 O O . GLU A 1 826 ? -2.729 -60.014 6.171 1.00 82.94 826 GLU A O 1
ATOM 6854 N N . LEU A 1 827 ? -4.124 -58.916 4.794 1.00 83.06 827 LEU A N 1
ATOM 6855 C CA . LEU A 1 827 ? -3.177 -57.887 4.377 1.00 83.06 827 LEU A CA 1
ATOM 6856 C C . LEU A 1 827 ? -2.727 -57.032 5.564 1.00 83.06 827 LEU A C 1
ATOM 6858 O O . LEU A 1 827 ? -1.536 -56.747 5.692 1.00 83.06 827 LEU A O 1
ATOM 6862 N N . LYS A 1 828 ? -3.647 -56.658 6.461 1.00 79.88 828 LYS A N 1
ATOM 6863 C CA . LYS A 1 828 ? -3.326 -55.948 7.708 1.00 79.88 828 LYS A CA 1
ATOM 6864 C C . LYS A 1 828 ? -2.398 -56.771 8.606 1.00 79.88 828 LYS A C 1
ATOM 6866 O O . LYS A 1 828 ? -1.387 -56.238 9.060 1.00 79.88 828 LYS A O 1
ATOM 6871 N N . LEU A 1 829 ? -2.688 -58.060 8.803 1.00 84.00 829 LEU A N 1
ATOM 6872 C CA . LEU A 1 829 ? -1.875 -58.953 9.638 1.00 84.00 829 LEU A CA 1
ATOM 6873 C C . LEU A 1 829 ? -0.463 -59.146 9.074 1.00 84.00 829 LEU A C 1
ATOM 6875 O O . LEU A 1 829 ? 0.525 -58.942 9.778 1.00 84.00 829 LEU A O 1
ATOM 6879 N N . ASN A 1 830 ? -0.354 -59.424 7.773 1.00 87.44 830 ASN A N 1
ATOM 6880 C CA . ASN A 1 830 ? 0.935 -59.543 7.087 1.00 87.44 830 ASN A CA 1
ATOM 6881 C C . ASN A 1 830 ? 1.733 -58.231 7.115 1.00 87.44 830 ASN A C 1
ATOM 6883 O O . ASN A 1 830 ? 2.952 -58.252 7.268 1.00 87.44 830 ASN A O 1
ATOM 6887 N N . THR A 1 831 ? 1.060 -57.084 6.999 1.00 82.06 831 THR A N 1
ATOM 6888 C CA . THR A 1 831 ? 1.712 -55.767 7.068 1.00 82.06 831 THR A CA 1
ATOM 6889 C C . THR A 1 831 ? 2.242 -55.470 8.472 1.00 82.06 831 THR A C 1
ATOM 6891 O O . THR A 1 831 ? 3.300 -54.855 8.598 1.00 82.06 831 THR A O 1
ATOM 6894 N N . ALA A 1 832 ? 1.553 -55.923 9.523 1.00 82.75 832 ALA A N 1
ATOM 6895 C CA . ALA A 1 832 ? 2.005 -55.751 10.901 1.00 82.75 832 ALA A CA 1
ATOM 6896 C C . ALA A 1 832 ? 3.287 -56.558 11.167 1.00 82.75 832 ALA A C 1
ATOM 6898 O O . ALA A 1 832 ? 4.290 -55.983 11.588 1.00 82.75 832 ALA A O 1
ATOM 6899 N N . PHE A 1 833 ? 3.310 -57.845 10.800 1.00 85.81 833 PHE A N 1
ATOM 6900 C CA . PHE A 1 833 ? 4.533 -58.659 10.858 1.00 85.81 833 PHE A CA 1
ATOM 6901 C C . PHE A 1 833 ? 5.660 -58.072 9.998 1.00 85.81 833 PHE A C 1
ATOM 6903 O O . PHE A 1 833 ? 6.804 -58.001 10.439 1.00 85.81 833 PHE A O 1
ATOM 6910 N N . TYR A 1 834 ? 5.351 -57.588 8.791 1.00 86.62 834 TYR A N 1
ATOM 6911 C CA . TYR A 1 834 ? 6.331 -56.937 7.919 1.00 86.62 834 TYR A CA 1
ATOM 6912 C C . TYR A 1 834 ? 6.956 -55.689 8.562 1.00 86.62 834 TYR A C 1
ATOM 6914 O O . TYR A 1 834 ? 8.158 -55.470 8.425 1.00 86.62 834 TYR A O 1
ATOM 6922 N N . SER A 1 835 ? 6.164 -54.898 9.292 1.00 82.31 835 SER A N 1
ATOM 6923 C CA . SER A 1 835 ? 6.639 -53.731 10.043 1.00 82.31 835 SER A CA 1
ATOM 6924 C C . SER A 1 835 ? 7.623 -54.119 11.150 1.00 82.31 835 SER A C 1
ATOM 6926 O O . SER A 1 835 ? 8.704 -53.540 11.224 1.00 82.31 835 SER A O 1
ATOM 6928 N N . GLU A 1 836 ? 7.283 -55.103 11.984 1.00 82.12 836 GLU A N 1
ATOM 6929 C CA . GLU A 1 836 ? 8.162 -55.570 13.071 1.00 82.12 836 GLU A CA 1
ATOM 6930 C C . GLU A 1 836 ? 9.469 -56.175 12.537 1.00 82.12 836 GLU A C 1
ATOM 6932 O O . GLU A 1 836 ? 10.555 -55.911 13.056 1.00 82.12 836 GLU A O 1
ATOM 6937 N N . LEU A 1 837 ? 9.394 -56.941 11.444 1.00 82.44 837 LEU A N 1
ATOM 6938 C CA . LEU A 1 837 ? 10.574 -57.520 10.798 1.00 82.44 837 LEU A CA 1
ATOM 6939 C C . LEU A 1 837 ? 11.491 -56.447 10.197 1.00 82.44 837 LEU A C 1
ATOM 6941 O O . LEU A 1 837 ? 12.714 -56.570 10.292 1.00 82.44 837 LEU A O 1
ATOM 6945 N N . LEU A 1 838 ? 10.924 -55.386 9.611 1.00 77.38 838 LEU A N 1
ATOM 6946 C CA . LEU A 1 838 ? 11.692 -54.231 9.139 1.00 77.38 838 LEU A CA 1
ATOM 6947 C C . LEU A 1 838 ? 12.427 -53.555 10.298 1.00 77.38 838 LEU A C 1
ATOM 6949 O O . LEU A 1 838 ? 13.634 -53.340 10.197 1.00 77.38 838 LEU A O 1
ATOM 6953 N N . GLU A 1 839 ? 11.741 -53.305 11.416 1.00 75.19 839 GLU A N 1
ATOM 6954 C CA . GLU A 1 839 ? 12.364 -52.708 12.603 1.00 75.19 839 GLU A CA 1
ATOM 6955 C C . GLU A 1 839 ? 13.521 -53.544 13.152 1.00 75.19 839 GLU A C 1
ATOM 6957 O O . GLU A 1 839 ? 14.551 -52.993 13.544 1.00 75.19 839 GLU A O 1
ATOM 6962 N N . LEU A 1 840 ? 13.373 -54.868 13.176 1.00 70.38 840 LEU A N 1
ATOM 6963 C CA . LEU A 1 840 ? 14.420 -55.777 13.639 1.00 70.38 840 LEU A CA 1
ATOM 6964 C C . LEU A 1 840 ? 15.604 -55.844 12.667 1.00 70.38 840 LEU A C 1
ATOM 6966 O O . LEU A 1 840 ? 16.753 -55.865 13.110 1.00 70.38 840 LEU A O 1
ATOM 6970 N N . SER A 1 841 ? 15.346 -55.817 11.356 1.00 66.00 841 SER A N 1
ATOM 6971 C CA . SER A 1 841 ? 16.401 -55.793 10.333 1.00 66.00 841 SER A CA 1
ATOM 6972 C C . SER A 1 841 ? 17.239 -54.510 10.377 1.00 66.00 841 SER A C 1
ATOM 6974 O O . SER A 1 841 ? 18.448 -54.554 10.158 1.00 66.00 841 SER A O 1
ATOM 6976 N N . GLU A 1 842 ? 16.620 -53.379 10.728 1.00 61.28 842 GLU A N 1
ATOM 6977 C CA . GLU A 1 842 ? 17.289 -52.081 10.863 1.00 61.28 842 GLU A CA 1
ATOM 6978 C C . GLU A 1 842 ? 18.066 -51.947 12.182 1.00 61.28 842 GLU A C 1
ATOM 6980 O O . GLU A 1 842 ? 19.078 -51.246 12.232 1.00 61.28 842 GLU A O 1
ATOM 6985 N N . LYS A 1 843 ? 17.622 -52.621 13.253 1.00 53.78 843 LYS A N 1
ATOM 6986 C CA . LYS A 1 843 ? 18.250 -52.551 14.585 1.00 53.78 843 LYS A CA 1
ATOM 6987 C C . LYS A 1 843 ? 19.441 -53.502 14.767 1.00 53.78 843 LYS A C 1
ATOM 6989 O O . LYS A 1 843 ? 20.217 -53.291 15.697 1.00 53.78 843 LYS A O 1
ATOM 6994 N N . GLY A 1 844 ? 19.630 -54.483 13.878 1.00 45.22 844 GLY A N 1
ATOM 6995 C CA . GLY A 1 844 ? 20.640 -55.534 14.024 1.00 45.22 844 GLY A CA 1
ATOM 6996 C C . GLY A 1 844 ? 20.299 -56.463 15.193 1.00 45.22 844 GLY A C 1
ATOM 6997 O O . GLY A 1 844 ? 19.917 -56.020 16.272 1.00 45.22 844 GLY A O 1
ATOM 6998 N N . VAL A 1 845 ? 20.393 -57.773 14.983 1.00 38.66 845 VAL A N 1
ATOM 6999 C CA . VAL A 1 845 ? 19.966 -58.779 15.964 1.00 38.66 845 VAL A CA 1
ATOM 7000 C C . VAL A 1 845 ? 20.658 -58.573 17.324 1.00 38.66 845 VAL A C 1
ATOM 7002 O O . VAL A 1 845 ? 21.839 -58.871 17.489 1.00 38.66 845 VAL A O 1
ATOM 7005 N N . LYS A 1 846 ? 19.900 -58.074 18.305 1.00 30.08 846 LYS A N 1
ATOM 7006 C CA . LYS A 1 846 ? 20.172 -58.194 19.742 1.00 30.08 846 LYS A CA 1
ATOM 7007 C C . LYS A 1 846 ? 18.854 -58.420 20.483 1.00 30.08 846 LYS A C 1
ATOM 7009 O O . LYS A 1 846 ? 18.152 -57.464 20.815 1.00 30.08 846 LYS A O 1
ATOM 7014 N N . ARG A 1 847 ? 18.553 -59.684 20.762 1.00 31.02 847 ARG A N 1
ATOM 7015 C CA . ARG A 1 847 ? 17.932 -60.117 22.014 1.00 31.02 847 ARG A CA 1
ATOM 7016 C C . ARG A 1 847 ? 18.725 -61.298 22.530 1.00 31.02 847 ARG A C 1
ATOM 7018 O O . ARG A 1 847 ? 18.979 -62.203 21.706 1.00 31.02 847 ARG A O 1
#